Protein 8HLB (pdb70)

Solvent-accessible surface area: 43357 Å² total; per-residue (Å²): 131,38,119,63,30,114,92,89,60,90,30,161,145,100,35,9,43,0,27,49,11,106,28,0,2,35,45,23,45,35,5,45,25,1,144,67,0,2,62,121,114,46,35,22,78,28,68,60,7,117,123,44,27,17,14,100,129,103,13,13,13,25,65,23,46,90,23,39,101,151,4,91,56,46,33,77,70,86,64,58,17,66,66,95,46,42,33,44,25,46,11,47,80,53,39,63,44,61,15,65,67,151,90,19,16,24,4,6,16,31,114,239,195,42,91,12,129,15,49,24,54,18,45,14,50,57,88,96,54,0,52,1,49,0,53,6,55,55,28,64,4,90,34,13,2,0,0,1,0,42,21,25,101,76,123,16,1,92,6,6,0,6,7,44,15,122,37,56,50,13,44,19,67,84,17,138,108,41,6,65,4,63,41,55,64,110,133,62,55,0,75,4,102,5,81,46,1,100,103,110,4,33,3,73,7,2,0,0,7,13,0,5,9,13,1,1,15,67,26,2,98,13,27,16,0,16,8,40,97,47,83,60,80,40,16,50,14,18,22,2,39,13,44,85,84,0,22,44,40,54,62,0,0,0,0,0,6,1,25,59,0,17,0,67,38,30,72,31,41,5,37,101,43,84,39,106,90,31,47,32,64,1,58,29,30,111,65,114,92,33,15,38,22,16,6,2,0,0,31,2,78,13,91,19,13,55,95,105,79,7,72,0,42,2,44,0,134,44,30,113,33,124,49,87,71,109,1,88,80,102,14,92,14,84,19,68,50,98,76,33,32,22,15,35,46,97,130,5,51,2,41,0,153,3,88,80,30,2,24,70,36,50,74,0,9,0,3,0,1,7,13,60,72,59,95,19,1,82,5,0,0,15,25,1,54,68,69,16,43,64,34,63,91,54,14,48,11,54,28,40,145,47,98,3,36,1,16,1,87,57,2,49,20,53,3,5,6,20,0,6,0,0,0,1,43,106,82,10,15,25,17,10,58,6,3,94,0,46,0,110,58,80,87,12,55,7,36,2,11,1,1,40,16,12,110,56,2,56,169,78,31,44,2,1,4,2,0,0,0,20,67,0,16,37,116,130,18,114,22,41,4,36,8,67,128,55,113,66,108,86,58,44,62,76,11,29,12,76,11,32,52,137,50,1,7,19,0,9,8,0,32,7,52,30,52,48,87,72,14,108,154,67,132,66,4,13,0,32,4,69,10,123,32,70,126,70,74,43,59,58,50,22,104,63,109,222,22,112,12,101,25,39,53,18,38,45,16,120,79,68,26,71,20,106,0,35,1,91,12,32,50,125,50,21,66,57,12,0,0,0,0,0,16,31,54,104,68,97,9,9,50,0,1,0,17,10,7,1,42,72,75,49,79,33,50,6,113,159,15,120,107,7,4,71,9,55,23,62,87,39,27,19,10,0,60,0,60,0,47,128,0,62,76,113,4,34,8,42,0,5,0,0,4,0,83,16,18,12,0,32,0,42,32,32,1,96,9,0,40,2,23,8,25,95,49,87,63,94,27,15,24,4,25,18,6,26,8,6,65,152,31,80,122,56,25,69,2,0,2,0,0,2,0,12,33,0,29,0,83,20,40,74,14,34,5,31,29,12,53,45,93,86,44,38,29,70,3,73,27,12,124,35,129,83,37,35,47,3,7,5,0,3,2,35,2,74,40,98,29,16,60,121,96,72,8,28,0,8,0,20,1,116,26,26,140,42,122,28,87,74,119,9,116,59,125,162,73,79,0,69,30,68,131,120,124,38,83,12,18,105,51,72,154,7,55,1,29,0,88,18,55,112,122,0,50,38,0,0,0,2,0,13,4,42,62,79,121,34,4,103,2,0,0,36,21,4,84,50,98,31,120,76,17,59,108,28,5,57,10,52,45,89,30,70,57,0,29,0,14,0,66,45,0,77,29,110,0,1,0,32,0,2,0,0,0,8,36,32,58,36,8,32,13,14,25,11,2,34,0,48,8,98,97,97,92,14,71,11,49,9,21,15,4,39,8,19,92,60,0,40,163,72,19,57,1,1,0,5,1,10,1,17,62,0,32,35,129,120,17,150,38,68,8,54,3,62,138,42,138,51,109,83,58,50,88,104,10,48,32,69,15,44,56,171,59,3,7,18,1,6,1,1,11,0,45,22,56,112,75,56,17,84,138,53,116,53,2,5,1,11,0,46,18,114,28,42,127,65,84,52,62,67,42,20,76,107,99

Structure (mmCIF, N/CA/C/O backbone):
data_8HLB
#
_entry.id   8HLB
#
_cell.length_a   1.00
_cell.length_b   1.00
_cell.length_c   1.00
_cell.angle_alpha   90.00
_cell.angle_beta   90.00
_cell.angle_gamma   90.00
#
_symmetry.space_group_name_H-M   'P 1'
#
loop_
_entity.id
_entity.type
_entity.pdbx_description
1 polymer 'Tumor necrosis factor receptor superfamily member 1B,Maltose/maltodextrin-binding periplasmic protein'
2 polymer 'TR109 heavy chain'
3 polymer 'TR109 light chain'
4 polymer 'TR92 heavy chain'
5 polymer 'TR92 light chain'
#
loop_
_atom_site.group_PDB
_atom_site.id
_atom_site.type_symbol
_atom_site.label_atom_id
_atom_site.label_alt_id
_atom_site.label_comp_id
_atom_site.label_asym_id
_atom_site.label_entity_id
_atom_site.label_seq_id
_atom_site.pdbx_PDB_ins_code
_atom_site.Cartn_x
_atom_site.Cartn_y
_atom_site.Cartn_z
_atom_site.occupancy
_atom_site.B_iso_or_equiv
_atom_site.auth_seq_id
_atom_site.auth_comp_id
_atom_site.auth_asym_id
_atom_site.auth_atom_id
_atom_site.pdbx_PDB_model_num
ATOM 1 N N . THR A 1 8 ? 149.55700 115.74100 88.84400 1.000 83.41000 8 THR A N 1
ATOM 2 C CA . THR A 1 8 ? 149.70900 116.61000 87.68300 1.000 83.41000 8 THR A CA 1
ATOM 3 C C . THR A 1 8 ? 148.67800 117.73300 87.70200 1.000 83.41000 8 THR A C 1
ATOM 4 O O . THR A 1 8 ? 147.56200 117.54700 88.18700 1.000 83.41000 8 THR A O 1
ATOM 8 N N . PRO A 1 9 ? 149.05000 118.90200 87.17500 1.000 84.07000 9 PRO A N 1
ATOM 9 C CA . PRO A 1 9 ? 148.10500 120.02500 87.13400 1.000 84.07000 9 PRO A CA 1
ATOM 10 C C . PRO A 1 9 ? 146.97700 119.79600 86.14100 1.000 84.07000 9 PRO A C 1
ATOM 11 O O . PRO A 1 9 ? 146.99700 120.33400 85.03000 1.000 84.07000 9 PRO A O 1
ATOM 15 N N . TYR A 1 10 ? 145.99800 118.98200 86.53000 1.000 94.25000 10 TYR A N 1
ATOM 16 C CA . TYR A 1 10 ? 144.84200 118.72600 85.68000 1.000 94.25000 10 TYR A CA 1
ATOM 17 C C . TYR A 1 10 ? 144.07400 120.01500 85.42200 1.000 94.25000 10 TYR A C 1
ATOM 18 O O . TYR A 1 10 ? 143.61200 120.67200 86.35900 1.000 94.25000 10 TYR A O 1
ATOM 27 N N . ALA A 1 11 ? 143.93800 120.37400 84.15500 1.000 87.66000 11 ALA A N 1
ATOM 28 C CA . ALA A 1 11 ? 143.23800 121.60100 83.79300 1.000 87.66000 11 ALA A CA 1
ATOM 29 C C . ALA A 1 11 ? 141.73600 121.41200 83.95100 1.000 87.66000 11 ALA A C 1
ATOM 30 O O . ALA A 1 11 ? 141.16700 120.50300 83.33200 1.000 87.66000 11 ALA A O 1
ATOM 32 N N . PRO A 1 12 ? 141.05800 122.22600 84.75300 1.000 84.03000 12 PRO A N 1
ATOM 33 C CA . PRO A 1 12 ? 139.61400 122.07100 84.92800 1.000 84.03000 12 PRO A CA 1
ATOM 34 C C . PRO A 1 12 ? 138.81000 122.81100 83.86800 1.000 84.03000 12 PRO A C 1
ATOM 35 O O . PRO A 1 12 ? 139.29300 123.72100 83.19200 1.000 84.03000 12 PRO A O 1
ATOM 39 N N . GLU A 1 13 ? 137.55000 122.40100 83.75000 1.000 91.36000 13 GLU A N 1
ATOM 40 C CA . GLU A 1 13 ? 136.60400 122.97000 82.80900 1.000 91.36000 13 GLU A CA 1
ATOM 41 C 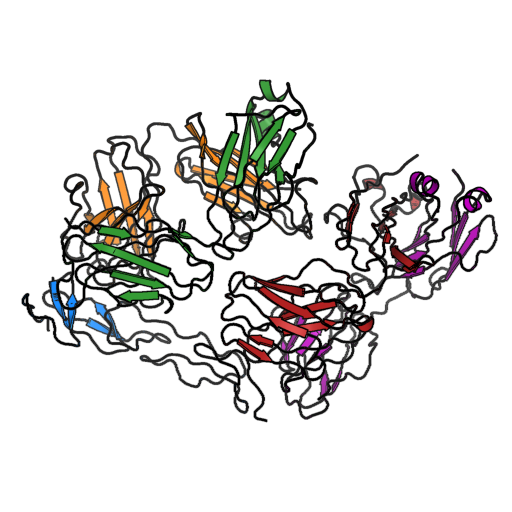C . GLU A 1 13 ? 135.33800 123.31500 83.58100 1.000 91.36000 13 GLU A C 1
ATOM 42 O O . GLU A 1 13 ? 134.80500 122.46000 84.30100 1.000 91.36000 13 GLU A O 1
ATOM 48 N N . PRO A 1 14 ? 134.84300 124.55100 83.48000 1.000 97.17000 14 PRO A N 1
ATOM 49 C CA . PRO A 1 14 ? 133.62000 124.90900 84.21000 1.000 97.17000 14 PRO A CA 1
ATOM 50 C C . PRO A 1 14 ? 132.45300 124.01500 83.81700 1.000 97.17000 14 PRO A C 1
ATOM 51 O O . PRO A 1 14 ? 132.30600 123.62100 82.65900 1.000 97.17000 14 PRO A O 1
ATOM 55 N N . GLY A 1 15 ? 131.61800 123.70100 84.80600 1.000 97.07000 15 GLY A N 1
ATOM 56 C CA . GLY A 1 15 ? 130.58400 122.70400 84.66300 1.000 97.07000 15 GLY A CA 1
ATOM 57 C C . GLY A 1 15 ? 130.97300 121.32100 85.13700 1.000 97.07000 15 GLY A C 1
ATOM 58 O O . GLY A 1 15 ? 130.09200 120.46400 85.28800 1.000 97.07000 15 GLY A O 1
ATOM 59 N N . SER A 1 16 ? 132.25900 121.07600 85.38100 1.000 94.00000 16 SER A N 1
ATOM 60 C CA . SER A 1 16 ? 132.74300 119.80700 85.90400 1.000 94.00000 16 SER A CA 1
ATOM 61 C C . SER A 1 16 ? 133.71500 120.07400 87.04300 1.000 94.00000 16 SER A C 1
ATOM 62 O O . SER A 1 16 ? 134.60700 120.91800 86.92200 1.000 94.00000 16 SER A O 1
ATOM 65 N N . THR A 1 17 ? 133.54200 119.34900 88.14200 1.000 97.19000 17 THR A N 1
ATOM 66 C CA . THR A 1 17 ? 134.35100 119.56100 89.33100 1.000 97.19000 17 THR A CA 1
ATOM 67 C C . THR A 1 17 ? 135.59400 118.67600 89.31300 1.000 97.19000 17 THR A C 1
ATOM 68 O O . THR A 1 17 ? 135.70100 117.72200 88.53900 1.000 97.19000 17 THR A O 1
ATOM 72 N N . CYS A 1 18 ? 136.54100 119.01500 90.18300 1.000 93.12000 18 CYS A N 1
ATOM 73 C CA . CYS A 1 18 ? 137.74900 118.22100 90.33400 1.000 93.12000 18 CYS A CA 1
ATOM 74 C C . CYS A 1 18 ? 137.42700 116.86400 90.94700 1.000 93.12000 18 CYS A C 1
ATOM 75 O O . CYS A 1 18 ? 136.50100 116.72100 91.75000 1.000 93.12000 18 CYS A O 1
ATOM 78 N N . ARG A 1 19 ? 138.20600 115.85900 90.55800 1.000 91.99000 19 ARG A N 1
ATOM 79 C CA . ARG A 1 19 ? 138.06600 114.54500 91.15800 1.000 91.99000 19 ARG A CA 1
ATOM 80 C C . ARG A 1 19 ? 138.53500 114.57700 92.61000 1.000 91.99000 19 ARG A C 1
ATOM 81 O O . ARG A 1 19 ? 139.22500 115.50200 93.04900 1.000 91.99000 19 ARG A O 1
ATOM 89 N N . LEU A 1 20 ? 138.14300 113.55100 93.36000 1.000 85.62000 20 LEU A N 1
ATOM 90 C CA . LEU A 1 20 ? 138.55700 113.44700 94.75100 1.000 85.62000 20 LEU A CA 1
ATOM 91 C C . LEU A 1 20 ? 140.07400 113.30600 94.82100 1.000 85.62000 20 LEU A C 1
ATOM 92 O O . LEU A 1 20 ? 140.71400 112.80300 93.89300 1.000 85.62000 20 LEU A O 1
ATOM 97 N N . ARG A 1 21 ? 140.64600 113.79100 95.92500 1.000 75.49000 21 ARG A N 1
ATOM 98 C CA . ARG A 1 21 ? 142.08400 113.88900 96.17400 1.000 75.49000 21 ARG A CA 1
ATOM 99 C C . ARG A 1 21 ? 142.72800 115.00000 95.35200 1.000 75.49000 21 ARG A C 1
ATOM 100 O O . ARG A 1 21 ? 143.96000 115.06700 95.26000 1.000 75.49000 21 ARG A O 1
ATOM 108 N N . GLU A 1 22 ? 141.92900 115.87700 94.74800 1.000 82.24000 22 GLU A N 1
ATOM 109 C CA . GLU A 1 22 ? 142.43200 117.01100 93.98500 1.000 82.24000 22 GLU A CA 1
ATOM 110 C C . GLU A 1 22 ? 141.70800 118.27200 94.43100 1.000 82.24000 22 GLU A C 1
ATOM 111 O O . GLU A 1 22 ? 140.47500 118.29700 94.47700 1.000 82.24000 22 GLU A O 1
ATOM 117 N N . TYR A 1 23 ? 142.46900 119.31500 94.75300 1.000 69.87000 23 TYR A N 1
ATOM 118 C CA . TYR A 1 23 ? 141.90800 120.59700 95.14500 1.000 69.87000 23 TYR A CA 1
ATOM 119 C C . TYR A 1 23 ? 142.11500 121.60800 94.02000 1.000 69.87000 23 TYR A C 1
ATOM 120 O O . TYR A 1 23 ? 142.82200 121.34600 93.04100 1.000 69.87000 23 TYR A O 1
ATOM 129 N N . TYR A 1 24 ? 141.50000 122.77900 94.16500 1.000 64.12000 24 TYR A N 1
ATOM 130 C CA . TYR A 1 24 ? 141.57200 123.84300 93.16700 1.000 64.12000 24 TYR A CA 1
ATOM 131 C C . TYR A 1 24 ? 142.39700 124.98900 93.74600 1.000 64.12000 24 TYR A C 1
ATOM 132 O O . TYR A 1 24 ? 141.89200 125.81100 94.51500 1.000 64.12000 24 TYR A O 1
ATOM 141 N N . ASP A 1 25 ? 143.67400 125.03100 93.37800 1.000 60.34000 25 ASP A N 1
ATOM 142 C CA . ASP A 1 25 ? 144.53000 126.14800 93.74700 1.000 60.34000 25 ASP A CA 1
ATOM 143 C C . ASP A 1 25 ? 144.00000 127.43900 93.13900 1.000 60.34000 25 ASP A C 1
ATOM 144 O O . ASP A 1 25 ? 143.64700 127.48100 91.95700 1.000 60.34000 25 ASP A O 1
ATOM 149 N N . GLN A 1 26 ? 143.94500 128.49700 93.94700 1.000 51.48000 26 GLN A N 1
ATOM 150 C CA . GLN A 1 26 ? 143.46800 129.79400 93.48800 1.000 51.48000 26 GLN A CA 1
ATOM 151 C C . GLN A 1 26 ? 144.60300 130.76500 93.18800 1.000 51.48000 26 GLN A C 1
ATOM 152 O O . GLN A 1 26 ? 144.36600 131.97500 93.10700 1.000 51.48000 26 GLN A O 1
ATOM 158 N N . THR A 1 27 ? 145.82600 130.26400 93.03000 1.000 60.33000 27 THR A N 1
ATOM 159 C CA . THR A 1 27 ? 146.94900 131.05700 92.54600 1.000 60.33000 27 THR A CA 1
ATOM 160 C C . THR A 1 27 ? 147.31200 130.70200 91.10900 1.000 60.33000 27 THR A C 1
ATOM 161 O O . THR A 1 27 ? 147.49800 131.59400 90.27600 1.000 60.33000 27 THR A O 1
ATOM 165 N N . ALA A 1 28 ? 147.40900 129.40900 90.80200 1.000 67.54000 28 ALA A N 1
ATOM 166 C CA . ALA A 1 28 ? 147.58300 128.95600 89.42900 1.000 67.54000 28 ALA A CA 1
ATOM 167 C C . ALA A 1 28 ? 146.25900 128.75300 88.70600 1.000 67.54000 28 ALA A C 1
ATOM 168 O O . ALA A 1 28 ? 146.26800 12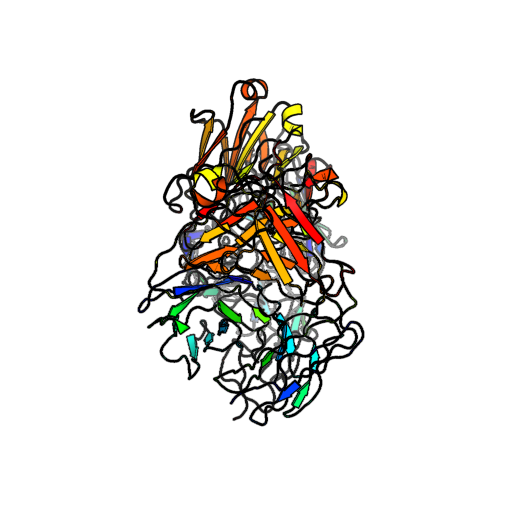8.46500 87.50400 1.000 67.54000 28 ALA A O 1
ATOM 170 N N . GLN A 1 29 ? 145.13300 128.88900 89.40800 1.000 72.55000 29 GLN A N 1
ATOM 171 C CA . GLN A 1 29 ? 143.79000 128.76200 88.84300 1.000 72.55000 29 GLN A CA 1
ATOM 172 C C . GLN A 1 29 ? 143.55700 127.40800 88.18200 1.000 72.55000 29 GLN A C 1
ATOM 173 O O . GLN A 1 29 ? 142.66200 127.27100 87.34200 1.000 72.55000 29 GLN A O 1
ATOM 179 N N . MET A 1 30 ? 144.34100 126.39600 88.54500 1.000 78.60000 30 MET A N 1
ATOM 180 C CA . MET A 1 30 ? 144.22200 125.07400 87.94900 1.000 78.60000 30 MET A CA 1
ATOM 181 C C . MET A 1 30 ? 144.23300 124.02000 89.04500 1.000 78.60000 30 MET A C 1
ATOM 182 O O . MET A 1 30 ? 144.88700 124.19200 90.07700 1.000 78.60000 30 MET A O 1
ATOM 187 N N . CYS A 1 31 ? 143.50100 122.93400 88.81300 1.000 79.87000 31 CYS A N 1
ATOM 188 C CA . CYS A 1 31 ? 143.37700 121.87100 89.79900 1.000 79.87000 31 CYS A CA 1
ATOM 189 C C . CYS A 1 31 ? 144.73200 121.22600 90.06700 1.000 79.87000 31 CYS A C 1
ATOM 190 O O . CYS A 1 31 ? 145.56600 121.09800 89.16700 1.000 79.87000 31 CYS A O 1
ATOM 193 N N . CYS A 1 32 ? 144.95200 120.82800 91.31900 1.000 75.97000 32 CYS A N 1
ATOM 194 C CA . CYS A 1 32 ? 146.19900 120.19900 91.72800 1.000 75.97000 32 CYS A CA 1
ATOM 195 C C . CYS A 1 32 ? 145.89900 119.06800 92.70100 1.000 75.97000 32 CYS A C 1
ATOM 196 O O . CYS A 1 32 ? 144.82100 119.00000 93.29500 1.000 75.97000 32 CYS A O 1
ATOM 199 N N . SER A 1 33 ? 146.87700 118.18100 92.86000 1.000 75.75000 33 SER A N 1
ATOM 200 C CA . SER A 1 33 ? 146.70100 116.97000 93.64500 1.000 75.75000 33 SER A CA 1
ATOM 201 C C . SER A 1 33 ? 146.79800 117.26200 95.14200 1.000 75.75000 33 SER A C 1
ATOM 202 O O . SER A 1 33 ? 147.31300 118.29500 95.57700 1.000 75.75000 33 SER A O 1
ATOM 205 N N . LYS A 1 34 ? 146.29200 116.31800 95.93300 1.000 64.33000 34 LYS A N 1
ATOM 206 C CA . LYS A 1 34 ? 146.34500 116.36300 97.39000 1.000 64.33000 34 LYS A CA 1
ATOM 207 C C . LYS A 1 34 ? 147.13700 115.15400 97.86500 1.000 64.33000 34 LYS A C 1
ATOM 208 O O . LYS A 1 34 ? 146.82600 114.02200 97.48000 1.000 64.33000 34 LYS A O 1
ATOM 214 N N . CYS A 1 35 ? 148.15200 115.38400 98.69400 1.000 63.76000 35 CYS A N 1
ATOM 215 C CA . CYS A 1 35 ? 149.07100 114.31300 99.04400 1.000 63.76000 35 CYS A CA 1
ATOM 216 C C . CYS A 1 35 ? 148.72000 113.70900 100.40300 1.000 63.76000 35 CYS A C 1
ATOM 217 O O . CYS A 1 35 ? 147.80800 114.15300 101.10400 1.000 63.76000 35 CYS A O 1
ATOM 220 N N . SER A 1 36 ? 149.48800 112.68800 100.78000 1.000 63.35000 36 SER A N 1
ATOM 221 C CA . SER A 1 36 ? 149.09700 111.75900 101.82600 1.000 63.35000 36 SER A CA 1
ATOM 222 C C . SER A 1 36 ? 149.04400 112.42900 103.19700 1.000 63.35000 36 SER A C 1
ATOM 223 O O . SER A 1 36 ? 149.71100 113.43600 103.43900 1.000 63.35000 36 SER A O 1
ATOM 226 N N . PRO A 1 37 ? 148.23000 111.88900 104.10500 1.000 61.36000 37 PRO A N 1
ATOM 227 C CA . PRO A 1 37 ? 148.24600 112.37000 105.49000 1.000 61.36000 37 PRO A CA 1
ATOM 228 C C . PRO A 1 37 ? 149.61300 112.17600 106.12800 1.000 61.36000 37 PRO A C 1
ATOM 229 O O . PRO A 1 37 ? 150.33300 111.22200 105.83100 1.000 61.36000 37 PRO A O 1
ATOM 233 N N . GLY A 1 38 ? 149.96100 113.09500 107.02500 1.000 59.40000 38 GLY A N 1
ATOM 234 C CA . GLY A 1 38 ? 151.24700 113.07500 107.68600 1.000 59.40000 38 GLY A CA 1
ATOM 235 C C . GLY A 1 38 ? 152.33400 113.86900 106.99900 1.000 59.40000 38 GLY A C 1
ATOM 236 O O . GLY A 1 38 ? 153.46400 113.90600 107.50100 1.000 59.40000 38 GLY A O 1
ATOM 237 N N . GLN A 1 39 ? 152.03300 114.50100 105.87000 1.000 62.93000 39 GLN A N 1
ATOM 238 C CA . GLN A 1 39 ? 152.97900 115.34700 105.16000 1.000 62.93000 39 GLN A CA 1
ATOM 239 C C . GLN A 1 39 ? 152.25000 116.58700 104.66000 1.000 62.93000 39 GLN A C 1
ATOM 240 O O . GLN A 1 39 ? 151.13200 116.49000 104.14300 1.000 62.93000 39 GLN A O 1
ATOM 246 N N . HIS A 1 40 ? 152.86400 117.74900 104.86100 1.000 54.43000 40 HIS A N 1
ATOM 247 C CA . HIS A 1 40 ? 152.25200 119.03800 104.57500 1.000 54.43000 40 HIS A CA 1
ATOM 248 C C . HIS A 1 40 ? 152.96300 119.70700 103.40800 1.000 54.43000 40 HIS A C 1
ATOM 249 O O . HIS A 1 40 ? 154.17700 119.56100 103.24300 1.000 54.43000 40 HIS A O 1
ATOM 256 N N . ALA A 1 41 ? 152.19900 120.43900 102.59800 1.000 51.99000 41 ALA A N 1
ATOM 257 C CA . ALA A 1 41 ? 152.74000 121.08100 101.40700 1.000 51.99000 41 ALA A CA 1
ATOM 258 C C . ALA A 1 41 ? 153.78300 122.13200 101.76100 1.000 51.99000 41 ALA A C 1
ATOM 259 O O . ALA A 1 41 ? 153.45100 123.18800 102.30600 1.000 51.99000 41 ALA A O 1
ATOM 261 N N . LYS A 1 42 ? 155.04900 121.85100 101.45000 1.000 65.29000 42 LYS A N 1
ATOM 262 C CA . LYS A 1 42 ? 156.10300 122.83000 101.68200 1.000 65.29000 42 LYS A CA 1
ATOM 263 C C . LYS A 1 42 ? 156.13500 123.88100 100.58000 1.000 65.29000 42 LYS A C 1
ATOM 264 O O . LYS A 1 42 ? 156.35500 125.06600 100.85400 1.000 65.29000 42 LYS A O 1
ATOM 270 N N . VAL A 1 43 ? 155.92300 123.46600 99.33400 1.000 61.39000 43 VAL A N 1
ATOM 271 C CA . VAL A 1 43 ? 155.83100 124.37100 98.19400 1.000 61.39000 43 VAL A CA 1
ATOM 272 C C . VAL A 1 43 ? 154.48600 124.13000 97.52500 1.000 61.39000 43 VAL A C 1
ATOM 273 O O . VAL A 1 43 ? 154.20900 123.01700 97.06000 1.000 61.39000 43 VAL A O 1
ATOM 277 N N . PHE A 1 44 ? 153.66000 125.16900 97.47100 1.000 52.06000 44 PHE A N 1
ATOM 278 C CA . PHE A 1 44 ? 152.31000 125.02900 96.95300 1.000 52.06000 44 PHE A CA 1
ATOM 279 C C . PHE A 1 44 ? 152.32400 124.79700 95.44500 1.000 52.06000 44 PHE A C 1
ATOM 280 O O . PHE A 1 44 ? 153.32500 125.01900 94.75900 1.000 52.06000 44 PHE A O 1
ATOM 288 N N . CYS A 1 45 ? 151.18400 124.33700 94.93700 1.000 64.00000 45 CYS A N 1
ATOM 289 C CA . CYS A 1 45 ? 151.04400 124.05200 93.51800 1.000 64.00000 45 CYS A CA 1
ATOM 290 C C . CYS A 1 45 ? 151.20800 125.31700 92.68500 1.000 64.00000 45 CYS A C 1
ATOM 291 O O . CYS A 1 45 ? 150.83800 126.41800 93.10000 1.000 64.00000 45 CYS A O 1
ATOM 294 N N . THR A 1 46 ? 151.77500 125.14400 91.49400 1.000 73.10000 46 THR A N 1
ATOM 295 C CA . THR A 1 46 ? 152.03700 126.25600 90.59300 1.000 73.10000 46 THR A CA 1
ATOM 296 C C . THR A 1 46 ? 151.47100 125.86500 89.22700 1.000 73.10000 46 THR A C 1
ATOM 297 O O . THR A 1 46 ? 150.86500 124.79600 89.10000 1.000 73.10000 46 THR A O 1
ATOM 301 N N . LYS A 1 47 ? 151.63500 126.71500 88.20800 1.000 81.22000 47 LYS A N 1
ATOM 302 C CA . LYS A 1 47 ? 151.12000 126.40300 86.87800 1.000 81.22000 47 LYS A CA 1
ATOM 303 C C . LYS A 1 47 ? 151.70000 125.09600 86.35000 1.000 81.22000 47 LYS A C 1
ATOM 304 O O . LYS A 1 47 ? 150.97600 124.27300 85.77800 1.000 81.22000 47 LYS A O 1
ATOM 310 N N . THR A 1 48 ? 153.00200 124.88600 86.53700 1.000 80.61000 48 THR A N 1
ATOM 311 C CA . THR A 1 48 ? 153.68600 123.69200 86.05500 1.000 80.61000 48 THR A CA 1
ATOM 312 C C . THR A 1 48 ? 153.93700 122.66700 87.15100 1.000 80.61000 48 THR A C 1
ATOM 313 O O . THR A 1 48 ? 153.55900 121.50100 87.00400 1.000 80.61000 48 THR A O 1
ATOM 317 N N . SER A 1 49 ? 154.57200 123.07000 88.24700 1.000 74.72000 49 SER A N 1
ATOM 318 C CA . SER A 1 49 ? 154.87800 122.13800 89.32200 1.000 74.72000 49 SER A CA 1
ATOM 319 C C . SER A 1 49 ? 153.60800 121.70100 90.04400 1.000 74.72000 49 SER A C 1
ATOM 320 O O . SER A 1 49 ? 152.64600 122.46100 90.17600 1.000 74.72000 49 SER A O 1
ATOM 323 N N . ASP A 1 50 ? 153.61400 120.45600 90.50900 1.000 79.81000 50 ASP A N 1
ATOM 324 C CA . ASP A 1 50 ? 152.51400 119.91800 91.29300 1.000 79.81000 50 ASP A CA 1
ATOM 325 C C . ASP A 1 50 ? 152.81200 120.15800 92.77400 1.000 79.81000 50 ASP A C 1
ATOM 326 O O . ASP A 1 50 ? 153.76100 120.86200 93.12900 1.000 79.81000 50 ASP A O 1
ATOM 331 N N . THR A 1 51 ? 152.00400 119.57700 93.65800 1.000 75.89000 51 THR A N 1
ATOM 332 C CA . THR A 1 51 ? 152.19700 119.77100 95.08800 1.000 75.89000 51 THR A CA 1
ATOM 333 C C . THR A 1 51 ? 153.49600 119.12000 95.54600 1.000 75.89000 51 THR A C 1
ATOM 334 O O . THR A 1 51 ? 153.74800 117.94300 95.27300 1.000 75.89000 51 THR A O 1
ATOM 338 N N . VAL A 1 52 ? 154.32300 119.89600 96.24400 1.000 73.14000 52 VAL A N 1
ATOM 339 C CA . VAL A 1 52 ? 155.58300 119.40400 96.78800 1.000 73.14000 52 VAL A CA 1
ATOM 340 C C . VAL A 1 52 ? 155.49100 119.42300 98.30600 1.000 73.14000 52 VAL A C 1
ATOM 341 O O . VAL A 1 52 ? 155.77100 120.44600 98.94100 1.000 73.14000 52 VAL A O 1
ATOM 345 N N . CYS A 1 53 ? 155.10700 118.29800 98.90000 1.000 69.08000 53 CYS A N 1
ATOM 346 C CA . CYS A 1 53 ? 154.83700 118.23700 100.32700 1.000 69.08000 53 CYS A CA 1
ATOM 347 C C . CYS A 1 53 ? 155.85000 117.35400 101.04600 1.000 69.08000 53 CYS A C 1
ATOM 348 O O . CYS A 1 53 ? 156.29700 116.32400 100.53400 1.000 69.08000 53 CYS A O 1
ATOM 351 N N . ASP A 1 54 ? 156.19900 117.78300 102.25700 1.000 64.20000 54 ASP A N 1
ATOM 352 C CA . ASP A 1 54 ? 157.22300 117.15400 103.07800 1.000 64.20000 54 ASP A CA 1
ATOM 353 C C . ASP A 1 54 ? 156.60500 116.70700 104.39300 1.000 64.20000 54 ASP A C 1
ATOM 354 O O . ASP A 1 54 ? 155.67000 117.33800 104.893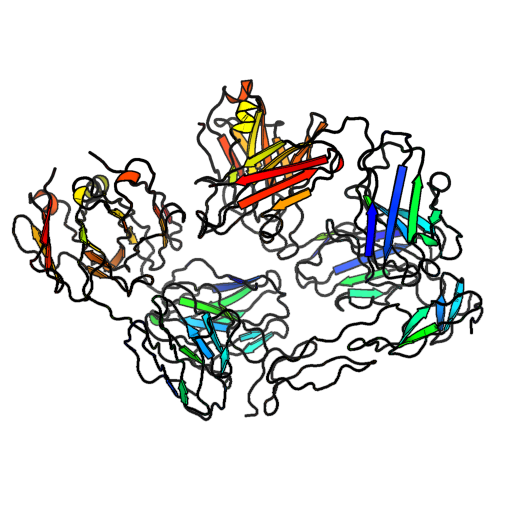00 1.000 64.20000 54 ASP A O 1
ATOM 359 N N . SER A 1 55 ? 157.12700 115.61200 104.94300 1.000 63.84000 55 SER A N 1
ATOM 360 C CA . SER A 1 55 ? 156.60000 115.07600 106.19100 1.000 63.84000 55 SER A CA 1
ATOM 361 C C . SER A 1 55 ? 156.78800 116.07000 107.33000 1.000 63.84000 55 SER A C 1
ATOM 362 O O . SER A 1 55 ? 157.81000 116.75500 107.41900 1.000 63.84000 55 SER A O 1
ATOM 365 N N . CYS A 1 56 ? 155.78900 116.14500 108.20600 1.000 66.86000 56 CYS A N 1
ATOM 366 C CA . CYS A 1 56 ? 155.84100 117.05600 109.33800 1.000 66.86000 56 CYS A CA 1
ATOM 367 C C . CYS A 1 56 ? 156.81700 116.54000 110.39700 1.000 66.86000 56 CYS A C 1
ATOM 368 O O . CYS A 1 56 ? 157.25100 115.38500 110.37800 1.000 66.86000 56 CYS A O 1
ATOM 371 N N . GLU A 1 57 ? 157.16000 117.42000 111.33400 1.000 65.16000 57 GLU A N 1
ATOM 372 C CA . GLU A 1 57 ? 158.16600 117.12200 112.34600 1.000 65.16000 57 GLU A CA 1
ATOM 373 C C . GLU A 1 57 ? 157.54200 116.33100 113.49600 1.000 65.16000 57 GLU A C 1
ATOM 374 O O . GLU A 1 57 ? 156.40600 115.85400 113.41700 1.000 65.16000 57 GLU A O 1
ATOM 380 N N . ASP A 1 58 ? 158.28900 116.19200 114.58900 1.000 73.71000 58 ASP A N 1
ATOM 381 C CA . ASP A 1 58 ? 157.87200 115.34900 115.70100 1.000 73.71000 58 ASP A CA 1
ATOM 382 C C . ASP A 1 58 ? 156.65600 115.92700 116.41900 1.000 73.71000 58 ASP A C 1
ATOM 383 O O . ASP A 1 58 ? 156.47800 117.14500 116.51000 1.000 73.71000 58 ASP A O 1
ATOM 388 N N . SER A 1 59 ? 155.80900 115.02200 116.92100 1.000 72.04000 59 SER A N 1
ATOM 389 C CA . SER A 1 59 ? 154.61100 115.35400 117.68900 1.000 72.04000 59 SER A CA 1
ATOM 390 C C . SER A 1 59 ? 153.60700 116.15300 116.86600 1.000 72.04000 59 SER A C 1
ATOM 391 O O . SER A 1 59 ? 152.64400 116.70000 117.41400 1.000 72.04000 59 SER A O 1
ATOM 394 N N . THR A 1 60 ? 153.81800 116.22200 115.55600 1.000 68.04000 60 THR A N 1
ATOM 395 C CA . THR A 1 60 ? 152.93100 116.92600 114.64100 1.000 68.04000 60 THR A CA 1
ATOM 396 C C . THR A 1 60 ? 152.30700 115.92000 113.68400 1.000 68.04000 60 THR A C 1
ATOM 397 O O . THR A 1 60 ? 153.01200 115.08000 113.11600 1.000 68.04000 60 THR A O 1
ATOM 401 N N . TYR A 1 61 ? 150.99100 116.00800 113.50500 1.000 66.97000 61 TYR A N 1
ATOM 402 C CA . TYR A 1 61 ? 150.25000 115.00800 112.75300 1.000 66.97000 61 TYR A CA 1
ATOM 403 C C . TYR A 1 61 ? 149.29000 115.68700 111.78700 1.000 66.97000 61 TYR A C 1
ATOM 404 O O . TYR A 1 61 ? 149.07800 116.90200 111.83100 1.000 66.97000 61 TYR A O 1
ATOM 413 N N . THR A 1 62 ? 148.71100 114.87700 110.90100 1.000 64.11000 62 THR A N 1
ATOM 414 C CA . THR A 1 62 ? 147.64100 115.32800 110.01300 1.000 64.11000 62 THR A CA 1
ATOM 415 C C . THR A 1 62 ? 146.84400 114.09600 109.61000 1.000 64.11000 62 THR A C 1
ATOM 416 O O . THR A 1 62 ? 147.34600 113.26100 108.85300 1.000 64.11000 62 THR A O 1
ATOM 420 N N . GLN A 1 63 ? 145.61600 113.98300 110.10800 1.000 67.09000 63 GLN A N 1
ATOM 421 C CA . GLN A 1 63 ? 144.80600 112.79000 109.89900 1.000 67.09000 63 GLN A CA 1
ATOM 422 C C . GLN A 1 63 ? 143.97700 112.83600 108.62300 1.000 67.09000 63 GLN A C 1
ATOM 423 O O . GLN A 1 63 ? 143.28900 111.85800 108.31500 1.000 67.09000 63 GLN A O 1
ATOM 429 N N . LEU A 1 64 ? 144.02100 113.93400 107.87500 1.000 63.79000 64 LEU A N 1
ATOM 430 C CA . LEU A 1 64 ? 143.24600 114.07100 106.65200 1.000 63.79000 64 LEU A CA 1
ATOM 431 C C . LEU A 1 64 ? 144.14000 114.57500 105.53000 1.000 63.79000 64 LEU A C 1
ATOM 432 O O . LEU A 1 64 ? 145.13300 115.26800 105.77000 1.000 63.79000 64 LEU A O 1
ATOM 437 N N . TRP A 1 65 ? 143.78100 114.21000 104.29900 1.000 66.42000 65 TRP A N 1
ATOM 438 C CA . TRP A 1 65 ? 144.50100 114.67900 103.12200 1.000 66.42000 65 TRP A CA 1
ATOM 439 C C . TRP A 1 65 ? 144.45900 116.20000 103.09500 1.000 66.42000 65 TRP A C 1
ATOM 440 O O . TRP A 1 65 ? 143.38600 116.79400 102.95500 1.000 66.42000 65 TRP A O 1
ATOM 451 N N . ASN A 1 66 ? 145.61400 116.83700 103.24100 1.000 58.35000 66 ASN A N 1
ATOM 452 C CA . ASN A 1 66 ? 145.68700 118.26200 103.51900 1.000 58.35000 66 ASN A CA 1
ATOM 453 C C . ASN A 1 66 ? 146.45600 118.99600 102.43100 1.000 58.35000 66 ASN A C 1
ATOM 454 O O . ASN A 1 66 ? 147.07200 118.39700 101.54700 1.000 58.35000 66 ASN A O 1
ATOM 459 N N . TRP A 1 67 ? 146.40100 120.32700 102.51600 1.000 47.04000 67 TRP A N 1
ATOM 460 C CA . TRP A 1 67 ? 147.34900 121.18400 101.81800 1.000 47.04000 67 TRP A CA 1
ATOM 461 C C . TRP A 1 67 ? 147.82200 122.31600 102.72500 1.000 47.04000 67 TRP A C 1
ATOM 462 O O . TRP A 1 67 ? 148.42400 123.28000 102.24000 1.000 47.04000 67 TRP A O 1
ATOM 473 N N . VAL A 1 68 ? 147.57200 122.21100 104.02400 1.000 42.24000 68 VAL A N 1
ATOM 474 C CA . VAL A 1 68 ? 147.93100 123.27700 104.96600 1.000 42.24000 68 VAL A CA 1
ATOM 475 C C . VAL A 1 68 ? 149.44400 123.31000 105.14400 1.000 42.24000 68 VAL A C 1
ATOM 476 O O . VAL A 1 68 ? 150.09600 122.25300 105.07600 1.000 42.24000 68 VAL A O 1
ATOM 480 N N . PRO A 1 69 ? 150.04700 124.48100 105.34600 1.000 39.57000 69 PRO A N 1
ATOM 481 C CA . PRO A 1 69 ? 151.50400 124.56600 105.49300 1.000 39.57000 69 PRO A CA 1
ATOM 482 C C . PRO A 1 69 ? 152.02600 124.24000 106.88300 1.000 39.57000 69 PRO A C 1
ATOM 483 O O . PRO A 1 69 ? 153.20800 124.47700 107.14300 1.000 39.57000 69 PRO A O 1
ATOM 487 N N . GLU A 1 70 ? 151.19800 123.71600 107.78400 1.000 47.99000 70 GLU A N 1
ATOM 488 C CA . GLU A 1 70 ? 151.65600 123.41100 109.13100 1.000 47.99000 70 GLU A CA 1
ATOM 489 C C . GLU A 1 70 ? 150.74100 122.36300 109.75000 1.000 47.99000 70 GLU A C 1
ATOM 490 O O . GLU A 1 70 ? 149.52200 122.40500 109.56500 1.000 47.99000 70 GLU A O 1
ATOM 496 N N . CYS A 1 71 ? 151.34000 121.42000 110.47000 1.000 54.51000 71 CYS A N 1
ATOM 497 C CA . CYS A 1 71 ? 150.58800 120.35500 111.11200 1.000 54.51000 71 CYS A CA 1
ATOM 498 C C . CYS A 1 71 ? 150.07100 120.81600 112.47300 1.000 54.51000 71 CYS A C 1
ATOM 499 O O . CYS A 1 71 ? 150.25500 121.96400 112.88700 1.000 54.51000 71 CYS A O 1
ATOM 502 N N . LEU A 1 72 ? 149.40800 119.90600 113.17900 1.000 62.93000 72 LEU A N 1
ATOM 503 C CA . LEU A 1 72 ? 148.90000 120.17100 114.51500 1.000 62.93000 72 LEU A CA 1
ATOM 504 C C . LEU A 1 72 ? 149.95700 119.78300 115.54900 1.000 62.93000 72 LEU A C 1
ATOM 505 O O . LEU A 1 72 ? 151.11400 119.52000 115.21600 1.000 62.93000 72 LEU A O 1
ATOM 510 N N . SER A 1 73 ? 149.56900 119.75100 116.82100 1.000 60.99000 73 SER A N 1
ATOM 511 C CA . SER A 1 73 ? 150.47300 119.36800 117.89400 1.000 60.99000 73 SER A CA 1
ATOM 512 C C . SER A 1 73 ? 149.72400 118.51400 118.90400 1.000 60.99000 73 SER A C 1
ATOM 513 O O . SER A 1 73 ? 148.59700 118.83900 119.28900 1.000 60.99000 73 SER A O 1
ATOM 516 N N . CYS A 1 74 ? 150.35500 117.42400 119.33100 1.000 65.28000 74 CYS A N 1
ATOM 517 C CA . CYS A 1 74 ? 149.75800 116.52100 120.30500 1.000 65.28000 74 CYS A CA 1
ATOM 518 C C . CYS A 1 74 ? 149.96000 117.08400 121.71100 1.000 65.28000 74 CYS A C 1
ATOM 519 O O . CYS A 1 74 ? 150.46900 118.19300 121.89800 1.000 65.28000 74 CYS A O 1
ATOM 522 N N . GLY A 1 75 ? 149.55600 116.31900 122.72300 1.000 64.62000 75 GLY A N 1
ATOM 523 C CA . GLY A 1 75 ? 149.77100 116.73700 124.09200 1.000 64.62000 75 GLY A CA 1
ATOM 524 C C . GLY A 1 75 ? 151.22800 116.64600 124.50000 1.000 64.62000 75 GLY A C 1
ATOM 525 O O . GLY A 1 75 ? 152.01500 115.87100 123.95500 1.000 64.62000 75 GLY A O 1
ATOM 526 N N . SER A 1 76 ? 151.59100 117.46400 125.48900 1.000 63.63000 76 SER A N 1
ATOM 527 C CA . SER A 1 76 ? 152.98200 117.52600 125.93000 1.000 63.63000 76 SER A CA 1
ATOM 528 C C . SER A 1 76 ? 153.41600 116.21700 126.58000 1.000 63.63000 76 SER A C 1
ATOM 529 O O . SER A 1 76 ? 154.45300 115.64500 126.22300 1.000 63.63000 76 SER A O 1
ATOM 532 N N . ARG A 1 77 ? 152.63000 115.72400 127.53400 1.000 68.84000 77 ARG A N 1
ATOM 533 C CA . ARG A 1 77 ? 152.98000 114.51500 128.26600 1.000 68.84000 77 ARG A CA 1
ATOM 534 C C . ARG A 1 77 ? 151.74800 114.02900 129.01500 1.000 68.84000 77 ARG A C 1
ATOM 535 O O . ARG A 1 77 ? 150.79200 114.78000 129.22400 1.000 68.84000 77 ARG A O 1
ATOM 543 N N . CYS A 1 78 ? 151.78300 112.75700 129.41700 1.000 68.78000 78 CYS A N 1
ATOM 544 C CA . CYS A 1 78 ? 150.75100 112.18100 130.27100 1.000 68.78000 78 CYS A CA 1
ATOM 545 C C . CYS A 1 78 ? 151.10100 112.26800 131.75200 1.000 68.78000 78 CYS A C 1
ATOM 546 O O . CYS A 1 78 ? 150.48700 111.56800 132.56800 1.000 68.78000 78 CYS A O 1
ATOM 549 N N . SER A 1 79 ? 152.06500 113.11400 132.11800 1.000 65.83000 79 SER A N 1
ATOM 550 C CA . SER A 1 79 ? 152.46700 113.30700 133.50900 1.000 65.83000 79 SER A CA 1
ATOM 551 C C . SER A 1 79 ? 152.85500 111.98900 134.16900 1.000 65.83000 79 SER A C 1
ATOM 552 O O . SER A 1 79 ? 153.60000 111.19200 133.59200 1.000 65.83000 79 SER A O 1
ATOM 555 N N . SER A 1 80 ? 152.35400 111.75400 135.37700 1.000 59.22000 80 SER A N 1
ATOM 556 C CA . SER A 1 80 ? 152.69900 110.57600 136.15600 1.000 59.22000 80 SER A CA 1
ATOM 557 C C . SER A 1 80 ? 151.51200 109.62600 136.24200 1.000 59.22000 80 SER A C 1
ATOM 558 O O . SER A 1 80 ? 150.35400 110.04400 136.31700 1.000 59.22000 80 SER A O 1
ATOM 561 N N . ASP A 1 81 ? 151.80400 108.33000 136.34100 1.000 53.21000 81 ASP A N 1
ATOM 562 C CA . ASP A 1 81 ? 150.74200 107.28700 136.45600 1.000 53.21000 81 ASP A CA 1
ATOM 563 C C . ASP A 1 81 ? 149.70400 107.41200 135.33100 1.000 53.21000 81 ASP A C 1
ATOM 564 O O . ASP A 1 81 ? 148.54200 107.12300 135.58800 1.000 53.21000 81 ASP A O 1
ATOM 569 N N . GLN A 1 82 ? 150.12900 107.73700 134.10700 1.000 54.97000 82 GLN A N 1
ATOM 570 C CA . GLN A 1 82 ? 149.20000 107.73400 132.94300 1.000 54.97000 82 GLN A CA 1
ATOM 571 C C . GLN A 1 82 ? 149.93400 107.14300 131.72700 1.000 54.97000 82 GLN A C 1
ATOM 572 O O . GLN A 1 82 ? 150.83100 107.81700 131.19700 1.000 54.97000 82 GLN A O 1
ATOM 578 N N . VAL A 1 83 ? 149.56900 105.92400 131.32200 1.000 60.64000 83 VAL A N 1
ATOM 579 C CA . VAL A 1 83 ? 150.20300 105.27700 130.18100 1.000 60.64000 83 VAL A CA 1
ATOM 580 C C . VAL A 1 83 ? 149.53400 105.74500 128.89700 1.000 60.64000 83 VAL A C 1
ATOM 581 O O . VAL A 1 83 ? 148.30900 105.89400 128.83200 1.000 60.64000 83 VAL A O 1
ATOM 585 N N . GLU A 1 84 ? 150.34200 106.00300 127.87300 1.000 64.71000 84 GLU A N 1
ATOM 586 C CA . GLU A 1 84 ? 149.80200 106.40400 126.58200 1.000 64.71000 84 GLU A CA 1
ATOM 587 C C . GLU A 1 84 ? 149.11400 105.22300 125.91200 1.000 64.71000 84 GLU A C 1
ATOM 588 O O . GLU A 1 84 ? 149.73100 104.17800 125.68600 1.000 64.71000 84 GLU A O 1
ATOM 594 N N . THR A 1 85 ? 147.83200 105.38600 125.59200 1.000 69.13000 85 THR A N 1
ATOM 595 C CA . THR A 1 85 ? 147.09100 104.34800 124.89000 1.000 69.13000 85 THR A CA 1
ATOM 596 C C . THR A 1 85 ? 147.22300 104.45100 123.37800 1.000 69.13000 85 THR A C 1
ATOM 597 O O . THR A 1 85 ? 146.79000 103.53400 122.67100 1.000 69.13000 85 THR A O 1
ATOM 601 N N . GLN A 1 86 ? 147.80600 105.53500 122.86900 1.000 73.05000 86 GLN A N 1
ATOM 602 C CA . GLN A 1 86 ? 148.00600 105.69700 121.43100 1.000 73.05000 86 GLN A CA 1
ATOM 603 C C . GLN A 1 86 ? 149.10300 106.73200 121.22800 1.000 73.05000 86 GLN A C 1
ATOM 604 O O . GLN A 1 86 ? 148.89800 107.91400 121.52200 1.000 73.05000 86 GLN A O 1
ATOM 610 N N . ALA A 1 87 ? 150.25500 106.29300 120.73000 1.000 70.88000 87 ALA A N 1
ATOM 611 C CA . ALA A 1 87 ? 151.37200 107.20000 120.51700 1.000 70.88000 87 ALA A CA 1
ATOM 612 C C . ALA A 1 87 ? 151.04500 108.20400 119.41900 1.000 70.88000 87 ALA A C 1
ATOM 613 O O . ALA A 1 87 ? 150.25200 107.93400 118.51400 1.000 70.88000 87 ALA A O 1
ATOM 615 N N . CYS A 1 88 ? 151.66700 109.37900 119.50800 1.000 73.96000 88 CYS A N 1
ATOM 616 C CA . CYS A 1 88 ? 151.41400 110.46500 118.56200 1.000 73.96000 88 CYS A CA 1
ATOM 617 C C . CYS A 1 88 ? 152.32300 110.27600 117.35400 1.000 73.96000 88 CYS A C 1
ATOM 618 O O . CYS A 1 88 ? 153.42200 110.82800 117.28000 1.000 73.96000 88 CYS A O 1
ATOM 621 N N . THR A 1 89 ? 151.86100 109.47700 116.39600 1.000 72.49000 89 THR A N 1
ATOM 622 C CA . THR A 1 89 ? 152.55700 109.31700 115.13000 1.000 72.49000 89 THR A CA 1
ATOM 623 C C . THR A 1 89 ? 152.02000 110.34900 114.14000 1.000 72.49000 89 THR A C 1
ATOM 624 O O . THR A 1 89 ? 151.30000 111.28000 114.51100 1.000 72.49000 89 THR A O 1
ATOM 628 N N . ARG A 1 90 ? 152.36000 110.19300 112.86100 1.000 69.11000 90 ARG A N 1
ATOM 629 C CA . ARG A 1 90 ? 152.06200 111.24500 111.90000 1.000 69.11000 90 ARG A CA 1
ATOM 630 C C . ARG A 1 90 ? 150.58400 111.32500 111.53600 1.000 69.11000 90 ARG A C 1
ATOM 631 O O . ARG A 1 90 ? 150.17800 112.31700 110.92300 1.000 69.11000 90 ARG A O 1
ATOM 639 N N . GLU A 1 91 ? 149.76800 110.32100 111.88000 1.000 74.60000 91 GLU A N 1
ATOM 640 C CA . GLU A 1 91 ? 148.36000 110.34800 111.49300 1.000 74.60000 91 GLU A CA 1
ATOM 641 C C . GLU A 1 91 ? 147.43200 110.22400 112.69800 1.000 74.60000 91 GLU A C 1
ATOM 642 O O . GLU A 1 91 ? 146.27700 109.81800 112.54700 1.000 74.60000 91 GLU A O 1
ATOM 648 N N . GLN A 1 92 ? 147.89800 110.56800 113.89400 1.000 72.73000 92 GLN A N 1
ATOM 649 C CA . GLN A 1 92 ? 147.09500 110.32600 115.08600 1.000 72.73000 92 GLN A CA 1
ATOM 650 C C . GLN A 1 92 ? 147.59500 111.21200 116.22100 1.000 72.73000 92 GLN A C 1
ATOM 651 O O . GLN A 1 92 ? 148.57300 111.95200 116.07700 1.000 72.73000 92 GLN A O 1
ATOM 657 N N . ASN A 1 93 ? 146.90600 111.13100 117.35800 1.000 69.73000 93 ASN A N 1
ATOM 658 C CA . ASN A 1 93 ? 147.10600 112.01400 118.49600 1.000 69.73000 93 ASN A CA 1
ATOM 659 C C . ASN A 1 93 ? 147.82400 111.28200 119.62800 1.000 69.73000 93 ASN A C 1
ATOM 660 O O . ASN A 1 93 ? 148.25800 110.13300 119.48600 1.000 69.73000 93 ASN A O 1
ATOM 665 N N . ARG A 1 94 ? 147.94800 111.96400 120.76200 1.000 66.07000 94 ARG A N 1
ATOM 666 C CA . ARG A 1 94 ? 148.51900 111.41400 121.98900 1.000 66.07000 94 ARG A CA 1
ATOM 667 C C . ARG A 1 94 ? 147.39200 111.33800 123.01500 1.000 66.07000 94 ARG A C 1
ATOM 668 O O . ARG A 1 94 ? 147.14800 112.28800 123.76100 1.000 66.07000 94 ARG A O 1
ATOM 676 N N . ILE A 1 95 ? 146.70600 110.19900 123.05200 1.000 65.04000 95 ILE A N 1
ATOM 677 C CA . ILE A 1 95 ? 145.54900 110.01600 123.92200 1.000 65.04000 95 ILE A CA 1
ATOM 678 C C . ILE A 1 95 ? 146.05000 109.49200 125.26400 1.000 65.04000 95 ILE A C 1
ATOM 679 O O . ILE A 1 95 ? 146.33800 108.30400 125.41500 1.000 65.04000 95 ILE A O 1
ATOM 684 N N . CYS A 1 96 ? 146.15500 110.38500 126.24300 1.000 65.11000 96 CYS A N 1
ATOM 685 C CA . CYS A 1 96 ? 146.42700 109.96600 127.60700 1.000 65.11000 96 CYS A CA 1
ATOM 686 C C . CYS A 1 96 ? 145.20200 109.25600 128.17400 1.000 65.11000 96 CYS A C 1
ATOM 687 O O . CYS A 1 96 ? 144.07100 109.46800 127.72900 1.000 65.11000 96 CYS A O 1
ATOM 690 N N . THR A 1 97 ? 145.42900 108.39900 129.16400 1.000 58.47000 97 THR A N 1
ATOM 691 C CA . THR A 1 97 ? 144.32600 107.65400 129.75800 1.000 58.47000 97 THR A CA 1
ATOM 692 C C . THR A 1 97 ? 144.63800 107.39300 131.22800 1.000 58.47000 97 THR A C 1
ATOM 693 O O . THR A 1 97 ? 145.55400 107.98900 131.80400 1.000 58.47000 97 THR A O 1
ATOM 697 N N . CYS A 1 98 ? 143.86600 106.49400 131.83200 1.000 54.53000 98 CYS A N 1
ATOM 698 C CA . CYS A 1 98 ? 143.93600 106.24600 133.26200 1.000 54.53000 98 CYS A CA 1
ATOM 699 C C . CYS A 1 98 ? 145.22100 105.50700 133.63000 1.000 54.53000 98 CYS A C 1
ATOM 700 O O . CYS A 1 98 ? 146.04800 105.16100 132.78300 1.000 54.53000 98 CYS A O 1
ATOM 703 N N . ARG A 1 99 ? 145.38000 105.26800 134.92900 1.000 50.85000 99 ARG A N 1
ATOM 704 C CA . ARG A 1 99 ? 146.54400 104.56400 135.43300 1.000 50.85000 99 ARG A CA 1
ATOM 705 C C . ARG A 1 99 ? 146.43700 103.07100 135.12700 1.000 50.85000 99 ARG A C 1
ATOM 706 O O . ARG A 1 99 ? 145.33900 102.50900 135.11900 1.000 50.85000 99 ARG A O 1
ATOM 714 N N . PRO A 1 100 ? 147.56200 102.40900 134.85700 1.000 49.59000 100 PRO A N 1
ATOM 715 C CA . PRO A 1 100 ? 147.53700 100.94700 134.73600 1.000 49.59000 100 PRO A CA 1
ATOM 716 C C . PRO A 1 100 ? 147.05700 100.30400 136.02700 1.000 49.59000 100 PRO A C 1
ATOM 717 O O . PRO A 1 100 ? 147.38900 100.75000 137.12600 1.000 49.59000 100 PRO A O 1
ATOM 721 N N . GLY A 1 101 ? 146.26600 99.24500 135.88300 1.000 49.82000 101 GLY A N 1
ATOM 722 C CA . GLY A 1 101 ? 145.70000 98.57200 137.03200 1.000 49.82000 101 GLY A CA 1
ATOM 723 C C . GLY A 1 101 ? 144.46600 99.22200 137.61400 1.000 49.82000 101 GLY A C 1
ATOM 724 O O . GLY A 1 101 ? 143.95600 98.74200 138.63000 1.000 49.82000 101 GLY A O 1
ATOM 725 N N . TRP A 1 102 ? 143.97400 100.30200 137.00700 1.000 51.07000 102 TRP A N 1
ATOM 726 C CA . TRP A 1 102 ? 142.77000 100.98500 137.46400 1.000 51.07000 102 TRP A CA 1
ATOM 727 C C . TRP A 1 102 ? 141.78400 101.06400 136.30700 1.000 51.07000 102 TRP A C 1
ATOM 728 O O . TRP A 1 102 ? 142.01400 100.44700 135.26300 1.000 51.07000 102 TRP A O 1
ATOM 739 N N . TYR A 1 103 ? 140.69000 101.80900 136.46100 1.000 57.66000 103 TYR A N 1
ATOM 740 C CA . TYR A 1 103 ? 139.85500 102.12900 135.31200 1.000 57.66000 103 TYR A CA 1
ATOM 741 C C . TYR A 1 103 ? 139.39900 103.57400 135.42100 1.000 57.66000 103 TYR A C 1
ATOM 742 O O . TYR A 1 103 ? 139.71800 104.28200 136.37900 1.000 57.66000 103 TYR A O 1
ATOM 751 N N . CYS A 1 104 ? 138.64700 104.00900 134.41700 1.000 51.76000 104 CYS A N 1
ATOM 752 C CA . CYS A 1 104 ? 138.04300 105.33000 134.40400 1.000 51.76000 104 CYS A CA 1
ATOM 753 C C . CYS A 1 104 ? 136.52700 105.20800 134.41900 1.000 51.76000 104 CYS A C 1
ATOM 754 O O . CYS A 1 104 ? 135.95100 104.41300 133.67100 1.000 51.76000 104 CYS A O 1
ATOM 757 N N . ALA A 1 105 ? 135.88400 106.00000 135.27900 1.000 48.05000 105 ALA A N 1
ATOM 758 C CA . ALA A 1 105 ? 134.43200 106.07400 135.32300 1.000 48.05000 105 ALA A CA 1
ATOM 759 C C . ALA A 1 105 ? 133.87300 107.35700 134.72800 1.000 48.05000 105 ALA A C 1
ATOM 760 O O . ALA A 1 105 ? 132.69800 107.38100 134.35200 1.000 48.05000 105 ALA A O 1
ATOM 762 N N . LEU A 1 106 ? 134.67600 108.41200 134.63500 1.000 46.14000 106 LEU A N 1
ATOM 763 C CA . LEU A 1 106 ? 134.24700 109.67100 134.04900 1.000 46.14000 106 LEU A CA 1
ATOM 764 C C . LEU A 1 106 ? 134.59000 109.67900 132.56000 1.000 46.14000 106 LEU A C 1
ATOM 765 O O . LEU A 1 106 ? 134.92600 108.64800 131.97300 1.000 46.14000 106 LEU A O 1
ATOM 770 N N . SER A 1 107 ? 134.49700 110.84500 131.92600 1.000 48.48000 107 SER A N 1
ATOM 771 C CA . SER A 1 107 ? 134.83100 110.95100 130.51400 1.000 48.48000 107 SER A CA 1
ATOM 772 C C . SER A 1 107 ? 135.23000 112.38300 130.19800 1.000 48.48000 107 SER A C 1
ATOM 773 O O . SER A 1 107 ? 134.91200 113.31700 130.93900 1.000 48.48000 107 SER A O 1
ATOM 776 N N . LYS A 1 108 ? 135.93200 112.53800 129.08100 1.000 51.36000 108 LYS A N 1
ATOM 777 C CA . LYS A 1 108 ? 136.35700 113.83800 128.58500 1.000 51.36000 108 LYS A CA 1
ATOM 778 C C . LYS A 1 108 ? 136.53100 113.70900 127.07300 1.000 51.36000 108 LYS A C 1
ATOM 779 O O . LYS A 1 108 ? 136.11400 112.71600 126.47000 1.000 51.36000 108 LYS A O 1
ATOM 785 N N . GLN A 1 109 ? 137.14400 114.71800 126.45100 1.000 62.55000 109 GLN A N 1
ATOM 786 C CA . GLN A 1 109 ? 137.37300 114.66300 125.01100 1.000 62.55000 109 GLN A CA 1
ATOM 787 C C . GLN A 1 109 ? 138.36600 113.56100 124.64800 1.000 62.55000 109 GLN A C 1
ATOM 788 O O . GLN A 1 109 ? 138.09800 112.74400 123.75900 1.000 62.55000 109 GLN A O 1
ATOM 794 N N . GLU A 1 110 ? 139.51600 113.52000 125.31900 1.000 63.37000 110 GLU A N 1
ATOM 795 C CA . GLU A 1 110 ? 140.51500 112.48400 125.08200 1.000 63.37000 110 GLU A CA 1
ATOM 796 C C . GLU A 1 110 ? 140.81200 111.65900 126.32300 1.000 63.37000 110 GLU A C 1
ATOM 797 O O . GLU A 1 110 ? 140.70700 110.42700 126.28300 1.000 63.37000 110 GLU A O 1
ATOM 803 N N . GLY A 1 111 ? 141.17400 112.30300 127.43000 1.000 50.81000 111 GLY A N 1
ATOM 804 C CA . GLY A 1 111 ? 141.47600 111.60600 128.66500 1.000 50.81000 111 GLY A CA 1
ATOM 805 C C . GLY A 1 111 ? 140.63800 112.12600 129.81200 1.000 50.81000 111 GLY A C 1
ATOM 806 O O . GLY A 1 111 ? 140.61500 113.33200 130.06500 1.000 50.81000 111 GLY A O 1
ATOM 807 N N . CYS A 1 112 ? 139.96700 111.22800 130.52800 1.000 50.26000 112 CYS A N 1
ATOM 808 C CA . CYS A 1 112 ? 138.91200 111.62800 131.44700 1.000 50.26000 112 CYS A CA 1
ATOM 809 C C . CYS A 1 112 ? 139.47200 112.38000 132.65400 1.000 50.26000 112 CYS A C 1
ATOM 810 O O . CYS A 1 112 ? 140.67800 112.60600 132.78600 1.000 50.26000 112 CYS A O 1
ATOM 813 N N . ARG A 1 113 ? 138.55900 112.77800 133.54200 1.000 37.05000 113 ARG A N 1
ATOM 814 C CA . ARG A 1 113 ? 138.86700 113.65200 134.66500 1.000 37.05000 113 ARG A CA 1
ATOM 815 C C . ARG A 1 113 ? 138.81200 112.94700 136.01700 1.000 37.05000 113 ARG A C 1
ATOM 816 O O . ARG A 1 113 ? 139.07600 113.58200 137.04300 1.000 37.05000 113 ARG A O 1
ATOM 824 N N . LEU A 1 114 ? 138.49700 111.65300 136.05500 1.000 39.27000 114 LEU A N 1
ATOM 825 C CA . LEU A 1 114 ? 138.36300 110.96400 137.33800 1.000 39.27000 114 LEU A CA 1
ATOM 826 C C . LEU A 1 114 ? 138.58000 109.47200 137.12700 1.000 39.27000 114 LEU A C 1
ATOM 827 O O . LEU A 1 114 ? 137.76800 108.81900 136.46500 1.000 39.27000 114 LEU A O 1
ATOM 832 N N . CYS A 1 115 ? 139.65800 108.93900 137.69600 1.000 44.60000 115 CYS A N 1
ATOM 833 C CA . CYS A 1 115 ? 139.91800 107.51000 137.67200 1.000 44.60000 115 CYS A CA 1
ATOM 834 C C . CYS A 1 115 ? 139.28200 106.82700 138.88200 1.000 44.60000 115 CYS A C 1
ATOM 835 O O . CYS A 1 115 ? 138.61500 107.45400 139.70700 1.000 44.60000 115 CYS A O 1
ATOM 838 N N . ALA A 1 116 ? 139.49700 105.52000 138.98700 1.000 50.97000 116 ALA A N 1
ATOM 839 C CA . ALA A 1 116 ? 138.97300 104.73000 140.09100 1.000 50.97000 116 ALA A CA 1
ATOM 840 C C . ALA A 1 116 ? 139.75200 103.42500 140.15900 1.000 50.97000 116 ALA A C 1
ATOM 841 O O . ALA A 1 116 ? 140.26200 102.94800 139.13600 1.000 50.97000 116 ALA A O 1
ATOM 843 N N . PRO A 1 117 ? 139.86700 102.82600 141.34200 1.000 57.50000 117 PRO A N 1
ATOM 844 C CA . PRO A 1 117 ? 140.57500 101.54700 141.45500 1.000 57.50000 117 PRO A CA 1
ATOM 845 C C . PRO A 1 117 ? 139.82900 100.43500 140.73700 1.000 57.50000 117 PRO A C 1
ATOM 846 O O . PRO A 1 117 ? 138.61000 100.48400 140.56500 1.000 57.50000 117 PRO A O 1
ATOM 850 N N . LEU A 1 118 ? 140.57900 99.40600 140.34300 1.000 66.64000 118 LEU A N 1
ATOM 851 C CA . LEU A 1 118 ? 140.04200 98.31400 139.53700 1.000 66.64000 118 LEU A CA 1
ATOM 852 C C . LEU A 1 118 ? 139.02600 97.47000 140.30100 1.000 66.64000 118 LEU A C 1
ATOM 853 O O . LEU A 1 118 ? 138.51500 96.48000 139.76800 1.000 66.64000 118 LEU A O 1
ATOM 858 N N . ARG A 1 119 ? 138.72800 97.85300 141.54200 1.000 70.25000 119 ARG A N 1
ATOM 859 C CA . ARG A 1 119 ? 137.75600 97.15200 142.38100 1.000 70.25000 119 ARG A CA 1
ATOM 860 C C . ARG A 1 119 ? 138.15100 95.69300 142.59300 1.000 70.25000 119 ARG A C 1
ATOM 861 O O . ARG A 1 119 ? 139.32700 95.37900 142.77300 1.000 70.25000 119 ARG A O 1
ATOM 869 N N . GLN B 2 1 ? 159.27000 131.03100 113.68300 1.000 70.60000 1 GLN B N 1
ATOM 870 C CA . GLN B 2 1 ? 157.88600 130.78400 113.30100 1.000 70.60000 1 GLN B CA 1
ATOM 871 C C . GLN B 2 1 ? 157.35500 131.90000 112.41100 1.000 70.60000 1 GLN B C 1
ATOM 872 O O . GLN B 2 1 ? 158.09800 132.79600 112.01100 1.000 70.60000 1 GLN B O 1
ATOM 878 N N . VAL B 2 2 ? 156.06300 131.84200 112.10500 1.000 68.70000 2 VAL B N 1
ATOM 879 C CA . VAL B 2 2 ? 155.43300 132.84000 111.25000 1.000 68.70000 2 VAL B CA 1
ATOM 880 C C . VAL B 2 2 ? 155.17500 134.10100 112.06300 1.000 68.70000 2 VAL B C 1
ATOM 881 O O . VAL B 2 2 ? 154.59900 134.04500 113.15700 1.000 68.70000 2 VAL B O 1
ATOM 885 N N . GLN B 2 3 ? 155.61000 135.24200 111.53600 1.000 70.32000 3 GLN B N 1
ATOM 886 C CA . GLN B 2 3 ? 155.47100 136.50900 112.23600 1.000 70.32000 3 GLN B CA 1
ATOM 887 C C . GLN B 2 3 ? 155.43300 137.63000 111.21100 1.000 70.32000 3 GLN B C 1
ATOM 888 O O . GLN B 2 3 ? 156.29200 137.70400 110.32800 1.000 70.32000 3 GLN B O 1
ATOM 894 N N . LEU B 2 4 ? 154.43200 138.50000 111.33400 1.000 55.27000 4 LEU B N 1
ATOM 895 C CA . LEU B 2 4 ? 154.25000 139.61700 110.41500 1.000 55.27000 4 LEU B CA 1
ATOM 896 C C . LEU B 2 4 ? 154.16500 140.89700 111.22800 1.000 55.27000 4 LEU B C 1
ATOM 897 O O . LEU B 2 4 ? 153.22500 141.07500 112.00700 1.000 55.27000 4 LEU B O 1
ATOM 902 N N . LYS B 2 5 ? 155.13700 141.78400 111.04600 1.000 56.36000 5 LYS B N 1
ATOM 903 C CA . LYS B 2 5 ? 155.18400 143.04600 111.76800 1.000 56.36000 5 LYS B CA 1
ATOM 904 C C . LYS B 2 5 ? 154.77100 144.17800 110.84100 1.000 56.36000 5 LYS B C 1
ATOM 905 O O . LYS B 2 5 ? 155.33000 144.33300 109.75200 1.000 56.36000 5 LYS B O 1
ATOM 911 N N . GLU B 2 6 ? 153.79500 144.96200 111.28200 1.000 49.09000 6 GLU B N 1
ATOM 912 C CA . GLU B 2 6 ? 153.20100 146.04800 110.51600 1.000 49.09000 6 GLU B CA 1
ATOM 913 C C . GLU B 2 6 ? 153.61900 147.38900 111.10600 1.000 49.09000 6 GLU B C 1
ATOM 914 O O . GLU B 2 6 ? 153.42900 147.62800 112.30200 1.000 49.09000 6 GLU B O 1
ATOM 920 N N . SER B 2 7 ? 154.19100 148.25900 110.27000 1.000 56.63000 7 SER B N 1
ATOM 921 C CA . SER B 2 7 ? 154.69500 149.55400 110.71200 1.000 56.63000 7 SER B CA 1
ATOM 922 C C . SER B 2 7 ? 154.25500 150.64200 109.74400 1.000 56.63000 7 SER B C 1
ATOM 923 O O . SER B 2 7 ? 154.39900 150.49200 108.52700 1.000 56.63000 7 SER B O 1
ATOM 926 N N . GLY B 2 8 ? 153.74600 151.74700 110.28600 1.000 64.46000 8 GLY B N 1
ATOM 927 C CA . GLY B 2 8 ? 153.33300 152.87100 109.47900 1.000 64.46000 8 GLY B CA 1
ATOM 928 C C . GLY B 2 8 ? 153.28800 154.16300 110.26900 1.000 64.46000 8 GLY B C 1
ATOM 929 O O . GLY B 2 8 ? 153.26000 154.15800 111.50300 1.000 64.46000 8 GLY B O 1
ATOM 930 N N . PRO B 2 9 ? 153.28800 155.30100 109.57200 1.000 71.34000 9 PRO B N 1
ATOM 931 C CA . PRO B 2 9 ? 153.23000 156.58800 110.27500 1.000 71.34000 9 PRO B CA 1
ATOM 932 C C . PRO B 2 9 ? 151.91800 156.74300 111.02800 1.000 71.34000 9 PRO B C 1
ATOM 933 O O . PRO B 2 9 ? 150.84500 156.41300 110.51900 1.000 71.34000 9 PRO B O 1
ATOM 937 N N . GLY B 2 10 ? 152.01600 157.24900 112.25800 1.000 81.12000 10 GLY B N 1
ATOM 938 C CA . GLY B 2 10 ? 150.82800 157.39700 113.08100 1.000 81.12000 10 GLY B CA 1
ATOM 939 C C . GLY B 2 10 ? 149.85400 158.42700 112.54200 1.000 81.12000 10 GLY B C 1
ATOM 940 O O . GLY B 2 10 ? 148.64400 158.18700 112.50100 1.000 81.12000 10 GLY B O 1
ATOM 941 N N . LEU B 2 11 ? 150.36300 159.58200 112.12000 1.000 90.92000 11 LEU B N 1
ATOM 942 C CA . LEU B 2 11 ? 149.52600 160.68500 111.66600 1.000 90.92000 11 LEU B CA 1
ATOM 943 C C . LEU B 2 11 ? 150.09400 161.26000 110.37900 1.000 90.92000 11 LEU B C 1
ATOM 944 O O . LEU B 2 11 ? 151.29700 161.53000 110.29200 1.000 90.92000 11 LEU B O 1
ATOM 949 N N . VAL B 2 12 ? 149.22800 161.44900 109.38600 1.000 94.31000 12 VAL B N 1
ATOM 950 C CA . VAL B 2 12 ? 149.60200 162.02200 108.09900 1.000 94.31000 12 VAL B CA 1
ATOM 951 C C . VAL B 2 12 ? 148.58100 163.08500 107.72200 1.000 94.31000 12 VAL B C 1
ATOM 952 O O . VAL B 2 12 ? 147.37700 162.91000 107.93800 1.000 94.31000 12 VAL B O 1
ATOM 956 N N . ALA B 2 13 ? 149.06700 164.19200 107.16500 1.000 96.18000 13 ALA B N 1
ATOM 957 C CA . ALA B 2 13 ? 148.19600 165.27800 106.75900 1.000 96.18000 13 ALA B CA 1
ATOM 958 C C . ALA B 2 13 ? 147.34100 164.85700 105.56500 1.000 96.18000 13 ALA B C 1
ATOM 959 O O . ALA B 2 13 ? 147.69700 163.93200 104.83200 1.000 96.18000 13 ALA B O 1
ATOM 961 N N . PRO B 2 14 ? 146.19200 165.50500 105.36500 1.000 94.22000 14 PRO B N 1
ATOM 962 C CA . PRO B 2 14 ? 145.36700 165.18800 104.19400 1.000 94.22000 14 PRO B CA 1
ATOM 963 C C . PRO B 2 14 ? 146.12000 165.43100 102.89500 1.000 94.22000 14 PRO B C 1
ATOM 964 O O . PRO B 2 14 ? 146.93000 166.35400 102.78200 1.000 94.22000 14 PRO B O 1
ATOM 968 N N . SER B 2 15 ? 145.84500 164.57400 101.91100 1.000 91.43000 15 SER B N 1
ATOM 969 C CA . SER B 2 15 ? 146.46000 164.62800 100.58600 1.000 91.43000 15 SER B CA 1
ATOM 970 C C . SER B 2 15 ? 147.97700 164.47300 100.64000 1.000 91.43000 15 SER B C 1
ATOM 971 O O . SER B 2 15 ? 148.68900 165.01100 99.78700 1.000 91.43000 15 SER B O 1
ATOM 974 N N . GLN B 2 16 ? 148.48600 163.74900 101.63100 1.000 88.97000 16 GLN B N 1
ATOM 975 C CA . GLN B 2 16 ? 149.91100 163.48600 101.76600 1.000 88.97000 16 GLN B CA 1
ATOM 976 C C . GLN B 2 16 ? 150.20000 162.01700 101.47400 1.000 88.97000 16 GLN B C 1
ATOM 977 O O . GLN B 2 16 ? 149.30700 161.16700 101.49500 1.000 88.97000 16 GLN B O 1
ATOM 983 N N . SER B 2 17 ? 151.46600 161.72700 101.18500 1.000 85.79000 17 SER B N 1
ATOM 984 C CA . SER B 2 17 ? 151.86700 160.36200 100.87700 1.000 85.79000 17 SER B CA 1
ATOM 985 C C . SER B 2 17 ? 151.80800 159.47900 102.11900 1.000 85.79000 17 SER B C 1
ATOM 986 O O . SER B 2 17 ? 152.10100 159.91300 103.23600 1.000 85.79000 17 SER B O 1
ATOM 989 N N . LEU B 2 18 ? 151.42800 158.22000 101.90800 1.000 72.47000 18 LEU B N 1
ATOM 990 C CA . LEU B 2 18 ? 151.31800 157.22800 102.96900 1.000 72.47000 18 LEU B CA 1
ATOM 991 C C . LEU B 2 18 ? 152.11700 155.99600 102.56900 1.000 72.47000 18 LEU B C 1
ATOM 992 O O . LEU B 2 18 ? 152.06300 155.56400 101.41500 1.000 72.47000 18 LEU B O 1
ATOM 997 N N . SER B 2 19 ? 152.85100 155.42700 103.52500 1.000 67.66000 19 SER B N 1
ATOM 998 C CA . SER B 2 19 ? 153.68700 154.25800 103.26700 1.000 67.66000 19 SER B CA 1
ATOM 999 C C . SER B 2 19 ? 153.66500 153.33900 104.47900 1.000 67.66000 19 SER B C 1
ATOM 1000 O O . SER B 2 19 ? 154.08000 153.73800 105.57100 1.000 67.66000 19 SER B O 1
ATOM 1003 N N . ILE B 2 20 ? 153.18600 152.11300 104.28300 1.000 56.18000 20 ILE B N 1
ATOM 1004 C CA . ILE B 2 20 ? 153.20900 151.07300 105.30600 1.000 56.18000 20 ILE B CA 1
ATOM 1005 C C . ILE B 2 20 ? 154.21100 150.00700 104.89300 1.000 56.18000 20 ILE B C 1
ATOM 1006 O O . ILE B 2 20 ? 154.42100 149.75700 103.70200 1.000 56.18000 20 ILE B O 1
ATOM 1011 N N . THR B 2 21 ? 154.83000 149.37000 105.88600 1.000 57.74000 21 THR B N 1
ATOM 1012 C CA . THR B 2 21 ? 155.77200 148.28500 105.65200 1.000 57.74000 21 THR B CA 1
ATOM 1013 C C . THR B 2 21 ? 155.39600 147.09700 106.52400 1.000 57.74000 21 THR B C 1
ATOM 1014 O O . THR B 2 21 ? 155.22300 147.24200 107.73900 1.000 57.74000 21 THR B O 1
ATOM 1018 N N . CYS B 2 22 ? 155.27700 145.92500 105.90500 1.000 61.43000 22 CYS B N 1
ATOM 1019 C CA . CYS B 2 22 ? 154.99300 144.67600 106.59700 1.000 61.43000 22 CYS B CA 1
ATOM 1020 C C . CYS B 2 22 ? 156.18700 143.75200 106.40100 1.000 61.43000 22 CYS B C 1
ATOM 1021 O O . CYS B 2 22 ? 156.47300 143.32500 105.27600 1.000 61.43000 22 CYS B O 1
ATOM 1024 N N . THR B 2 23 ? 156.88700 143.46300 107.49200 1.000 57.91000 23 THR B N 1
ATOM 1025 C CA . THR B 2 23 ? 158.02200 142.55300 107.47900 1.000 57.91000 23 THR B CA 1
ATOM 1026 C C . THR B 2 23 ? 157.54800 141.15500 107.84900 1.000 57.91000 23 THR B C 1
ATOM 1027 O O . THR B 2 23 ? 156.90400 140.96500 108.88600 1.000 57.91000 23 THR B O 1
ATOM 1031 N N . VAL B 2 24 ? 157.86900 140.18300 107.00300 1.000 65.98000 24 VAL B N 1
ATOM 1032 C CA . VAL B 2 24 ? 157.38900 138.81700 107.15500 1.000 65.98000 24 VAL B CA 1
ATOM 1033 C C . VAL B 2 24 ? 158.54500 137.91900 107.56800 1.000 65.98000 24 VAL B C 1
ATOM 1034 O O . VAL B 2 24 ? 159.70600 138.16300 107.22200 1.000 65.98000 24 VAL B O 1
ATOM 1038 N N . SER B 2 25 ? 158.21600 136.87000 108.31800 1.000 69.39000 25 SER B N 1
ATOM 1039 C CA . SER B 2 25 ? 159.20100 135.87500 108.71400 1.000 69.39000 25 SER B CA 1
ATOM 1040 C C . SER B 2 25 ? 158.49600 134.54200 108.91000 1.000 69.39000 25 SER B C 1
ATOM 1041 O O . SER B 2 25 ? 157.34000 134.50200 109.33600 1.000 69.39000 25 SER B O 1
ATOM 1044 N N . GLY B 2 26 ? 159.19900 133.45600 108.59400 1.000 60.54000 26 GLY B N 1
ATOM 1045 C CA . GLY B 2 26 ? 158.66500 132.12100 108.74100 1.000 60.54000 26 GLY B CA 1
ATOM 1046 C C . GLY B 2 26 ? 158.15600 131.48900 107.46400 1.000 60.54000 26 GLY B C 1
ATOM 1047 O O . GLY B 2 26 ? 157.87000 130.28500 107.46200 1.000 60.54000 26 GLY B O 1
ATOM 1048 N N . PHE B 2 27 ? 158.03000 132.25600 106.38300 1.000 54.88000 27 PHE B N 1
ATOM 1049 C CA . PHE B 2 27 ? 157.57900 131.70500 105.11500 1.000 54.88000 27 PHE B CA 1
ATOM 1050 C C . PHE B 2 27 ? 158.23900 132.47000 103.97800 1.000 54.88000 27 PHE B C 1
ATOM 1051 O O . PHE B 2 27 ? 158.71600 133.59400 104.15200 1.000 54.88000 27 PHE B O 1
ATOM 1059 N N . SER B 2 28 ? 158.26400 131.84000 102.80700 1.000 61.77000 28 SER B N 1
ATOM 1060 C CA . SER B 2 28 ? 158.90300 132.40900 101.62800 1.000 61.77000 28 SER B CA 1
ATOM 1061 C C . SER B 2 28 ? 157.87100 133.17100 100.80400 1.000 61.77000 28 SER B C 1
ATOM 1062 O O . SER B 2 28 ? 156.81400 132.62700 100.46600 1.000 61.77000 28 SER B O 1
ATOM 1065 N N . LEU B 2 29 ? 158.18000 134.42900 100.48200 1.000 60.48000 29 LEU B N 1
ATOM 1066 C CA . LEU B 2 29 ? 157.28800 135.24400 99.66600 1.000 60.48000 29 LEU B CA 1
ATOM 1067 C C . LEU B 2 29 ? 157.23700 134.79900 98.21300 1.000 60.48000 29 LEU B C 1
ATOM 1068 O O . LEU B 2 29 ? 156.34900 135.24800 97.48100 1.000 60.48000 29 LEU B O 1
ATOM 1073 N N . THR B 2 30 ? 158.16100 133.93900 97.77700 1.000 59.73000 30 THR B N 1
ATOM 1074 C CA . THR B 2 30 ? 158.17300 133.51300 96.38200 1.000 59.73000 30 THR B CA 1
ATOM 1075 C C . THR B 2 30 ? 156.91100 132.74100 96.01900 1.000 59.73000 30 THR B C 1
ATOM 1076 O O . THR B 2 30 ? 156.49300 132.74600 94.85500 1.000 59.73000 30 THR B O 1
ATOM 1080 N N . VAL B 2 31 ? 156.28700 132.08500 96.99200 1.000 53.74000 31 VAL B N 1
ATOM 1081 C CA . VAL B 2 31 ? 155.07400 131.31900 96.74300 1.000 53.74000 31 VAL B CA 1
ATOM 1082 C C . VAL B 2 31 ? 153.86900 131.84600 97.51200 1.000 53.74000 31 VAL B C 1
ATOM 1083 O O . VAL B 2 31 ? 152.72700 131.52600 97.14000 1.000 53.74000 31 VAL B O 1
ATOM 1087 N N . TYR B 2 32 ? 154.06100 132.65900 98.54600 1.000 50.68000 32 TYR B N 1
ATOM 1088 C CA . TYR B 2 32 ? 152.97700 133.13400 99.39400 1.000 50.68000 32 TYR B CA 1
ATOM 1089 C C . TYR B 2 32 ? 152.65200 134.58800 99.08100 1.000 50.68000 32 TYR B C 1
ATOM 1090 O O . TYR B 2 32 ? 153.55400 135.41000 98.88800 1.000 50.68000 32 TYR B O 1
ATOM 1099 N N . GLY B 2 33 ? 151.35800 134.89800 99.04100 1.000 39.84000 33 GLY B N 1
ATOM 1100 C CA . GLY B 2 33 ? 150.89100 136.23100 98.74600 1.000 39.84000 33 GLY B CA 1
ATOM 1101 C C . GLY B 2 33 ? 150.47600 136.97200 100.00000 1.000 39.84000 33 GLY B C 1
ATOM 1102 O O . GLY B 2 33 ? 149.83100 136.40700 100.88400 1.000 39.84000 33 GLY B O 1
ATOM 1103 N N . VAL B 2 34 ? 150.85800 138.23600 100.07600 1.000 38.18000 34 VAL B N 1
ATOM 1104 C CA . VAL B 2 34 ? 150.49500 139.09100 101.19700 1.000 38.18000 34 VAL B CA 1
ATOM 1105 C C . VAL B 2 34 ? 149.48600 140.12100 100.71500 1.000 38.18000 34 VAL B C 1
ATOM 1106 O O . VAL B 2 34 ? 149.71500 140.80200 99.70900 1.000 38.18000 34 VAL B O 1
ATOM 1110 N N . ASN B 2 35 ? 148.36500 140.23700 101.42200 1.000 35.08000 35 ASN B N 1
ATOM 1111 C CA . ASN B 2 35 ? 147.36300 141.24100 101.10400 1.000 35.08000 35 ASN B CA 1
ATOM 1112 C C . ASN B 2 35 ? 147.04300 142.05500 102.3480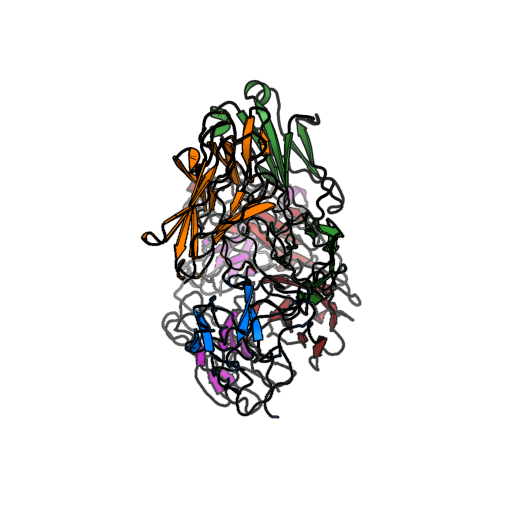0 1.000 35.08000 35 ASN B C 1
ATOM 1113 O O . ASN B 2 35 ? 147.20100 141.59200 103.47900 1.000 35.08000 35 ASN B O 1
ATOM 1118 N N . TRP B 2 36 ? 146.59600 143.28300 102.12100 1.000 37.79000 36 TRP B N 1
ATOM 1119 C CA . TRP B 2 36 ? 146.27000 144.20900 103.19300 1.000 37.79000 36 TRP B CA 1
ATOM 1120 C C . TRP B 2 36 ? 144.77100 144.22200 103.45400 1.000 37.79000 36 TRP B C 1
ATOM 1121 O O . TRP B 2 36 ? 143.95800 143.92100 102.57900 1.000 37.79000 36 TRP B O 1
ATOM 1132 N N . VAL B 2 37 ? 144.41500 144.57500 104.68400 1.000 28.26000 37 VAL B N 1
ATOM 1133 C CA . VAL B 2 37 ? 143.02300 144.74200 105.08200 1.000 28.26000 37 VAL B CA 1
ATOM 1134 C C . VAL B 2 37 ? 142.93300 146.03400 105.88000 1.000 28.26000 37 VAL B C 1
ATOM 1135 O O . VAL B 2 37 ? 143.87200 146.39600 106.59200 1.000 28.26000 37 VAL B O 1
ATOM 1139 N N . ARG B 2 38 ? 141.82500 146.75300 105.73600 1.000 33.50000 38 ARG B N 1
ATOM 1140 C CA . ARG B 2 38 ? 141.64900 148.01500 106.43600 1.000 33.50000 38 ARG B CA 1
ATOM 1141 C C . ARG B 2 38 ? 140.35500 147.98500 107.23100 1.000 33.50000 38 ARG B C 1
ATOM 1142 O O . ARG B 2 38 ? 139.39300 147.30500 106.86300 1.000 33.50000 38 ARG B O 1
ATOM 1150 N N . GLN B 2 39 ? 140.34900 148.72000 108.33700 1.000 36.13000 39 GLN B N 1
ATOM 1151 C CA . GLN B 2 39 ? 139.19300 148.73700 109.22300 1.000 36.13000 39 GLN B CA 1
ATOM 1152 C C . GLN B 2 39 ? 139.01200 150.10600 109.86400 1.000 36.13000 39 GLN B C 1
ATOM 1153 O O . GLN B 2 39 ? 139.82600 150.50600 110.70500 1.000 36.13000 39 GLN B O 1
ATOM 1159 N N . PRO B 2 40 ? 137.97900 150.85800 109.48000 1.000 40.41000 40 PRO B N 1
ATOM 1160 C CA . PRO B 2 40 ? 137.69600 152.11000 110.17500 1.000 40.41000 40 PRO B CA 1
ATOM 1161 C C . PRO B 2 40 ? 137.25900 151.83800 111.60200 1.000 40.41000 40 PRO B C 1
ATOM 1162 O O . PRO B 2 40 ? 136.72500 150.75700 111.90600 1.000 40.41000 40 PRO B O 1
ATOM 1166 N N . PRO B 2 41 ? 137.47900 152.78200 112.51800 1.000 39.08000 41 PRO B N 1
ATOM 1167 C CA . PRO B 2 41 ? 137.16700 152.53400 113.93600 1.000 39.08000 41 PRO B CA 1
ATOM 1168 C C . PRO B 2 41 ? 135.70700 152.16000 114.13800 1.000 39.08000 41 PRO B C 1
ATOM 1169 O O . PRO B 2 41 ? 134.79700 152.91100 113.78100 1.000 39.08000 41 PRO B O 1
ATOM 1173 N N . GLY B 2 42 ? 135.49000 150.98100 114.71600 1.000 45.63000 42 GLY B N 1
ATOM 1174 C CA . GLY B 2 42 ? 134.14500 150.51200 114.97700 1.000 45.63000 42 GLY B CA 1
ATOM 1175 C C . GLY B 2 42 ? 133.36400 150.10000 113.75300 1.000 45.63000 42 GLY B C 1
ATOM 1176 O O . GLY B 2 42 ? 132.13200 150.10400 113.78800 1.000 45.63000 42 GLY B O 1
ATOM 1177 N N . LYS B 2 43 ? 134.04200 149.74500 112.66700 1.000 43.12000 43 LYS B N 1
ATOM 1178 C CA . LYS B 2 43 ? 133.39400 149.34600 111.42700 1.000 43.12000 43 LYS B CA 1
ATOM 1179 C C . LYS B 2 43 ? 133.94400 148.00300 110.96300 1.000 43.12000 43 LYS B C 1
ATOM 1180 O O . LYS B 2 43 ? 134.98300 147.53200 111.43300 1.000 43.12000 43 LYS B O 1
ATOM 1186 N N . GLY B 2 44 ? 133.22600 147.38000 110.03100 1.000 38.12000 44 GLY B N 1
ATOM 1187 C CA . GLY B 2 44 ? 133.67800 146.12200 109.47100 1.000 38.12000 44 GLY B CA 1
ATOM 1188 C C . GLY B 2 44 ? 134.85100 146.30900 108.52700 1.000 38.12000 44 GLY B C 1
ATOM 1189 O O . GLY B 2 44 ? 135.06300 147.38100 107.96200 1.000 38.12000 44 GLY B O 1
ATOM 1190 N N . LEU B 2 45 ? 135.62600 145.24000 108.36100 1.000 32.25000 45 LEU B N 1
ATOM 1191 C CA . LEU B 2 45 ? 136.81100 145.30700 107.51700 1.000 32.25000 45 LEU B CA 1
ATOM 1192 C C . LEU B 2 45 ? 136.43000 145.58400 106.06900 1.000 32.25000 45 LEU B C 1
ATOM 1193 O O . LEU B 2 45 ? 135.37800 145.15900 105.58400 1.000 32.25000 45 LEU B O 1
ATOM 1198 N N . GLU B 2 46 ? 137.29900 146.31900 105.38100 1.000 35.36000 46 GLU B N 1
ATOM 1199 C CA . GLU B 2 46 ? 137.19700 146.52600 103.94400 1.000 35.36000 46 GLU B CA 1
ATOM 1200 C C . GLU B 2 46 ? 138.50400 146.07800 103.31100 1.000 35.36000 46 GLU B C 1
ATOM 1201 O O . GLU B 2 46 ? 139.58300 146.47700 103.75900 1.000 35.36000 46 GLU B O 1
ATOM 1207 N N . TRP B 2 47 ? 138.40200 145.25500 102.27400 1.000 34.40000 47 TRP B N 1
ATOM 1208 C CA . TRP B 2 47 ? 139.56700 144.61900 101.68500 1.000 34.40000 47 TRP B CA 1
ATOM 1209 C C . TRP B 2 47 ? 140.43400 145.64500 100.95300 1.000 34.40000 47 TRP B C 1
ATOM 1210 O O . TRP B 2 47 ? 140.02200 146.77500 100.68400 1.000 34.40000 47 TRP B O 1
ATOM 1221 N N . LEU B 2 48 ? 141.66100 145.23500 100.63900 1.000 33.67000 48 LEU B N 1
ATOM 1222 C CA . LEU B 2 48 ? 142.60500 146.06000 99.89300 1.000 33.67000 48 LEU B CA 1
ATOM 1223 C C . LEU B 2 48 ? 143.33100 145.16400 98.89500 1.000 33.67000 48 LEU B C 1
ATOM 1224 O O . LEU B 2 48 ? 142.94500 144.01600 98.66500 1.000 33.67000 48 LEU B O 1
ATOM 1229 N N . GLY B 2 49 ? 144.39600 145.68200 98.29500 1.000 41.69000 49 GLY B N 1
ATOM 1230 C CA . GLY B 2 49 ? 145.07200 144.94800 97.24600 1.000 41.69000 49 GLY B CA 1
ATOM 1231 C C . GLY B 2 49 ? 145.84300 143.74700 97.76100 1.000 41.69000 49 GLY B C 1
ATOM 1232 O O . GLY B 2 49 ? 146.17000 143.63200 98.94100 1.000 41.69000 49 GLY B O 1
ATOM 1233 N N . MET B 2 50 ? 146.13800 142.83100 96.83700 1.000 44.12000 50 MET B N 1
ATOM 1234 C CA . MET B 2 50 ? 146.97100 141.66900 97.10700 1.000 44.12000 50 MET B CA 1
ATOM 1235 C C . MET B 2 50 ? 148.08500 141.60100 96.07700 1.000 44.12000 50 MET B C 1
ATOM 1236 O O . MET B 2 50 ? 147.95000 142.11300 94.96400 1.000 44.12000 50 MET B O 1
ATOM 1241 N N . ILE B 2 51 ? 149.18600 140.95900 96.45400 1.000 49.76000 51 ILE B N 1
ATOM 1242 C CA . ILE B 2 51 ? 150.29100 140.70600 95.53800 1.000 49.76000 51 ILE B CA 1
ATOM 1243 C C . ILE B 2 51 ? 150.69000 139.24300 95.66700 1.000 49.76000 51 ILE B C 1
ATOM 1244 O O . ILE B 2 51 ? 151.01900 138.78000 96.76500 1.000 49.76000 51 ILE B O 1
ATOM 1249 N N . TRP B 2 52 ? 150.65300 138.51500 94.55400 1.000 54.58000 52 TRP B N 1
ATOM 1250 C CA . TRP B 2 52 ? 151.02700 137.11000 94.55900 1.000 54.58000 52 TRP B CA 1
ATOM 1251 C C . TRP B 2 52 ? 152.54500 136.96100 94.61200 1.000 54.58000 52 TRP B C 1
ATOM 1252 O O . TRP B 2 52 ? 153.29400 137.93500 94.72300 1.000 54.58000 52 TRP B O 1
ATOM 1263 N N . GLY B 2 53 ? 153.00400 135.71200 94.53600 1.000 55.29000 53 GLY B N 1
ATOM 1264 C CA . GLY B 2 53 ? 154.43500 135.46400 94.50800 1.000 55.29000 53 GLY B CA 1
ATOM 1265 C C . GLY B 2 53 ? 155.09400 135.96200 93.23600 1.000 55.29000 53 GLY B C 1
ATOM 1266 O O . GLY B 2 53 ? 156.19500 136.51800 93.27500 1.000 55.29000 53 GLY B O 1
ATOM 1267 N N . ASP B 2 54 ? 154.43400 135.76700 92.09100 1.000 53.94000 54 ASP B N 1
ATOM 1268 C CA . ASP B 2 54 ? 155.02900 136.15700 90.81600 1.000 53.94000 54 ASP B CA 1
ATOM 1269 C C . ASP B 2 54 ? 155.21500 137.66700 90.71900 1.000 53.94000 54 ASP B C 1
ATOM 1270 O O . ASP B 2 54 ? 156.24200 138.14300 90.22200 1.000 53.94000 54 ASP B O 1
ATOM 1275 N N . GLY B 2 55 ? 154.23600 138.43400 91.19000 1.000 49.86000 55 GLY B N 1
ATOM 1276 C CA . GLY B 2 55 ? 154.31300 139.87900 91.13100 1.000 49.86000 55 GLY B CA 1
ATOM 1277 C C . GLY B 2 55 ? 153.02200 140.52000 90.66900 1.000 49.86000 55 GLY B C 1
ATOM 1278 O O . GLY B 2 55 ? 152.79900 141.71300 90.89300 1.000 49.86000 55 GLY B O 1
ATOM 1279 N N . SER B 2 56 ? 152.16700 139.73700 90.01700 1.000 51.99000 56 SER B N 1
ATOM 1280 C CA . SER B 2 56 ? 150.87800 140.24500 89.57300 1.000 51.99000 56 SER B CA 1
ATOM 1281 C C . SER B 2 56 ? 150.00300 140.59300 90.77000 1.000 51.99000 56 SER B C 1
ATOM 1282 O O . SER B 2 56 ? 149.92500 139.83900 91.74300 1.000 51.99000 56 SER B O 1
ATOM 1285 N N . THR B 2 57 ? 149.33900 141.74400 90.69300 1.000 44.74000 57 THR B N 1
ATOM 1286 C CA . THR B 2 57 ? 148.56900 142.28300 91.80400 1.000 44.74000 57 THR B CA 1
ATOM 1287 C C . THR B 2 57 ? 147.13400 142.55800 91.38100 1.000 44.74000 57 THR B C 1
ATOM 1288 O O . THR B 2 57 ? 146.88600 143.09000 90.29500 1.000 44.74000 57 THR B O 1
ATOM 1292 N N . ALA B 2 58 ? 146.19400 142.19300 92.24600 1.000 50.28000 58 ALA B N 1
ATOM 1293 C CA . ALA B 2 58 ? 144.81700 142.64800 92.14200 1.000 50.28000 58 ALA B CA 1
ATOM 1294 C C . ALA B 2 58 ? 144.55000 143.70400 93.21000 1.000 50.28000 58 ALA B C 1
ATOM 1295 O O . ALA B 2 58 ? 145.18600 143.73000 94.26500 1.000 50.28000 58 ALA B O 1
ATOM 1297 N N . TYR B 2 59 ? 143.57500 144.56800 92.93600 1.000 57.10000 59 TYR B N 1
ATOM 1298 C CA . TYR B 2 59 ? 143.28900 145.72700 93.77600 1.000 57.10000 59 TYR B CA 1
ATOM 1299 C C . TYR B 2 59 ? 141.79900 145.74800 94.09900 1.000 57.10000 59 TYR B C 1
ATOM 1300 O O . TYR B 2 59 ? 141.06000 144.80600 93.79900 1.000 57.10000 59 TYR B O 1
ATOM 1309 N N . ASN B 2 60 ? 141.36400 146.83900 94.72300 1.000 62.50000 60 ASN B N 1
ATOM 1310 C CA . ASN B 2 60 ? 139.97000 147.03800 95.07800 1.000 62.50000 60 ASN B CA 1
ATOM 1311 C C . ASN B 2 60 ? 139.19800 147.61500 93.89300 1.000 62.50000 60 ASN B C 1
ATOM 1312 O O . ASN B 2 60 ? 139.75800 147.92300 92.83800 1.000 62.50000 60 ASN B O 1
ATOM 1317 N N . SER B 2 61 ? 137.88700 147.75600 94.07600 1.000 67.05000 61 SER B N 1
ATOM 1318 C CA . SER B 2 61 ? 137.03100 148.29000 93.02400 1.000 67.05000 61 SER B CA 1
ATOM 1319 C C . SER B 2 61 ? 136.93100 149.80700 93.05700 1.000 67.05000 61 SER B C 1
ATOM 1320 O O . SER B 2 61 ? 136.81400 150.43400 91.99700 1.000 67.05000 61 SER B O 1
ATOM 1323 N N . ALA B 2 62 ? 136.97600 150.41300 94.24300 1.000 74.37000 62 ALA B N 1
ATOM 1324 C CA . ALA B 2 62 ? 136.83900 151.85600 94.38000 1.000 74.37000 62 ALA B CA 1
ATOM 1325 C C . ALA B 2 62 ? 138.16400 152.57000 94.60900 1.000 74.37000 62 ALA B C 1
ATOM 1326 O O . ALA B 2 62 ? 138.19900 153.80400 94.55800 1.000 74.37000 62 ALA B O 1
ATOM 1328 N N . LEU B 2 63 ? 139.24800 151.83600 94.85500 1.000 81.39000 63 LEU B N 1
ATOM 1329 C CA . LEU B 2 63 ? 140.56200 152.42000 95.09200 1.000 81.39000 63 LEU B CA 1
ATOM 1330 C C . LEU B 2 63 ? 141.58600 151.91200 94.08200 1.000 81.39000 63 LEU B C 1
ATOM 1331 O O . LEU B 2 63 ? 142.78500 151.88600 94.36400 1.000 81.39000 63 LEU B O 1
ATOM 1336 N N . LYS B 2 64 ? 141.12100 151.50800 92.89800 1.000 79.86000 64 LYS B N 1
ATOM 1337 C CA . LYS B 2 64 ? 142.00300 150.88500 91.91700 1.000 79.86000 64 LYS B CA 1
ATOM 1338 C C . LYS B 2 64 ? 143.11600 151.81300 91.44900 1.000 79.86000 64 LYS B C 1
ATOM 1339 O O . LYS B 2 64 ? 144.15600 151.33000 90.99000 1.000 79.86000 64 LYS B O 1
ATOM 1345 N N . SER B 2 65 ? 142.92900 153.12800 91.55600 1.000 84.78000 65 SER B N 1
ATOM 1346 C CA . SER B 2 65 ? 143.91700 154.09900 91.10400 1.000 84.78000 65 SER B CA 1
ATOM 1347 C C . SER B 2 65 ? 144.53300 154.87200 92.26600 1.000 84.78000 65 SER B C 1
ATOM 1348 O O . SER B 2 65 ? 144.90900 156.03700 92.11300 1.000 84.78000 65 SER B O 1
ATOM 1351 N N . ARG B 2 66 ? 144.64200 154.23900 93.43300 1.000 80.13000 66 ARG B N 1
ATOM 1352 C CA . ARG B 2 66 ? 145.16700 154.92100 94.60900 1.000 80.13000 66 ARG B CA 1
ATOM 1353 C C . ARG B 2 66 ? 146.27600 154.11700 95.27700 1.000 80.13000 66 ARG B C 1
ATOM 1354 O O . ARG B 2 66 ? 147.14900 154.68800 95.93900 1.000 80.13000 66 ARG B O 1
ATOM 1362 N N . LEU B 2 67 ? 146.25400 152.79800 95.11200 1.000 73.93000 67 LEU B N 1
ATOM 1363 C CA . LEU B 2 67 ? 147.20400 151.91100 95.76900 1.000 73.93000 67 LEU B CA 1
ATOM 1364 C C . LEU B 2 67 ? 148.28900 151.47300 94.79300 1.000 73.93000 67 LEU B C 1
ATOM 1365 O O . LEU B 2 67 ? 148.03400 151.30200 93.59800 1.000 73.93000 67 LEU B O 1
ATOM 1370 N N . THR B 2 68 ? 149.50100 151.29500 95.31400 1.000 69.84000 68 THR B N 1
ATOM 1371 C CA . THR B 2 68 ? 150.68400 150.94300 94.53200 1.000 69.84000 68 THR B CA 1
ATOM 1372 C C . THR B 2 68 ? 151.44600 149.80800 95.20500 1.000 69.84000 68 THR B C 1
ATOM 1373 O O . THR B 2 68 ? 152.65500 149.88700 95.43300 1.000 69.84000 68 THR B O 1
ATOM 1377 N N . ILE B 2 69 ? 150.72700 148.73800 95.55400 1.000 61.11000 69 ILE B N 1
ATOM 1378 C CA . ILE B 2 69 ? 151.32200 147.62500 96.28800 1.000 61.11000 69 ILE B CA 1
ATOM 1379 C C . ILE B 2 69 ? 152.49200 147.05200 95.50100 1.000 61.11000 69 ILE B C 1
ATOM 1380 O O . ILE B 2 69 ? 152.34700 146.65400 94.33900 1.000 61.11000 69 ILE B O 1
ATOM 1385 N N . THR B 2 70 ? 153.66000 147.00400 96.13700 1.000 64.42000 70 THR B N 1
ATOM 1386 C CA . THR B 2 70 ? 154.87400 146.45100 95.55400 1.000 64.42000 70 THR B CA 1
ATOM 1387 C C . THR B 2 70 ? 155.56800 145.57900 96.59400 1.000 64.42000 70 THR B C 1
ATOM 1388 O O . THR B 2 70 ? 155.21300 145.58000 97.77600 1.000 64.42000 70 THR B O 1
ATOM 1392 N N . LYS B 2 71 ? 156.57700 144.83300 96.14800 1.000 67.35000 71 LYS B N 1
ATOM 1393 C CA . LYS B 2 71 ? 157.25800 143.86900 96.99700 1.000 67.35000 71 LYS B CA 1
ATOM 1394 C C . LYS B 2 71 ? 158.76500 144.02900 96.85800 1.000 67.35000 71 LYS B C 1
ATOM 1395 O O . LYS B 2 71 ? 159.26900 144.44200 95.81200 1.000 67.35000 71 LYS B O 1
ATOM 1401 N N . ASP B 2 72 ? 159.47600 143.69400 97.93400 1.000 85.58000 72 ASP B N 1
ATOM 1402 C CA . ASP B 2 72 ? 160.93200 143.55900 97.93400 1.000 85.58000 72 ASP B CA 1
ATOM 1403 C C . ASP B 2 72 ? 161.21300 142.13500 98.40700 1.000 85.58000 72 ASP B C 1
ATOM 1404 O O . ASP B 2 72 ? 161.41700 141.89700 99.60100 1.000 85.58000 72 ASP B O 1
ATOM 1409 N N . ASN B 2 73 ? 161.21600 141.19200 97.46000 1.000 82.23000 73 ASN B N 1
ATOM 1410 C CA . ASN B 2 73 ? 161.28100 139.77600 97.81000 1.000 82.23000 73 ASN B CA 1
ATOM 1411 C C . ASN B 2 73 ? 162.58700 139.43400 98.51700 1.000 82.23000 73 ASN B C 1
ATOM 1412 O O . ASN B 2 73 ? 162.59200 138.67800 99.49600 1.000 82.23000 73 ASN B O 1
ATOM 1417 N N . SER B 2 74 ? 163.70700 139.97800 98.03400 1.000 86.49000 74 SER B N 1
ATOM 1418 C CA . SER B 2 74 ? 164.99500 139.68400 98.65300 1.000 86.49000 74 SER B CA 1
ATOM 1419 C C . SER B 2 74 ? 165.04100 140.17900 100.09300 1.000 86.49000 74 SER B C 1
ATOM 1420 O O . SER B 2 74 ? 165.57500 139.49800 100.97500 1.000 86.49000 74 SER B O 1
ATOM 1423 N N . LYS B 2 75 ? 164.48400 141.36200 100.35000 1.000 87.21000 75 LYS B N 1
ATOM 1424 C CA . LYS B 2 75 ? 164.45800 141.91700 101.69600 1.000 87.21000 75 LYS B CA 1
ATOM 1425 C C . LYS B 2 75 ? 163.33700 141.34500 102.55500 1.000 87.21000 75 LYS B C 1
ATOM 1426 O O . LYS B 2 75 ? 163.26900 141.67300 103.74500 1.000 87.21000 75 LYS B O 1
ATOM 1432 N N . THR B 2 76 ? 162.46900 140.50700 101.98500 1.000 78.55000 76 THR B N 1
ATOM 1433 C CA . THR B 2 76 ? 161.34400 139.89800 102.69800 1.000 78.55000 76 THR B CA 1
ATOM 1434 C C . THR B 2 76 ? 160.44900 140.97000 103.32100 1.000 78.55000 76 THR B C 1
ATOM 1435 O O . THR B 2 76 ? 160.26700 141.04400 104.53700 1.000 78.55000 76 THR B O 1
ATOM 1439 N N . GLN B 2 77 ? 159.88700 141.80900 102.45400 1.000 76.40000 77 GLN B N 1
ATOM 1440 C CA . GLN B 2 77 ? 159.02800 142.90100 102.88000 1.000 76.40000 77 GLN B CA 1
ATOM 1441 C C . GLN B 2 77 ? 157.88200 143.06400 101.89600 1.000 76.40000 77 GLN B C 1
ATOM 1442 O O . GLN B 2 77 ? 157.98700 142.68800 100.72600 1.000 76.40000 77 GLN B O 1
ATOM 1448 N N . VAL B 2 78 ? 156.78200 143.63000 102.38600 1.000 62.51000 78 VAL B N 1
ATOM 1449 C CA . VAL B 2 78 ? 155.65700 144.04400 101.55500 1.000 62.51000 78 VAL B CA 1
ATOM 1450 C C . VAL B 2 78 ? 155.30900 145.46300 101.97800 1.000 62.51000 78 VAL B C 1
ATOM 1451 O O . VAL B 2 78 ? 154.78200 145.67200 103.07600 1.000 62.51000 78 VAL B O 1
ATOM 1455 N N . PHE B 2 79 ? 155.62100 146.43900 101.13200 1.000 65.91000 79 PHE B N 1
ATOM 1456 C CA . PHE B 2 79 ? 155.39600 147.83700 101.46600 1.000 65.91000 79 PHE B CA 1
ATOM 1457 C C . PHE B 2 79 ? 154.37200 148.43600 100.51200 1.000 65.91000 79 PHE B C 1
ATOM 1458 O O . PHE B 2 79 ? 154.47300 148.26900 99.29300 1.000 65.91000 79 PHE B O 1
ATOM 1466 N N . LEU B 2 80 ? 153.38500 149.11500 101.08500 1.000 59.28000 80 LEU B N 1
ATOM 1467 C CA . LEU B 2 80 ? 152.29000 149.73500 100.35500 1.000 59.28000 80 LEU B CA 1
ATOM 1468 C C . LEU B 2 80 ? 152.45600 151.24800 100.37600 1.000 59.28000 80 LEU B C 1
ATOM 1469 O O . LEU B 2 80 ? 152.73800 151.83400 101.42600 1.000 59.28000 80 LEU B O 1
ATOM 1474 N N . LYS B 2 81 ? 152.27800 151.87600 99.21500 1.000 70.32000 81 LYS B N 1
ATOM 1475 C CA . LYS B 2 81 ? 152.31400 153.32700 99.10200 1.000 70.32000 81 LYS B CA 1
ATOM 1476 C C . LYS B 2 81 ? 150.99000 153.81000 98.53200 1.000 70.32000 81 LYS B C 1
ATOM 1477 O O . LYS B 2 81 ? 150.53400 153.31100 97.49800 1.000 70.32000 81 LYS B O 1
ATOM 1483 N N . MET B 2 82 ? 150.38300 154.77900 99.20700 1.000 76.65000 82 MET B N 1
ATOM 1484 C CA . MET B 2 82 ? 149.06800 155.29000 98.85800 1.000 76.65000 82 MET B CA 1
ATOM 1485 C C . MET B 2 82 ? 149.09900 156.81300 98.83300 1.000 76.65000 82 MET B C 1
ATOM 1486 O O . MET B 2 82 ? 149.79900 157.44900 99.62700 1.000 76.65000 82 MET B O 1
ATOM 1491 N N . ASN B 2 83 ? 148.33500 157.39300 97.91000 1.000 82.45000 83 ASN B N 1
ATOM 1492 C CA . ASN B 2 83 ? 148.29300 158.83200 97.70800 1.000 82.45000 83 ASN B CA 1
ATOM 1493 C C . ASN B 2 83 ? 146.85900 159.34000 97.78500 1.000 82.45000 83 ASN B C 1
ATOM 1494 O O . ASN B 2 83 ? 145.90000 158.56300 97.78000 1.000 82.45000 83 ASN B O 1
ATOM 1499 N N . SER B 2 84 ? 146.73100 160.66700 97.85800 1.000 88.70000 84 SER B N 1
ATOM 1500 C CA . SER B 2 84 ? 145.43900 161.35600 97.88700 1.000 88.70000 84 SER B CA 1
ATOM 1501 C C . SER B 2 84 ? 144.58900 160.88400 99.06900 1.000 88.70000 84 SER B C 1
ATOM 1502 O O . SER B 2 84 ? 143.52000 160.29100 98.91000 1.000 88.70000 84 SER B O 1
ATOM 1505 N N . LEU B 2 85 ? 145.08900 161.16300 100.27000 1.000 87.60000 85 LEU B N 1
ATOM 1506 C CA . LEU B 2 85 ? 144.43600 160.73800 101.50700 1.000 87.60000 85 LEU B CA 1
ATOM 1507 C C . LEU B 2 85 ? 143.36100 161.74400 101.88900 1.000 87.60000 85 LEU B C 1
ATOM 1508 O O . LEU B 2 85 ? 143.64200 162.82800 102.40100 1.000 87.60000 85 LEU B O 1
ATOM 1513 N N . GLN B 2 86 ? 142.10800 161.37900 101.63900 1.000 83.59000 86 GLN B N 1
ATOM 1514 C CA . GLN B 2 86 ? 141.00000 162.16400 102.15400 1.000 83.59000 86 GLN B CA 1
ATOM 1515 C C . GLN B 2 86 ? 140.80100 161.87500 103.64000 1.000 83.59000 86 GLN B C 1
ATOM 1516 O O . GLN B 2 86 ? 141.31300 160.89400 104.18500 1.000 83.59000 86 GLN B O 1
ATOM 1522 N N . THR B 2 87 ? 140.04600 162.75600 104.30000 1.000 82.33000 87 THR B N 1
ATOM 1523 C CA . THR B 2 87 ? 139.90700 162.68100 105.75000 1.000 82.33000 87 THR B CA 1
ATOM 1524 C C . THR B 2 87 ? 139.15600 161.43800 106.21400 1.000 82.33000 87 THR B C 1
ATOM 1525 O O . THR B 2 87 ? 139.23800 161.09100 107.39600 1.000 82.33000 87 THR B O 1
ATOM 1529 N N . ASP B 2 88 ? 138.43000 160.76400 105.32200 1.000 72.89000 88 ASP B N 1
ATOM 1530 C CA . ASP B 2 88 ? 137.67400 159.58000 105.71200 1.000 72.89000 88 ASP B CA 1
ATOM 1531 C C . ASP B 2 88 ? 138.50900 158.30400 105.73400 1.000 72.89000 88 ASP B C 1
ATOM 1532 O O . ASP B 2 88 ? 138.00900 157.26700 106.18300 1.000 72.89000 88 ASP B O 1
ATOM 1537 N N . ASP B 2 89 ? 139.75500 158.35000 105.26600 1.000 68.30000 89 ASP B N 1
ATOM 1538 C CA . ASP B 2 89 ? 140.60500 157.16500 105.26600 1.000 68.30000 89 ASP B CA 1
ATOM 1539 C C . ASP B 2 89 ? 141.42600 157.06700 106.54500 1.000 68.30000 89 ASP B C 1
ATOM 1540 O O . ASP B 2 89 ? 142.65000 156.91100 106.49200 1.000 68.30000 89 ASP B O 1
ATOM 1545 N N . THR B 2 90 ? 140.76200 157.15000 107.69400 1.000 60.89000 90 THR B N 1
ATOM 1546 C CA . THR B 2 90 ? 141.38500 156.93300 108.99300 1.000 60.89000 90 THR B CA 1
ATOM 1547 C C . THR B 2 90 ? 140.91800 155.58200 109.51400 1.000 60.89000 90 THR B C 1
ATOM 1548 O O . THR B 2 90 ? 139.71500 155.37000 109.70300 1.000 60.89000 90 THR B O 1
ATOM 1552 N N . ALA B 2 91 ? 141.86100 154.67900 109.75100 1.000 49.42000 91 ALA B N 1
ATOM 1553 C CA . ALA B 2 91 ? 141.52700 153.28400 110.01200 1.000 49.42000 91 ALA B CA 1
ATOM 1554 C C . ALA B 2 91 ? 142.77900 152.56000 110.49000 1.000 49.42000 91 ALA B C 1
ATOM 1555 O O . ALA B 2 91 ? 143.86000 153.14700 110.59900 1.000 49.42000 91 ALA B O 1
ATOM 1557 N N . ARG B 2 92 ? 142.61800 151.27400 110.78200 1.000 44.00000 92 ARG B N 1
ATOM 1558 C CA . ARG B 2 92 ? 143.73200 150.37500 111.04000 1.000 44.00000 92 ARG B CA 1
ATOM 1559 C C . ARG B 2 92 ? 144.04900 149.59300 109.77400 1.000 44.00000 92 ARG B C 1
ATOM 1560 O O . ARG B 2 92 ? 143.14200 149.21400 109.02600 1.000 44.00000 92 ARG B O 1
ATOM 1568 N N . TYR B 2 93 ? 145.33700 149.35500 109.53700 1.000 40.68000 93 TYR B N 1
ATOM 1569 C CA . TYR B 2 93 ? 145.81300 148.65600 108.34400 1.000 40.68000 93 TYR B CA 1
ATOM 1570 C C . TYR B 2 93 ? 146.53400 147.38400 108.77900 1.000 40.68000 93 TYR B C 1
ATOM 1571 O O . TYR B 2 93 ? 147.67200 147.43800 109.25300 1.000 40.68000 93 TYR B O 1
ATOM 1580 N N . TYR B 2 94 ? 145.87100 146.24400 108.61200 1.000 33.49000 94 TYR B N 1
ATOM 1581 C CA . TYR B 2 94 ? 146.44300 144.94900 108.94200 1.000 33.49000 94 TYR B CA 1
ATOM 1582 C C . TYR B 2 94 ? 147.16100 144.37400 107.72900 1.000 33.49000 94 TYR B C 1
ATOM 1583 O O . TYR B 2 94 ? 146.59000 144.31000 106.63500 1.000 33.49000 94 TYR B O 1
ATOM 1592 N N . CYS B 2 95 ? 148.40800 143.96000 107.92800 1.000 34.48000 95 CYS B N 1
ATOM 1593 C CA . CYS B 2 95 ? 149.05500 143.05200 106.99900 1.000 34.48000 95 CYS B CA 1
ATOM 1594 C C . CYS B 2 95 ? 148.52300 141.64100 107.22800 1.000 34.48000 95 CYS B C 1
ATOM 1595 O O . CYS B 2 95 ? 147.90600 141.34500 108.25400 1.000 34.48000 95 CYS B O 1
ATOM 1598 N N . ALA B 2 96 ? 148.75900 140.75900 106.26600 1.000 34.90000 96 ALA B N 1
ATOM 1599 C CA . ALA B 2 96 ? 148.18300 139.42300 106.34500 1.000 34.90000 96 ALA B CA 1
ATOM 1600 C C . ALA B 2 96 ? 148.93600 138.49600 105.39600 1.000 34.90000 96 ALA B C 1
ATOM 1601 O O . ALA B 2 96 ? 149.93500 138.88400 104.78100 1.000 34.90000 96 ALA B O 1
ATOM 1603 N N . ARG B 2 97 ? 148.45100 137.26100 105.27800 1.000 36.65000 97 ARG B N 1
ATOM 1604 C CA . ARG B 2 97 ? 149.09000 136.24600 104.45400 1.000 36.65000 97 ARG B CA 1
ATOM 1605 C C . ARG B 2 97 ? 148.03700 135.24500 104.00300 1.000 36.65000 97 ARG B C 1
ATOM 1606 O O . ARG B 2 97 ? 147.17100 134.84600 104.78500 1.000 36.65000 97 ARG B O 1
ATOM 1614 N N . ASP B 2 98 ? 148.13700 134.82400 102.74300 1.000 37.16000 98 ASP B N 1
ATOM 1615 C CA . ASP B 2 98 ? 147.14100 133.92800 102.16800 1.000 37.16000 98 ASP B CA 1
ATOM 1616 C C . ASP B 2 98 ? 147.65000 132.49400 102.14100 1.000 37.16000 98 ASP B C 1
ATOM 1617 O O . ASP B 2 98 ? 147.41800 131.76500 101.17200 1.000 37.16000 98 ASP B O 1
ATOM 1622 N N . GLY B 2 99 ? 148.34300 132.08400 103.20400 1.000 40.16000 99 GLY B N 1
ATOM 1623 C CA . GLY B 2 99 ? 148.98400 130.77900 103.26400 1.000 40.16000 99 GLY B CA 1
ATOM 1624 C C . GLY B 2 99 ? 148.06400 129.60100 103.01200 1.000 40.16000 99 GLY B C 1
ATOM 1625 O O . GLY B 2 99 ? 148.56200 128.48500 102.82300 1.000 40.16000 99 GLY B O 1
ATOM 1626 N N . ARG B 2 100 ? 146.74700 129.80900 103.00100 1.000 35.56000 100 ARG B N 1
ATOM 1627 C CA . ARG B 2 100 ? 145.78900 128.74400 102.72400 1.000 35.56000 100 ARG B CA 1
ATOM 1628 C C . ARG B 2 100 ? 144.82900 129.22000 101.63100 1.000 35.56000 100 ARG B C 1
ATOM 1629 O O . ARG B 2 100 ? 143.71600 129.64900 101.92700 1.000 35.56000 100 ARG B O 1
ATOM 1637 N N . ARG B 2 101 ? 145.26100 129.10300 100.37300 1.000 43.34000 101 ARG B N 1
ATOM 1638 C CA . ARG B 2 101 ? 144.43600 129.39000 99.19300 1.000 43.34000 101 ARG B CA 1
ATOM 1639 C C . ARG B 2 101 ? 143.53100 130.60300 99.40200 1.000 43.34000 101 ARG B C 1
ATOM 1640 O O . ARG B 2 101 ? 142.31800 130.55200 99.19100 1.000 43.34000 101 ARG B O 1
ATOM 1648 N N . TYR B 2 102 ? 144.14900 131.69300 99.85700 1.000 43.82000 102 TYR B N 1
ATOM 1649 C CA . TYR B 2 102 ? 143.51300 132.98000 100.13000 1.000 43.82000 102 TYR B CA 1
ATOM 1650 C C . TYR B 2 102 ? 142.62400 132.94600 101.37300 1.000 43.82000 102 TYR B C 1
ATOM 1651 O O . TYR B 2 102 ? 142.07700 133.97600 101.77600 1.000 43.82000 102 TYR B O 1
ATOM 1660 N N . ALA B 2 103 ? 142.47400 131.79200 102.01300 1.000 35.51000 103 ALA B N 1
ATOM 1661 C CA . ALA B 2 103 ? 141.82400 131.81500 103.31600 1.000 35.51000 103 ALA B CA 1
ATOM 1662 C C . ALA B 2 103 ? 142.80000 132.39700 104.32900 1.000 35.51000 103 ALA B C 1
ATOM 1663 O O . ALA B 2 103 ? 143.65500 131.67700 104.85200 1.000 35.51000 103 ALA B O 1
ATOM 1665 N N . LEU B 2 104 ? 142.68800 133.69900 104.59500 1.000 32.34000 104 LEU B N 1
ATOM 1666 C CA . LEU B 2 104 ? 143.67400 134.41700 105.39400 1.000 32.34000 104 LEU B CA 1
ATOM 1667 C C . LEU B 2 104 ? 143.84000 133.77200 106.76300 1.000 32.34000 104 LEU B C 1
ATOM 1668 O O . LEU B 2 104 ? 142.86000 133.53600 107.47100 1.000 32.34000 104 LEU B O 1
ATOM 1673 N N . ASP B 2 105 ? 145.08900 133.49800 107.13900 1.000 33.62000 105 ASP B N 1
ATOM 1674 C CA . ASP B 2 105 ? 145.33600 132.83000 108.41000 1.000 33.62000 105 ASP B CA 1
ATOM 1675 C C . ASP B 2 105 ? 146.10100 133.71200 109.39000 1.000 33.62000 105 ASP B C 1
ATOM 1676 O O . ASP B 2 105 ? 145.63900 133.93500 110.51300 1.000 33.62000 105 ASP B O 1
ATOM 1681 N N . TYR B 2 106 ? 147.26000 134.22100 108.98700 1.000 39.54000 106 TYR B N 1
ATOM 1682 C CA . TYR B 2 106 ? 148.09800 134.97500 109.90800 1.000 39.54000 106 TYR B CA 1
ATOM 1683 C C . TYR B 2 106 ? 148.05400 136.46400 109.59400 1.000 39.54000 106 TYR B C 1
ATOM 1684 O O . TYR B 2 106 ? 148.17700 136.88300 108.44000 1.000 39.54000 106 TYR B O 1
ATOM 1693 N N . TRP B 2 107 ? 147.87700 137.26300 110.64300 1.000 30.36000 107 TRP B N 1
ATOM 1694 C CA . TRP B 2 107 ? 147.73400 138.70500 110.52300 1.000 30.36000 107 TRP B CA 1
ATOM 1695 C C . TRP B 2 107 ? 148.73500 139.39800 111.43500 1.000 30.36000 107 TRP B C 1
ATOM 1696 O O . TRP B 2 107 ? 149.24000 138.81500 112.39700 1.000 30.36000 107 TRP B O 1
ATOM 1707 N N . GLY B 2 108 ? 149.01600 140.65800 111.11900 1.000 32.64000 108 GLY B N 1
ATOM 1708 C CA . GLY B 2 108 ? 149.88900 141.49300 111.92300 1.000 32.64000 108 GLY B CA 1
ATOM 1709 C C . GLY B 2 108 ? 149.10400 142.62600 112.55400 1.000 32.64000 108 GLY B C 1
ATOM 1710 O O . GLY B 2 108 ? 148.07800 143.05500 112.02500 1.000 32.64000 108 GLY B O 1
ATOM 1711 N N . GLN B 2 109 ? 149.59000 143.10700 113.69400 1.000 42.28000 109 GLN B N 1
ATOM 1712 C CA . GLN B 2 109 ? 148.89700 144.16600 114.41600 1.000 42.28000 109 GLN B CA 1
ATOM 1713 C C . GLN B 2 109 ? 148.95300 145.47200 113.63100 1.000 42.28000 109 GLN B C 1
ATOM 1714 O O . GLN B 2 109 ? 150.01700 145.88100 113.16200 1.000 42.28000 109 GLN B O 1
ATOM 1720 N N . GLY B 2 110 ? 147.80500 146.13400 113.50600 1.000 47.40000 110 GLY B N 1
ATOM 1721 C CA . GLY B 2 110 ? 147.73700 147.35200 112.72800 1.000 47.40000 110 GLY B CA 1
ATOM 1722 C C . GLY B 2 110 ? 148.38100 148.53300 113.42800 1.000 47.40000 110 GLY B C 1
ATOM 1723 O O . GLY B 2 110 ? 148.64000 148.52100 114.63100 1.000 47.40000 110 GLY B O 1
ATOM 1724 N N . THR B 2 111 ? 148.65300 149.57500 112.64200 1.000 57.41000 111 THR B N 1
ATOM 1725 C CA . THR B 2 111 ? 149.27700 150.78900 113.15300 1.000 57.41000 111 THR B CA 1
ATOM 1726 C C . THR B 2 111 ? 148.28400 151.91400 113.41800 1.000 57.41000 111 THR B C 1
ATOM 1727 O O . THR B 2 111 ? 148.67500 152.93400 113.99600 1.000 57.41000 111 THR B O 1
ATOM 1731 N N . SER B 2 112 ? 147.02300 151.75500 113.01100 1.000 56.88000 112 SER B N 1
ATOM 1732 C CA . SER B 2 112 ? 145.95500 152.71900 113.28300 1.000 56.88000 112 SER B CA 1
ATOM 1733 C C . SER B 2 112 ? 146.30300 154.10000 112.71700 1.000 56.88000 112 SER B C 1
ATOM 1734 O O . SER B 2 112 ? 146.50400 155.07600 113.44100 1.000 56.88000 112 SER B O 1
ATOM 1737 N N . VAL B 2 113 ? 146.38000 154.14600 111.38400 1.000 59.24000 113 VAL B N 1
ATOM 1738 C CA . VAL B 2 113 ? 146.66200 155.40000 110.69700 1.000 59.24000 113 VAL B CA 1
ATOM 1739 C C . VAL B 2 113 ? 145.55300 156.40600 110.97300 1.000 59.24000 113 VAL B C 1
ATOM 1740 O O . VAL B 2 113 ? 144.36000 156.08100 110.91900 1.000 59.24000 113 VAL B O 1
ATOM 1744 N N . THR B 2 114 ? 145.94900 157.63900 111.27900 1.000 78.29000 114 THR B N 1
ATOM 1745 C CA . THR B 2 114 ? 145.01700 158.73200 111.51000 1.000 78.29000 114 THR B CA 1
ATOM 1746 C C . THR B 2 114 ? 145.37500 159.89700 110.60000 1.000 78.29000 114 THR B C 1
ATOM 1747 O O . THR B 2 114 ? 146.55400 160.21500 110.42200 1.000 78.29000 114 THR B O 1
ATOM 1751 N N . VAL B 2 115 ? 144.35600 160.52900 110.02700 1.000 91.58000 115 VAL B N 1
ATOM 1752 C CA . VAL B 2 115 ? 144.53400 161.65100 109.11200 1.000 91.58000 115 VAL B CA 1
ATOM 1753 C C . VAL B 2 115 ? 143.94300 162.89300 109.76400 1.000 91.58000 115 VAL B C 1
ATOM 1754 O O . VAL B 2 115 ? 142.73300 162.95700 110.01300 1.000 91.58000 115 VAL B O 1
ATOM 1758 N N . SER B 2 116 ? 144.79400 163.87800 110.03200 1.000 103.27000 116 SER B N 1
ATOM 1759 C CA . SER B 2 116 ? 144.37200 165.13500 110.63700 1.000 103.27000 116 SER B CA 1
ATOM 1760 C C . SER B 2 116 ? 145.47500 166.16200 110.41900 1.000 103.27000 116 SER B C 1
ATOM 1761 O O . SER B 2 116 ? 146.54200 165.85200 109.88100 1.000 103.27000 116 SER B O 1
ATOM 1764 N N . SER B 2 117 ? 145.20900 167.39700 110.84500 1.000 103.69000 117 SER B N 1
ATOM 1765 C CA . SER B 2 117 ? 146.16400 168.48600 110.71000 1.000 103.69000 117 SER B CA 1
ATOM 1766 C C . SER B 2 117 ? 146.69800 168.99600 112.04100 1.000 103.69000 117 SER B C 1
ATOM 1767 O O . SER B 2 117 ? 147.65500 169.77900 112.04300 1.000 103.69000 117 SER B O 1
ATOM 1770 N N . ALA B 2 118 ? 146.11300 168.58200 113.16100 1.000 106.55000 118 ALA B N 1
ATOM 1771 C CA . ALA B 2 118 ? 146.57600 169.03500 114.46400 1.000 106.55000 118 ALA B CA 1
ATOM 1772 C C . ALA B 2 118 ? 147.97000 168.49600 114.76300 1.000 106.55000 118 ALA B C 1
ATOM 1773 O O . ALA B 2 118 ? 148.32400 167.37600 114.38400 1.000 106.55000 118 ALA B O 1
ATOM 1775 N N . SER B 2 119 ? 148.76500 169.31100 115.45000 1.000 105.30000 119 SER B N 1
ATOM 1776 C CA . SER B 2 119 ? 150.12200 168.92100 115.79100 1.000 105.30000 119 SER B CA 1
ATOM 1777 C C . SER B 2 119 ? 150.11800 167.83100 116.86000 1.000 105.30000 119 SER B C 1
ATOM 1778 O O . SER B 2 119 ? 149.16700 167.67700 117.63100 1.000 105.30000 119 SER B O 1
ATOM 1781 N N . THR B 2 120 ? 151.20600 167.06500 116.89400 1.000 94.81000 120 THR B N 1
ATOM 1782 C CA . THR B 2 120 ? 151.33700 165.99200 117.86900 1.000 94.81000 120 THR B CA 1
ATOM 1783 C C . THR B 2 120 ? 151.60300 166.56700 119.25400 1.000 94.81000 120 THR B C 1
ATOM 1784 O O . THR B 2 120 ? 152.46600 167.43400 119.42400 1.000 94.81000 120 THR B O 1
ATOM 1788 N N . LYS B 2 121 ? 150.86000 166.08300 120.24800 1.000 85.65000 121 LYS B N 1
ATOM 1789 C CA . LYS B 2 121 ? 151.00200 166.53000 121.62500 1.000 85.65000 121 LYS B CA 1
ATOM 1790 C C . LYS B 2 121 ? 151.17300 165.32600 122.53800 1.000 85.65000 121 LYS B C 1
ATOM 1791 O O . LYS B 2 121 ? 150.47600 164.31800 122.38800 1.000 85.65000 121 LYS B O 1
ATOM 1797 N N . GLY B 2 122 ? 152.10200 165.43700 123.48400 1.000 83.07000 122 GLY B N 1
ATOM 1798 C CA . GLY B 2 122 ? 152.35900 164.37800 124.42900 1.000 83.07000 122 GLY B CA 1
ATOM 1799 C C . GLY B 2 122 ? 151.28100 164.27800 125.48800 1.000 83.07000 122 GLY B C 1
ATOM 1800 O O . GLY B 2 122 ? 150.53500 165.22900 125.74000 1.000 83.07000 122 GLY B O 1
ATOM 1801 N N . PRO B 2 123 ? 151.18000 163.11600 126.13300 1.000 78.81000 123 PRO B N 1
ATOM 1802 C CA . PRO B 2 123 ? 150.14800 162.91700 127.15600 1.000 78.81000 123 PRO B CA 1
ATOM 1803 C C . PRO B 2 123 ? 150.59700 163.35000 128.54200 1.000 78.81000 123 PRO B C 1
ATOM 1804 O O . PRO B 2 123 ? 151.77100 163.26000 128.90700 1.000 78.81000 123 PRO B O 1
ATOM 1808 N N . SER B 2 124 ? 149.63400 163.82900 129.32400 1.000 80.91000 124 SER B N 1
ATOM 1809 C CA . SER B 2 124 ? 149.85500 164.17000 130.72200 1.000 80.91000 124 SER B CA 1
ATOM 1810 C C . SER B 2 124 ? 149.25300 163.08000 131.59700 1.000 80.91000 124 SER B C 1
ATOM 1811 O O . SER B 2 124 ? 148.07600 162.73500 131.44400 1.000 80.91000 124 SER B O 1
ATOM 1814 N N . VAL B 2 125 ? 150.05700 162.53900 132.50800 1.000 78.27000 125 VAL B N 1
ATOM 1815 C CA . VAL B 2 125 ? 149.65600 161.42000 133.35100 1.000 78.27000 125 VAL B CA 1
ATOM 1816 C C . VAL B 2 125 ? 149.46300 161.91900 134.77700 1.000 78.27000 125 VAL B C 1
ATOM 1817 O O . VAL B 2 125 ? 150.29100 162.67400 135.30100 1.000 78.27000 125 VAL B O 1
ATOM 1821 N N . PHE B 2 126 ? 148.35000 161.52200 135.38600 1.000 80.60000 126 PHE B N 1
ATOM 1822 C CA . PHE B 2 126 ? 148.02600 161.85400 136.76700 1.000 80.60000 126 PHE B CA 1
ATOM 1823 C C . PHE B 2 126 ? 147.83700 160.56400 137.55000 1.000 80.60000 126 PHE B C 1
ATOM 1824 O O . PHE B 2 126 ? 146.99700 159.73000 137.16400 1.000 80.60000 126 PHE B O 1
ATOM 1832 N N . PRO B 2 127 ? 148.58100 160.33700 138.63100 1.000 84.86000 127 PRO B N 1
ATOM 1833 C CA . PRO B 2 127 ? 148.32600 159.14700 139.44900 1.000 84.86000 127 PRO B CA 1
ATOM 1834 C C . PRO B 2 127 ? 147.03900 159.29500 140.23900 1.000 84.86000 127 PRO B C 1
ATOM 1835 O O . PRO B 2 127 ? 146.99100 160.00800 141.24500 1.000 84.86000 127 PRO B O 1
ATOM 1839 N N . LEU B 2 128 ? 145.98400 158.62000 139.78500 1.000 82.29000 128 LEU B N 1
ATOM 1840 C CA . LEU B 2 128 ? 144.66600 158.71600 140.40300 1.000 82.29000 128 LEU B CA 1
ATOM 1841 C C . LEU B 2 128 ? 144.65500 157.75300 141.58600 1.000 82.29000 128 LEU B C 1
ATOM 1842 O O . LEU B 2 128 ? 144.18000 156.61600 141.51100 1.000 82.29000 128 LEU B O 1
ATOM 1847 N N . ALA B 2 129 ? 145.21900 158.22900 142.69500 1.000 87.49000 129 ALA B N 1
ATOM 1848 C CA . ALA B 2 129 ? 145.47000 157.39800 143.85800 1.000 87.49000 129 ALA B CA 1
ATOM 1849 C C . ALA B 2 129 ? 144.16800 157.02500 144.56200 1.000 87.49000 129 ALA B C 1
ATOM 1850 O O . ALA B 2 129 ? 143.17000 157.74400 144.47000 1.000 87.49000 129 ALA B O 1
ATOM 1852 N N . PRO B 2 130 ? 144.15500 155.90400 145.27200 1.000 87.77000 130 PRO B N 1
ATOM 1853 C CA . PRO B 2 130 ? 142.96400 155.49800 146.02200 1.000 87.77000 130 PRO B CA 1
ATOM 1854 C C . PRO B 2 130 ? 142.87600 156.24100 147.35100 1.000 87.77000 130 PRO B C 1
ATOM 1855 O O . PRO B 2 130 ? 143.68400 157.11200 147.66600 1.000 87.77000 130 PRO B O 1
ATOM 1859 N N . SER B 2 131 ? 141.86700 155.87300 148.13300 1.000 90.72000 131 SER B N 1
ATOM 1860 C CA . SER B 2 131 ? 141.62300 156.46600 149.44200 1.000 90.72000 131 SER B CA 1
ATOM 1861 C C . SER B 2 131 ? 140.73700 155.51000 150.23400 1.000 90.72000 131 SER B C 1
ATOM 1862 O O . SER B 2 131 ? 140.50500 154.36800 149.82200 1.000 90.72000 131 SER B O 1
ATOM 1865 N N . SER B 2 132 ? 140.24300 155.97700 151.38300 1.000 89.49000 132 SER B N 1
ATOM 1866 C CA . SER B 2 132 ? 139.33300 155.15800 152.17800 1.000 89.49000 132 SER B CA 1
ATOM 1867 C C . SER B 2 132 ? 138.00400 154.94500 151.46600 1.000 89.49000 132 SER B C 1
ATOM 1868 O O . SER B 2 132 ? 137.34000 153.92600 151.68800 1.000 89.49000 132 SER B O 1
ATOM 1871 N N . LYS B 2 133 ? 137.59500 155.89300 150.61900 1.000 88.66000 133 LYS B N 1
ATOM 1872 C CA . LYS B 2 133 ? 136.36500 155.72500 149.85200 1.000 88.66000 133 LYS B CA 1
ATOM 1873 C C . LYS B 2 133 ? 136.49600 154.59900 148.83300 1.000 88.66000 133 LYS B C 1
ATOM 1874 O O . LYS B 2 133 ? 135.55700 153.81700 148.64000 1.000 88.66000 133 LYS B O 1
ATOM 1880 N N . SER B 2 134 ? 137.64900 154.50800 148.16500 1.000 87.97000 134 SER B N 1
ATOM 1881 C CA . SER B 2 134 ? 137.84400 153.47100 147.15600 1.000 87.97000 134 SER B CA 1
ATOM 1882 C C . SER B 2 134 ? 137.82700 152.08000 147.77400 1.000 87.97000 134 SER B C 1
ATOM 1883 O O . SER B 2 134 ? 137.24000 151.15100 147.20700 1.000 87.97000 134 SER B O 1
ATOM 1886 N N . THR B 2 135 ? 138.47100 151.91400 148.92900 1.000 87.97000 135 THR B N 1
ATOM 1887 C CA . THR B 2 135 ? 138.54500 150.61500 149.58500 1.000 87.97000 135 THR B CA 1
ATOM 1888 C C . THR B 2 135 ? 137.15800 150.13300 149.98700 1.000 87.97000 135 THR B C 1
ATOM 1889 O O . THR B 2 135 ? 136.53100 150.69900 150.88900 1.000 87.97000 135 THR B O 1
ATOM 1893 N N . SER B 2 136 ? 136.67100 149.08900 149.31900 1.000 90.51000 136 SER B N 1
ATOM 1894 C CA . SER B 2 136 ? 135.35700 148.52200 149.59700 1.000 90.51000 136 SER B CA 1
ATOM 1895 C C . SER B 2 136 ? 135.49200 147.01000 149.65200 1.000 90.51000 136 SER B C 1
ATOM 1896 O O . SER B 2 136 ? 135.98900 146.39800 148.70200 1.000 90.51000 136 SER B O 1
ATOM 1899 N N . GLY B 2 137 ? 135.04000 146.41300 150.75000 1.000 90.15000 137 GLY B N 1
ATOM 1900 C CA . GLY B 2 137 ? 135.19200 144.97600 150.91100 1.000 90.15000 137 GLY B CA 1
ATOM 1901 C C . GLY B 2 137 ? 136.65700 144.58700 150.95100 1.000 90.15000 137 GLY B C 1
ATOM 1902 O O . GLY B 2 137 ? 137.47500 145.22000 151.62700 1.000 90.15000 137 GLY B O 1
ATOM 1903 N N . GLY B 2 138 ? 136.99900 143.53300 150.21600 1.000 92.98000 138 GLY B N 1
ATOM 1904 C CA . GLY B 2 138 ? 138.36500 143.05100 150.18100 1.000 92.98000 138 GLY B CA 1
ATOM 1905 C C . GLY B 2 138 ? 139.12500 143.43600 148.92900 1.000 92.98000 138 GLY B C 1
ATOM 1906 O O . GLY B 2 138 ? 140.16900 142.84800 148.63000 1.000 92.98000 138 GLY B O 1
ATOM 1907 N N . THR B 2 139 ? 138.61800 144.41900 148.18600 1.000 98.17000 139 THR B N 1
ATOM 1908 C CA . THR B 2 139 ? 139.23600 144.83300 146.93200 1.000 98.17000 139 THR B CA 1
ATOM 1909 C C . THR B 2 139 ? 139.27900 146.35100 146.85400 1.000 98.17000 139 THR B C 1
ATOM 1910 O O . THR B 2 139 ? 138.26400 147.01600 147.07900 1.000 98.17000 139 THR B O 1
ATOM 1914 N N . ALA B 2 140 ? 140.45100 146.89000 146.53300 1.000 94.21000 140 ALA B N 1
ATOM 1915 C CA . ALA B 2 140 ? 140.64100 148.31500 146.33100 1.000 94.21000 140 ALA B CA 1
ATOM 1916 C C . ALA B 2 140 ? 140.70700 148.61200 144.83400 1.000 94.21000 140 ALA B C 1
ATOM 1917 O O . ALA B 2 140 ? 140.46200 147.74200 143.99400 1.000 94.21000 140 ALA B O 1
ATOM 1919 N N . ALA B 2 141 ? 141.03700 149.85400 144.48900 1.000 86.01000 141 ALA B N 1
ATOM 1920 C CA . ALA B 2 141 ? 141.15000 150.25100 143.09300 1.000 86.01000 141 ALA B CA 1
ATOM 1921 C C . ALA B 2 141 ? 142.17000 151.37000 142.96300 1.000 86.01000 141 ALA B C 1
ATOM 1922 O O . ALA B 2 141 ? 142.24800 152.25000 143.82200 1.000 86.01000 141 ALA B O 1
ATOM 1924 N N . LEU B 2 142 ? 142.94200 151.33100 141.88100 1.000 80.29000 142 LEU B N 1
ATOM 1925 C CA . LEU B 2 142 ? 143.97500 152.32000 141.61300 1.000 80.29000 142 LEU B CA 1
ATOM 1926 C C . LEU B 2 142 ? 143.79500 152.85500 140.20100 1.000 80.29000 142 LEU B C 1
ATOM 1927 O O . LEU B 2 142 ? 143.31700 152.14600 139.31100 1.000 80.29000 142 LEU B O 1
ATOM 1932 N N . GLY B 2 143 ? 144.17700 154.10900 139.99800 1.000 77.78000 143 GLY B N 1
ATOM 1933 C CA . GLY B 2 143 ? 143.98900 154.75700 138.71600 1.000 77.78000 143 GLY B CA 1
ATOM 1934 C C . GLY B 2 143 ? 145.25800 155.40200 138.20300 1.000 77.78000 143 GLY B C 1
ATOM 1935 O O . GLY B 2 143 ? 146.09900 155.87200 138.96800 1.000 77.78000 143 GLY B O 1
ATOM 1936 N N . CYS B 2 144 ? 145.36700 155.44900 136.87600 1.000 68.26000 144 CYS B N 1
ATOM 1937 C CA . CYS B 2 144 ? 146.47500 156.12000 136.19100 1.000 68.26000 144 CYS B CA 1
ATOM 1938 C C . CYS B 2 144 ? 145.85700 156.88200 135.02000 1.000 68.26000 144 CYS B C 1
ATOM 1939 O O . CYS B 2 144 ? 145.74900 156.35000 133.91200 1.000 68.26000 144 CYS B O 1
ATOM 1942 N N . LEU B 2 145 ? 145.44900 158.12500 135.27000 1.000 67.37000 145 LEU B N 1
ATOM 1943 C CA . LEU B 2 145 ? 144.71300 158.88800 134.27200 1.000 67.37000 145 LEU B CA 1
ATOM 1944 C C . LEU B 2 145 ? 145.66700 159.47700 133.24200 1.000 67.37000 145 LEU B C 1
ATOM 1945 O O . LEU B 2 145 ? 146.76200 159.93200 133.57800 1.000 67.37000 145 LEU B O 1
ATOM 1950 N N . VAL B 2 146 ? 145.24000 159.47000 131.98100 1.000 63.71000 146 VAL B N 1
ATOM 1951 C CA . VAL B 2 146 ? 145.98500 160.06000 130.87700 1.000 63.71000 146 VAL B CA 1
ATOM 1952 C C . VAL B 2 146 ? 145.08400 161.09000 130.21500 1.000 63.71000 146 VAL B C 1
ATOM 1953 O O . VAL B 2 146 ? 143.90800 160.81300 129.95700 1.000 63.71000 146 VAL B O 1
ATOM 1957 N N . LYS B 2 147 ? 145.62500 162.27600 129.95200 1.000 71.24000 147 LYS B N 1
ATOM 1958 C CA . LYS B 2 147 ? 144.82500 163.36400 129.41100 1.000 71.24000 147 LYS B CA 1
ATOM 1959 C C . LYS B 2 147 ? 145.63800 164.16500 128.40500 1.000 71.24000 147 LYS B C 1
ATOM 1960 O O . LYS B 2 147 ? 146.87000 164.22000 128.47800 1.000 71.24000 147 LYS B O 1
ATOM 1966 N N . ASP B 2 148 ? 144.92500 164.78400 127.45900 1.000 75.41000 148 ASP B N 1
ATOM 1967 C CA . ASP B 2 148 ? 145.47500 165.82600 126.59400 1.000 75.41000 148 ASP B CA 1
ATOM 1968 C C . ASP B 2 148 ? 146.59500 165.27900 125.70600 1.000 75.41000 148 ASP B C 1
ATOM 1969 O O . ASP B 2 148 ? 147.74300 165.72400 125.75800 1.000 75.41000 148 ASP B O 1
ATOM 1974 N N . TYR B 2 149 ? 146.24000 164.29600 124.87900 1.000 72.98000 149 TYR B N 1
ATOM 1975 C CA . TYR B 2 149 ? 147.19400 163.67800 123.97000 1.000 72.98000 149 TYR B CA 1
ATOM 1976 C C . TYR B 2 149 ? 146.56500 163.51200 122.59300 1.000 72.98000 149 TYR B C 1
ATOM 1977 O O . TYR B 2 149 ? 145.34300 163.43900 122.44800 1.000 72.98000 149 TYR B O 1
ATOM 1986 N N . PHE B 2 150 ? 147.43100 163.44400 121.57700 1.000 78.37000 150 PHE B N 1
ATOM 1987 C CA . PHE B 2 150 ? 147.02600 163.28900 120.18700 1.000 78.37000 150 PHE B CA 1
ATOM 1988 C C . PHE B 2 150 ? 148.22500 162.77000 119.41600 1.000 78.37000 150 PHE B C 1
ATOM 1989 O O . PHE B 2 150 ? 149.34500 163.23500 119.66900 1.000 78.37000 150 PHE B O 1
ATOM 1997 N N . PRO B 2 151 ? 148.04900 161.82500 118.47800 1.000 78.76000 151 PRO B N 1
ATOM 1998 C CA . PRO B 2 151 ? 146.81200 161.15700 118.05100 1.000 78.76000 151 PRO B CA 1
ATOM 1999 C C . PRO B 2 151 ? 146.28700 160.10000 119.02100 1.000 78.76000 151 PRO B C 1
ATOM 2000 O O . PRO B 2 151 ? 146.62700 160.10100 120.20300 1.000 78.76000 151 PRO B O 1
ATOM 2004 N N . GLU B 2 152 ? 145.45200 159.19900 118.49400 1.000 71.93000 152 GLU B N 1
ATOM 2005 C CA . GLU B 2 152 ? 144.74600 158.24800 119.35300 1.000 71.93000 152 GLU B CA 1
ATOM 2006 C C . GLU B 2 152 ? 145.64900 157.16900 119.94200 1.000 71.93000 152 GLU B C 1
ATOM 2007 O O . GLU B 2 152 ? 145.59300 156.95700 121.16600 1.000 71.93000 152 GLU B O 1
ATOM 2013 N N . PRO B 2 153 ? 146.46400 156.44300 119.17000 1.000 75.83000 153 PRO B N 1
ATOM 2014 C CA . PRO B 2 153 ? 147.10200 155.23300 119.72000 1.000 75.83000 153 PRO B CA 1
ATOM 2015 C C . PRO B 2 153 ? 148.07500 155.54700 120.84800 1.000 75.83000 153 PRO B C 1
ATOM 2016 O O . PRO B 2 153 ? 149.08700 156.22300 120.65300 1.000 75.83000 153 PRO B O 1
ATOM 2020 N N . VAL B 2 154 ? 147.76100 155.03200 122.03400 1.000 77.31000 154 VAL B N 1
ATOM 2021 C CA . VAL B 2 154 ? 148.60700 155.18100 123.21400 1.000 77.31000 154 VAL B CA 1
ATOM 2022 C C . VAL B 2 154 ? 148.67200 153.83500 123.92200 1.000 77.31000 154 VAL B C 1
ATOM 2023 O O . VAL B 2 154 ? 147.67800 153.10600 123.98600 1.000 77.31000 154 VAL B O 1
ATOM 2027 N N . THR B 2 155 ? 149.85000 153.49400 124.43600 1.000 75.70000 155 THR B N 1
ATOM 2028 C CA . THR B 2 155 ? 150.07000 152.21200 125.09400 1.000 75.70000 155 THR B CA 1
ATOM 2029 C C . THR B 2 155 ? 150.18400 152.42100 126.59600 1.000 75.70000 155 THR B C 1
ATOM 2030 O O . THR B 2 155 ? 150.93400 153.29000 127.05000 1.000 75.70000 155 THR B O 1
ATOM 2034 N N . VAL B 2 156 ? 149.44100 151.62600 127.36300 1.000 77.04000 156 VAL B N 1
ATOM 2035 C CA . VAL B 2 156 ? 149.44600 151.69400 128.82000 1.000 77.04000 156 VAL B CA 1
ATOM 2036 C C . VAL B 2 156 ? 149.77200 150.31100 129.36800 1.000 77.04000 156 VAL B C 1
ATOM 2037 O O . VAL B 2 156 ? 149.25100 149.30200 128.87800 1.000 77.04000 156 VAL B O 1
ATOM 2041 N N . SER B 2 157 ? 150.65600 150.26400 130.36400 1.000 84.31000 157 SER B N 1
ATOM 2042 C CA . SER B 2 157 ? 151.02000 149.01300 131.01200 1.000 84.31000 157 SER B CA 1
ATOM 2043 C C . SER B 2 157 ? 151.14300 149.24500 132.51100 1.000 84.31000 157 SER B C 1
ATOM 2044 O O . SER B 2 157 ? 151.33000 150.37300 132.97600 1.000 84.31000 157 SER B O 1
ATOM 2047 N N . TRP B 2 158 ? 151.02500 148.15700 133.26800 1.000 84.57000 158 TRP B N 1
ATOM 2048 C CA . TRP B 2 158 ? 151.06000 148.20900 134.72300 1.000 84.57000 158 TRP B CA 1
ATOM 2049 C C . TRP B 2 158 ? 152.11700 147.24700 135.24000 1.000 84.57000 158 TRP B C 1
ATOM 2050 O O . TRP B 2 158 ? 152.15600 146.08300 134.82700 1.000 84.57000 158 TRP B O 1
ATOM 2061 N N . ASN B 2 159 ? 152.96700 147.73800 136.14600 1.000 86.61000 159 ASN B N 1
ATOM 2062 C CA . ASN B 2 159 ? 154.05300 146.95000 136.73100 1.000 86.61000 159 ASN B CA 1
ATOM 2063 C C . ASN B 2 159 ? 154.96300 146.37200 135.64900 1.000 86.61000 159 ASN B C 1
ATOM 2064 O O . ASN B 2 159 ? 155.45500 145.24800 135.76400 1.000 86.61000 159 ASN B O 1
ATOM 2069 N N . SER B 2 160 ? 155.18600 147.15400 134.59200 1.000 87.98000 160 SER B N 1
ATOM 2070 C CA . SER B 2 160 ? 156.01200 146.74000 133.45700 1.000 87.98000 160 SER B CA 1
ATOM 2071 C C . SER B 2 160 ? 155.51400 145.42400 132.86400 1.000 87.98000 160 SER B C 1
ATOM 2072 O O . SER B 2 160 ? 156.29600 144.56400 132.45400 1.000 87.98000 160 SER B O 1
ATOM 2075 N N . GLY B 2 161 ? 154.19100 145.26800 132.81900 1.000 83.05000 161 GLY B N 1
ATOM 2076 C CA . GLY B 2 161 ? 153.57200 144.08000 132.27600 1.000 83.05000 161 GLY B CA 1
ATOM 2077 C C . GLY B 2 161 ? 153.36200 142.95200 133.26300 1.000 83.05000 161 GLY B C 1
ATOM 2078 O O . GLY B 2 161 ? 152.73100 141.94900 132.90400 1.000 83.05000 161 GLY B O 1
ATOM 2079 N N . ALA B 2 162 ? 153.86800 143.07700 134.49200 1.000 79.47000 162 ALA B N 1
ATOM 2080 C CA . ALA B 2 162 ? 153.68800 142.01300 135.47400 1.000 79.47000 162 ALA B CA 1
ATOM 2081 C C . ALA B 2 162 ? 152.24000 141.92200 135.93700 1.000 79.47000 162 ALA B C 1
ATOM 2082 O O . ALA B 2 162 ? 151.71400 140.82100 136.13800 1.000 79.47000 162 ALA B O 1
ATOM 2084 N N . LEU B 2 163 ? 151.58100 143.06500 136.11200 1.000 79.43000 163 LEU B N 1
ATOM 2085 C CA . LEU B 2 163 ? 150.20300 143.10000 136.59300 1.000 79.43000 163 LEU B CA 1
ATOM 2086 C C . LEU B 2 163 ? 149.25700 142.99000 135.40400 1.000 79.43000 163 LEU B C 1
ATOM 2087 O O . LEU B 2 163 ? 149.14400 143.92200 134.60100 1.000 79.43000 163 LEU B O 1
ATOM 2092 N N . THR B 2 164 ? 148.57500 141.85200 135.29100 1.000 77.31000 164 THR B N 1
ATOM 2093 C CA . THR B 2 164 ? 147.68700 141.58100 134.16700 1.000 77.31000 164 THR B CA 1
ATOM 2094 C C . THR B 2 164 ? 146.23200 141.44100 134.58400 1.000 77.31000 164 THR B C 1
ATOM 2095 O O . THR B 2 164 ? 145.35800 142.07900 133.98700 1.000 77.31000 164 THR B O 1
ATOM 2099 N N . SER B 2 165 ? 145.94400 140.61900 135.59000 1.000 75.67000 165 SER B N 1
ATOM 2100 C CA . SER B 2 165 ? 144.56500 140.38800 135.99500 1.000 75.67000 165 SER B CA 1
ATOM 2101 C C . SER B 2 165 ? 143.96500 141.64300 136.61700 1.000 75.67000 165 SER B C 1
ATOM 2102 O O . SER B 2 165 ? 144.64000 142.38800 137.33300 1.000 75.67000 165 SER B O 1
ATOM 2105 N N . GLY B 2 166 ? 142.68500 141.87200 136.33900 1.000 69.34000 166 GLY B N 1
ATOM 2106 C CA . GLY B 2 166 ? 141.98400 143.02500 136.87800 1.000 69.34000 166 GLY B CA 1
ATOM 2107 C C . GLY B 2 166 ? 142.48500 144.35900 136.36800 1.000 69.34000 166 GLY B C 1
ATOM 2108 O O . GLY B 2 166 ? 142.61100 145.30900 137.15000 1.000 69.34000 166 GLY B O 1
ATOM 2109 N N . VAL B 2 167 ? 142.77500 144.45500 135.07300 1.000 66.30000 167 VAL B N 1
ATOM 2110 C CA . VAL B 2 167 ? 143.25100 145.68700 134.45600 1.000 66.30000 167 VAL B CA 1
ATOM 2111 C C . VAL B 2 167 ? 142.36700 145.99400 133.25700 1.000 66.30000 167 VAL B C 1
ATOM 2112 O O . VAL B 2 167 ? 142.12600 145.11700 132.41900 1.000 66.30000 167 VAL B O 1
ATOM 2116 N N . HIS B 2 168 ? 141.88400 147.23200 133.17500 1.000 63.55000 168 HIS B N 1
ATOM 2117 C CA . HIS B 2 168 ? 141.10800 147.69100 132.03200 1.000 63.55000 168 HIS B CA 1
ATOM 2118 C C . HIS B 2 168 ? 141.67700 149.00500 131.52100 1.000 63.55000 168 HIS B C 1
ATOM 2119 O O . HIS B 2 168 ? 142.31600 149.75700 132.26200 1.000 63.55000 168 HIS B O 1
ATOM 2126 N N . THR B 2 169 ? 141.43600 149.27200 130.24000 1.000 57.45000 169 THR B N 1
ATOM 2127 C CA . THR B 2 169 ? 141.85000 150.51400 129.59100 1.000 57.45000 169 THR B CA 1
ATOM 2128 C C . THR B 2 169 ? 140.62700 151.07300 128.87300 1.000 57.45000 169 THR B C 1
ATOM 2129 O O . THR B 2 169 ? 140.23900 150.57100 127.81400 1.000 57.45000 169 THR B O 1
ATOM 2133 N N . PHE B 2 170 ? 140.02200 152.10200 129.45400 1.000 56.63000 170 PHE B N 1
ATOM 2134 C CA . PHE B 2 170 ? 138.78600 152.64000 128.91100 1.000 56.63000 170 PHE B CA 1
ATOM 2135 C C . PHE B 2 170 ? 139.03700 153.27600 127.54500 1.000 56.63000 170 PHE B C 1
ATOM 2136 O O . PHE B 2 170 ? 140.08000 153.90300 127.33400 1.000 56.63000 170 PHE B O 1
ATOM 2144 N N . PRO B 2 171 ? 138.11200 153.11800 126.59900 1.000 54.05000 171 PRO B N 1
ATOM 2145 C CA . PRO B 2 171 ? 138.32600 153.66800 125.25600 1.000 54.05000 171 PRO B CA 1
ATOM 2146 C C . PRO B 2 171 ? 138.51300 155.17600 125.29000 1.000 54.05000 171 PRO B C 1
ATOM 2147 O O . PRO B 2 171 ? 137.89400 155.88100 126.08900 1.000 54.05000 171 PRO B O 1
ATOM 2151 N N . ALA B 2 172 ? 139.38300 155.66300 124.41100 1.000 63.85000 172 ALA B N 1
ATOM 2152 C CA . ALA B 2 172 ? 139.66300 157.08900 124.34500 1.000 63.85000 172 ALA B CA 1
ATOM 2153 C C . ALA B 2 172 ? 138.43900 157.85600 123.86500 1.000 63.85000 172 ALA B C 1
ATOM 2154 O O . ALA B 2 172 ? 137.77300 157.45800 122.90500 1.000 63.85000 172 ALA B O 1
ATOM 2156 N N . VAL B 2 173 ? 138.14500 158.96300 124.53800 1.000 63.73000 173 VAL B N 1
ATOM 2157 C CA . VAL B 2 173 ? 137.03000 159.82700 124.17900 1.000 63.73000 173 VAL B CA 1
ATOM 2158 C C . VAL B 2 173 ? 137.58800 161.11500 123.59400 1.000 63.73000 173 VAL B C 1
ATOM 2159 O O . VAL B 2 173 ? 138.69500 161.54900 123.93500 1.000 63.73000 173 VAL B O 1
ATOM 2163 N N . LEU B 2 174 ? 136.81500 161.72600 122.70200 1.000 75.14000 174 LEU B N 1
ATOM 2164 C CA . LEU B 2 174 ? 137.24400 162.93100 122.00000 1.000 75.14000 174 LEU B CA 1
ATOM 2165 C C . LEU B 2 174 ? 136.89800 164.14600 122.85100 1.000 75.14000 174 LEU B C 1
ATOM 2166 O O . LEU B 2 174 ? 135.72800 164.52700 122.95900 1.000 75.14000 174 LEU B O 1
ATOM 2171 N N . GLN B 2 175 ? 137.91600 164.75200 123.45500 1.000 82.32000 175 GLN B N 1
ATOM 2172 C CA . GLN B 2 175 ? 137.71600 165.96500 124.23400 1.000 82.32000 175 GLN B CA 1
ATOM 2173 C C . GLN B 2 175 ? 137.29200 167.10900 123.32000 1.000 82.32000 175 GLN B C 1
ATOM 2174 O O . GLN B 2 175 ? 137.77900 167.23600 122.19300 1.000 82.32000 175 GLN B O 1
ATOM 2180 N N . SER B 2 176 ? 136.36500 167.93900 123.81000 1.000 87.60000 176 SER B N 1
ATOM 2181 C CA . SER B 2 176 ? 135.83000 169.02600 122.99400 1.000 87.60000 176 SER B CA 1
ATOM 2182 C C . SER B 2 176 ? 136.92000 169.98600 122.53700 1.000 87.60000 176 SER B C 1
ATOM 2183 O O . SER B 2 176 ? 136.78300 170.62500 121.48700 1.000 87.60000 176 SER B O 1
ATOM 2186 N N . SER B 2 177 ? 138.00500 170.10600 123.30500 1.000 88.22000 177 SER B N 1
ATOM 2187 C CA . SER B 2 177 ? 139.12500 170.93300 122.87100 1.000 88.22000 177 SER B CA 1
ATOM 2188 C C . SER B 2 177 ? 139.81900 170.34100 121.65200 1.000 88.22000 177 SER B C 1
ATOM 2189 O O . SER B 2 177 ? 140.45700 171.07400 120.88800 1.000 88.22000 177 SER B O 1
ATOM 2192 N N . GLY B 2 178 ? 139.71000 169.02900 121.45400 1.000 75.60000 178 GLY B N 1
ATOM 2193 C CA . GLY B 2 178 ? 140.30300 168.38600 120.29800 1.000 75.60000 178 GLY B CA 1
ATOM 2194 C C . GLY B 2 178 ? 141.41100 167.41400 120.64500 1.000 75.60000 178 GLY B C 1
ATOM 2195 O O . GLY B 2 178 ? 142.33700 167.21500 119.85400 1.000 75.60000 178 GLY B O 1
ATOM 2196 N N . LEU B 2 179 ? 141.32900 166.80100 121.82400 1.000 74.47000 179 LEU B N 1
ATOM 2197 C CA . LEU B 2 179 ? 142.33500 165.85900 122.29600 1.000 74.47000 179 LEU B CA 1
ATOM 2198 C C . LEU B 2 179 ? 141.63900 164.63300 122.87900 1.000 74.47000 179 LEU B C 1
ATOM 2199 O O . LEU B 2 179 ? 140.42200 164.46700 122.76100 1.000 74.47000 179 LEU B O 1
ATOM 2204 N N . TYR B 2 180 ? 142.42200 163.76100 123.50900 1.000 69.70000 180 TYR B N 1
ATOM 2205 C CA . TYR B 2 180 ? 141.93200 162.48400 124.00300 1.000 69.70000 180 TYR B CA 1
ATOM 2206 C C . TYR B 2 180 ? 142.29400 162.29800 125.47300 1.000 69.70000 180 TYR B C 1
ATOM 2207 O O . TYR B 2 180 ? 143.24300 162.90000 125.98500 1.000 69.70000 180 TYR B O 1
ATOM 2216 N N . SER B 2 181 ? 141.52700 161.44100 126.14600 1.000 58.69000 181 SER B N 1
ATOM 2217 C CA . SER B 2 181 ? 141.74400 161.16800 127.56000 1.000 58.69000 181 SER B CA 1
ATOM 2218 C C . SER B 2 181 ? 141.18300 159.79400 127.90200 1.000 58.69000 181 SER B C 1
ATOM 2219 O O . SER B 2 181 ? 140.23100 159.32500 127.27400 1.000 58.69000 181 SER B O 1
ATOM 2222 N N . LEU B 2 182 ? 141.78300 159.16300 128.90700 1.000 62.51000 182 LEU B N 1
ATOM 2223 C CA . LEU B 2 182 ? 141.33600 157.86300 129.39500 1.000 62.51000 182 LEU B CA 1
ATOM 2224 C C . LEU B 2 182 ? 141.83400 157.68400 130.82500 1.000 62.51000 182 LEU B C 1
ATOM 2225 O O . LEU B 2 182 ? 142.57000 158.51900 131.35800 1.000 62.51000 182 LEU B O 1
ATOM 2230 N N . SER B 2 183 ? 141.43900 156.57200 131.43900 1.000 64.97000 183 SER B N 1
ATOM 2231 C CA . SER B 2 183 ? 141.85500 156.25900 132.79800 1.000 64.97000 183 SER B CA 1
ATOM 2232 C C . SER B 2 183 ? 141.96200 154.74800 132.94600 1.000 64.97000 183 SER B C 1
ATOM 2233 O O . SER B 2 183 ? 141.68000 153.99000 132.01600 1.000 64.97000 183 SER B O 1
ATOM 2236 N N . SER B 2 184 ? 142.38100 154.31600 134.13400 1.000 65.73000 184 SER B N 1
ATOM 2237 C CA . SER B 2 184 ? 142.53900 152.90400 134.45000 1.000 65.73000 184 SER B CA 1
ATOM 2238 C C . SER B 2 184 ? 141.78300 152.56900 135.72900 1.000 65.73000 184 SER B C 1
ATOM 2239 O O . SER B 2 184 ? 141.59500 153.42300 136.60000 1.000 65.73000 184 SER B O 1
ATOM 2242 N N . VAL B 2 185 ? 141.35200 151.31400 135.83200 1.000 70.37000 185 VAL B N 1
ATOM 2243 C CA . VAL B 2 185 ? 140.49800 150.87200 136.93000 1.000 70.37000 185 VAL B CA 1
ATOM 2244 C C . VAL B 2 185 ? 141.13600 149.65400 137.59600 1.000 70.37000 185 VAL B C 1
ATOM 2245 O O . VAL B 2 185 ? 140.44200 148.75500 138.08600 1.000 70.37000 185 VAL B O 1
ATOM 2249 N N . VAL B 2 186 ? 142.47100 149.61000 137.59800 1.000 76.80000 186 VAL B N 1
ATOM 2250 C CA . VAL B 2 186 ? 143.19600 148.49400 138.20000 1.000 76.80000 186 VAL B CA 1
ATOM 2251 C C . VAL B 2 186 ? 142.70700 148.25900 139.62000 1.000 76.80000 186 VAL B C 1
ATOM 2252 O O . VAL B 2 186 ? 142.68900 149.17700 140.44800 1.000 76.80000 186 VAL B O 1
ATOM 2256 N N . THR B 2 187 ? 142.30800 147.02200 139.90600 1.000 82.22000 187 THR B N 1
ATOM 2257 C CA . THR B 2 187 ? 141.76800 146.63300 141.20800 1.000 82.22000 187 THR B CA 1
ATOM 2258 C C . THR B 2 187 ? 142.65200 145.53300 141.78400 1.000 82.22000 187 THR B C 1
ATOM 2259 O O . THR B 2 187 ? 142.63800 144.39700 141.30000 1.000 82.22000 187 THR B O 1
ATOM 2263 N N . VAL B 2 188 ? 143.41300 145.86900 142.82000 1.000 98.21000 188 VAL B N 1
ATOM 2264 C CA . VAL B 2 188 ? 144.33000 144.92700 143.45800 1.000 98.21000 188 VAL B CA 1
ATOM 2265 C C . VAL B 2 188 ? 143.69000 144.40700 144.74000 1.000 98.21000 188 VAL B C 1
ATOM 2266 O O . VAL B 2 188 ? 142.77800 145.05300 145.27700 1.000 98.21000 188 VAL B O 1
ATOM 2270 N N . PRO B 2 189 ? 144.10800 143.25000 145.25500 1.000 96.96000 189 PRO B N 1
ATOM 2271 C CA . PRO B 2 189 ? 143.57600 142.78700 146.54200 1.000 96.96000 189 PRO B CA 1
ATOM 2272 C C . PRO B 2 189 ? 143.90000 143.76800 147.65900 1.000 96.96000 189 PRO B C 1
ATOM 2273 O O . PRO B 2 189 ? 144.97700 144.36800 147.69300 1.000 96.96000 189 PRO B O 1
ATOM 2277 N N . SER B 2 190 ? 142.94900 143.92800 148.58100 1.000 96.71000 190 SER B N 1
ATOM 2278 C CA . SER B 2 190 ? 143.12100 144.85800 149.68900 1.000 96.71000 190 SER B CA 1
ATOM 2279 C C . SER B 2 190 ? 144.03300 144.31800 150.78100 1.000 96.71000 190 SER B C 1
ATOM 2280 O O . SER B 2 190 ? 144.55300 145.10600 151.57800 1.000 96.71000 190 SER B O 1
ATOM 2283 N N . SER B 2 191 ? 144.23600 142.99900 150.83800 1.000 95.10000 191 SER B N 1
ATOM 2284 C CA . SER B 2 191 ? 145.06000 142.41300 151.88900 1.000 95.10000 191 SER B CA 1
ATOM 2285 C C . SER B 2 191 ? 146.52900 142.79800 151.76600 1.000 95.10000 191 SER B C 1
ATOM 2286 O O . SER B 2 191 ? 147.27900 142.64400 152.73600 1.000 95.10000 191 SER B O 1
ATOM 2289 N N . SER B 2 192 ? 146.95700 143.29000 150.60700 1.000 102.03000 192 SER B N 1
ATOM 2290 C CA . SER B 2 192 ? 148.34000 143.68100 150.36800 1.000 102.03000 192 SER B CA 1
ATOM 2291 C C . SER B 2 192 ? 148.42400 145.12100 149.87800 1.000 102.03000 192 SER B C 1
ATOM 2292 O O . SER B 2 192 ? 149.21000 145.44900 148.98700 1.000 102.03000 192 SER B O 1
ATOM 2295 N N . LEU B 2 193 ? 147.60100 146.00000 150.45400 1.000 97.20000 193 LEU B N 1
ATOM 2296 C CA . LEU B 2 193 ? 147.61400 147.40200 150.04800 1.000 97.20000 193 LEU B CA 1
ATOM 2297 C C . LEU B 2 193 ? 148.93900 148.07200 150.39400 1.000 97.20000 193 LEU B C 1
ATOM 2298 O O . LEU B 2 193 ? 149.47100 148.85500 149.59900 1.000 97.20000 193 LEU B O 1
ATOM 2303 N N . GLY B 2 194 ? 149.48400 147.78300 151.57800 1.000 98.90000 194 GLY B N 1
ATOM 2304 C CA . GLY B 2 194 ? 150.74300 148.39500 151.96800 1.000 98.90000 194 GLY B CA 1
ATOM 2305 C C . GLY B 2 194 ? 151.91100 147.94300 151.11200 1.000 98.90000 194 GLY B C 1
ATOM 2306 O O . GLY B 2 194 ? 152.74400 148.75700 150.70400 1.000 98.90000 194 GLY B O 1
ATOM 2307 N N . THR B 2 195 ? 151.98800 146.64700 150.82600 1.000 103.19000 195 THR B N 1
ATOM 2308 C CA . THR B 2 195 ? 153.06700 146.09400 150.02400 1.000 103.19000 195 THR B CA 1
ATOM 2309 C C . THR B 2 195 ? 152.66100 146.09000 148.55000 1.000 103.19000 195 THR B C 1
ATOM 2310 O O . THR B 2 195 ? 151.64500 146.67500 148.16300 1.000 103.19000 195 THR B O 1
ATOM 2314 N N . GLN B 2 196 ? 153.46300 145.42800 147.71200 1.000 105.47000 196 GLN B N 1
ATOM 2315 C CA . GLN B 2 196 ? 153.20300 145.30000 146.27800 1.000 105.47000 196 GLN B CA 1
ATOM 2316 C C . GLN B 2 196 ? 153.08000 146.67900 145.62200 1.000 105.47000 196 GLN B C 1
ATOM 2317 O O . GLN B 2 196 ? 152.01900 147.09400 145.15400 1.000 105.47000 196 GLN B O 1
ATOM 2323 N N . THR B 2 197 ? 154.20800 147.38800 145.62900 1.000 109.18000 197 THR B N 1
ATOM 2324 C CA . THR B 2 197 ? 154.27200 148.71800 145.03500 1.000 109.18000 197 THR B CA 1
ATOM 2325 C C . THR B 2 197 ? 153.82500 148.67600 143.57800 1.000 109.18000 197 THR B C 1
ATOM 2326 O O . THR B 2 197 ? 154.28700 147.83800 142.79800 1.000 109.18000 197 THR B O 1
ATOM 2330 N N . TYR B 2 198 ? 152.92800 149.58800 143.21300 1.000 101.11000 198 TYR B N 1
ATOM 2331 C CA . TYR B 2 198 ? 152.27800 149.58000 141.90900 1.000 101.11000 198 TYR B CA 1
ATOM 2332 C C . TYR B 2 198 ? 152.74800 150.76600 141.07900 1.000 101.11000 198 TYR B C 1
ATOM 2333 O O . TYR B 2 198 ? 152.67600 151.91800 141.52600 1.000 101.11000 198 TYR B O 1
ATOM 2342 N N . ILE B 2 199 ? 153.22900 150.47300 139.87200 1.000 97.00000 199 ILE B N 1
ATOM 2343 C CA . ILE B 2 199 ? 153.73300 151.47400 138.94300 1.000 97.00000 199 ILE B CA 1
ATOM 2344 C C . ILE B 2 199 ? 153.00800 151.30800 137.61600 1.000 97.00000 199 ILE B C 1
ATOM 2345 O O . ILE B 2 199 ? 153.01500 150.21800 137.03200 1.000 97.00000 199 ILE B O 1
ATOM 2350 N N . CYS B 2 200 ? 152.38700 152.38200 137.14400 1.000 90.83000 200 CYS B N 1
ATOM 2351 C CA . CYS B 2 200 ? 151.81300 152.43700 135.81000 1.000 90.83000 200 CYS B CA 1
ATOM 2352 C C . CYS B 2 200 ? 152.77000 153.17100 134.88100 1.000 90.83000 200 CYS B C 1
ATOM 2353 O O . CYS B 2 200 ? 153.60500 153.96300 135.32300 1.000 90.83000 200 CYS B O 1
ATOM 2356 N N . ASN B 2 201 ? 152.65900 152.88800 133.58800 1.000 85.09000 201 ASN B N 1
ATOM 2357 C CA . ASN B 2 201 ? 153.44200 153.60500 132.59500 1.000 85.09000 201 ASN B CA 1
ATOM 2358 C C . ASN B 2 201 ? 152.65300 153.72600 131.30100 1.000 85.09000 201 ASN B C 1
ATOM 2359 O O . ASN B 2 201 ? 151.83100 152.86500 130.97600 1.000 85.09000 201 ASN B O 1
ATOM 2364 N N . VAL B 2 202 ? 152.87300 154.83100 130.59400 1.000 79.22000 202 VAL B N 1
ATOM 2365 C CA . VAL B 2 202 ? 152.19400 155.10500 129.33500 1.000 79.22000 202 VAL B CA 1
ATOM 2366 C C . VAL B 2 202 ? 153.21700 155.62900 128.33900 1.000 79.22000 202 VAL B C 1
ATOM 2367 O O . VAL B 2 202 ? 154.12800 156.38100 128.70200 1.000 79.22000 202 VAL B O 1
ATOM 2371 N N . ASN B 2 203 ? 153.08100 155.20700 127.08800 1.000 82.24000 203 ASN B N 1
ATOM 2372 C CA . ASN B 2 203 ? 153.94000 155.67500 126.01400 1.000 82.24000 203 ASN B CA 1
ATOM 2373 C C . ASN B 2 203 ? 153.09200 156.05400 124.81000 1.000 82.24000 203 ASN B C 1
ATOM 2374 O O . ASN B 2 203 ? 152.06000 155.43500 124.52900 1.000 82.24000 203 ASN B O 1
ATOM 2379 N N . HIS B 2 204 ? 153.54200 157.09300 124.11000 1.000 82.30000 204 HIS B N 1
ATOM 2380 C CA . HIS B 2 204 ? 152.87100 157.61900 122.92400 1.000 82.30000 204 HIS B CA 1
ATOM 2381 C C . HIS B 2 204 ? 153.90500 157.67000 121.80400 1.000 82.30000 204 HIS B C 1
ATOM 2382 O O . HIS B 2 204 ? 154.72200 158.59400 121.74900 1.000 82.30000 204 HIS B O 1
ATOM 2389 N N . LYS B 2 205 ? 153.87100 156.67100 120.92300 1.000 86.72000 205 LYS B N 1
ATOM 2390 C CA . LYS B 2 205 ? 154.86400 156.59400 119.85500 1.000 86.72000 205 LYS B CA 1
ATOM 2391 C C . LYS B 2 205 ? 154.88700 157.81900 118.94600 1.000 86.72000 205 LYS B C 1
ATOM 2392 O O . LYS B 2 205 ? 155.99400 158.27600 118.61300 1.000 86.72000 205 LYS B O 1
ATOM 2398 N N . PRO B 2 206 ? 153.75500 158.38200 118.49800 1.000 91.15000 206 PRO B N 1
ATOM 2399 C CA . PRO B 2 206 ? 153.84900 159.60200 117.67500 1.000 91.15000 206 PRO B CA 1
ATOM 2400 C C . PRO B 2 206 ? 154.53700 160.75800 118.38000 1.000 91.15000 206 PRO B C 1
ATOM 2401 O O . PRO B 2 206 ? 155.24900 161.53400 117.73000 1.000 91.15000 206 PRO B O 1
ATOM 2405 N N . SER B 2 207 ? 154.34800 160.89900 119.69100 1.000 87.32000 207 SER B N 1
ATOM 2406 C CA . SER B 2 207 ? 154.99400 161.96800 120.44000 1.000 87.32000 207 SER B CA 1
ATOM 2407 C C . SER B 2 207 ? 156.34900 161.56600 121.00600 1.000 87.32000 207 SER B C 1
ATOM 2408 O O . SER B 2 207 ? 157.06100 162.43000 121.52800 1.000 87.32000 207 SER B O 1
ATOM 2411 N N . ASN B 2 208 ? 156.71500 160.28600 120.91200 1.000 85.77000 208 ASN B N 1
ATOM 2412 C CA . ASN B 2 208 ? 158.02600 159.79100 121.33000 1.000 85.77000 208 ASN B CA 1
ATOM 2413 C C . ASN B 2 208 ? 158.26900 160.12200 122.80700 1.000 85.77000 208 ASN B C 1
ATOM 2414 O O . ASN B 2 208 ? 159.09000 160.97000 123.16300 1.000 85.77000 208 ASN B O 1
ATOM 2419 N N . THR B 2 209 ? 157.48300 159.47800 123.66700 1.000 86.22000 209 THR B N 1
ATOM 2420 C CA . THR B 2 209 ? 157.62600 159.64000 125.10600 1.000 86.22000 209 THR B CA 1
ATOM 2421 C C . THR B 2 209 ? 157.24900 158.34400 125.80900 1.000 86.22000 209 THR B C 1
ATOM 2422 O O . THR B 2 209 ? 156.45100 157.55200 125.30300 1.000 86.22000 209 THR B O 1
ATOM 2426 N N . LYS B 2 210 ? 157.84900 158.13200 126.98100 1.000 88.33000 210 LYS B N 1
ATOM 2427 C CA . LYS B 2 210 ? 157.57400 156.96300 127.82000 1.000 88.33000 210 LYS B CA 1
ATOM 2428 C C . LYS B 2 210 ? 157.59400 157.44400 129.26700 1.000 88.33000 210 LYS B C 1
ATOM 2429 O O . LYS B 2 210 ? 158.66000 157.52200 129.88400 1.000 88.33000 210 LYS B O 1
ATOM 2435 N N . VAL B 2 211 ? 156.42000 157.76300 129.80600 1.000 86.42000 211 VAL B N 1
ATOM 2436 C CA . VAL B 2 211 ? 156.29600 158.38700 131.11700 1.000 86.42000 211 VAL B CA 1
ATOM 2437 C C . VAL B 2 211 ? 155.74900 157.37000 132.10800 1.000 86.42000 211 VAL B C 1
ATOM 2438 O O . VAL B 2 211 ? 154.74600 156.69500 131.83900 1.000 86.42000 211 VAL B O 1
ATOM 2442 N N . ASP B 2 212 ? 156.40300 157.27400 133.26300 1.000 93.23000 212 ASP B N 1
ATOM 2443 C CA . ASP B 2 212 ? 156.02500 156.34900 134.31900 1.000 93.23000 212 ASP B CA 1
ATOM 2444 C C . ASP B 2 212 ? 155.50100 157.12000 135.52200 1.000 93.23000 212 ASP B C 1
ATOM 2445 O O . ASP B 2 212 ? 155.83300 158.29200 135.72500 1.000 93.23000 212 ASP B O 1
ATOM 2450 N N . LYS B 2 213 ? 154.67300 156.45000 136.32000 1.000 95.41000 213 LYS B N 1
ATOM 2451 C CA . LYS B 2 213 ? 154.17800 157.01100 137.56600 1.000 95.41000 213 LYS B CA 1
ATOM 2452 C C . LYS B 2 213 ? 153.91100 155.86800 138.53300 1.000 95.41000 213 LYS B C 1
ATOM 2453 O O . LYS B 2 213 ? 153.74700 154.71600 138.12900 1.000 95.41000 213 LYS B O 1
ATOM 2459 N N . LYS B 2 214 ? 153.87400 156.19700 139.81800 1.000 108.03000 214 LYS B N 1
ATOM 2460 C CA . LYS B 2 214 ? 153.70400 155.20400 140.86600 1.000 108.03000 214 LYS B CA 1
ATOM 2461 C C . LYS B 2 214 ? 152.53500 155.60400 141.75100 1.000 108.03000 214 LYS B C 1
ATOM 2462 O O . LYS B 2 214 ? 152.39700 156.77600 142.11300 1.000 108.03000 214 LYS B O 1
ATOM 2468 N N . VAL B 2 215 ? 151.69300 154.63300 142.09900 1.000 105.09000 215 VAL B N 1
ATOM 2469 C CA . VAL B 2 215 ? 150.45900 154.89900 142.83200 1.000 105.09000 215 VAL B CA 1
ATOM 2470 C C . VAL B 2 215 ? 150.60900 154.32400 144.23700 1.000 105.09000 215 VAL B C 1
ATOM 2471 O O . VAL B 2 215 ? 150.72000 153.10300 144.40900 1.000 105.09000 215 VAL B O 1
ATOM 2475 N N . GLU B 2 216 ? 150.59400 155.20100 145.24600 1.000 105.60000 216 GLU B N 1
ATOM 2476 C CA . GLU B 2 216 ? 150.72300 154.80200 146.64700 1.000 105.60000 216 GLU B CA 1
ATOM 2477 C C . GLU B 2 216 ? 149.45500 155.14300 147.42000 1.000 105.60000 216 GLU B C 1
ATOM 2478 O O . GLU B 2 216 ? 149.22400 156.32500 147.72200 1.000 105.60000 216 GLU B O 1
ATOM 2484 N N . PRO B 2 217 ? 148.64000 154.15100 147.85900 1.000 103.04000 217 PRO B N 1
ATOM 2485 C CA . PRO B 2 217 ? 147.44600 154.41400 148.67500 1.000 103.04000 217 PRO B CA 1
ATOM 2486 C C . PRO B 2 217 ? 147.71200 155.39500 149.82000 1.000 103.04000 217 PRO B C 1
ATOM 2487 O O . PRO B 2 217 ? 146.76300 155.91300 150.39300 1.000 103.04000 217 PRO B O 1
ATOM 2491 N N . ASP C 3 1 ? 131.00800 144.44800 91.82200 1.000 52.68000 1 ASP C N 1
ATOM 2492 C CA . ASP C 3 1 ? 131.50100 143.22200 92.43800 1.000 52.68000 1 ASP C CA 1
ATOM 2493 C C . ASP C 3 1 ? 130.45600 142.61000 93.36600 1.000 52.68000 1 ASP C C 1
ATOM 2494 O O . ASP C 3 1 ? 129.30000 143.03100 93.37600 1.000 52.68000 1 ASP C O 1
ATOM 2499 N N . ILE C 3 2 ? 130.87100 141.61700 94.14500 1.000 48.22000 2 ILE C N 1
ATOM 2500 C CA . ILE C 3 2 ? 129.95200 140.87300 94.99800 1.000 48.22000 2 ILE C CA 1
ATOM 2501 C C . ILE C 3 2 ? 129.62600 141.69900 96.2350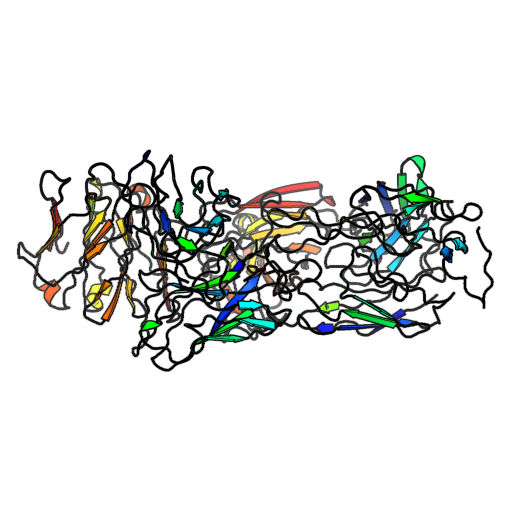0 1.000 48.22000 2 ILE C C 1
ATOM 2502 O O . ILE C 3 2 ? 130.49100 142.38800 96.78900 1.000 48.22000 2 ILE C O 1
ATOM 2507 N N . VAL C 3 3 ? 128.37000 141.63500 96.67000 1.000 48.48000 3 VAL C N 1
ATOM 2508 C CA . VAL C 3 3 ? 127.89800 142.33200 97.86000 1.000 48.48000 3 VAL C CA 1
ATOM 2509 C C . VAL C 3 3 ? 127.35700 141.29500 98.83400 1.000 48.48000 3 VAL C C 1
ATOM 2510 O O . VAL C 3 3 ? 126.55700 140.43400 98.45000 1.000 48.48000 3 VAL C O 1
ATOM 2514 N N . LEU C 3 4 ? 127.79600 141.37400 100.08900 1.000 43.45000 4 LEU C N 1
ATOM 2515 C CA . LEU C 3 4 ? 127.39100 140.44000 101.13000 1.000 43.45000 4 LEU C CA 1
ATOM 2516 C C . LEU C 3 4 ? 126.66800 141.19300 102.23700 1.000 43.45000 4 LEU C C 1
ATOM 2517 O O . LEU C 3 4 ? 127.17300 142.20500 102.73600 1.000 43.45000 4 LEU C O 1
ATOM 2522 N N . THR C 3 5 ? 125.49400 140.69900 102.62000 1.000 51.12000 5 THR C N 1
ATOM 2523 C CA . THR C 3 5 ? 124.70000 141.28700 103.69000 1.000 51.12000 5 THR C CA 1
ATOM 2524 C C . THR C 3 5 ? 124.60900 140.29300 104.83800 1.000 51.12000 5 THR C C 1
ATOM 2525 O O . THR C 3 5 ? 124.21300 139.14200 104.63400 1.000 51.12000 5 THR C O 1
ATOM 2529 N N . GLN C 3 6 ? 124.96200 140.73600 106.03900 1.000 41.87000 6 GLN C N 1
ATOM 2530 C CA . GLN C 3 6 ? 125.03900 139.85600 107.19700 1.000 41.87000 6 GLN C CA 1
ATOM 2531 C C . GLN C 3 6 ? 123.82300 140.04500 108.09200 1.000 41.87000 6 GLN C C 1
ATOM 2532 O O . GLN C 3 6 ? 123.52000 141.16600 108.51200 1.000 41.87000 6 GLN C O 1
ATOM 2538 N N . SER C 3 7 ? 123.13600 138.94300 108.38500 1.000 48.64000 7 SER C N 1
ATOM 2539 C CA . SER C 3 7 ? 121.99500 138.91500 109.27500 1.000 48.64000 7 SER C CA 1
ATOM 2540 C C . SER C 3 7 ? 122.27300 137.95500 110.42300 1.000 48.64000 7 SER C C 1
ATOM 2541 O O . SER C 3 7 ? 122.61300 136.78700 110.18000 1.000 48.64000 7 SER C O 1
ATOM 2544 N N . PRO C 3 8 ? 122.15700 138.40100 111.68300 1.000 48.36000 8 PRO C N 1
ATOM 2545 C CA . PRO C 3 8 ? 121.83500 139.78600 112.04400 1.000 48.36000 8 PRO C CA 1
ATOM 2546 C C . PRO C 3 8 ? 123.04400 140.71400 111.96000 1.000 48.36000 8 PRO C C 1
ATOM 2547 O O . PRO C 3 8 ? 124.01600 140.39400 111.28200 1.000 48.36000 8 PRO C O 1
ATOM 2551 N N . THR C 3 9 ? 122.96800 141.86500 112.62900 1.000 50.87000 9 THR C N 1
ATOM 2552 C CA . THR C 3 9 ? 124.10300 142.76600 112.74600 1.000 50.87000 9 THR C CA 1
ATOM 2553 C C . THR C 3 9 ? 124.58800 142.93300 114.17700 1.000 50.87000 9 THR C C 1
ATOM 2554 O O . THR C 3 9 ? 125.67300 143.48700 114.38200 1.000 50.87000 9 THR C O 1
ATOM 2558 N N . SER C 3 10 ? 123.81700 142.47800 115.16400 1.000 56.63000 10 SER C N 1
ATOM 2559 C CA . SER C 3 10 ? 124.23700 142.46700 116.55800 1.000 56.63000 10 SER C CA 1
ATOM 2560 C C . SER C 3 10 ? 123.31100 141.55900 117.35400 1.000 56.63000 10 SER C C 1
ATOM 2561 O O . SER C 3 10 ? 122.09200 141.75700 117.35100 1.000 56.63000 10 SER C O 1
ATOM 2564 N N . LEU C 3 11 ? 123.86900 140.56200 118.03600 1.000 52.70000 11 LEU C N 1
ATOM 2565 C CA . LEU C 3 11 ? 123.06600 139.61300 118.79000 1.000 52.70000 11 LEU C CA 1
ATOM 2566 C C . LEU C 3 11 ? 123.75200 139.30200 120.11000 1.000 52.70000 11 LEU C C 1
ATOM 2567 O O . LEU C 3 11 ? 124.97400 139.40900 120.23400 1.000 52.70000 11 LEU C O 1
ATOM 2572 N N . ALA C 3 12 ? 122.94700 138.92000 121.09800 1.000 54.68000 12 ALA C N 1
ATOM 2573 C CA . ALA C 3 12 ? 123.44300 138.53700 122.41300 1.000 54.68000 12 ALA C CA 1
ATOM 2574 C C . ALA C 3 12 ? 122.89300 137.16100 122.75200 1.000 54.68000 12 ALA C C 1
ATOM 2575 O O . ALA C 3 12 ? 121.67600 136.95400 122.72500 1.000 54.68000 12 ALA C O 1
ATOM 2577 N N . VAL C 3 13 ? 123.78600 136.22500 123.06100 1.000 50.42000 13 VAL C N 1
ATOM 2578 C CA . VAL C 3 13 ? 123.41600 134.85800 123.40200 1.000 50.42000 13 VAL C CA 1
ATOM 2579 C C . VAL C 3 13 ? 124.14600 134.47300 124.68000 1.000 50.42000 13 VAL C C 1
ATOM 2580 O O . VAL C 3 13 ? 125.36100 134.66700 124.78700 1.000 50.42000 13 VAL C O 1
ATOM 2584 N N . SER C 3 14 ? 123.40700 133.93000 125.64500 1.000 48.86000 14 SER C N 1
ATOM 2585 C CA . SER C 3 14 ? 123.99100 133.56100 126.92400 1.000 48.86000 14 SER C CA 1
ATOM 2586 C C . SER C 3 14 ? 124.92100 132.36000 126.77000 1.000 48.86000 14 SER C C 1
ATOM 2587 O O . SER C 3 14 ? 124.90200 131.64800 125.76300 1.000 48.86000 14 SER C O 1
ATOM 2590 N N . LEU C 3 15 ? 125.74700 132.14800 127.79300 1.000 46.12000 15 LEU C N 1
ATOM 2591 C CA . LEU C 3 15 ? 126.71300 131.05700 127.77300 1.000 46.12000 15 LEU C CA 1
ATOM 2592 C C . LEU C 3 15 ? 126.01500 129.71300 127.61800 1.000 46.12000 15 LEU C C 1
ATOM 2593 O O . LEU C 3 15 ? 124.97900 129.45500 128.23700 1.000 46.12000 15 LEU C O 1
ATOM 2598 N N . GLY C 3 16 ? 126.58800 128.85400 126.77700 1.000 50.31000 16 GLY C N 1
ATOM 2599 C CA . GLY C 3 16 ? 126.08400 127.51400 126.58500 1.000 50.31000 16 GLY C CA 1
ATOM 2600 C C . GLY C 3 16 ? 124.92200 127.38600 125.62900 1.000 50.31000 16 GLY C C 1
ATOM 2601 O O . GLY C 3 16 ? 124.44900 126.26500 125.40500 1.000 50.31000 16 GLY C O 1
ATOM 2602 N N . GLN C 3 17 ? 124.44200 128.48400 125.05700 1.000 48.13000 17 GLN C N 1
ATOM 2603 C CA . GLN C 3 17 ? 123.32500 128.43100 124.12900 1.000 48.13000 17 GLN C CA 1
ATOM 2604 C C . GLN C 3 17 ? 123.81600 128.51200 122.68700 1.000 48.13000 17 GLN C C 1
ATOM 2605 O O . GLN C 3 17 ? 124.96900 128.84900 122.41200 1.000 48.13000 17 GLN C O 1
ATOM 2611 N N . ARG C 3 18 ? 122.91500 128.19400 121.76500 1.000 47.57000 18 ARG C N 1
ATOM 2612 C CA . ARG C 3 18 ? 123.24300 128.17200 120.34800 1.000 47.57000 18 ARG C CA 1
ATOM 2613 C C . ARG C 3 18 ? 123.23500 129.58100 119.76400 1.000 47.57000 18 ARG C C 1
ATOM 2614 O O . ARG C 3 18 ? 122.51000 130.46600 120.22500 1.000 47.57000 18 ARG C O 1
ATOM 2622 N N . ALA C 3 19 ? 124.06200 129.78100 118.73900 1.000 39.09000 19 ALA C N 1
ATOM 2623 C CA . ALA C 3 19 ? 124.09100 131.01600 117.97200 1.000 39.09000 19 ALA C CA 1
ATOM 2624 C C . ALA C 3 19 ? 124.11100 130.67700 116.48900 1.000 39.09000 19 ALA C C 1
ATOM 2625 O O . ALA C 3 19 ? 124.58800 129.61300 116.09000 1.000 39.09000 19 ALA C O 1
ATOM 2627 N N . THR C 3 20 ? 123.58300 131.58800 115.67400 1.000 42.67000 20 THR C N 1
ATOM 2628 C CA . THR C 3 20 ? 123.49000 131.35200 114.24000 1.000 42.67000 20 THR C CA 1
ATOM 2629 C C . THR C 3 20 ? 123.61400 132.67200 113.49400 1.000 42.67000 20 THR C C 1
ATOM 2630 O O . THR C 3 20 ? 123.00500 133.67200 113.88200 1.000 42.67000 20 THR C O 1
ATOM 2634 N N . ILE C 3 21 ? 124.40600 132.66300 112.42100 1.000 41.44000 21 ILE C N 1
ATOM 2635 C CA . ILE C 3 21 ? 124.64400 133.83100 111.58500 1.000 41.44000 21 ILE C CA 1
ATOM 2636 C C . ILE C 3 21 ? 124.41300 133.42700 110.13400 1.000 41.44000 21 ILE C C 1
ATOM 2637 O O . ILE C 3 21 ? 124.50600 132.25100 109.77400 1.000 41.44000 21 ILE C O 1
ATOM 2642 N N . SER C 3 22 ? 124.09600 134.41400 109.29500 1.000 50.01000 22 SER C N 1
ATOM 2643 C CA . SER C 3 22 ? 123.88900 134.16400 107.87200 1.000 50.01000 22 SER C CA 1
ATOM 2644 C C . SER C 3 22 ? 124.44600 135.32500 107.06100 1.000 50.01000 22 SER C C 1
ATOM 2645 O O . SER C 3 22 ? 123.98900 136.46100 107.20500 1.000 50.01000 22 SER C O 1
ATOM 2648 N N . CYS C 3 23 ? 125.41300 135.03500 106.19200 1.000 59.20000 23 CYS C N 1
ATOM 2649 C CA . CYS C 3 23 ? 126.00400 136.03700 105.30400 1.000 59.20000 23 CYS C CA 1
ATOM 2650 C C . CYS C 3 23 ? 125.43700 135.80400 103.90800 1.000 59.20000 23 CYS C C 1
ATOM 2651 O O . CYS C 3 23 ? 126.00000 135.06200 103.10300 1.000 59.20000 23 CYS C O 1
ATOM 2654 N N . ARG C 3 24 ? 124.30500 136.44300 103.62500 1.000 69.66000 24 ARG C N 1
ATOM 2655 C CA . ARG C 3 24 ? 123.64300 136.27100 102.34000 1.000 69.66000 24 ARG C CA 1
ATOM 2656 C C . ARG C 3 24 ? 124.41500 136.98600 101.23700 1.000 69.66000 24 ARG C C 1
ATOM 2657 O O . ARG C 3 24 ? 124.90400 138.10600 101.41900 1.000 69.66000 24 ARG C O 1
ATOM 2665 N N . ALA C 3 25 ? 124.51900 136.33200 100.08500 1.000 67.65000 25 ALA C N 1
ATOM 2666 C CA . ALA C 3 25 ? 125.23500 136.86100 98.93600 1.000 67.65000 25 ALA C CA 1
ATOM 2667 C C . ALA C 3 25 ? 124.25800 137.20100 97.81800 1.000 67.65000 25 ALA C C 1
ATOM 2668 O O . ALA C 3 25 ? 123.23900 136.53000 97.63300 1.000 67.65000 25 ALA C O 1
ATOM 2670 N N . SER C 3 26 ? 124.58100 138.25900 97.07200 1.000 66.76000 26 SER C N 1
ATOM 2671 C CA . SER C 3 26 ? 123.73700 138.67100 95.95700 1.000 66.76000 26 SER C CA 1
ATOM 2672 C C . SER C 3 26 ? 123.87800 137.74400 94.75800 1.000 66.76000 26 SER C C 1
ATOM 2673 O O . SER C 3 26 ? 122.93100 137.59700 93.97800 1.000 66.76000 26 SER C O 1
ATOM 2676 N N . GLU C 3 27 ? 125.03900 137.11500 94.59400 1.000 76.29000 27 GLU C N 1
ATOM 2677 C CA . GLU C 3 27 ? 125.31400 136.24900 93.46000 1.000 76.29000 27 GLU C CA 1
ATOM 2678 C C . GLU C 3 27 ? 125.83500 134.91200 93.96900 1.000 76.29000 27 GLU C C 1
ATOM 2679 O O . GLU C 3 27 ? 126.44300 134.83400 95.03900 1.000 76.29000 27 GLU C O 1
ATOM 2685 N N . SER C 3 28 ? 125.57700 133.85500 93.19800 1.000 81.65000 28 SER C N 1
ATOM 2686 C CA . SER C 3 28 ? 126.04100 132.52100 93.55900 1.000 81.65000 28 SER C CA 1
ATOM 2687 C C . SER C 3 28 ? 127.56100 132.47300 93.62200 1.000 81.65000 28 SER C C 1
ATOM 2688 O O . SER C 3 28 ? 128.23500 132.55300 92.59000 1.000 81.65000 28 SER C O 1
ATOM 2691 N N . VAL C 3 29 ? 128.10900 132.32500 94.82600 1.000 75.96000 29 VAL C N 1
ATOM 2692 C CA . VAL C 3 29 ? 129.55300 132.36900 95.02100 1.000 75.96000 29 VAL C CA 1
ATOM 2693 C C . VAL C 3 29 ? 130.14400 130.96900 94.92200 1.000 75.96000 29 VAL C C 1
ATOM 2694 O O . VAL C 3 29 ? 131.32300 130.76100 95.23000 1.000 75.96000 29 VAL C O 1
ATOM 2698 N N . ASP C 3 30 ? 129.34000 130.00100 94.49100 1.000 79.43000 30 ASP C N 1
ATOM 2699 C CA . ASP C 3 30 ? 129.80000 128.62200 94.34700 1.000 79.43000 30 ASP C CA 1
ATOM 2700 C C . ASP C 3 30 ? 130.41500 128.46800 92.96200 1.000 79.43000 30 ASP C C 1
ATOM 2701 O O . ASP C 3 30 ? 129.70300 128.32700 91.96500 1.000 79.43000 30 ASP C O 1
ATOM 2706 N N . SER C 3 31 ? 131.74700 128.50000 92.89600 1.000 83.52000 31 SER C N 1
ATOM 2707 C CA . SER C 3 31 ? 132.42700 128.36400 91.61200 1.000 83.52000 31 SER C CA 1
ATOM 2708 C C . SER C 3 31 ? 132.55100 126.89900 91.20900 1.000 83.52000 31 SER C C 1
ATOM 2709 O O . SER C 3 31 ? 131.95500 126.46100 90.21800 1.000 83.52000 31 SER C O 1
ATOM 2712 N N . TYR C 3 32 ? 133.30400 126.11800 91.98200 1.000 80.76000 32 TYR C N 1
ATOM 2713 C CA . TYR C 3 32 ? 133.49800 124.69600 91.73400 1.000 80.76000 32 TYR C CA 1
ATOM 2714 C C . TYR C 3 32 ? 133.15600 123.91500 92.99200 1.000 80.76000 32 TYR C C 1
ATOM 2715 O O . TYR C 3 32 ? 133.58400 124.28000 94.09100 1.000 80.76000 32 TYR C O 1
ATOM 2724 N N . GLY C 3 33 ? 132.39500 122.83600 92.82500 1.000 84.53000 33 GLY C N 1
ATOM 2725 C CA . GLY C 3 33 ? 132.05000 121.97300 93.93800 1.000 84.53000 33 GLY C CA 1
ATOM 2726 C C . GLY C 3 33 ? 131.33300 122.69200 95.06100 1.000 84.53000 33 GLY C C 1
ATOM 2727 O O . GLY C 3 33 ? 130.17100 123.08400 94.91800 1.000 84.53000 33 GLY C O 1
ATOM 2728 N N . ASP C 3 34 ? 132.01900 122.86900 96.18500 1.000 73.96000 34 ASP C N 1
ATOM 2729 C CA . ASP C 3 34 ? 131.47800 123.56700 97.34000 1.000 73.96000 34 ASP C CA 1
ATOM 2730 C C . ASP C 3 34 ? 131.74900 125.06400 97.23100 1.000 73.96000 34 ASP C C 1
ATOM 2731 O O . ASP C 3 34 ? 132.66800 125.50600 96.53800 1.000 73.96000 34 ASP C O 1
ATOM 2736 N N . SER C 3 35 ? 130.93000 125.84100 97.93400 1.000 69.00000 35 SER C N 1
ATOM 2737 C CA . SER C 3 35 ? 131.02200 127.29200 97.86500 1.000 69.00000 35 SER C CA 1
ATOM 2738 C C . SER C 3 35 ? 132.32800 127.78900 98.47400 1.000 69.00000 35 SER C C 1
ATOM 2739 O O . SER C 3 35 ? 132.92500 127.14400 99.33900 1.000 69.00000 35 SER C O 1
ATOM 2742 N N . PHE C 3 36 ? 132.77200 128.95200 98.00500 1.000 54.83000 36 PHE C N 1
ATOM 2743 C CA . PHE C 3 36 ? 134.01500 129.56800 98.46600 1.000 54.83000 36 PHE C CA 1
ATOM 2744 C C . PHE C 3 36 ? 133.65000 130.75000 99.35700 1.000 54.83000 36 PHE C C 1
ATOM 2745 O O . PHE C 3 36 ? 133.31000 131.83200 98.88000 1.000 54.83000 36 PHE C O 1
ATOM 2753 N N . LEU C 3 37 ? 133.71700 130.53500 100.66800 1.000 47.66000 37 LEU C N 1
ATOM 2754 C CA . LEU C 3 37 ? 133.42100 131.56800 101.64800 1.000 47.66000 37 LEU C CA 1
ATOM 2755 C C . LEU C 3 37 ? 134.40100 131.44700 102.80800 1.000 47.66000 37 LEU C C 1
ATOM 2756 O O . LEU C 3 37 ? 135.00200 130.39100 103.02400 1.000 47.66000 37 LEU C O 1
ATOM 2761 N N . HIS C 3 38 ? 134.55900 132.53800 103.55300 1.000 43.27000 38 HIS C N 1
ATOM 2762 C CA . HIS C 3 38 ? 135.39800 132.56500 104.74100 1.000 43.27000 38 HIS C CA 1
ATOM 2763 C C . HIS C 3 38 ? 134.62400 133.21200 105.88300 1.000 43.27000 38 HIS C C 1
ATOM 2764 O O . HIS C 3 38 ? 133.68000 133.97200 105.66300 1.000 43.27000 38 HIS C O 1
ATOM 2771 N N . TRP C 3 39 ? 135.01900 132.88700 107.11100 1.000 37.78000 39 TRP C N 1
ATOM 2772 C CA . TRP C 3 39 ? 134.25200 133.26300 108.29800 1.000 37.78000 39 TRP C CA 1
ATOM 2773 C C . TRP C 3 39 ? 135.16800 133.80100 109.39700 1.000 37.78000 39 TRP C C 1
ATOM 2774 O O . TRP C 3 39 ? 135.12700 133.35000 110.54200 1.000 37.78000 39 TRP C O 1
ATOM 2785 N N . TYR C 3 40 ? 136.01900 134.76700 109.05500 1.000 32.37000 40 TYR C N 1
ATOM 2786 C CA . TYR C 3 40 ? 136.99000 135.30100 110.00500 1.000 32.37000 40 TYR C CA 1
ATOM 2787 C C . TYR C 3 40 ? 136.30700 135.83300 111.26400 1.000 32.37000 40 TYR C C 1
ATOM 2788 O O . TYR C 3 40 ? 135.16000 136.28400 111.24200 1.000 32.37000 40 TYR C O 1
ATOM 2797 N N . GLN C 3 41 ? 137.04100 135.77700 112.37500 1.000 29.71000 41 GLN C N 1
ATOM 2798 C CA . GLN C 3 41 ? 136.59800 136.31100 113.65800 1.000 29.71000 41 GLN C CA 1
ATOM 2799 C C . GLN C 3 41 ? 137.64800 137.27400 114.18700 1.000 29.71000 41 GLN C C 1
ATOM 2800 O O . GLN C 3 41 ? 138.83100 136.92700 114.24600 1.000 29.71000 41 GLN C O 1
ATOM 2806 N N . GLN C 3 42 ? 137.21800 138.46900 114.58700 1.000 31.07000 42 GLN C N 1
ATOM 2807 C CA . GLN C 3 42 ? 138.11200 139.47300 115.15000 1.000 31.07000 42 GLN C CA 1
ATOM 2808 C C . GLN C 3 42 ? 137.67700 139.78700 116.57200 1.000 31.07000 42 GLN C C 1
ATOM 2809 O O . GLN C 3 42 ? 136.58100 140.31500 116.78500 1.000 31.07000 42 GLN C O 1
ATOM 2815 N N . LYS C 3 43 ? 138.53400 139.46400 117.53600 1.000 35.26000 43 LYS C N 1
ATOM 2816 C CA . LYS C 3 43 ? 138.28700 139.82200 118.91900 1.000 35.26000 43 LYS C CA 1
ATOM 2817 C C . LYS C 3 43 ? 138.54000 141.31500 119.12300 1.000 35.26000 43 LYS C C 1
ATOM 2818 O O . LYS C 3 43 ? 139.21900 141.95200 118.31400 1.000 35.26000 43 LYS C O 1
ATOM 2824 N N . PRO C 3 44 ? 137.98500 141.90100 120.18600 1.000 31.23000 44 PRO C N 1
ATOM 2825 C CA . PRO C 3 44 ? 138.21200 143.33200 120.44200 1.000 31.23000 44 PRO C CA 1
ATOM 2826 C C . PRO C 3 44 ? 139.69400 143.64900 120.56800 1.000 31.23000 44 PRO C C 1
ATOM 2827 O O . PRO C 3 44 ? 140.37200 143.18600 121.48700 1.000 31.23000 44 PRO C O 1
ATOM 2831 N N . GLY C 3 45 ? 140.19400 144.44600 119.62700 1.000 31.36000 45 GLY C N 1
ATOM 2832 C CA . GLY C 3 45 ? 141.59200 144.83100 119.61800 1.000 31.36000 45 GLY C CA 1
ATOM 2833 C C . GLY C 3 45 ? 142.48900 143.85600 118.88400 1.000 31.36000 45 GLY C C 1
ATOM 2834 O O . GLY C 3 45 ? 143.38700 144.26600 118.14300 1.000 31.36000 45 GLY C O 1
ATOM 2835 N N . GLN C 3 46 ? 142.25400 142.56200 119.08100 1.000 33.42000 46 GLN C N 1
ATOM 2836 C CA . GLN C 3 46 ? 143.09700 141.54700 118.47400 1.000 33.42000 46 GLN C CA 1
ATOM 2837 C C . GLN C 3 46 ? 142.89700 141.51400 116.95900 1.000 33.42000 46 GLN C C 1
ATOM 2838 O O . GLN C 3 46 ? 141.82600 141.86400 116.45800 1.000 33.42000 46 GLN C O 1
ATOM 2844 N N . PRO C 3 47 ? 143.92300 141.10800 116.20500 1.000 28.93000 47 PRO C N 1
ATOM 2845 C CA . PRO C 3 47 ? 143.73700 140.92400 114.76900 1.000 28.93000 47 PRO C CA 1
ATOM 2846 C C . PRO C 3 47 ? 142.82800 139.74200 114.49700 1.000 28.93000 47 PRO C C 1
ATOM 2847 O O . PRO C 3 47 ? 142.76600 138.79200 115.29600 1.000 28.93000 47 PRO C O 1
ATOM 2851 N N . PRO C 3 48 ? 142.09700 139.75500 113.38400 1.000 29.65000 48 PRO C N 1
ATOM 2852 C CA . PRO C 3 48 ? 141.16800 138.65500 113.10000 1.000 29.65000 48 PRO C CA 1
ATOM 2853 C C . PRO C 3 48 ? 141.89500 137.33000 112.92000 1.000 29.65000 48 PRO C C 1
ATOM 2854 O O . PRO C 3 48 ? 143.03100 137.28200 112.44600 1.000 29.65000 48 PRO C O 1
ATOM 2858 N N . ILE C 3 49 ? 141.22700 136.25000 113.31200 1.000 27.94000 49 ILE C N 1
ATOM 2859 C CA . ILE C 3 49 ? 141.74500 134.90100 113.13600 1.000 27.94000 49 ILE C CA 1
ATOM 2860 C C . ILE C 3 49 ? 140.75100 134.10500 112.30200 1.000 27.94000 49 ILE C C 1
ATOM 2861 O O . ILE C 3 49 ? 139.55000 134.38800 112.27400 1.000 27.94000 49 ILE C O 1
ATOM 2866 N N . LEU C 3 50 ? 141.26500 133.09500 111.61100 1.000 29.28000 50 LEU C N 1
ATOM 2867 C CA . LEU C 3 50 ? 140.48800 132.34200 110.64000 1.000 29.28000 50 LEU C CA 1
ATOM 2868 C C . LEU C 3 50 ? 139.74900 131.18600 111.30200 1.000 29.28000 50 LEU C C 1
ATOM 2869 O O . LEU C 3 50 ? 140.26200 130.52900 112.21000 1.000 29.28000 50 LEU C O 1
ATOM 2874 N N . LEU C 3 51 ? 138.52800 130.95200 110.83200 1.000 32.46000 51 LEU C N 1
ATOM 2875 C CA . LEU C 3 51 ? 137.72900 129.79100 111.19300 1.000 32.46000 51 LEU C CA 1
ATOM 2876 C C . LEU C 3 51 ? 136.70500 129.57900 110.09000 1.000 32.46000 51 LEU C C 1
ATOM 2877 O O . LEU C 3 51 ? 136.13700 130.54400 109.57100 1.000 32.46000 51 LEU C O 1
ATOM 2882 N N . ILE C 3 52 ? 136.48700 128.31300 109.73300 1.000 34.54000 52 ILE C N 1
ATOM 2883 C CA . ILE C 3 52 ? 135.63400 127.94000 108.60800 1.000 34.54000 52 ILE C CA 1
ATOM 2884 C C . ILE C 3 52 ? 136.14300 128.64700 107.35900 1.000 34.54000 52 ILE C C 1
ATOM 2885 O O . ILE C 3 52 ? 135.69900 129.75400 107.03200 1.000 34.54000 52 ILE C O 1
ATOM 2890 N N . TYR C 3 53 ? 137.07400 128.01400 106.64600 1.000 36.71000 53 TYR C N 1
ATOM 2891 C CA . TYR C 3 53 ? 137.79800 128.68500 105.57800 1.000 36.71000 53 TYR C CA 1
ATOM 2892 C C . TYR C 3 53 ? 137.34700 128.30300 104.17500 1.000 36.71000 53 TYR C C 1
ATOM 2893 O O . TYR C 3 53 ? 137.82400 128.90700 103.20800 1.000 36.71000 53 TYR C O 1
ATOM 2902 N N . ARG C 3 54 ? 136.45500 127.32500 104.02500 1.000 44.47000 54 ARG C N 1
ATOM 2903 C CA . ARG C 3 54 ? 135.88000 127.03100 102.71000 1.000 44.47000 54 ARG C CA 1
ATOM 2904 C C . ARG C 3 54 ? 134.50700 126.39600 102.95300 1.000 44.47000 54 ARG C C 1
ATOM 2905 O O . ARG C 3 54 ? 134.41100 125.19500 103.20700 1.000 44.47000 54 ARG C O 1
ATOM 2913 N N . ALA C 3 55 ? 133.46200 127.22000 102.87100 1.000 52.37000 55 ALA C N 1
ATOM 2914 C CA . ALA C 3 55 ? 132.08800 126.77700 103.08300 1.000 52.37000 55 ALA C CA 1
ATOM 2915 C C . ALA C 3 55 ? 131.92200 126.10400 104.44000 1.000 52.37000 55 ALA C C 1
ATOM 2916 O O . ALA C 3 55 ? 131.28600 126.65900 105.34200 1.000 52.37000 55 ALA C O 1
ATOM 2918 N N . SER C 3 56 ? 132.48900 124.90500 104.59000 1.000 48.66000 56 SER C N 1
ATOM 2919 C CA . SER C 3 56 ? 132.40900 124.16000 105.83700 1.000 48.66000 56 SER C CA 1
ATOM 2920 C C . SER C 3 56 ? 133.74100 123.59800 106.30800 1.000 48.66000 56 SER C C 1
ATOM 2921 O O . SER C 3 56 ? 133.78200 122.99500 107.38500 1.000 48.66000 56 SER C O 1
ATOM 2924 N N . ASN C 3 57 ? 134.81900 123.76200 105.54600 1.000 41.29000 57 ASN C N 1
ATOM 2925 C CA . ASN C 3 57 ? 136.11400 123.25000 105.96900 1.000 41.29000 57 ASN C CA 1
ATOM 2926 C C . ASN C 3 57 ? 136.63300 124.04900 107.15700 1.000 41.29000 57 ASN C C 1
ATOM 2927 O O . ASN C 3 57 ? 136.66400 125.28200 107.12500 1.000 41.29000 57 ASN C O 1
ATOM 2932 N N . LEU C 3 58 ? 137.05300 123.34200 108.20100 1.000 30.69000 58 LEU C N 1
ATOM 2933 C CA . LEU C 3 58 ? 137.47200 123.95500 109.45300 1.000 30.69000 58 LEU C CA 1
ATOM 2934 C C . LEU C 3 58 ? 138.98700 124.11100 109.48500 1.000 30.69000 58 LEU C C 1
ATOM 2935 O O . LEU C 3 58 ? 139.72200 123.22400 109.04300 1.000 30.69000 58 LEU C O 1
ATOM 2940 N N . ASP C 3 59 ? 139.44500 125.24300 110.01100 1.000 28.29000 59 ASP C N 1
ATOM 2941 C CA . ASP C 3 59 ? 140.87000 125.52600 110.07200 1.000 28.29000 59 ASP C CA 1
ATOM 2942 C C . ASP C 3 59 ? 141.56900 124.57800 111.04300 1.000 28.29000 59 ASP C C 1
ATOM 2943 O O . ASP C 3 59 ? 140.95300 123.98200 111.93000 1.000 28.29000 59 ASP C O 1
ATOM 2948 N N . SER C 3 60 ? 142.88000 124.44500 110.86100 1.000 29.70000 60 SER C N 1
ATOM 2949 C CA . SER C 3 60 ? 143.69000 123.53300 111.66100 1.000 29.70000 60 SER C CA 1
ATOM 2950 C C . SER C 3 60 ? 144.03500 124.19600 112.98900 1.000 29.70000 60 SER C C 1
ATOM 2951 O O . SER C 3 60 ? 144.85000 125.12200 113.03600 1.000 29.70000 60 SER C O 1
ATOM 2954 N N . GLY C 3 61 ? 143.42200 123.72100 114.07000 1.000 29.38000 61 GLY C N 1
ATOM 2955 C CA . GLY C 3 61 ? 143.68900 124.26300 115.38800 1.000 29.38000 61 GLY C CA 1
ATOM 2956 C C . GLY C 3 61 ? 142.61600 125.21600 115.87100 1.000 29.38000 61 GLY C C 1
ATOM 2957 O O . GLY C 3 61 ? 142.91500 126.24500 116.48400 1.000 29.38000 61 GLY C O 1
ATOM 2958 N N . ILE C 3 62 ? 141.36000 124.87800 115.60000 1.000 30.08000 62 ILE C N 1
ATOM 2959 C CA . ILE C 3 62 ? 140.21600 125.70300 115.97800 1.000 30.08000 62 ILE C CA 1
ATOM 2960 C C . ILE C 3 62 ? 139.22200 124.81300 116.71600 1.000 30.08000 62 ILE C C 1
ATOM 2961 O O . ILE C 3 62 ? 139.04700 123.64700 116.33500 1.000 30.08000 62 ILE C O 1
ATOM 2966 N N . PRO C 3 63 ? 138.57400 125.29800 117.77600 1.000 27.45000 63 PRO C N 1
ATOM 2967 C CA . PRO C 3 63 ? 137.63600 124.44600 118.51700 1.000 27.45000 63 PRO C CA 1
ATOM 2968 C C . PRO C 3 63 ? 136.51900 123.92600 117.62600 1.000 27.45000 63 PRO C C 1
ATOM 2969 O O . PRO C 3 63 ? 136.03600 124.62000 116.73000 1.000 27.45000 63 PRO C O 1
ATOM 2973 N N . ALA C 3 64 ? 136.11000 122.68300 117.88700 1.000 27.23000 64 ALA C N 1
ATOM 2974 C CA . ALA C 3 64 ? 135.11100 122.01100 117.06700 1.000 27.23000 64 ALA C CA 1
ATOM 2975 C C . ALA C 3 64 ? 133.70900 122.57400 117.24900 1.000 27.23000 64 ALA C C 1
ATOM 2976 O O . ALA C 3 64 ? 132.80900 122.18900 116.49600 1.000 27.23000 64 ALA C O 1
ATOM 2978 N N . ARG C 3 65 ? 133.49700 123.46000 118.22400 1.000 33.86000 65 ARG C N 1
ATOM 2979 C CA . ARG C 3 65 ? 132.17100 124.02700 118.43600 1.000 33.86000 65 ARG C CA 1
ATOM 2980 C C . ARG C 3 65 ? 131.72300 124.92600 117.29100 1.000 33.86000 65 ARG C C 1
ATOM 2981 O O . ARG C 3 65 ? 130.53600 125.26100 117.22200 1.000 33.86000 65 ARG C O 1
ATOM 2989 N N . PHE C 3 66 ? 132.62900 125.32400 116.40200 1.000 32.79000 66 PHE C N 1
ATOM 2990 C CA . PHE C 3 66 ? 132.24400 126.02600 115.18900 1.000 32.79000 66 PHE C CA 1
ATOM 2991 C C . PHE C 3 66 ? 131.81500 125.02400 114.12100 1.000 32.79000 66 PHE C C 1
ATOM 2992 O O . PHE C 3 66 ? 132.03200 123.81500 114.24000 1.000 32.79000 66 PHE C O 1
ATOM 3000 N N . SER C 3 67 ? 131.19800 125.53600 113.06100 1.000 38.43000 67 SER C N 1
ATOM 3001 C CA . SER C 3 67 ? 130.76300 124.69400 111.95400 1.000 38.43000 67 SER C CA 1
ATOM 3002 C C . SER C 3 67 ? 130.47400 125.58700 110.75700 1.000 38.43000 67 SER C C 1
ATOM 3003 O O . SER C 3 67 ? 130.36300 126.80800 110.88100 1.000 38.43000 67 SER C O 1
ATOM 3006 N N . GLY C 3 68 ? 130.35400 124.95700 109.59100 1.000 52.78000 68 GLY C N 1
ATOM 3007 C CA . GLY C 3 68 ? 130.04200 125.67600 108.37500 1.000 52.78000 68 GLY C CA 1
ATOM 3008 C C . GLY C 3 68 ? 129.06900 124.88600 107.52500 1.000 52.78000 68 GLY C C 1
ATOM 3009 O O . GLY C 3 68 ? 128.97000 123.66000 107.62800 1.000 52.78000 68 GLY C O 1
ATOM 3010 N N . SER C 3 69 ? 128.34500 125.61400 106.68000 1.000 68.22000 69 SER C N 1
ATOM 3011 C CA . SER C 3 69 ? 127.34900 125.01700 105.80000 1.000 68.22000 69 SER C CA 1
ATOM 3012 C C . SER C 3 69 ? 126.90700 126.07100 104.79500 1.000 68.22000 69 SER C C 1
ATOM 3013 O O . SER C 3 69 ? 127.38600 127.20800 104.80500 1.000 68.22000 69 SER C O 1
ATOM 3016 N N . GLY C 3 70 ? 125.99100 125.67400 103.92600 1.000 77.21000 70 GLY C N 1
ATOM 3017 C CA . GLY C 3 70 ? 125.39400 126.57400 102.96500 1.000 77.21000 70 GLY C CA 1
ATOM 3018 C C . GLY C 3 70 ? 126.13000 126.56100 101.63500 1.000 77.21000 70 GLY C C 1
ATOM 3019 O O . GLY C 3 70 ? 127.30600 126.19700 101.53700 1.000 77.21000 70 GLY C O 1
ATOM 3020 N N . SER C 3 71 ? 125.41000 126.97200 100.59500 1.000 83.74000 71 SER C N 1
ATOM 3021 C CA . SER C 3 71 ? 125.97400 127.05400 99.25600 1.000 83.74000 71 SER C CA 1
ATOM 3022 C C . SER C 3 71 ? 125.15200 128.03500 98.43500 1.000 83.74000 71 SER C C 1
ATOM 3023 O O . SER C 3 71 ? 124.02200 128.37800 98.79300 1.000 83.74000 71 SER C O 1
ATOM 3026 N N . ARG C 3 72 ? 125.75500 128.50000 97.33900 1.000 85.21000 72 ARG C N 1
ATOM 3027 C CA . ARG C 3 72 ? 125.10100 129.36600 96.36300 1.000 85.21000 72 ARG C CA 1
ATOM 3028 C C . ARG C 3 72 ? 124.76400 130.72400 96.96800 1.000 85.21000 72 ARG C C 1
ATOM 3029 O O . ARG C 3 72 ? 125.46900 131.70900 96.72500 1.000 85.21000 72 ARG C O 1
ATOM 3037 N N . THR C 3 73 ? 123.68700 130.79100 97.75300 1.000 82.85000 73 THR C N 1
ATOM 3038 C CA . THR C 3 73 ? 123.28800 132.04600 98.38000 1.000 82.85000 73 THR C CA 1
ATOM 3039 C C . THR C 3 73 ? 123.26700 131.94800 99.90100 1.000 82.85000 73 THR C C 1
ATOM 3040 O O . THR C 3 73 ? 123.88600 132.76600 100.59000 1.000 82.85000 73 THR C O 1
ATOM 3044 N N . ASP C 3 74 ? 122.55900 130.95500 100.43600 1.000 83.64000 74 ASP C N 1
ATOM 3045 C CA . ASP C 3 74 ? 122.40700 130.83400 101.88100 1.000 83.64000 74 ASP C CA 1
ATOM 3046 C C . ASP C 3 74 ? 123.67000 130.28000 102.53000 1.000 83.64000 74 ASP C C 1
ATOM 3047 O O . ASP C 3 74 ? 124.38100 129.46300 101.94300 1.000 83.64000 74 ASP C O 1
ATOM 3052 N N . PHE C 3 75 ? 123.94700 130.74500 103.74700 1.000 69.84000 75 PHE C N 1
ATOM 3053 C CA . PHE C 3 75 ? 125.17800 130.42600 104.45700 1.000 69.84000 75 PHE C CA 1
ATOM 3054 C C . PHE C 3 75 ? 124.91200 130.46900 105.95500 1.000 69.84000 75 PHE C C 1
ATOM 3055 O O . PHE C 3 75 ? 124.05300 131.22100 106.42300 1.000 69.84000 75 PHE C O 1
ATOM 3063 N N . THR C 3 76 ? 125.65500 129.65500 106.70500 1.000 57.36000 76 THR C N 1
ATOM 3064 C CA . THR C 3 76 ? 125.40800 129.51700 108.13600 1.000 57.36000 76 THR C CA 1
ATOM 3065 C C . THR C 3 76 ? 126.69700 129.17000 108.86600 1.000 57.36000 76 THR C C 1
ATOM 3066 O O . THR C 3 76 ? 127.40800 128.24200 108.47100 1.000 57.36000 76 THR C O 1
ATOM 3070 N N . LEU C 3 77 ? 126.98600 129.91700 109.93100 1.000 41.74000 77 LEU C N 1
ATOM 3071 C CA . LEU C 3 77 ? 128.07900 129.62200 110.85000 1.000 41.74000 77 LEU C CA 1
ATOM 3072 C C . LEU C 3 77 ? 127.48000 129.41300 112.23300 1.000 41.74000 77 LEU C C 1
ATOM 3073 O O . LEU C 3 77 ? 126.89600 130.33900 112.80300 1.000 41.74000 77 LEU C O 1
ATOM 3078 N N . THR C 3 78 ? 127.62500 128.20500 112.76900 1.000 40.22000 78 THR C N 1
ATOM 3079 C CA . THR C 3 78 ? 126.96800 127.81600 114.00900 1.000 40.22000 78 THR C CA 1
ATOM 3080 C C . THR C 3 78 ? 128.00000 127.59600 115.10300 1.000 40.22000 78 THR C C 1
ATOM 3081 O O . THR C 3 78 ? 128.98200 126.87400 114.90100 1.000 40.22000 78 THR C O 1
ATOM 3085 N N . ILE C 3 79 ? 127.77100 128.21200 116.25400 1.000 39.04000 79 ILE C N 1
ATOM 3086 C CA . ILE C 3 79 ? 128.57400 127.98800 117.45300 1.000 39.04000 79 ILE C CA 1
ATOM 3087 C C . ILE C 3 79 ? 127.62000 127.40500 118.49000 1.000 39.04000 79 ILE C C 1
ATOM 3088 O O . ILE C 3 79 ? 126.96800 128.14100 119.23600 1.000 39.04000 79 ILE C O 1
ATOM 3093 N N . ASN C 3 80 ? 127.52600 126.06900 118.54000 1.000 46.89000 80 ASN C N 1
ATOM 3094 C CA . ASN C 3 80 ? 126.49600 125.45100 119.37600 1.000 46.89000 80 ASN C CA 1
ATOM 3095 C C . ASN C 3 80 ? 126.70800 125.74400 120.85800 1.000 46.89000 80 ASN C C 1
ATOM 3096 O O . ASN C 3 80 ? 125.75500 126.20300 121.51300 1.000 46.89000 80 ASN C O 1
ATOM 3101 N N . PRO C 3 81 ? 127.88200 125.51500 121.45100 1.000 46.53000 81 PRO C N 1
ATOM 3102 C CA . PRO C 3 81 ? 128.15700 126.12400 122.75600 1.000 46.53000 81 PRO C CA 1
ATOM 3103 C C . PRO C 3 81 ? 128.91200 127.43200 122.59000 1.000 46.53000 81 PRO C C 1
ATOM 3104 O O . PRO C 3 81 ? 129.82200 127.55500 121.76800 1.000 46.53000 81 PRO C O 1
ATOM 3108 N N . VAL C 3 82 ? 128.53300 128.42400 123.38800 1.000 44.98000 82 VAL C N 1
ATOM 3109 C CA . VAL C 3 82 ? 129.16800 129.73700 123.36300 1.000 44.98000 82 VAL C CA 1
ATOM 3110 C C . VAL C 3 82 ? 129.82800 129.95200 124.71500 1.000 44.98000 82 VAL C C 1
ATOM 3111 O O . VAL C 3 82 ? 129.14000 130.08500 125.73600 1.000 44.98000 82 VAL C O 1
ATOM 3115 N N . GLU C 3 83 ? 131.15600 129.98700 124.72800 1.000 49.13000 83 GLU C N 1
ATOM 3116 C CA . GLU C 3 83 ? 131.89500 130.20400 125.95900 1.000 49.13000 83 GLU C CA 1
ATOM 3117 C C . GLU C 3 83 ? 131.96900 131.69600 126.27300 1.000 49.13000 83 GLU C C 1
ATOM 3118 O O . GLU C 3 83 ? 131.47600 132.54400 125.52500 1.000 49.13000 83 GLU C O 1
ATOM 3124 N N . ALA C 3 84 ? 132.59600 132.02000 127.40500 1.000 54.28000 84 ALA C N 1
ATOM 3125 C CA . ALA C 3 84 ? 132.67400 133.41100 127.83600 1.000 54.28000 84 ALA C CA 1
ATOM 3126 C C . ALA C 3 84 ? 133.51100 134.25000 126.88000 1.000 54.28000 84 ALA C C 1
ATOM 3127 O O . ALA C 3 84 ? 133.16700 135.40200 126.59500 1.000 54.28000 84 ALA C O 1
ATOM 3129 N N . ASP C 3 85 ? 134.61000 133.69400 126.37400 1.000 49.40000 85 ASP C N 1
ATOM 3130 C CA . ASP C 3 85 ? 135.53600 134.44700 125.53900 1.000 49.40000 85 ASP C CA 1
ATOM 3131 C C . ASP C 3 85 ? 135.18700 134.40700 124.05700 1.000 49.40000 85 ASP C C 1
ATOM 3132 O O . ASP C 3 85 ? 135.94300 134.95000 123.24600 1.000 49.40000 85 ASP C O 1
ATOM 3137 N N . ASP C 3 86 ? 134.07200 133.78200 123.68100 1.000 47.82000 86 ASP C N 1
ATOM 3138 C CA . ASP C 3 86 ? 133.63300 133.81900 122.29300 1.000 47.82000 86 ASP C CA 1
ATOM 3139 C C . ASP C 3 86 ? 132.85400 135.09700 122.01600 1.000 47.82000 86 ASP C C 1
ATOM 3140 O O . ASP C 3 86 ? 131.74200 135.05100 121.48200 1.000 47.82000 86 ASP C O 1
ATOM 3145 N N . VAL C 3 87 ? 133.43100 136.24100 122.37400 1.000 45.97000 87 VAL C N 1
ATOM 3146 C CA . VAL C 3 87 ? 132.86100 137.54800 122.07600 1.000 45.97000 87 VAL C CA 1
ATOM 3147 C C . VAL C 3 87 ? 133.80000 138.25000 121.10600 1.000 45.97000 87 VAL C C 1
ATOM 3148 O O . VAL C 3 87 ? 134.97800 138.47400 121.41200 1.000 45.97000 87 VAL C O 1
ATOM 3152 N N . ALA C 3 88 ? 133.28900 138.56300 119.92700 1.000 36.97000 88 ALA C N 1
ATOM 3153 C CA . ALA C 3 88 ? 134.09500 139.12100 118.84900 1.000 36.97000 88 ALA C CA 1
ATOM 3154 C C . ALA C 3 88 ? 133.14300 139.60200 117.76300 1.000 36.97000 88 ALA C C 1
ATOM 3155 O O . ALA C 3 88 ? 131.92300 139.65000 117.96100 1.000 36.97000 88 ALA C O 1
ATOM 3157 N N . THR C 3 89 ? 133.70100 139.96500 116.61500 1.000 33.33000 89 THR C N 1
ATOM 3158 C CA . THR C 3 89 ? 132.92700 140.25500 115.41700 1.000 33.33000 89 THR C CA 1
ATOM 3159 C C . THR C 3 89 ? 133.23300 139.17900 114.38400 1.000 33.33000 89 THR C C 1
ATOM 3160 O O . THR C 3 89 ? 134.40000 138.95200 114.04800 1.000 33.33000 89 THR C O 1
ATOM 3164 N N . TYR C 3 90 ? 132.19200 138.51400 113.89400 1.000 33.00000 90 TYR C N 1
ATOM 3165 C CA . TYR C 3 90 ? 132.33000 137.44200 112.91600 1.000 33.00000 90 TYR C CA 1
ATOM 3166 C C . TYR C 3 90 ? 132.02200 137.99600 111.53200 1.000 33.00000 90 TYR C C 1
ATOM 3167 O O . TYR C 3 90 ? 130.94300 138.55200 111.30900 1.000 33.00000 90 TYR C O 1
ATOM 3176 N N . TYR C 3 91 ? 132.96400 137.84100 110.61000 1.000 33.33000 91 TYR C N 1
ATOM 3177 C CA . TYR C 3 91 ? 132.88100 138.42100 109.27700 1.000 33.33000 91 TYR C CA 1
ATOM 3178 C C . TYR C 3 91 ? 132.71800 137.32200 108.23200 1.000 33.33000 91 TYR C C 1
ATOM 3179 O O . TYR C 3 91 ? 132.72600 136.12800 108.54100 1.000 33.33000 91 TYR C O 1
ATOM 3188 N N . CYS C 3 92 ? 132.55800 137.74000 106.97800 1.000 39.10000 92 CYS C N 1
ATOM 3189 C CA . CYS C 3 92 ? 132.40500 136.79900 105.87900 1.000 39.10000 92 CYS C CA 1
ATOM 3190 C C . CYS C 3 92 ? 133.05900 137.37100 104.63000 1.000 39.10000 92 CYS C C 1
ATOM 3191 O O . CYS C 3 92 ? 132.88700 138.55000 104.31400 1.000 39.10000 92 CYS C O 1
ATOM 3194 N N . GLN C 3 93 ? 133.81400 136.52500 103.93000 1.000 37.07000 93 GLN C N 1
ATOM 3195 C CA . GLN C 3 93 ? 134.54700 136.92500 102.73600 1.000 37.07000 93 GLN C CA 1
ATOM 3196 C C . GLN C 3 93 ? 134.42400 135.83900 101.68000 1.000 37.07000 93 GLN C C 1
ATOM 3197 O O . GLN C 3 93 ? 134.53400 134.65100 101.99500 1.000 37.07000 93 GLN C O 1
ATOM 3203 N N . GLN C 3 94 ? 134.21300 136.24800 100.43300 1.000 41.92000 94 GLN C N 1
ATOM 3204 C CA . GLN C 3 94 ? 134.14700 135.33000 99.30700 1.000 41.92000 94 GLN C CA 1
ATOM 3205 C C . GLN C 3 94 ? 135.44400 135.39200 98.50900 1.000 41.92000 94 GLN C C 1
ATOM 3206 O O . GLN C 3 94 ? 136.10500 136.43100 98.44800 1.000 41.92000 94 GLN C O 1
ATOM 3212 N N . SER C 3 95 ? 135.80500 134.26400 97.90300 1.000 42.94000 95 SER C N 1
ATOM 3213 C CA . SER C 3 95 ? 137.10900 134.08300 97.27000 1.000 42.94000 95 SER C CA 1
ATOM 3214 C C . SER C 3 95 ? 136.95700 133.60100 95.83300 1.000 42.94000 95 SER C C 1
ATOM 3215 O O . SER C 3 95 ? 137.59100 132.63400 95.40700 1.000 42.94000 95 SER C O 1
ATOM 3218 N N . ASN C 3 96 ? 136.10500 134.27300 95.05700 1.000 47.25000 96 ASN C N 1
ATOM 3219 C CA . ASN C 3 96 ? 135.82800 133.86200 93.68700 1.000 47.25000 96 ASN C CA 1
ATOM 3220 C C . ASN C 3 96 ? 136.30400 134.87300 92.65200 1.000 47.25000 96 ASN C C 1
ATOM 3221 O O . ASN C 3 96 ? 137.08900 134.52400 91.76700 1.000 47.25000 96 ASN C O 1
ATOM 3226 N N . GLU C 3 97 ? 135.85000 136.12000 92.73400 1.000 43.18000 97 GLU C N 1
ATOM 3227 C CA . GLU C 3 97 ? 136.11300 137.10100 91.69200 1.000 43.18000 97 GLU C CA 1
ATOM 3228 C C . GLU C 3 97 ? 136.71600 138.36100 92.29000 1.000 43.18000 97 GLU C C 1
ATOM 3229 O O . GLU C 3 97 ? 136.31600 138.80200 93.37100 1.000 43.18000 97 GLU C O 1
ATOM 3235 N N . ASP C 3 98 ? 137.68100 138.93200 91.57800 1.000 41.53000 98 ASP C N 1
ATOM 3236 C CA . ASP C 3 98 ? 138.29400 140.17300 92.01600 1.000 41.53000 98 ASP C CA 1
ATOM 3237 C C . ASP C 3 98 ? 137.28600 141.31700 91.92500 1.000 41.53000 98 ASP C C 1
ATOM 3238 O O . ASP C 3 98 ? 136.58000 141.44400 90.92100 1.000 41.53000 98 ASP C O 1
ATOM 3243 N N . PRO C 3 99 ? 137.18900 142.16300 92.95900 1.000 43.17000 99 PRO C N 1
ATOM 3244 C CA . PRO C 3 99 ? 137.90200 141.98500 94.22300 1.000 43.17000 99 PRO C CA 1
ATOM 3245 C C . PRO C 3 99 ? 137.07300 141.20400 95.23400 1.000 43.17000 99 PRO C C 1
ATOM 3246 O O . PRO C 3 99 ? 135.86900 141.03900 95.04400 1.000 43.17000 99 PRO C O 1
ATOM 3250 N N . TYR C 3 100 ? 137.71300 140.73100 96.29800 1.000 36.41000 100 TYR C N 1
ATOM 3251 C CA . TYR C 3 100 ? 137.01900 140.03400 97.37000 1.000 36.41000 100 TYR C CA 1
ATOM 3252 C C . TYR C 3 100 ? 136.48500 141.06000 98.35900 1.000 36.41000 100 TYR C C 1
ATOM 3253 O O . TYR C 3 100 ? 137.23500 141.91600 98.83500 1.000 36.41000 100 TYR C O 1
ATOM 3262 N N . THR C 3 101 ? 135.19300 140.97800 98.66100 1.000 37.08000 101 THR C N 1
ATOM 3263 C CA . THR C 3 101 ? 134.51500 141.98300 99.46800 1.000 37.08000 101 THR C CA 1
ATOM 3264 C C . THR C 3 101 ? 134.06200 141.37700 100.78700 1.000 37.08000 101 THR C C 1
ATOM 3265 O O . THR C 3 101 ? 133.47900 140.28800 100.80800 1.000 37.08000 101 THR C O 1
ATOM 3269 N N . PHE C 3 102 ? 134.32800 142.08700 101.87900 1.000 31.46000 102 PHE C N 1
ATOM 3270 C CA . PHE C 3 102 ? 133.88900 141.67900 103.20300 1.000 31.46000 102 PHE C CA 1
ATOM 3271 C C . PHE C 3 102 ? 132.44500 142.12300 103.42400 1.000 31.46000 102 PHE C C 1
ATOM 3272 O O . PHE C 3 102 ? 131.75400 142.56200 102.50100 1.000 31.46000 102 PHE C O 1
ATOM 3280 N N . GLY C 3 103 ? 131.97400 142.01400 104.66200 1.000 31.83000 103 GLY C N 1
ATOM 3281 C CA . GLY C 3 103 ? 130.64600 142.47000 105.01200 1.000 31.83000 103 GLY C CA 1
ATOM 3282 C C . GLY C 3 103 ? 130.64600 143.28800 106.28400 1.000 31.83000 103 GLY C C 1
ATOM 3283 O O . GLY C 3 103 ? 131.70600 143.53800 106.86500 1.000 31.83000 103 GLY C O 1
ATOM 3284 N N . GLY C 3 104 ? 129.46500 143.71900 106.72800 1.000 33.50000 104 GLY C N 1
ATOM 3285 C CA . GLY C 3 104 ? 129.38400 144.46700 107.96900 1.000 33.50000 104 GLY C CA 1
ATOM 3286 C C . GLY C 3 104 ? 129.76500 143.64600 109.18200 1.000 33.50000 104 GLY C C 1
ATOM 3287 O O . GLY C 3 104 ? 130.43600 144.14700 110.08900 1.000 33.50000 104 GLY C O 1
ATOM 3288 N N . GLY C 3 105 ? 129.35400 142.38300 109.21700 1.000 35.86000 105 GLY C N 1
ATOM 3289 C CA . GLY C 3 105 ? 129.67900 141.51200 110.32600 1.000 35.86000 105 GLY C CA 1
ATOM 3290 C C . GLY C 3 105 ? 128.69900 141.63900 111.47400 1.000 35.86000 105 GLY C C 1
ATOM 3291 O O . GLY C 3 105 ? 127.87700 142.55200 111.55000 1.000 35.86000 105 GLY C O 1
ATOM 3292 N N . THR C 3 106 ? 128.80500 140.68900 112.39500 1.000 38.76000 106 THR C N 1
ATOM 3293 C CA . THR C 3 106 ? 127.95800 140.63500 113.57300 1.000 38.76000 106 THR C CA 1
ATOM 3294 C C . THR C 3 106 ? 128.75300 141.05500 114.80000 1.000 38.76000 106 THR C C 1
ATOM 3295 O O . THR C 3 106 ? 129.95700 141.30700 114.73600 1.000 38.76000 106 THR C O 1
ATOM 3299 N N . LYS C 3 107 ? 128.05400 141.13200 115.93000 1.000 47.46000 107 LYS C N 1
ATOM 3300 C CA . LYS C 3 107 ? 128.65600 141.44500 117.22500 1.000 47.46000 107 LYS C CA 1
ATOM 3301 C C . LYS C 3 107 ? 127.97500 140.54700 118.25100 1.000 47.46000 107 LYS C C 1
ATOM 3302 O O . LYS C 3 107 ? 126.91400 140.88800 118.77900 1.000 47.46000 107 LYS C O 1
ATOM 3308 N N . LEU C 3 108 ? 128.58500 139.39800 118.52600 1.000 46.00000 108 LEU C N 1
ATOM 3309 C CA . LEU C 3 108 ? 127.99600 138.42100 119.43200 1.000 46.00000 108 LEU C CA 1
ATOM 3310 C C . LEU C 3 108 ? 128.29100 138.82700 120.87100 1.000 46.00000 108 LEU C C 1
ATOM 3311 O O . LEU C 3 108 ? 129.45400 138.85600 121.28800 1.000 46.00000 108 LEU C O 1
ATOM 3316 N N . GLU C 3 109 ? 127.24200 139.13500 121.62600 1.000 48.92000 109 GLU C N 1
ATOM 3317 C CA . GLU C 3 109 ? 127.35900 139.58700 123.00300 1.000 48.92000 109 GLU C CA 1
ATOM 3318 C C . GLU C 3 109 ? 126.89800 138.48900 123.95300 1.000 48.92000 109 GLU C C 1
ATOM 3319 O O . GLU C 3 109 ? 126.35300 137.46200 123.54300 1.000 48.92000 109 GLU C O 1
ATOM 3325 N N . ILE C 3 110 ? 127.12600 138.72000 125.24400 1.000 54.05000 110 ILE C N 1
ATOM 3326 C CA . ILE C 3 110 ? 126.75800 137.78000 126.29400 1.000 54.05000 110 ILE C CA 1
ATOM 3327 C C . ILE C 3 110 ? 125.75000 138.44400 127.21800 1.000 54.05000 110 ILE C C 1
ATOM 3328 O O . ILE C 3 110 ? 125.99500 139.54600 127.72200 1.000 54.05000 110 ILE C O 1
ATOM 3333 N N . LYS C 3 111 ? 124.62100 137.77600 127.43700 1.000 58.56000 111 LYS C N 1
ATOM 3334 C CA . LYS C 3 111 ? 123.63300 138.19600 128.42400 1.000 58.56000 111 LYS C CA 1
ATOM 3335 C C . LYS C 3 111 ? 123.79500 137.31700 129.65800 1.000 58.56000 111 LYS C C 1
ATOM 3336 O O . LYS C 3 111 ? 123.40100 136.14600 129.65100 1.000 58.56000 111 LYS C O 1
ATOM 3342 N N . ARG C 3 112 ? 124.38000 137.87800 130.70800 1.000 63.38000 112 ARG C N 1
ATOM 3343 C CA . ARG C 3 112 ? 124.54200 137.17900 131.97200 1.000 63.38000 112 ARG C CA 1
ATOM 3344 C C . ARG C 3 112 ? 123.48700 137.64700 132.96800 1.000 63.38000 112 ARG C C 1
ATOM 3345 O O . ARG C 3 112 ? 122.70600 138.56400 132.70400 1.000 63.38000 112 ARG C O 1
ATOM 3353 N N . THR C 3 113 ? 123.47100 136.99300 134.12600 1.000 61.99000 113 THR C N 1
ATOM 3354 C CA . THR C 3 113 ? 122.57700 137.40500 135.19700 1.000 61.99000 113 THR C CA 1
ATOM 3355 C C . THR C 3 113 ? 122.93600 138.81000 135.66500 1.000 61.99000 113 THR C C 1
ATOM 3356 O O . THR C 3 113 ? 124.09900 139.22300 135.62700 1.000 61.99000 113 THR C O 1
ATOM 3360 N N . VAL C 3 114 ? 121.91400 139.55400 136.09400 1.000 52.83000 114 VAL C N 1
ATOM 3361 C CA . VAL C 3 114 ? 122.10400 140.95100 136.46400 1.000 52.83000 114 VAL C CA 1
ATOM 3362 C C . VAL C 3 114 ? 123.14300 141.05700 137.56800 1.000 52.83000 114 VAL C C 1
ATOM 3363 O O . VAL C 3 114 ? 123.08100 140.34400 138.57700 1.000 52.83000 114 VAL C O 1
ATOM 3367 N N . ALA C 3 115 ? 124.11000 141.94700 137.37700 1.000 53.72000 115 ALA C N 1
ATOM 3368 C CA . ALA C 3 115 ? 125.20200 142.13700 138.31400 1.000 53.72000 115 ALA C CA 1
ATOM 3369 C C . ALA C 3 115 ? 124.93400 143.36400 139.18300 1.000 53.72000 115 ALA C C 1
ATOM 3370 O O . ALA C 3 115 ? 123.87400 143.99200 139.10500 1.000 53.72000 115 ALA C O 1
ATOM 3372 N N . ALA C 3 116 ? 125.90600 143.71500 140.02200 1.000 47.81000 116 ALA C N 1
ATOM 3373 C CA . ALA C 3 116 ? 125.77300 144.83000 140.95400 1.000 47.81000 116 ALA C CA 1
ATOM 3374 C C . ALA C 3 116 ? 126.96300 145.76200 140.78000 1.000 47.81000 116 ALA C C 1
ATOM 3375 O O . ALA C 3 116 ? 128.11800 145.33400 140.98100 1.000 47.81000 116 ALA C O 1
ATOM 3377 N N . PRO C 3 117 ? 126.74700 147.02200 140.41200 1.000 48.66000 117 PRO C N 1
ATOM 3378 C CA . PRO C 3 117 ? 127.86800 147.96000 140.28100 1.000 48.66000 117 PRO C CA 1
ATOM 3379 C C . PRO C 3 117 ? 128.53400 148.26000 141.61200 1.000 48.66000 117 PRO C C 1
ATOM 3380 O O . PRO C 3 117 ? 128.09400 147.78300 142.66200 1.000 48.66000 117 PRO C O 1
ATOM 3384 N N . SER C 3 118 ? 129.60000 149.05800 141.57600 1.000 49.85000 118 SER C N 1
ATOM 3385 C CA . SER C 3 118 ? 130.25600 149.52600 142.79600 1.000 49.85000 118 SER C CA 1
ATOM 3386 C C . SER C 3 118 ? 130.90100 150.86800 142.46300 1.000 49.85000 118 SER C C 1
ATOM 3387 O O . SER C 3 118 ? 131.98800 150.90700 141.88300 1.000 49.85000 118 SER C O 1
ATOM 3390 N N . VAL C 3 119 ? 130.22500 151.95600 142.83000 1.000 55.61000 119 VAL C N 1
ATOM 3391 C CA . VAL C 3 119 ? 130.69400 153.28500 142.46200 1.000 55.61000 119 VAL C CA 1
ATOM 3392 C C . VAL C 3 119 ? 131.93400 153.63100 143.27200 1.000 55.61000 119 VAL C C 1
ATOM 3393 O O . VAL C 3 119 ? 131.92100 153.59200 144.50900 1.000 55.61000 119 VAL C O 1
ATOM 3397 N N . PHE C 3 120 ? 133.01800 153.96200 142.57400 1.000 67.44000 120 PHE C N 1
ATOM 3398 C CA . PHE C 3 120 ? 134.27500 154.37500 143.18800 1.000 67.44000 120 PHE C CA 1
ATOM 3399 C C . PHE C 3 120 ? 134.54200 155.82600 142.82100 1.000 67.44000 120 PHE C C 1
ATOM 3400 O O . PHE C 3 120 ? 134.55900 156.18000 141.63400 1.000 67.44000 120 PHE C O 1
ATOM 3408 N N . ILE C 3 121 ? 134.76000 156.65400 143.83700 1.000 77.89000 121 ILE C N 1
ATOM 3409 C CA . ILE C 3 121 ? 135.01200 158.07800 143.66200 1.000 77.89000 121 ILE C CA 1
ATOM 3410 C C . ILE C 3 121 ? 136.50800 158.33800 143.78800 1.000 77.89000 121 ILE C C 1
ATOM 3411 O O . ILE C 3 121 ? 137.13500 157.95600 144.78300 1.000 77.89000 121 ILE C O 1
ATOM 3416 N N . PHE C 3 122 ? 137.08700 158.96800 142.76900 1.000 83.14000 122 PHE C N 1
ATOM 3417 C CA . PHE C 3 122 ? 138.51000 159.28200 142.74600 1.000 83.14000 122 PHE C CA 1
ATOM 3418 C C . PHE C 3 122 ? 138.67800 160.78600 142.57400 1.000 83.14000 122 PHE C C 1
ATOM 3419 O O . PHE C 3 122 ? 138.15100 161.35800 141.60100 1.000 83.14000 122 PHE C O 1
ATOM 3427 N N . PRO C 3 123 ? 139.39700 161.45500 143.47100 1.000 95.58000 123 PRO C N 1
ATOM 3428 C CA . PRO C 3 123 ? 139.50300 162.91300 143.41900 1.000 95.58000 123 PRO C CA 1
ATOM 3429 C C . PRO C 3 123 ? 140.60700 163.35200 142.47500 1.000 95.58000 123 PRO C C 1
ATOM 3430 O O . PRO C 3 123 ? 141.42600 162.52900 142.03900 1.000 95.58000 123 PRO C O 1
ATOM 3434 N N . PRO C 3 124 ? 140.66400 164.63900 142.13300 1.000 102.75000 124 PRO C N 1
ATOM 3435 C CA . PRO C 3 124 ? 141.75400 165.12700 141.28100 1.000 102.75000 124 PRO C CA 1
ATOM 3436 C C . PRO C 3 124 ? 143.10500 165.03400 141.97300 1.000 102.75000 124 PRO C C 1
ATOM 3437 O O . PRO C 3 124 ? 143.21100 165.10200 143.20000 1.000 102.75000 124 PRO C O 1
ATOM 3441 N N . SER C 3 125 ? 144.14800 164.87600 141.16200 1.000 101.55000 125 SER C N 1
ATOM 3442 C CA . SER C 3 125 ? 145.51500 164.79800 141.65800 1.000 101.55000 125 SER C CA 1
ATOM 3443 C C . SER C 3 125 ? 146.12800 166.19000 141.73900 1.000 101.55000 125 SER C C 1
ATOM 3444 O O . SER C 3 125 ? 145.84900 167.05300 140.90200 1.000 101.55000 125 SER C O 1
ATOM 3447 N N . ASP C 3 126 ? 146.99200 166.38800 142.74100 1.000 105.21000 126 ASP C N 1
ATOM 3448 C CA . ASP C 3 126 ? 147.53500 167.71500 143.02400 1.000 105.21000 126 ASP C CA 1
ATOM 3449 C C . ASP C 3 126 ? 148.28800 168.29700 141.83400 1.000 105.21000 126 ASP C C 1
ATOM 3450 O O . ASP C 3 126 ? 148.33400 169.52300 141.67000 1.000 105.21000 126 ASP C O 1
ATOM 3455 N N . GLU C 3 127 ? 148.88800 167.44400 141.00100 1.000 97.97000 127 GLU C N 1
ATOM 3456 C CA . GLU C 3 127 ? 149.56600 167.93500 139.80600 1.000 97.97000 127 GLU C CA 1
ATOM 3457 C C . GLU C 3 127 ? 148.58800 168.64300 138.87700 1.000 97.97000 127 GLU C C 1
ATOM 3458 O O . GLU C 3 127 ? 148.91600 169.67800 138.28600 1.000 97.97000 127 GLU C O 1
ATOM 3464 N N . GLN C 3 128 ? 147.37800 168.10300 138.73900 1.000 98.91000 128 GLN C N 1
ATOM 3465 C CA . GLN C 3 128 ? 146.38500 168.75300 137.89400 1.000 98.91000 128 GLN C CA 1
ATOM 3466 C C . GLN C 3 128 ? 145.87100 170.03800 138.53300 1.000 98.91000 128 GLN C C 1
ATOM 3467 O O . GLN C 3 128 ? 145.57400 171.00900 137.82800 1.000 98.91000 128 GLN C O 1
ATOM 3473 N N . LEU C 3 129 ? 145.75700 170.06500 139.86600 1.000 99.49000 129 LEU C N 1
ATOM 3474 C CA . LEU C 3 129 ? 145.38200 171.30500 140.54000 1.000 99.49000 129 LEU C CA 1
ATOM 3475 C C . LEU C 3 129 ? 146.41300 172.39900 140.29700 1.000 99.49000 129 LEU C C 1
ATOM 3476 O O . LEU C 3 129 ? 146.05300 173.55100 140.02700 1.000 99.49000 129 LEU C O 1
ATOM 3481 N N . LYS C 3 130 ? 147.70200 172.06300 140.38400 1.000 97.79000 130 LYS C N 1
ATOM 3482 C CA . LYS C 3 130 ? 148.72300 173.05600 140.07400 1.000 97.79000 130 LYS C CA 1
ATOM 3483 C C . LYS C 3 130 ? 148.81700 173.32500 138.57700 1.000 97.79000 130 LYS C C 1
ATOM 3484 O O . LYS C 3 130 ? 149.41700 174.32800 138.17600 1.000 97.79000 130 LYS C O 1
ATOM 3490 N N . SER C 3 131 ? 148.24000 172.45400 137.74700 1.000 98.01000 131 SER C N 1
ATOM 3491 C CA . SER C 3 131 ? 148.15700 172.69800 136.31300 1.000 98.01000 131 SER C CA 1
ATOM 3492 C C . SER C 3 131 ? 146.96800 173.56900 135.92400 1.000 98.01000 131 SER C C 1
ATOM 3493 O O . SER C 3 131 ? 146.91700 174.03800 134.78200 1.000 98.01000 131 SER C O 1
ATOM 3496 N N . GLY C 3 132 ? 146.02100 173.79400 136.83000 1.000 100.23000 132 GLY C N 1
ATOM 3497 C CA . GLY C 3 132 ? 144.89300 174.66100 136.56100 1.000 100.23000 132 GLY C CA 1
ATOM 3498 C C . GLY C 3 132 ? 143.60800 173.98100 136.14200 1.000 100.23000 132 GLY C C 1
ATOM 3499 O O . GLY C 3 132 ? 142.69700 174.66700 135.66400 1.000 100.23000 132 GLY C O 1
ATOM 3500 N N . THR C 3 133 ? 143.50100 172.66400 136.30000 1.000 103.35000 133 THR C N 1
ATOM 3501 C CA . THR C 3 133 ? 142.31300 171.92000 135.90900 1.000 103.35000 133 THR C CA 1
ATOM 3502 C C . THR C 3 133 ? 141.93400 170.96700 137.03600 1.000 103.35000 133 THR C C 1
ATOM 3503 O O . THR C 3 133 ? 142.76500 170.60600 137.87300 1.000 103.35000 133 THR C O 1
ATOM 3507 N N . ALA C 3 134 ? 140.66100 170.57600 137.07200 1.000 103.59000 134 ALA C N 1
ATOM 3508 C CA . ALA C 3 134 ? 140.17600 169.59800 138.03200 1.000 103.59000 134 ALA C CA 1
ATOM 3509 C C . ALA C 3 134 ? 139.38700 168.52700 137.29700 1.000 103.59000 134 ALA C C 1
ATOM 3510 O O . ALA C 3 134 ? 138.57600 168.83500 136.41900 1.000 103.59000 134 ALA C O 1
ATOM 3512 N N . SER C 3 135 ? 139.62900 167.27000 137.65900 1.000 98.68000 135 SER C N 1
ATOM 3513 C CA . SER C 3 135 ? 138.95400 166.13700 137.04200 1.000 98.68000 135 SER C CA 1
ATOM 3514 C C . SER C 3 135 ? 138.67600 165.09300 138.10800 1.000 98.68000 135 SER C C 1
ATOM 3515 O O . SER C 3 135 ? 139.59700 164.63200 138.78700 1.000 98.68000 135 SER C O 1
ATOM 3518 N N . VAL C 3 136 ? 137.41000 164.71900 138.24200 1.000 90.03000 136 VAL C N 1
ATOM 3519 C CA . VAL C 3 136 ? 136.96800 163.76900 139.25400 1.000 90.03000 136 VAL C CA 1
ATOM 3520 C C . VAL C 3 136 ? 136.37700 162.56000 138.54600 1.000 90.03000 136 VAL C C 1
ATOM 3521 O O . VAL C 3 136 ? 135.61200 162.70800 137.58800 1.000 90.03000 136 VAL C O 1
ATOM 3525 N N . VAL C 3 137 ? 136.73500 161.36300 139.00200 1.000 80.73000 137 VAL C N 1
ATOM 3526 C CA . VAL C 3 137 ? 136.37300 160.13600 138.29900 1.000 80.73000 137 VAL C CA 1
ATOM 3527 C C . VAL C 3 137 ? 135.40000 159.34400 139.16200 1.000 80.73000 137 VAL C C 1
ATOM 3528 O O . VAL C 3 137 ? 135.77300 158.81900 140.21700 1.000 80.73000 137 VAL C O 1
ATOM 3532 N N . CYS C 3 138 ? 134.15200 159.24700 138.71100 1.000 74.68000 138 CYS C N 1
ATOM 3533 C CA . CYS C 3 138 ? 133.15600 158.39200 139.35500 1.000 74.68000 138 CYS C CA 1
ATOM 3534 C C . CYS C 3 138 ? 133.01600 157.09800 138.55700 1.000 74.68000 138 CYS C C 1
ATOM 3535 O O . CYS C 3 138 ? 132.06800 156.89100 137.79900 1.000 74.68000 138 CYS C O 1
ATOM 3538 N N . LEU C 3 139 ? 133.99000 156.21400 138.74500 1.000 63.11000 139 LEU C N 1
ATOM 3539 C CA . LEU C 3 139 ? 134.09200 155.02200 137.91200 1.000 63.11000 139 LEU C CA 1
ATOM 3540 C C . LEU C 3 139 ? 133.30900 153.87100 138.52900 1.000 63.11000 139 LEU C C 1
ATOM 3541 O O . LEU C 3 139 ? 133.38400 153.63600 139.73700 1.000 63.11000 139 LEU C O 1
ATOM 3546 N N . LEU C 3 140 ? 132.54200 153.17100 137.69800 1.000 51.58000 140 LEU C N 1
ATOM 3547 C CA . LEU C 3 140 ? 131.82400 151.98300 138.13400 1.000 51.58000 140 LEU C CA 1
ATOM 3548 C C . LEU C 3 140 ? 132.75400 150.77700 138.02000 1.000 51.58000 140 LEU C C 1
ATOM 3549 O O . LEU C 3 140 ? 133.95100 150.91200 137.75200 1.000 51.58000 140 LEU C O 1
ATOM 3554 N N . ASN C 3 141 ? 132.21100 149.57900 138.22200 1.000 55.22000 141 ASN C N 1
ATOM 3555 C CA . ASN C 3 141 ? 132.99100 148.35700 138.08700 1.000 55.22000 141 ASN C CA 1
ATOM 3556 C C . ASN C 3 141 ? 132.05300 147.16200 138.12500 1.000 55.22000 141 ASN C C 1
ATOM 3557 O O . ASN C 3 141 ? 131.12100 147.12800 138.93200 1.000 55.22000 141 ASN C O 1
ATOM 3562 N N . ASN C 3 142 ? 132.30100 146.19500 137.24200 1.000 52.26000 142 ASN C N 1
ATOM 3563 C CA . ASN C 3 142 ? 131.62400 144.89900 137.23800 1.000 52.26000 142 ASN C CA 1
ATOM 3564 C C . ASN C 3 142 ? 130.12500 145.01300 136.96600 1.000 52.26000 142 ASN C C 1
ATOM 3565 O O . ASN C 3 142 ? 129.37300 144.06600 137.21200 1.000 52.26000 142 ASN C O 1
ATOM 3570 N N . PHE C 3 143 ? 129.66500 146.14600 136.44700 1.000 53.03000 143 PHE C N 1
ATOM 3571 C CA . PHE C 3 143 ? 128.23900 146.33700 136.23600 1.000 53.03000 143 PHE C CA 1
ATOM 3572 C C . PHE C 3 143 ? 127.77900 145.66500 134.94800 1.000 53.03000 143 PHE C C 1
ATOM 3573 O O . PHE C 3 143 ? 128.53800 145.53000 133.98500 1.000 53.03000 143 PHE C O 1
ATOM 3581 N N . TYR C 3 144 ? 126.51400 145.23500 134.94500 1.000 55.37000 144 TYR C N 1
ATOM 3582 C CA . TYR C 3 144 ? 125.87700 144.65800 133.76900 1.000 55.37000 144 TYR C CA 1
ATOM 3583 C C . TYR C 3 144 ? 124.37300 144.75900 133.94400 1.000 55.37000 144 TYR C C 1
ATOM 3584 O O . TYR C 3 144 ? 123.88200 144.51500 135.05400 1.000 55.37000 144 TYR C O 1
ATOM 3593 N N . PRO C 3 145 ? 123.60900 145.09700 132.89300 1.000 55.65000 145 PRO C N 1
ATOM 3594 C CA . PRO C 3 145 ? 124.04700 145.38600 131.52300 1.000 55.65000 145 PRO C CA 1
ATOM 3595 C C . PRO C 3 145 ? 124.64100 146.77900 131.34300 1.000 55.65000 145 PRO C C 1
ATOM 3596 O O . PRO C 3 145 ? 125.02000 147.42500 132.31700 1.000 55.65000 145 PRO C O 1
ATOM 3600 N N . ARG C 3 146 ? 124.70900 147.23000 130.08900 1.000 57.64000 146 ARG C N 1
ATOM 3601 C CA . ARG C 3 146 ? 125.34800 148.50600 129.78600 1.000 57.64000 146 ARG C CA 1
ATOM 3602 C C . ARG C 3 146 ? 124.59500 149.67200 130.41300 1.000 57.64000 146 ARG C C 1
ATOM 3603 O O . ARG C 3 146 ? 125.20800 150.65700 130.84100 1.000 57.64000 146 ARG C O 1
ATOM 3611 N N . GLU C 3 147 ? 123.26700 149.58100 130.47700 1.000 64.89000 147 GLU C N 1
ATOM 3612 C CA . GLU C 3 147 ? 122.44500 150.68100 130.96800 1.000 64.89000 147 GLU C CA 1
ATOM 3613 C C . GLU C 3 147 ? 122.77700 151.02400 132.41500 1.000 64.89000 147 GLU C C 1
ATOM 3614 O O . GLU C 3 147 ? 122.49000 150.24400 133.32800 1.000 64.89000 147 GLU C O 1
ATOM 3620 N N . ALA C 3 148 ? 123.37800 152.19200 132.62900 1.000 62.40000 148 ALA C N 1
ATOM 3621 C CA . ALA C 3 148 ? 123.72800 152.63800 133.97400 1.000 62.40000 148 ALA C CA 1
ATOM 3622 C C . ALA C 3 148 ? 123.79500 154.15800 133.95400 1.000 62.40000 148 ALA C C 1
ATOM 3623 O O . ALA C 3 148 ? 124.74500 154.72600 133.40800 1.000 62.40000 148 ALA C O 1
ATOM 3625 N N . LYS C 3 149 ? 122.79600 154.80700 134.54700 1.000 64.76000 149 LYS C N 1
ATOM 3626 C CA . LYS C 3 149 ? 122.71900 156.26200 134.54100 1.000 64.76000 149 LYS C CA 1
ATOM 3627 C C . LYS C 3 149 ? 123.57200 156.82700 135.66900 1.000 64.76000 149 LYS C C 1
ATOM 3628 O O . LYS C 3 149 ? 123.35500 156.50600 136.84200 1.000 64.76000 149 LYS C O 1
ATOM 3634 N N . VAL C 3 150 ? 124.53900 157.66800 135.31400 1.000 64.81000 150 VAL C N 1
ATOM 3635 C CA . VAL C 3 150 ? 125.46200 158.27500 136.26600 1.000 64.81000 150 VAL C CA 1
ATOM 3636 C C . VAL C 3 150 ? 125.28700 159.78400 136.17500 1.000 64.81000 150 VAL C C 1
ATOM 3637 O O . VAL C 3 150 ? 125.43300 160.36800 135.09400 1.000 64.81000 150 VAL C O 1
ATOM 3641 N N . GLN C 3 151 ? 124.97400 160.41600 137.30300 1.000 78.59000 151 GLN C N 1
ATOM 3642 C CA . GLN C 3 151 ? 124.81000 161.85900 137.37700 1.000 78.59000 151 GLN C CA 1
ATOM 3643 C C . GLN C 3 151 ? 125.66700 162.41700 138.50400 1.000 78.59000 151 GLN C C 1
ATOM 3644 O O . GLN C 3 151 ? 125.93100 161.73800 139.50100 1.000 78.59000 151 GLN C O 1
ATOM 3650 N N . TRP C 3 152 ? 126.09500 163.66500 138.34000 1.000 90.24000 152 TRP C N 1
ATOM 3651 C CA . TRP C 3 152 ? 126.97700 164.32600 139.29000 1.000 90.24000 152 TRP C CA 1
ATOM 3652 C C . TRP C 3 152 ? 126.21500 165.37600 140.08400 1.000 90.24000 152 TRP C C 1
ATOM 3653 O O . TRP C 3 152 ? 125.39400 166.11300 139.53000 1.000 90.24000 152 TRP C O 1
ATOM 3664 N N . LYS C 3 153 ? 126.49400 165.44000 141.38300 1.000 87.01000 153 LYS C N 1
ATOM 3665 C CA . LYS C 3 153 ? 125.92400 166.44800 142.26700 1.000 87.01000 153 LYS C CA 1
ATOM 3666 C C . LYS C 3 153 ? 127.05500 167.27100 142.86300 1.000 87.01000 153 LYS C C 1
ATOM 3667 O O . LYS C 3 153 ? 127.93000 166.72700 143.54500 1.000 87.01000 153 LYS C O 1
ATOM 3673 N N . VAL C 3 154 ? 127.03700 168.57200 142.60400 1.000 102.28000 154 VAL C N 1
ATOM 3674 C CA . VAL C 3 154 ? 127.99800 169.51000 143.17100 1.000 102.28000 154 VAL C CA 1
ATOM 3675 C C . VAL C 3 154 ? 127.22400 170.38200 144.15000 1.000 102.28000 154 VAL C C 1
ATOM 3676 O O . VAL C 3 154 ? 126.52400 171.31700 143.74400 1.000 102.28000 154 VAL C O 1
ATOM 3680 N N . ASP C 3 155 ? 127.35200 170.07900 145.44200 1.000 99.27000 155 ASP C N 1
ATOM 3681 C CA . ASP C 3 155 ? 126.59300 170.75500 146.49300 1.000 99.27000 155 ASP C CA 1
ATOM 3682 C C . ASP C 3 155 ? 125.09500 170.68400 146.20400 1.000 99.27000 155 ASP C C 1
ATOM 3683 O O . ASP C 3 155 ? 124.36600 171.67400 146.29700 1.000 99.27000 155 ASP C O 1
ATOM 3688 N N . ASN C 3 156 ? 124.64600 169.48600 145.82600 1.000 101.09000 156 ASN C N 1
ATOM 3689 C CA . ASN C 3 156 ? 123.26700 169.16100 145.46800 1.000 101.09000 156 ASN C CA 1
ATOM 3690 C C . ASN C 3 156 ? 122.80100 169.85900 144.19700 1.000 101.09000 156 ASN C C 1
ATOM 3691 O O . ASN C 3 156 ? 121.59600 169.87900 143.91700 1.000 101.09000 156 ASN C O 1
ATOM 3696 N N . ALA C 3 157 ? 123.71700 170.42900 143.41700 1.000 104.20000 157 ALA C N 1
ATOM 3697 C CA . ALA C 3 157 ? 123.39700 171.01400 142.11900 1.000 104.20000 157 ALA C CA 1
ATOM 3698 C C . ALA C 3 157 ? 123.86400 170.04500 141.03900 1.000 104.20000 157 ALA C C 1
ATOM 3699 O O . ALA C 3 157 ? 125.06700 169.80400 140.89000 1.000 104.20000 157 ALA C O 1
ATOM 3701 N N . LEU C 3 158 ? 122.91500 169.49100 140.28800 1.000 108.54000 158 LEU C N 1
ATOM 3702 C CA . LEU C 3 158 ? 123.22800 168.46300 139.30000 1.000 108.54000 158 LEU C CA 1
ATOM 3703 C C . LEU C 3 158 ? 123.87400 169.10100 138.07700 1.000 108.54000 158 LEU C C 1
ATOM 3704 O O . LEU C 3 158 ? 123.24400 169.89700 137.37300 1.000 108.54000 158 LEU C O 1
ATOM 3709 N N . GLN C 3 159 ? 125.13300 168.75400 137.82500 1.000 113.06000 159 GLN C N 1
ATOM 3710 C CA . GLN C 3 159 ? 125.82000 169.22200 136.63100 1.000 113.06000 159 GLN C CA 1
ATOM 3711 C C . GLN C 3 159 ? 125.23900 168.56000 135.38700 1.000 113.06000 159 GLN C C 1
ATOM 3712 O O . GLN C 3 159 ? 124.80500 167.40500 135.41300 1.000 113.06000 159 GLN C O 1
ATOM 3718 N N . SER C 3 160 ? 125.23500 169.30700 134.28600 1.000 111.32000 160 SER C N 1
ATOM 3719 C CA . SER C 3 160 ? 124.75000 168.78900 133.01600 1.000 111.32000 160 SER C CA 1
ATOM 3720 C C . SER C 3 160 ? 125.56300 169.40200 131.88700 1.000 111.32000 160 SER C C 1
ATOM 3721 O O . SER C 3 160 ? 125.85400 170.60100 131.90300 1.000 111.32000 160 SER C O 1
ATOM 3724 N N . GLY C 3 161 ? 125.92700 168.57200 130.91200 1.000 102.45000 161 GLY C N 1
ATOM 3725 C CA . GLY C 3 161 ? 126.70100 169.04900 129.78500 1.000 102.45000 161 GLY C CA 1
ATOM 3726 C C . GLY C 3 161 ? 128.14500 169.36500 130.09500 1.000 102.45000 161 GLY C C 1
ATOM 3727 O O . GLY C 3 161 ? 128.78300 170.10100 129.33900 1.000 102.45000 161 GLY C O 1
ATOM 3728 N N . ASN C 3 162 ? 128.68500 168.82800 131.19200 1.000 97.03000 162 ASN C N 1
ATOM 3729 C CA . ASN C 3 162 ? 130.06600 169.09500 131.57100 1.000 97.03000 162 ASN C CA 1
ATOM 3730 C C . ASN C 3 162 ? 130.78500 167.82200 132.00100 1.000 97.03000 162 ASN C C 1
ATOM 3731 O O . ASN C 3 162 ? 131.72500 167.87600 132.80100 1.000 97.03000 162 ASN C O 1
ATOM 3736 N N . SER C 3 163 ? 130.36400 166.67200 131.47900 1.000 87.14000 163 SER C N 1
ATOM 3737 C CA . SER C 3 163 ? 130.98100 165.40500 131.84000 1.000 87.14000 163 SER C CA 1
ATOM 3738 C C . SER C 3 163 ? 130.95800 164.47600 130.63600 1.000 87.14000 163 SER C C 1
ATOM 3739 O O . SER C 3 163 ? 130.16100 164.64700 129.70900 1.000 87.14000 163 SER C O 1
ATOM 3742 N N . GLN C 3 164 ? 131.84700 163.48700 130.66100 1.000 74.04000 164 GLN C N 1
ATOM 3743 C CA . GLN C 3 164 ? 131.95600 162.49700 129.60100 1.000 74.04000 164 GLN C CA 1
ATOM 3744 C C . GLN C 3 164 ? 132.03800 161.10600 130.21200 1.000 74.04000 164 GLN C C 1
ATOM 3745 O O . GLN C 3 164 ? 132.43200 160.93500 131.36800 1.000 74.04000 164 GLN C O 1
ATOM 3751 N N . GLU C 3 165 ? 131.65600 160.10900 129.42000 1.000 67.87000 165 GLU C N 1
ATOM 3752 C CA . GLU C 3 165 ? 131.67500 158.72200 129.85500 1.000 67.87000 165 GLU C CA 1
ATOM 3753 C C . GLU C 3 165 ? 132.33600 157.85400 128.79500 1.000 67.87000 165 GLU C C 1
ATOM 3754 O O . GLU C 3 165 ? 132.22900 158.11800 127.59400 1.000 67.87000 165 GLU C O 1
ATOM 3760 N N . SER C 3 166 ? 133.02800 156.81500 129.25700 1.000 56.92000 166 SER C N 1
ATOM 3761 C CA . SER C 3 166 ? 133.66500 155.84000 128.38400 1.000 56.92000 166 SER C CA 1
ATOM 3762 C C . SER C 3 166 ? 133.35900 154.45000 128.91300 1.000 56.92000 166 SER C C 1
ATOM 3763 O O . SER C 3 166 ? 133.47900 154.20500 130.11700 1.000 56.92000 166 SER C O 1
ATOM 3766 N N . VAL C 3 167 ? 132.96600 153.54500 128.02200 1.000 55.06000 167 VAL C N 1
ATOM 3767 C CA . VAL C 3 167 ? 132.54700 152.20000 128.39200 1.000 55.06000 167 VAL C CA 1
ATOM 3768 C C . VAL C 3 167 ? 133.41200 151.19700 127.64400 1.000 55.06000 167 VAL C C 1
ATOM 3769 O O . VAL C 3 167 ? 133.55300 151.28400 126.41900 1.000 55.06000 167 VAL C O 1
ATOM 3773 N N . THR C 3 168 ? 133.98600 150.24800 128.37800 1.000 53.86000 168 THR C N 1
ATOM 3774 C CA . THR C 3 168 ? 134.76900 149.18500 127.77000 1.000 53.86000 168 THR C CA 1
ATOM 3775 C C . THR C 3 168 ? 133.84500 148.10600 127.21200 1.000 53.86000 168 THR C C 1
ATOM 3776 O O . THR C 3 168 ? 132.61800 148.19600 127.28700 1.000 53.86000 168 THR C O 1
ATOM 3780 N N . GLU C 3 169 ? 134.44400 147.06600 126.64400 1.000 54.82000 169 GLU C N 1
ATOM 3781 C CA . GLU C 3 169 ? 133.70200 145.93800 126.10600 1.000 54.82000 169 GLU C CA 1
ATOM 3782 C C . GLU C 3 169 ? 133.59900 144.83000 127.14700 1.000 54.82000 169 GLU C C 1
ATOM 3783 O O . GLU C 3 169 ? 134.19500 144.89500 128.22500 1.000 54.82000 169 GLU C O 1
ATOM 3789 N N . GLN C 3 170 ? 132.81500 143.80700 126.81500 1.000 57.32000 170 GLN C N 1
ATOM 3790 C CA . GLN C 3 170 ? 132.67300 142.66200 127.70200 1.000 57.32000 170 GLN C CA 1
ATOM 3791 C C . GLN C 3 170 ? 134.02500 141.99900 127.92200 1.000 57.32000 170 GLN C C 1
ATOM 3792 O O . GLN C 3 170 ? 134.76700 141.74700 126.96900 1.000 57.32000 170 GLN C O 1
ATOM 3798 N N . ASP C 3 171 ? 134.34800 141.72400 129.18200 1.000 67.60000 171 ASP C N 1
ATOM 3799 C CA . ASP C 3 171 ? 135.57800 141.00800 129.48600 1.000 67.60000 171 ASP C CA 1
ATOM 3800 C C . ASP C 3 171 ? 135.50700 139.59100 128.93300 1.000 67.60000 171 ASP C C 1
ATOM 3801 O O . ASP C 3 171 ? 134.45800 138.94200 128.97200 1.000 67.60000 171 ASP C O 1
ATOM 3806 N N . SER C 3 172 ? 136.63400 139.11600 128.40400 1.000 69.11000 172 SER C N 1
ATOM 3807 C CA . SER C 3 172 ? 136.65300 137.80400 127.76700 1.000 69.11000 172 SER C CA 1
ATOM 3808 C C . SER C 3 172 ? 136.37200 136.69200 128.77000 1.000 69.11000 172 SER C C 1
ATOM 3809 O O . SER C 3 172 ? 135.66300 135.73000 128.45800 1.000 69.11000 172 SER C O 1
ATOM 3812 N N . LYS C 3 173 ? 136.91400 136.80700 129.98400 1.000 74.01000 173 LYS C N 1
ATOM 3813 C CA . LYS C 3 173 ? 136.81500 135.70700 130.93500 1.000 74.01000 173 LYS C CA 1
ATOM 3814 C C . LYS C 3 173 ? 135.43300 135.59100 131.56900 1.000 74.01000 173 LYS C C 1
ATOM 3815 O O . LYS C 3 173 ? 134.98300 134.47400 131.84500 1.000 74.01000 173 LYS C O 1
ATOM 3821 N N . ASP C 3 174 ? 134.74300 136.71200 131.81200 1.000 72.74000 174 ASP C N 1
ATOM 3822 C CA . ASP C 3 174 ? 133.48500 136.65000 132.54600 1.000 72.74000 174 ASP C CA 1
ATOM 3823 C C . ASP C 3 174 ? 132.40300 137.60300 132.04300 1.000 72.74000 174 ASP C C 1
ATOM 3824 O O . ASP C 3 174 ? 131.37700 137.74800 132.72000 1.000 72.74000 174 ASP C O 1
ATOM 3829 N N . SER C 3 175 ? 132.59100 138.25800 130.89400 1.000 68.85000 175 SER C N 1
ATOM 3830 C CA . SER C 3 175 ? 131.57500 139.12100 130.28500 1.000 68.85000 175 SER C CA 1
ATOM 3831 C C . SER C 3 175 ? 131.18500 140.26600 131.22700 1.000 68.85000 175 SER C C 1
ATOM 3832 O O . SER C 3 175 ? 130.05700 140.37000 131.70900 1.000 68.85000 175 SER C O 1
ATOM 3835 N N . THR C 3 176 ? 132.16400 141.13300 131.46800 1.000 65.41000 176 THR C N 1
ATOM 3836 C CA . THR C 3 176 ? 132.05200 142.20900 132.44400 1.000 65.41000 176 THR C CA 1
ATOM 3837 C C . THR C 3 176 ? 132.32600 143.55600 131.79000 1.000 65.41000 176 THR C C 1
ATOM 3838 O O . THR C 3 176 ? 133.31300 143.70800 131.06200 1.000 65.41000 176 THR C O 1
ATOM 3842 N N . TYR C 3 177 ? 131.45400 144.52800 132.05500 1.000 54.20000 177 TYR C N 1
ATOM 3843 C CA . TYR C 3 177 ? 131.62000 145.88700 131.56900 1.000 54.20000 177 TYR C CA 1
ATOM 3844 C C . TYR C 3 177 ? 132.39700 146.72500 132.58300 1.000 54.20000 177 TYR C C 1
ATOM 3845 O O . TYR C 3 177 ? 132.83500 146.24000 133.62800 1.000 54.20000 177 TYR C O 1
ATOM 3854 N N . SER C 3 178 ? 132.56600 148.00800 132.26700 1.000 54.70000 178 SER C N 1
ATOM 3855 C CA . SER C 3 178 ? 133.18900 148.97700 133.15900 1.000 54.70000 178 SER C CA 1
ATOM 3856 C C . SER C 3 178 ? 132.94800 150.37100 132.60200 1.000 54.70000 178 SER C C 1
ATOM 3857 O O . SER C 3 178 ? 133.09900 150.59200 131.39800 1.000 54.70000 178 SER C O 1
ATOM 3860 N N . LEU C 3 179 ? 132.57700 151.30200 133.47700 1.000 53.38000 179 LEU C N 1
ATOM 3861 C CA . LEU C 3 179 ? 132.28700 152.67400 133.08700 1.000 53.38000 179 LEU C CA 1
ATOM 3862 C C . LEU C 3 179 ? 133.11600 153.62000 133.94000 1.000 53.38000 179 LEU C C 1
ATOM 3863 O O . LEU C 3 179 ? 133.32700 153.37100 135.13000 1.000 53.38000 179 LEU C O 1
ATOM 3868 N N . SER C 3 180 ? 133.58500 154.70900 133.32800 1.000 59.48000 180 SER C N 1
ATOM 3869 C CA . SER C 3 180 ? 134.43100 155.69200 134.01100 1.000 59.48000 180 SER C CA 1
ATOM 3870 C C . SER C 3 180 ? 133.94400 157.08700 133.62700 1.000 59.48000 180 SER C C 1
ATOM 3871 O O . SER C 3 180 ? 134.39400 157.65900 132.63100 1.000 59.48000 180 SER C O 1
ATOM 3874 N N . SER C 3 181 ? 133.03300 157.63100 134.42800 1.000 70.46000 181 SER C N 1
ATOM 3875 C CA . SER C 3 181 ? 132.53400 158.97900 134.20000 1.000 70.46000 181 SER C CA 1
ATOM 3876 C C . SER C 3 181 ? 133.52600 159.99600 134.74800 1.000 70.46000 181 SER C C 1
ATOM 3877 O O . SER C 3 181 ? 133.97800 159.88300 135.89100 1.000 70.46000 181 SER C O 1
ATOM 3880 N N . THR C 3 182 ? 133.87100 160.98500 133.92900 1.000 80.56000 182 THR C N 1
ATOM 3881 C CA . THR C 3 182 ? 134.82100 162.02200 134.31200 1.000 80.56000 182 THR C CA 1
ATOM 3882 C C . THR C 3 182 ? 134.11200 163.37000 134.34200 1.000 80.56000 182 THR C C 1
ATOM 3883 O O . THR C 3 182 ? 133.40500 163.73000 133.39400 1.000 80.56000 182 THR C O 1
ATOM 3887 N N . LEU C 3 183 ? 134.26900 164.09100 135.44800 1.000 91.95000 183 LEU C N 1
ATOM 3888 C CA . LEU C 3 183 ? 133.78900 165.45900 135.56300 1.000 91.95000 183 LEU C CA 1
ATOM 3889 C C . LEU C 3 183 ? 134.97800 166.40500 135.47700 1.000 91.95000 183 LEU C C 1
ATOM 3890 O O . LEU C 3 183 ? 135.94500 166.26400 136.23300 1.000 91.95000 183 LEU C O 1
ATOM 3895 N N . THR C 3 184 ? 134.89800 167.36500 134.55900 1.000 97.08000 184 THR C N 1
ATOM 3896 C CA . THR C 3 184 ? 135.97700 168.30200 134.29100 1.000 97.08000 184 THR C CA 1
ATOM 3897 C C . THR C 3 184 ? 135.54500 169.70300 134.69800 1.000 97.08000 184 THR C C 1
ATOM 3898 O O . THR C 3 184 ? 134.38400 170.08300 134.51200 1.000 97.08000 184 THR C O 1
ATOM 3902 N N . LEU C 3 185 ? 136.47900 170.46500 135.26400 1.000 105.72000 185 LEU C N 1
ATOM 3903 C CA . LEU C 3 185 ? 136.20200 171.83700 135.65900 1.000 105.72000 185 LEU C CA 1
ATOM 3904 C C . LEU C 3 185 ? 137.49200 172.64500 135.61600 1.000 105.72000 185 LEU C C 1
ATOM 3905 O O . LEU C 3 185 ? 138.59600 172.10200 135.71000 1.000 105.72000 185 LEU C O 1
ATOM 3910 N N . SER C 3 186 ? 137.33600 173.95600 135.46800 1.000 104.54000 186 SER C N 1
ATOM 3911 C CA . SER C 3 186 ? 138.46400 174.87200 135.49800 1.000 104.54000 186 SER C CA 1
ATOM 3912 C C . SER C 3 186 ? 138.83100 175.20900 136.93900 1.000 104.54000 186 SER C C 1
ATOM 3913 O O . SER C 3 186 ? 138.02600 175.06300 137.86100 1.000 104.54000 186 SER C O 1
ATOM 3916 N N . LYS C 3 187 ? 140.07300 175.66400 137.12300 1.000 102.01000 187 LYS C N 1
ATOM 3917 C CA . LYS C 3 187 ? 140.54000 176.00900 138.46200 1.000 102.01000 187 LYS C CA 1
ATOM 3918 C C . LYS C 3 187 ? 139.74800 177.17400 139.04200 1.000 102.01000 187 LYS C C 1
ATOM 3919 O O . LYS C 3 187 ? 139.45000 177.19400 140.24200 1.000 102.01000 187 LYS C O 1
ATOM 3925 N N . ALA C 3 188 ? 139.40500 178.15700 138.20700 1.000 102.30000 188 ALA C N 1
ATOM 3926 C CA . ALA C 3 188 ? 138.61800 179.29000 138.68400 1.000 102.30000 188 ALA C CA 1
ATOM 3927 C C . ALA C 3 188 ? 137.25100 178.84000 139.18200 1.000 102.30000 188 ALA C C 1
ATOM 3928 O O . ALA C 3 188 ? 136.77800 179.30500 140.22600 1.000 102.30000 188 ALA C O 1
ATOM 3930 N N . ASP C 3 189 ? 136.60100 177.93400 138.45200 1.000 104.84000 189 ASP C N 1
ATOM 3931 C CA . ASP C 3 189 ? 135.31500 177.39900 138.87600 1.000 104.84000 189 ASP C CA 1
ATOM 3932 C C . ASP C 3 189 ? 135.44700 176.29600 139.91700 1.000 104.84000 189 ASP C C 1
ATOM 3933 O O . ASP C 3 189 ? 134.44500 175.93700 140.54500 1.000 104.84000 189 ASP C O 1
ATOM 3938 N N . TYR C 3 190 ? 136.65000 175.75100 140.11400 1.000 101.57000 190 TYR C N 1
ATOM 3939 C CA . TYR C 3 190 ? 136.83000 174.69600 141.10500 1.000 101.57000 190 TYR C CA 1
ATOM 3940 C C . TYR C 3 190 ? 136.81400 175.25500 142.52200 1.000 101.57000 190 TYR C C 1
ATOM 3941 O O . TYR C 3 190 ? 136.30100 174.61000 143.44400 1.000 101.57000 190 TYR C O 1
ATOM 3950 N N . GLU C 3 191 ? 137.37000 176.45200 142.71600 1.000 102.43000 191 GLU C N 1
ATOM 3951 C CA . GLU C 3 191 ? 137.48000 177.03500 144.04600 1.000 102.43000 191 GLU C CA 1
ATOM 3952 C C . GLU C 3 191 ? 136.19400 177.69600 144.52200 1.000 102.43000 191 GLU C C 1
ATOM 3953 O O . GLU C 3 191 ? 136.12700 178.11600 145.68200 1.000 102.43000 191 GLU C O 1
ATOM 3959 N N . LYS C 3 192 ? 135.18000 177.80000 143.66600 1.000 98.70000 192 LYS C N 1
ATOM 3960 C CA . LYS C 3 192 ? 133.91600 178.41900 144.03600 1.000 98.70000 192 LYS C CA 1
ATOM 3961 C C . LYS C 3 192 ? 132.90400 177.41400 144.57900 1.000 98.70000 192 LYS C C 1
ATOM 3962 O O . LYS C 3 192 ? 131.80300 177.81100 144.97300 1.000 98.70000 192 LYS C O 1
ATOM 3968 N N . HIS C 3 193 ? 133.25600 176.13000 144.63400 1.000 98.24000 193 HIS C N 1
ATOM 3969 C CA . HIS C 3 193 ? 132.31400 175.10400 145.06200 1.000 98.24000 193 HIS C CA 1
ATOM 3970 C C . HIS C 3 193 ? 132.89600 174.24200 146.17600 1.000 98.24000 193 HIS C C 1
ATOM 3971 O O . HIS C 3 193 ? 133.94000 174.57500 146.74600 1.000 98.24000 193 HIS C O 1
ATOM 3978 N N . LYS C 3 194 ? 132.23300 173.13500 146.48700 1.000 97.64000 194 LYS C N 1
ATOM 3979 C CA . LYS C 3 194 ? 132.51100 172.36300 147.69500 1.000 97.64000 194 LYS C CA 1
ATOM 3980 C C . LYS C 3 194 ? 132.30100 170.88300 147.38400 1.000 97.64000 194 LYS C C 1
ATOM 3981 O O . LYS C 3 194 ? 132.33600 170.47100 146.22000 1.000 97.64000 194 LYS C O 1
ATOM 3987 N N . VAL C 3 195 ? 132.10000 170.08600 148.43800 1.000 95.91000 195 VAL C N 1
ATOM 3988 C CA . VAL C 3 195 ? 132.08400 168.62400 148.41200 1.000 95.91000 195 VAL C CA 1
ATOM 3989 C C . VAL C 3 195 ? 131.29600 168.06700 147.23000 1.000 95.91000 195 VAL C C 1
ATOM 3990 O O . VAL C 3 195 ? 130.24700 168.60200 146.85400 1.000 95.91000 195 VAL C O 1
ATOM 3994 N N . TYR C 3 196 ? 131.81200 166.99500 146.62900 1.000 88.76000 196 TYR C N 1
ATOM 3995 C CA . TYR C 3 196 ? 131.23600 166.36400 145.45100 1.000 88.76000 196 TYR C CA 1
ATOM 3996 C C . TYR C 3 196 ? 130.68600 164.98400 145.79100 1.000 88.76000 196 TYR C C 1
ATOM 3997 O O . TYR C 3 196 ? 131.01100 164.39600 146.82600 1.000 88.76000 196 TYR C O 1
ATOM 4006 N N . ALA C 3 197 ? 129.84800 164.47000 144.89400 1.000 84.90000 197 ALA C N 1
ATOM 4007 C CA . ALA C 3 197 ? 129.22500 163.16500 145.07200 1.000 84.90000 197 ALA C CA 1
ATOM 4008 C C . ALA C 3 197 ? 128.70300 162.68900 143.72400 1.000 84.90000 197 ALA C C 1
ATOM 4009 O O . ALA C 3 197 ? 128.73000 163.42100 142.73300 1.000 84.90000 197 ALA C O 1
ATOM 4011 N N . CYS C 3 198 ? 128.22600 161.44500 143.69900 1.000 78.80000 198 CYS C N 1
ATOM 4012 C CA . CYS C 3 198 ? 127.69200 160.84300 142.48500 1.000 78.80000 198 CYS C CA 1
ATOM 4013 C C . CYS C 3 198 ? 126.53000 159.92600 142.84000 1.000 78.80000 198 CYS C C 1
ATOM 4014 O O . CYS C 3 198 ? 126.23200 159.68600 144.01200 1.000 78.80000 198 CYS C O 1
ATOM 4017 N N . GLU C 3 199 ? 125.87200 159.41000 141.80200 1.000 76.67000 199 GLU C N 1
ATOM 4018 C CA . GLU C 3 199 ? 124.76300 158.47900 141.95100 1.000 76.67000 199 GLU C CA 1
ATOM 4019 C C . GLU C 3 199 ? 124.78800 157.48100 140.80200 1.000 76.67000 199 GLU C C 1
ATOM 4020 O O . GLU C 3 199 ? 125.40500 157.71500 139.76200 1.000 76.67000 199 GLU C O 1
ATOM 4026 N N . VAL C 3 200 ? 124.10400 156.35700 141.00400 1.000 69.43000 200 VAL C N 1
ATOM 4027 C CA . VAL C 3 200 ? 123.94500 155.33500 139.97800 1.000 69.43000 200 VAL C CA 1
ATOM 4028 C C . VAL C 3 200 ? 122.46300 155.00300 139.87100 1.000 69.43000 200 VAL C C 1
ATOM 4029 O O . VAL C 3 200 ? 121.69600 155.19700 140.81900 1.000 69.43000 200 VAL C O 1
ATOM 4033 N N . THR C 3 201 ? 122.05200 154.51500 138.69800 1.000 66.84000 201 THR C N 1
ATOM 4034 C CA . THR C 3 201 ? 120.64600 154.18200 138.49600 1.000 66.84000 201 THR C CA 1
ATOM 4035 C C . THR C 3 201 ? 120.49700 152.86400 137.73600 1.000 66.84000 201 THR C C 1
ATOM 4036 O O . THR C 3 201 ? 119.42500 152.58600 137.18500 1.000 66.84000 201 THR C O 1
ATOM 4040 N N . HIS C 3 202 ? 121.54200 152.04400 137.69800 1.000 62.21000 202 HIS C N 1
ATOM 4041 C CA . HIS C 3 202 ? 121.46100 150.75800 137.02300 1.000 62.21000 202 HIS C CA 1
ATOM 4042 C C . HIS C 3 202 ? 120.46700 149.84800 137.73800 1.000 62.21000 202 HIS C C 1
ATOM 4043 O O . HIS C 3 202 ? 120.23600 149.97200 138.94300 1.000 62.21000 202 HIS C O 1
ATOM 4050 N N . GLN C 3 203 ? 119.87500 148.92200 136.98200 1.000 68.91000 203 GLN C N 1
ATOM 4051 C CA . GLN C 3 203 ? 118.89100 148.01300 137.55900 1.000 68.91000 203 GLN C CA 1
ATOM 4052 C C . GLN C 3 203 ? 119.58600 146.88600 138.31100 1.000 68.91000 203 GLN C C 1
ATOM 4053 O O . GLN C 3 203 ? 119.27200 145.70600 138.12000 1.000 68.91000 203 GLN C O 1
ATOM 4059 N N . GLY C 3 204 ? 120.52400 147.25400 139.17800 1.000 72.88000 204 GLY C N 1
ATOM 4060 C CA . GLY C 3 204 ? 121.22000 146.33200 140.05000 1.000 72.88000 204 GLY C CA 1
ATOM 4061 C C . GLY C 3 204 ? 120.88700 146.61000 141.49800 1.000 72.88000 204 GLY C C 1
ATOM 4062 O O . GLY C 3 204 ? 119.86800 146.14300 142.01500 1.000 72.88000 204 GLY C O 1
ATOM 4063 N N . LEU C 3 205 ? 121.76800 147.35600 142.16300 1.000 76.33000 205 LEU C N 1
ATOM 4064 C CA . LEU C 3 205 ? 121.51500 147.81200 143.52100 1.000 76.33000 205 LEU C CA 1
ATOM 4065 C C . LEU C 3 205 ? 120.16000 148.50500 143.60900 1.000 76.33000 205 LEU C C 1
ATOM 4066 O O . LEU C 3 205 ? 119.71000 149.15900 142.66300 1.000 76.33000 205 LEU C O 1
ATOM 4071 N N . SER C 3 206 ? 119.50700 148.35000 144.76400 1.000 79.27000 206 SER C N 1
ATOM 4072 C CA . SER C 3 206 ? 118.11400 148.76600 144.89900 1.000 79.27000 206 SER C CA 1
ATOM 4073 C C . SER C 3 206 ? 117.94700 150.27000 144.71600 1.000 79.27000 206 SER C C 1
ATOM 4074 O O . SER C 3 206 ? 117.01200 150.71900 144.04200 1.000 79.27000 206 SER C O 1
ATOM 4077 N N . SER C 3 207 ? 118.83700 151.06100 145.29700 1.000 74.81000 207 SER C N 1
ATOM 4078 C CA . SER C 3 207 ? 118.69700 152.50700 145.33400 1.000 74.81000 207 SER C CA 1
ATOM 4079 C C . SER C 3 207 ? 119.96400 153.16900 144.82100 1.000 74.81000 207 SER C C 1
ATOM 4080 O O . SER C 3 207 ? 121.04300 152.56700 144.84200 1.000 74.81000 207 SER C O 1
ATOM 4083 N N . PRO C 3 208 ? 119.86100 154.41000 144.32900 1.000 73.67000 208 PRO C N 1
ATOM 4084 C CA . PRO C 3 208 ? 121.06400 155.14900 143.92300 1.000 73.67000 208 PRO C CA 1
ATOM 4085 C C . PRO C 3 208 ? 122.09100 155.26700 145.03700 1.000 73.67000 208 PRO C C 1
ATOM 4086 O O . PRO C 3 208 ? 121.84400 155.91500 146.05800 1.000 73.67000 208 PRO C O 1
ATOM 4090 N N . VAL C 3 209 ? 123.24300 154.64800 144.84400 1.000 71.01000 209 VAL C N 1
ATOM 4091 C CA . VAL C 3 209 ? 124.32000 154.67200 145.82500 1.000 71.01000 209 VAL C CA 1
ATOM 4092 C C . VAL C 3 209 ? 125.17600 155.90500 145.58500 1.000 71.01000 209 VAL C C 1
ATOM 4093 O O . VAL C 3 209 ? 125.46900 156.27400 144.44400 1.000 71.01000 209 VAL C O 1
ATOM 4097 N N . THR C 3 210 ? 125.58000 156.55500 146.67300 1.000 80.76000 210 THR C N 1
ATOM 4098 C CA . THR C 3 210 ? 126.37500 157.77200 146.60200 1.000 80.76000 210 THR C CA 1
ATOM 4099 C C . THR C 3 210 ? 127.65000 157.59600 147.41000 1.000 80.76000 210 THR C C 1
ATOM 4100 O O . THR C 3 210 ? 127.59500 157.30100 148.60800 1.000 80.76000 210 THR C O 1
ATOM 4104 N N . LYS C 3 211 ? 128.79100 157.77300 146.75200 1.000 79.42000 211 LYS C N 1
ATOM 4105 C CA . LYS C 3 211 ? 130.08600 157.84000 147.41300 1.000 79.42000 211 LYS C CA 1
ATOM 4106 C C . LYS C 3 211 ? 130.61300 159.26100 147.28400 1.000 79.42000 211 LYS C C 1
ATOM 4107 O O . LYS C 3 211 ? 130.87300 159.73100 146.17100 1.000 79.42000 211 LYS C O 1
ATOM 4113 N N . SER C 3 212 ? 130.77100 159.94000 148.41700 1.000 87.64000 212 SER C N 1
ATOM 4114 C CA . SER C 3 212 ? 131.10200 161.35900 148.43800 1.000 87.64000 212 SER C CA 1
ATOM 4115 C C . SER C 3 212 ? 132.43000 161.55700 149.14700 1.000 87.64000 212 SER C C 1
ATOM 4116 O O . SER C 3 212 ? 132.63200 161.03600 150.24900 1.000 87.64000 212 SER C O 1
ATOM 4119 N N . PHE C 3 213 ? 133.32800 162.30700 148.51800 1.000 97.40000 213 PHE C N 1
ATOM 4120 C CA . PHE C 3 213 ? 134.59700 162.68800 149.12200 1.000 97.40000 213 PHE C CA 1
ATOM 4121 C C . PHE C 3 213 ? 134.55200 164.16800 149.48100 1.000 97.40000 213 PHE C C 1
ATOM 4122 O O . PHE C 3 213 ? 134.10800 164.99400 148.67800 1.000 97.40000 213 PHE C O 1
ATOM 4130 N N . ASN C 3 214 ? 134.98300 164.49400 150.69700 1.000 97.30000 214 ASN C N 1
ATOM 4131 C CA . ASN C 3 214 ? 134.96000 165.87900 151.14300 1.000 97.30000 214 ASN C CA 1
ATOM 4132 C C . ASN C 3 214 ? 136.00300 166.70600 150.39900 1.000 97.30000 214 ASN C C 1
ATOM 4133 O O . ASN C 3 214 ? 137.07100 166.21500 150.02600 1.000 97.30000 214 ASN C O 1
ATOM 4138 N N . ARG C 3 215 ? 135.67500 167.97500 150.17100 1.000 100.64000 215 ARG C N 1
ATOM 4139 C CA . ARG C 3 215 ? 136.59800 168.86700 149.48600 1.000 100.64000 215 ARG C CA 1
ATOM 4140 C C . ARG C 3 215 ? 137.72900 169.28400 150.41700 1.000 100.64000 215 ARG C C 1
ATOM 4141 O O . ARG C 3 215 ? 137.49900 169.68900 151.56000 1.000 100.64000 215 ARG C O 1
ATOM 4149 N N . GLY C 3 216 ? 138.95700 169.19000 149.91900 1.000 103.42000 216 GLY C N 1
ATOM 4150 C CA . GLY C 3 216 ? 140.12600 169.55800 150.69500 1.000 103.42000 216 GLY C CA 1
ATOM 4151 C C . GLY C 3 216 ? 140.37900 168.64000 151.87500 1.000 103.42000 216 GLY C C 1
ATOM 4152 O O . GLY C 3 216 ? 141.04000 167.61000 151.74300 1.000 103.42000 216 GLY C O 1
ATOM 4153 N N . LYS D 4 1 ? 145.67400 129.58700 139.36900 1.000 71.76000 1 LYS D N 1
ATOM 4154 C CA . LYS D 4 1 ? 144.93000 130.47200 138.48100 1.000 71.76000 1 LYS D CA 1
ATOM 4155 C C . LYS D 4 1 ? 143.42800 130.27400 138.64700 1.000 71.76000 1 LYS D C 1
ATOM 4156 O O . LYS D 4 1 ? 142.66800 131.24000 138.68700 1.000 71.76000 1 LYS D O 1
ATOM 4162 N N . VAL D 4 2 ? 143.00600 129.01100 138.74000 1.000 47.73000 2 VAL D N 1
ATOM 4163 C CA . VAL D 4 2 ? 141.59700 128.71400 138.96200 1.000 47.73000 2 VAL D CA 1
ATOM 4164 C C . VAL D 4 2 ? 141.19100 129.22000 140.33600 1.000 47.73000 2 VAL D C 1
ATOM 4165 O O . VAL D 4 2 ? 141.89500 129.00200 141.32900 1.000 47.73000 2 VAL D O 1
ATOM 4169 N N . GLN D 4 3 ? 140.05300 129.90400 140.40000 1.000 48.95000 3 GLN D N 1
ATOM 4170 C CA . GLN D 4 3 ? 139.54300 130.43200 141.65500 1.000 48.95000 3 GLN D CA 1
ATOM 4171 C C . GLN D 4 3 ? 138.10700 129.97600 141.85600 1.000 48.95000 3 GLN D C 1
ATOM 4172 O O . GLN D 4 3 ? 137.32200 129.92000 140.90500 1.000 48.95000 3 GLN D O 1
ATOM 4178 N N . LEU D 4 4 ? 137.77300 129.63700 143.09600 1.000 34.67000 4 LEU D N 1
ATOM 4179 C CA . LEU D 4 4 ? 136.42500 129.23400 143.46400 1.000 34.67000 4 LEU D CA 1
ATOM 4180 C C . LEU D 4 4 ? 135.92500 130.20200 144.52500 1.000 34.67000 4 LEU D C 1
ATOM 4181 O O . LEU D 4 4 ? 136.61300 130.43400 145.52500 1.000 34.67000 4 LEU D O 1
ATOM 4186 N N . GLN D 4 5 ? 134.74300 130.77400 144.31000 1.000 38.17000 5 GLN D N 1
ATOM 4187 C CA . GLN D 4 5 ? 134.23100 131.82700 145.17700 1.000 38.17000 5 GLN D CA 1
ATOM 4188 C C . GLN D 4 5 ? 132.87300 131.43400 145.73600 1.000 38.17000 5 GLN D C 1
ATOM 4189 O O . GLN D 4 5 ? 131.99200 131.00200 144.98800 1.000 38.17000 5 GLN D O 1
ATOM 4195 N N . GLN D 4 6 ? 132.70900 131.58900 147.04500 1.000 37.37000 6 GLN D N 1
ATOM 4196 C CA . GLN D 4 6 ? 131.45200 131.33300 147.73200 1.000 37.37000 6 GLN D CA 1
ATOM 4197 C C . GLN D 4 6 ? 130.84700 132.65000 148.20600 1.000 37.37000 6 GLN D C 1
ATOM 4198 O O . GLN D 4 6 ? 131.36200 133.73600 147.92800 1.000 37.37000 6 GLN D O 1
ATOM 4204 N N . SER D 4 7 ? 129.73700 132.54600 148.93200 1.000 45.10000 7 SER D N 1
ATOM 4205 C CA . SER D 4 7 ? 129.06900 133.72200 149.46400 1.000 45.10000 7 SER D CA 1
ATOM 4206 C C . SER D 4 7 ? 129.81200 134.24000 150.69600 1.000 45.10000 7 SER D C 1
ATOM 4207 O O . SER D 4 7 ? 130.83800 133.69600 151.11400 1.000 45.10000 7 SER D O 1
ATOM 4210 N N . GLY D 4 8 ? 129.29000 135.31300 151.28500 1.000 49.67000 8 GLY D N 1
ATOM 4211 C CA . GLY D 4 8 ? 129.91600 135.90600 152.45100 1.000 49.67000 8 GLY D CA 1
ATOM 4212 C C . GLY D 4 8 ? 129.64200 135.15300 153.73600 1.000 49.67000 8 GLY D C 1
ATOM 4213 O O . GLY D 4 8 ? 130.56100 134.59100 154.34000 1.000 49.67000 8 GLY D O 1
ATOM 4214 N N . ALA D 4 9 ? 128.38000 135.12900 154.15700 1.000 46.09000 9 ALA D N 1
ATOM 4215 C CA . ALA D 4 9 ? 127.95500 134.42700 155.36200 1.000 46.09000 9 ALA D CA 1
ATOM 4216 C C . ALA D 4 9 ? 126.43500 134.42300 155.39600 1.000 46.09000 9 ALA D C 1
ATOM 4217 O O . ALA D 4 9 ? 125.78400 135.29900 154.81900 1.000 46.09000 9 ALA D O 1
ATOM 4219 N N . GLU D 4 10 ? 125.87500 133.42400 156.07400 1.000 43.61000 10 GLU D N 1
ATOM 4220 C CA . GLU D 4 10 ? 124.43200 133.30400 156.21200 1.000 43.61000 10 GLU D CA 1
ATOM 4221 C C . GLU D 4 10 ? 124.08600 132.91100 157.63900 1.000 43.61000 10 GLU D C 1
ATOM 4222 O O . GLU D 4 10 ? 124.95900 132.66000 158.47300 1.000 43.61000 10 GLU D O 1
ATOM 4228 N N . LEU D 4 11 ? 122.78400 132.86900 157.90900 1.000 38.21000 11 LEU D N 1
ATOM 4229 C CA . LEU D 4 11 ? 122.25000 132.38600 159.17200 1.000 38.21000 11 LEU D CA 1
ATOM 4230 C C . LEU D 4 11 ? 120.83100 131.90900 158.91400 1.000 38.21000 11 LEU D C 1
ATOM 4231 O O . LEU D 4 11 ? 120.06300 132.57900 158.22000 1.000 38.21000 11 LEU D O 1
ATOM 4236 N N . VAL D 4 12 ? 120.48900 130.74900 159.46800 1.000 40.22000 12 VAL D N 1
ATOM 4237 C CA . VAL D 4 12 ? 119.17700 130.15300 159.24500 1.000 40.22000 12 VAL D CA 1
ATOM 4238 C C . VAL D 4 12 ? 118.61000 129.67100 160.57000 1.000 40.22000 12 VAL D C 1
ATOM 4239 O O . VAL D 4 12 ? 119.20500 129.89100 161.63000 1.000 40.22000 12 VAL D O 1
ATOM 4243 N N . LYS D 4 13 ? 117.45300 129.01500 160.51800 1.000 48.39000 13 LYS D N 1
ATOM 4244 C CA . LYS D 4 13 ? 116.80200 128.46400 161.69200 1.000 48.39000 13 LYS D CA 1
ATOM 4245 C C . LYS D 4 13 ? 116.57000 126.97000 161.50600 1.000 48.39000 13 LYS D C 1
ATOM 4246 O O . LYS D 4 13 ? 116.48200 126.49300 160.37100 1.000 48.39000 13 LYS D O 1
ATOM 4252 N N . PRO D 4 14 ? 116.49800 126.20000 162.60300 1.000 45.89000 14 PRO D N 1
ATOM 4253 C CA . PRO D 4 14 ? 116.23000 124.75900 162.48400 1.000 45.89000 14 PRO D CA 1
ATOM 4254 C C . PRO D 4 14 ? 115.01600 124.45500 161.62100 1.000 45.89000 14 PRO D C 1
ATOM 4255 O O . PRO D 4 14 ? 113.88600 124.80200 161.97700 1.000 45.89000 14 PRO D O 1
ATOM 4259 N N . GLY D 4 15 ? 115.24400 123.80400 160.48400 1.000 52.77000 15 GLY D N 1
ATOM 4260 C CA . GLY D 4 15 ? 114.18000 123.54900 159.53400 1.000 52.77000 15 GLY D CA 1
ATOM 4261 C C . GLY D 4 15 ? 114.11800 124.59300 158.43800 1.000 52.77000 15 GLY D C 1
ATOM 4262 O O . GLY D 4 15 ? 113.03600 125.07300 158.08700 1.000 52.77000 15 GLY D O 1
ATOM 4263 N N . ALA D 4 16 ? 115.27700 124.95300 157.89000 1.000 52.46000 16 ALA D N 1
ATOM 4264 C CA . ALA D 4 16 ? 115.35100 125.94100 156.82100 1.000 52.46000 16 ALA D CA 1
ATOM 4265 C C . ALA D 4 16 ? 116.09700 125.37100 155.62200 1.000 52.46000 16 ALA D C 1
ATOM 4266 O O . ALA D 4 16 ? 116.37100 124.16800 155.57300 1.000 52.46000 16 ALA D O 1
ATOM 4268 N N . SER D 4 17 ? 116.42000 126.22200 154.64600 1.000 56.45000 17 SER D N 1
ATOM 4269 C CA . SER D 4 17 ? 117.14100 125.76700 153.45800 1.000 56.45000 17 SER D CA 1
ATOM 4270 C C . SER D 4 17 ? 117.89300 126.96200 152.87200 1.000 56.45000 17 SER D C 1
ATOM 4271 O O . SER D 4 17 ? 117.28700 127.81600 152.22100 1.000 56.45000 17 SER D O 1
ATOM 4274 N N . VAL D 4 18 ? 119.19900 127.00600 153.10800 1.000 42.52000 18 VAL D N 1
ATOM 4275 C CA . VAL D 4 18 ? 120.06900 128.00900 152.50900 1.000 42.52000 18 VAL D CA 1
ATOM 4276 C C . VAL D 4 18 ? 120.80500 127.36200 151.34600 1.000 42.52000 18 VAL D C 1
ATOM 4277 O O . VAL D 4 18 ? 121.13500 126.17000 151.37500 1.000 42.52000 18 VAL D O 1
ATOM 4281 N N . LYS D 4 19 ? 121.04700 128.14500 150.29900 1.000 40.54000 19 LYS D N 1
ATOM 4282 C CA . LYS D 4 19 ? 121.66000 127.65000 149.07100 1.000 40.54000 19 LYS D CA 1
ATOM 4283 C C . LYS D 4 19 ? 123.07700 128.20100 148.97800 1.000 40.54000 19 LYS D C 1
ATOM 4284 O O . LYS D 4 19 ? 123.27000 129.40700 148.79000 1.000 40.54000 19 LYS D O 1
ATOM 4290 N N . LEU D 4 20 ? 124.06400 127.31700 149.10900 1.000 38.75000 20 LEU D N 1
ATOM 4291 C CA . LEU D 4 20 ? 125.46100 127.71200 149.00300 1.000 38.75000 20 LEU D CA 1
ATOM 4292 C C . LEU D 4 20 ? 125.86900 127.75100 147.53600 1.000 38.75000 20 LEU D C 1
ATOM 4293 O O . LEU D 4 20 ? 125.65800 126.78400 146.80000 1.000 38.75000 20 LEU D O 1
ATOM 4298 N N . SER D 4 21 ? 126.45600 128.86400 147.11200 1.000 37.30000 21 SER D N 1
ATOM 4299 C CA . SER D 4 21 ? 126.83600 129.06500 145.72100 1.000 37.30000 21 SER D CA 1
ATOM 4300 C C . SER D 4 21 ? 128.35000 129.01300 145.58900 1.000 37.30000 21 SER D C 1
ATOM 4301 O O . SER D 4 21 ? 129.06300 129.70900 146.31900 1.000 37.30000 21 SER D O 1
ATOM 4304 N N . CYS D 4 22 ? 128.83600 128.19300 144.65800 1.000 31.52000 22 CYS D N 1
ATOM 4305 C CA . CYS D 4 22 ? 130.25900 128.09700 144.34700 1.000 31.52000 22 CYS D CA 1
ATOM 4306 C C . CYS D 4 22 ? 130.44600 128.46500 142.88200 1.000 31.52000 22 CYS D C 1
ATOM 4307 O O . CYS D 4 22 ? 129.98200 127.74400 141.99300 1.000 31.52000 22 CYS D O 1
ATOM 4310 N N . LYS D 4 23 ? 131.11200 129.58900 142.63200 1.000 38.24000 23 LYS D N 1
ATOM 4311 C CA . LYS D 4 23 ? 131.33900 130.09600 141.28600 1.000 38.24000 23 LYS D CA 1
ATOM 4312 C C . LYS D 4 23 ? 132.79600 129.87000 140.90300 1.000 38.24000 23 LYS D C 1
ATOM 4313 O O . LYS D 4 23 ? 133.70400 130.29300 141.62800 1.000 38.24000 23 LYS D O 1
ATOM 4319 N N . ALA D 4 24 ? 133.01300 129.20500 139.77200 1.000 38.05000 24 ALA D N 1
ATOM 4320 C CA . ALA D 4 24 ? 134.35000 128.92800 139.27200 1.000 38.05000 24 ALA D CA 1
ATOM 4321 C C . ALA D 4 24 ? 134.78000 130.00200 138.28300 1.000 38.05000 24 ALA D C 1
ATOM 4322 O O . ALA D 4 24 ? 133.97600 130.50600 137.49500 1.000 38.05000 24 ALA D O 1
ATOM 4324 N N . SER D 4 25 ? 136.06400 130.35100 138.32900 1.000 46.43000 25 SER D N 1
ATOM 4325 C CA . SER D 4 25 ? 136.59500 131.38800 137.45600 1.000 46.43000 25 SER D CA 1
ATOM 4326 C C . SER D 4 25 ? 138.00700 131.01900 137.02900 1.000 46.43000 25 SER D C 1
ATOM 4327 O O . SER D 4 25 ? 138.84600 130.68900 137.87300 1.000 46.43000 25 SER D O 1
ATOM 4330 N N . GLY D 4 26 ? 138.25900 131.08000 135.72400 1.000 42.42000 26 GLY D N 1
ATOM 4331 C CA . GLY D 4 26 ? 139.58400 130.85600 135.18200 1.000 42.42000 26 GLY D CA 1
ATOM 4332 C C . GLY D 4 26 ? 139.61200 129.85300 134.04800 1.000 42.42000 26 GLY D C 1
ATOM 4333 O O . GLY D 4 26 ? 140.33000 130.04500 133.06300 1.000 42.42000 26 GLY D O 1
ATOM 4334 N N . TYR D 4 27 ? 138.83000 128.78600 134.16800 1.000 45.88000 27 TYR D N 1
ATOM 4335 C CA . TYR D 4 27 ? 138.68000 127.77300 133.13000 1.000 45.88000 27 TYR D CA 1
ATOM 4336 C C . TYR D 4 27 ? 137.22200 127.73600 132.67400 1.000 45.88000 27 TYR D C 1
ATOM 4337 O O . TYR D 4 27 ? 136.39700 128.55500 133.08900 1.000 45.88000 27 TYR D O 1
ATOM 4346 N N . THR D 4 28 ? 136.90800 126.77100 131.81800 1.000 46.56000 28 THR D N 1
ATOM 4347 C CA . THR D 4 28 ? 135.55600 126.61800 131.29900 1.000 46.56000 28 THR D CA 1
ATOM 4348 C C . THR D 4 28 ? 134.65500 126.05900 132.39900 1.000 46.56000 28 THR D C 1
ATOM 4349 O O . THR D 4 28 ? 135.08700 125.79000 133.52200 1.000 46.56000 28 THR D O 1
ATOM 4353 N N . PHE D 4 29 ? 133.37500 125.87500 132.07800 1.000 48.39000 29 PHE D N 1
ATOM 4354 C CA . PHE D 4 29 ? 132.44800 125.22000 132.98700 1.000 48.39000 29 PHE D CA 1
ATOM 4355 C C . PHE D 4 29 ? 131.93800 123.88100 132.48600 1.000 48.39000 29 PHE D C 1
ATOM 4356 O O . PHE D 4 29 ? 131.55600 123.04500 133.31000 1.000 48.39000 29 PHE D O 1
ATOM 4364 N N . THR D 4 30 ? 131.91900 123.64900 131.17200 1.000 44.72000 30 THR D N 1
ATOM 4365 C CA . THR D 4 30 ? 131.59000 122.31900 130.67600 1.000 44.72000 30 THR D CA 1
ATOM 4366 C C . THR D 4 30 ? 132.61000 121.28800 131.12900 1.000 44.72000 30 THR D C 1
ATOM 4367 O O . THR D 4 30 ? 132.30900 120.09000 131.13000 1.000 44.72000 30 THR D O 1
ATOM 4371 N N . GLU D 4 31 ? 133.81100 121.72800 131.51400 1.000 48.35000 31 GLU D N 1
ATOM 4372 C CA . GLU D 4 31 ? 134.85000 120.85600 132.05900 1.000 48.35000 31 GLU D CA 1
ATOM 4373 C C . GLU D 4 31 ? 135.33700 121.48400 133.36300 1.000 48.35000 31 GLU D C 1
ATOM 4374 O O . GLU D 4 31 ? 136.38800 122.12800 133.40000 1.000 48.35000 31 GLU D O 1
ATOM 4380 N N . SER D 4 32 ? 134.57200 121.28200 134.43800 1.000 41.25000 32 SER D N 1
ATOM 4381 C CA . SER D 4 32 ? 134.99500 121.72400 135.76600 1.000 41.25000 32 SER D CA 1
ATOM 4382 C C . SER D 4 32 ? 134.16700 120.94800 136.78900 1.000 41.25000 32 SER D C 1
ATOM 4383 O O . SER D 4 32 ? 133.01000 121.29600 137.03500 1.000 41.25000 32 SER D O 1
ATOM 4386 N N . ILE D 4 33 ? 134.76400 119.92200 137.38100 1.000 32.56000 33 ILE D N 1
ATOM 4387 C CA . ILE D 4 33 ? 134.07100 119.13300 138.39200 1.000 32.56000 33 ILE D CA 1
ATOM 4388 C C . ILE D 4 33 ? 134.14700 119.85900 139.72800 1.000 32.56000 33 ILE D C 1
ATOM 4389 O O . ILE D 4 33 ? 135.07600 120.63100 139.98500 1.000 32.56000 33 ILE D O 1
ATOM 4394 N N . ILE D 4 34 ? 133.15000 119.63700 140.58300 1.000 35.19000 34 ILE D N 1
ATOM 4395 C CA . ILE D 4 34 ? 133.04300 120.33500 141.85800 1.000 35.19000 34 ILE D CA 1
ATOM 4396 C C . ILE D 4 34 ? 132.70200 119.33400 142.95500 1.000 35.19000 34 ILE D C 1
ATOM 4397 O O . ILE D 4 34 ? 131.75100 118.55800 142.81900 1.000 35.19000 34 ILE D O 1
ATOM 4402 N N . HIS D 4 35 ? 133.48100 119.35300 144.03600 1.000 51.89000 35 HIS D N 1
ATOM 4403 C CA . HIS D 4 35 ? 133.21400 118.57600 145.23700 1.000 51.89000 35 HIS D CA 1
ATOM 4404 C C . HIS D 4 35 ? 132.95800 119.52600 146.39800 1.000 51.89000 35 HIS D C 1
ATOM 4405 O O . HIS D 4 35 ? 133.46500 120.65000 146.42200 1.000 51.89000 35 HIS D O 1
ATOM 4412 N N . TRP D 4 36 ? 132.18100 119.06100 147.37300 1.000 25.37000 36 TRP D N 1
ATOM 4413 C CA . TRP D 4 36 ? 131.82600 119.85100 148.54400 1.000 25.37000 36 TRP D CA 1
ATOM 4414 C C . TRP D 4 36 ? 132.28200 119.13100 149.80300 1.000 25.37000 36 TRP D C 1
ATOM 4415 O O . TRP D 4 36 ? 132.09300 117.91800 149.92800 1.000 25.37000 36 TRP D O 1
ATOM 4426 N N . VAL D 4 37 ? 132.88300 119.87300 150.73200 1.000 30.27000 37 VAL D N 1
ATOM 4427 C CA . VAL D 4 37 ? 133.32100 119.31700 152.00400 1.000 30.27000 37 VAL D CA 1
ATOM 4428 C C . VAL D 4 37 ? 132.87400 120.23600 153.13300 1.000 30.27000 37 VAL D C 1
ATOM 4429 O O . VAL D 4 37 ? 132.66400 121.43900 152.94100 1.000 30.27000 37 VAL D O 1
ATOM 4433 N N . LYS D 4 38 ? 132.73100 119.65500 154.32300 1.000 30.76000 38 LYS D N 1
ATOM 4434 C CA . LYS D 4 38 ? 132.23500 120.35300 155.50300 1.000 30.76000 38 LYS D CA 1
ATOM 4435 C C . LYS D 4 38 ? 133.26500 120.24600 156.61700 1.000 30.76000 38 LYS D C 1
ATOM 4436 O O . LYS D 4 38 ? 133.61900 119.13800 157.03000 1.000 30.76000 38 LYS D O 1
ATOM 4442 N N . GLN D 4 39 ? 133.73500 121.39100 157.10600 1.000 29.44000 39 GLN D N 1
ATOM 4443 C CA . GLN D 4 39 ? 134.64900 121.45400 158.23900 1.000 29.44000 39 GLN D CA 1
ATOM 4444 C C . GLN D 4 39 ? 133.86500 121.92700 159.45600 1.000 29.44000 39 GLN D C 1
ATOM 4445 O O . GLN D 4 39 ? 133.45400 123.09000 159.52200 1.000 29.44000 39 GLN D O 1
ATOM 4451 N N . ARG D 4 40 ? 133.65700 121.03000 160.41400 1.000 40.37000 40 ARG D N 1
ATOM 4452 C CA . ARG D 4 40 ? 132.98200 121.41700 161.63900 1.000 40.37000 40 ARG D CA 1
ATOM 4453 C C . ARG D 4 40 ? 133.96700 122.08300 162.59500 1.000 40.37000 40 ARG D C 1
ATOM 4454 O O . ARG D 4 40 ? 135.15200 122.24900 162.29800 1.000 40.37000 40 ARG D O 1
ATOM 4462 N N . SER D 4 41 ? 133.45900 122.47400 163.75900 1.000 45.02000 41 SER D N 1
ATOM 4463 C CA . SER D 4 41 ? 134.28200 123.15700 164.75100 1.000 45.02000 41 SER D CA 1
ATOM 4464 C C . SER D 4 41 ? 135.18700 122.14600 165.44400 1.000 45.02000 41 SER D C 1
ATOM 4465 O O . SER D 4 41 ? 134.72200 121.32800 166.24300 1.000 45.02000 41 SER D O 1
ATOM 4468 N N . GLY D 4 42 ? 136.47200 122.20000 165.14200 1.000 48.29000 42 GLY D N 1
ATOM 4469 C CA . GLY D 4 42 ? 137.46000 121.34800 165.79700 1.000 48.29000 42 GLY D CA 1
ATOM 4470 C C . GLY D 4 42 ? 137.81000 120.03000 165.13500 1.000 48.29000 42 GLY D C 1
ATOM 4471 O O . GLY D 4 42 ? 138.98700 119.69500 165.00700 1.000 48.29000 42 GLY D O 1
ATOM 4472 N N . GLN D 4 43 ? 136.80400 119.27500 164.70800 1.000 47.06000 43 GLN D N 1
ATOM 4473 C CA . GLN D 4 43 ? 137.03100 117.93800 164.17300 1.000 47.06000 43 GLN D CA 1
ATOM 4474 C C . GLN D 4 43 ? 137.63700 118.03400 162.77200 1.000 47.06000 43 GLN D C 1
ATOM 4475 O O . GLN D 4 43 ? 137.95700 119.11400 162.26700 1.000 47.06000 43 GLN D O 1
ATOM 4481 N N . GLY D 4 44 ? 137.80300 116.87500 162.12700 1.000 35.04000 44 GLY D N 1
ATOM 4482 C CA . GLY D 4 44 ? 138.37000 116.82200 160.79800 1.000 35.04000 44 GLY D CA 1
ATOM 4483 C C . GLY D 4 44 ? 137.33800 117.02700 159.70400 1.000 35.04000 44 GLY D C 1
ATOM 4484 O O . GLY D 4 44 ? 136.13100 117.02500 159.94000 1.000 35.04000 44 GLY D O 1
ATOM 4485 N N . LEU D 4 45 ? 137.84100 117.20100 158.48700 1.000 28.45000 45 LEU D N 1
ATOM 4486 C CA . LEU D 4 45 ? 136.99400 117.47800 157.33900 1.000 28.45000 45 LEU D CA 1
ATOM 4487 C C . LEU D 4 45 ? 136.28500 116.20700 156.87400 1.000 28.45000 45 LEU D C 1
ATOM 4488 O O . LEU D 4 45 ? 136.70800 115.08400 157.16100 1.000 28.45000 45 LEU D O 1
ATOM 4493 N N . GLU D 4 46 ? 135.18900 116.40100 156.14600 1.000 30.77000 46 GLU D N 1
ATOM 4494 C CA . GLU D 4 46 ? 134.39500 115.31800 155.58200 1.000 30.77000 46 GLU D CA 1
ATOM 4495 C C . GLU D 4 46 ? 134.37600 115.48300 154.06600 1.000 30.77000 46 GLU D C 1
ATOM 4496 O O . GLU D 4 46 ? 135.10400 116.30800 153.51000 1.000 30.77000 46 GLU D O 1
ATOM 4502 N N . TRP D 4 47 ? 133.55600 114.68600 153.38100 1.000 31.22000 47 TRP D N 1
ATOM 4503 C CA . TRP D 4 47 ? 133.47100 114.77600 151.93000 1.000 31.22000 47 TRP D CA 1
ATOM 4504 C C . TRP D 4 47 ? 132.06200 114.46000 151.45000 1.000 31.22000 47 TRP D C 1
ATOM 4505 O O . TRP D 4 47 ? 131.33200 113.68400 152.07100 1.000 31.22000 47 TRP D O 1
ATOM 4516 N N . ILE D 4 48 ? 131.69400 115.07500 150.32200 1.000 32.46000 48 ILE D N 1
ATOM 4517 C CA . ILE D 4 48 ? 130.38600 114.92700 149.69900 1.000 32.46000 48 ILE D CA 1
ATOM 4518 C C . ILE D 4 48 ? 130.61200 114.72100 148.20400 1.000 32.46000 48 ILE D C 1
ATOM 4519 O O . ILE D 4 48 ? 131.64400 115.10800 147.65400 1.000 32.46000 48 ILE D O 1
ATOM 4524 N N . GLY D 4 49 ? 129.63200 114.10100 147.54600 1.000 33.41000 49 GLY D N 1
ATOM 4525 C CA . GLY D 4 49 ? 129.74300 113.75600 146.13900 1.000 33.41000 49 GLY D CA 1
ATOM 4526 C C . GLY D 4 49 ? 130.01400 114.90300 145.18300 1.000 33.41000 49 GLY D C 1
ATOM 4527 O O . GLY D 4 49 ? 130.02400 116.07000 145.58400 1.000 33.41000 49 GLY D O 1
ATOM 4528 N N . TRP D 4 50 ? 130.22600 114.58100 143.90800 1.000 39.01000 50 TRP D N 1
ATOM 4529 C CA . TRP D 4 50 ? 130.62800 115.55100 142.89900 1.000 39.01000 50 TRP D CA 1
ATOM 4530 C C . TRP D 4 50 ? 129.51800 115.77000 141.87800 1.000 39.01000 50 TRP D C 1
ATOM 4531 O O . TRP D 4 50 ? 128.57000 114.98800 141.76800 1.000 39.01000 50 TRP D O 1
ATOM 4542 N N . PHE D 4 51 ? 129.66000 116.86100 141.12100 1.000 39.70000 51 PHE D N 1
ATOM 4543 C CA . PHE D 4 51 ? 128.61700 117.36700 140.23300 1.000 39.70000 51 PHE D CA 1
ATOM 4544 C C . PHE D 4 51 ? 129.20100 117.75200 138.86900 1.000 39.70000 51 PHE D C 1
ATOM 4545 O O . PHE D 4 51 ? 129.09600 118.89000 138.42600 1.000 39.70000 51 PHE D O 1
ATOM 4553 N N . TYR D 4 52 ? 129.90100 116.81800 138.21600 1.000 40.62000 52 TYR D N 1
ATOM 4554 C CA . TYR D 4 52 ? 130.48400 117.12300 136.90900 1.000 40.62000 52 TYR D CA 1
ATOM 4555 C C . TYR D 4 52 ? 129.40400 117.62200 135.95600 1.000 40.62000 52 TYR D C 1
ATOM 4556 O O . TYR D 4 52 ? 128.54100 116.84300 135.53400 1.000 40.62000 52 TYR D O 1
ATOM 4565 N N . PRO D 4 53 ? 129.41500 118.90600 135.59000 1.000 41.62000 53 PRO D N 1
ATOM 4566 C CA . PRO D 4 53 ? 128.27300 119.47100 134.86000 1.000 41.62000 53 PRO D CA 1
ATOM 4567 C C . PRO D 4 53 ? 128.24600 119.11000 133.38300 1.000 41.62000 53 PRO D C 1
ATOM 4568 O O . PRO D 4 53 ? 127.16400 118.96300 132.80500 1.000 41.62000 53 PRO D O 1
ATOM 4572 N N . GLY D 4 54 ? 129.42000 118.96600 132.76400 1.000 42.79000 54 GLY D N 1
ATOM 4573 C CA . GLY D 4 54 ? 129.46100 118.69900 131.33400 1.000 42.79000 54 GLY D CA 1
ATOM 4574 C C . GLY D 4 54 ? 128.74000 117.42200 130.95000 1.000 42.79000 54 GLY D C 1
ATOM 4575 O O . GLY D 4 54 ? 127.94100 117.40700 130.01100 1.000 42.79000 54 GLY D O 1
ATOM 4576 N N . SER D 4 55 ? 129.00800 116.33600 131.66900 1.000 42.26000 55 SER D N 1
ATOM 4577 C CA . SER D 4 55 ? 128.26300 115.09600 131.50900 1.000 42.26000 55 SER D CA 1
ATOM 4578 C C . SER D 4 55 ? 127.15700 114.95000 132.54200 1.000 42.26000 55 SER D C 1
ATOM 4579 O O . SER D 4 55 ? 126.44400 113.94200 132.52800 1.000 42.26000 55 SER D O 1
ATOM 4582 N N . ASP D 4 56 ? 127.00000 115.93600 133.42700 1.000 44.80000 56 ASP D N 1
ATOM 4583 C CA . ASP D 4 56 ? 125.99900 115.90700 134.49400 1.000 44.80000 56 ASP D CA 1
ATOM 4584 C C . ASP D 4 56 ? 126.11500 114.63000 135.32400 1.000 44.80000 56 ASP D C 1
ATOM 4585 O O . ASP D 4 56 ? 125.11800 114.01400 135.70500 1.000 44.80000 56 ASP D O 1
ATOM 4590 N N . ASN D 4 57 ? 127.35200 114.22500 135.60000 1.000 43.47000 57 ASN D N 1
ATOM 4591 C CA . ASN D 4 57 ? 127.60400 113.08600 136.47000 1.000 43.47000 57 ASN D CA 1
ATOM 4592 C C . ASN D 4 57 ? 127.49400 113.53900 137.91900 1.000 43.47000 57 ASN D C 1
ATOM 4593 O O . ASN D 4 57 ? 128.24300 114.41800 138.36100 1.000 43.47000 57 ASN D O 1
ATOM 4598 N N . ILE D 4 58 ? 126.56100 112.94000 138.65300 1.000 42.68000 58 ILE D N 1
ATOM 4599 C CA . ILE D 4 58 ? 126.25700 113.32100 140.02500 1.000 42.68000 58 ILE D CA 1
ATOM 4600 C C . ILE D 4 58 ? 126.55100 112.13200 140.92700 1.000 42.68000 58 ILE D C 1
ATOM 4601 O O . ILE D 4 58 ? 126.04700 111.02800 140.69000 1.000 42.68000 58 ILE D O 1
ATOM 4606 N N . ASN D 4 59 ? 127.36300 112.35800 141.95500 1.000 40.42000 59 ASN D N 1
ATOM 4607 C CA . ASN D 4 59 ? 127.69000 111.32800 142.92800 1.000 40.42000 59 ASN D CA 1
ATOM 4608 C C . ASN D 4 59 ? 127.55100 111.90800 144.32600 1.000 40.42000 59 ASN D C 1
ATOM 4609 O O . ASN D 4 59 ? 127.82600 113.08900 144.55200 1.000 40.42000 59 ASN D O 1
ATOM 4614 N N . TYR D 4 60 ? 127.12200 111.06900 145.26600 1.000 43.48000 60 TYR D N 1
ATOM 4615 C CA . TYR D 4 60 ? 126.91100 111.49300 146.64200 1.000 43.48000 60 TYR D CA 1
ATOM 4616 C C . TYR D 4 60 ? 127.56800 110.51800 147.60700 1.000 43.48000 60 TYR D C 1
ATOM 4617 O O . TYR D 4 60 ? 127.58000 109.30500 147.38200 1.000 43.48000 60 TYR D O 1
ATOM 4626 N N . ASN D 4 61 ? 128.11500 111.06700 148.68700 1.000 40.51000 61 ASN D N 1
ATOM 4627 C CA . ASN D 4 61 ? 128.60500 110.24500 149.78100 1.000 40.51000 61 ASN D CA 1
ATOM 4628 C C . ASN D 4 61 ? 127.43400 109.58900 150.50300 1.000 40.51000 61 ASN D C 1
ATOM 4629 O O . ASN D 4 61 ? 126.32600 110.13000 150.55300 1.000 40.51000 61 ASN D O 1
ATOM 4634 N N . GLU D 4 62 ? 127.69000 108.40500 151.06400 1.000 51.68000 62 GLU D N 1
ATOM 4635 C CA . GLU D 4 62 ? 126.63000 107.65800 151.73500 1.000 51.68000 62 GLU D CA 1
ATOM 4636 C C . GLU D 4 62 ? 126.08400 108.42100 152.93700 1.000 51.68000 62 GLU D C 1
ATOM 4637 O O . GLU D 4 62 ? 124.86900 108.44400 153.16700 1.000 51.68000 62 GLU D O 1
ATOM 4643 N N . LYS D 4 63 ? 126.96800 109.04600 153.71800 1.000 50.24000 63 LYS D N 1
ATOM 4644 C CA . LYS D 4 63 ? 126.53300 109.74000 154.92700 1.000 50.24000 63 LYS D CA 1
ATOM 4645 C C . LYS D 4 63 ? 125.63900 110.93000 154.60200 1.000 50.24000 63 LYS D C 1
ATOM 4646 O O . LYS D 4 63 ? 124.63000 111.15800 155.28100 1.000 50.24000 63 LYS D O 1
ATOM 4652 N N . PHE D 4 64 ? 125.98700 111.69800 153.56900 1.000 44.48000 64 PHE D N 1
ATOM 4653 C CA . PHE D 4 64 ? 125.28900 112.93200 153.23200 1.000 44.48000 64 PHE D CA 1
ATOM 4654 C C . PHE D 4 64 ? 124.32700 112.75800 152.06300 1.000 44.48000 64 PHE D C 1
ATOM 4655 O O . PHE D 4 64 ? 124.15900 113.67800 151.25600 1.000 44.48000 64 PHE D O 1
ATOM 4663 N N . LYS D 4 65 ? 123.69400 111.58800 151.95200 1.000 52.71000 65 LYS D N 1
ATOM 4664 C CA . LYS D 4 65 ? 122.78500 111.33900 150.83700 1.000 52.71000 65 LYS D CA 1
ATOM 4665 C C . LYS D 4 65 ? 121.55900 112.24200 150.89500 1.000 52.71000 65 LYS D C 1
ATOM 4666 O O . LYS D 4 65 ? 121.10900 112.75500 149.86400 1.000 52.71000 65 LYS D O 1
ATOM 4672 N N . ASP D 4 66 ? 121.00100 112.44600 152.08700 1.000 53.62000 66 ASP D N 1
ATOM 4673 C CA . ASP D 4 66 ? 119.69700 113.08100 152.23600 1.000 53.62000 66 ASP D CA 1
ATOM 4674 C C . ASP D 4 66 ? 119.79100 114.44200 152.91800 1.000 53.62000 66 ASP D C 1
ATOM 4675 O O . ASP D 4 66 ? 118.86200 114.85700 153.61300 1.000 53.62000 66 ASP D O 1
ATOM 4680 N N . LYS D 4 67 ? 120.89800 115.14700 152.73200 1.000 46.53000 67 LYS D N 1
ATOM 4681 C CA . LYS D 4 67 ? 121.03000 116.49900 153.26000 1.000 46.53000 67 LYS D CA 1
ATOM 4682 C C . LYS D 4 67 ? 121.34600 117.53000 152.19000 1.000 46.53000 67 LYS D C 1
ATOM 4683 O O . LYS D 4 67 ? 120.78900 118.63100 152.21700 1.000 46.53000 67 LYS D O 1
ATOM 4689 N N . ALA D 4 68 ? 122.21000 117.19900 151.23800 1.000 41.21000 68 ALA D N 1
ATOM 4690 C CA . ALA D 4 68 ? 122.64700 118.12900 150.20900 1.000 41.21000 68 ALA D CA 1
ATOM 4691 C C . ALA D 4 68 ? 122.06700 117.73700 148.85900 1.000 41.21000 68 ALA D C 1
ATOM 4692 O O . ALA D 4 68 ? 122.03900 116.55500 148.50300 1.000 41.21000 68 ALA D O 1
ATOM 4694 N N . THR D 4 69 ? 121.59800 118.73500 148.11500 1.000 41.63000 69 THR D N 1
ATOM 4695 C CA . THR D 4 69 ? 121.15500 118.55400 146.73900 1.000 41.63000 69 THR D CA 1
ATOM 4696 C C . THR D 4 69 ? 121.94700 119.49400 145.84200 1.000 41.63000 69 THR D C 1
ATOM 4697 O O . THR D 4 69 ? 122.01500 120.69700 146.10600 1.000 41.63000 69 THR D O 1
ATOM 4701 N N . LEU D 4 70 ? 122.54600 118.94600 144.79100 1.000 37.77000 70 LEU D N 1
ATOM 4702 C CA . LEU D 4 70 ? 123.41300 119.70800 143.90400 1.000 37.77000 70 LEU D CA 1
ATOM 4703 C C . LEU D 4 70 ? 122.68500 120.04200 142.61000 1.000 37.77000 70 LEU D C 1
ATOM 4704 O O . LEU D 4 70 ? 122.04100 119.17800 142.00800 1.000 37.77000 70 LEU D O 1
ATOM 4709 N N . THR D 4 71 ? 122.79100 121.29900 142.18300 1.000 41.24000 71 THR D N 1
ATOM 4710 C CA . THR D 4 71 ? 122.20000 121.69200 140.91000 1.000 41.24000 71 THR D CA 1
ATOM 4711 C C . THR D 4 71 ? 122.95500 122.89200 140.36200 1.000 41.24000 71 THR D C 1
ATOM 4712 O O . THR D 4 71 ? 123.47900 123.70500 141.12100 1.000 41.24000 71 THR D O 1
ATOM 4716 N N . ALA D 4 72 ? 122.99900 123.00700 139.03800 1.000 45.23000 72 ALA D N 1
ATOM 4717 C CA . ALA D 4 72 ? 123.70200 124.12900 138.43500 1.000 45.23000 72 ALA D CA 1
ATOM 4718 C C . ALA D 4 72 ? 123.00300 124.55500 137.15700 1.000 45.23000 72 ALA D C 1
ATOM 4719 O O . ALA D 4 72 ? 122.33800 123.76000 136.48800 1.000 45.23000 72 ALA D O 1
ATOM 4721 N N . ASP D 4 73 ? 123.16700 125.83300 136.82900 1.000 50.18000 73 ASP D N 1
ATOM 4722 C CA . ASP D 4 73 ? 122.71700 126.39500 135.56500 1.000 50.18000 73 ASP D CA 1
ATOM 4723 C C . ASP D 4 73 ? 123.94100 126.82900 134.77600 1.000 50.18000 73 ASP D C 1
ATOM 4724 O O . ASP D 4 73 ? 124.76100 127.60700 135.27400 1.000 50.18000 73 ASP D O 1
ATOM 4729 N N . LYS D 4 74 ? 124.06500 126.32900 133.54900 1.000 52.53000 74 LYS D N 1
ATOM 4730 C CA . LYS D 4 74 ? 125.22600 126.65000 132.73100 1.000 52.53000 74 LYS D CA 1
ATOM 4731 C C . LYS D 4 74 ? 125.04500 128.00500 132.06000 1.000 52.53000 74 LYS D C 1
ATOM 4732 O O . LYS D 4 74 ? 125.19400 128.13100 130.84100 1.000 52.53000 74 LYS D O 1
ATOM 4738 N N . SER D 4 75 ? 124.72300 129.02200 132.85800 1.000 48.70000 75 SER D N 1
ATOM 4739 C CA . SER D 4 75 ? 124.61200 130.39100 132.38700 1.000 48.70000 75 SER D CA 1
ATOM 4740 C C . SER D 4 75 ? 125.47100 131.36000 133.18100 1.000 48.70000 75 SER D C 1
ATOM 4741 O O . SER D 4 75 ? 125.66800 132.49600 132.73400 1.000 48.70000 75 SER D O 1
ATOM 4744 N N . SER D 4 76 ? 125.98200 130.94900 134.34300 1.000 46.49000 76 SER D N 1
ATOM 4745 C CA . SER D 4 76 ? 126.86300 131.79300 135.13800 1.000 46.49000 76 SER D CA 1
ATOM 4746 C C . SER D 4 76 ? 128.03500 131.01200 135.71900 1.000 46.49000 76 SER D C 1
ATOM 4747 O O . SER D 4 76 ? 128.80900 131.58300 136.49900 1.000 46.49000 76 SER D O 1
ATOM 4750 N N . SER D 4 77 ? 128.18700 129.73300 135.36600 1.000 46.29000 77 SER D N 1
ATOM 4751 C CA . SER D 4 77 ? 129.27200 128.88700 135.86500 1.000 46.29000 77 SER D CA 1
ATOM 4752 C C . SER D 4 77 ? 129.26200 128.82100 137.39200 1.000 46.29000 77 SER D C 1
ATOM 4753 O O . SER D 4 77 ? 130.26600 129.08400 138.05600 1.000 46.29000 77 SER D O 1
ATOM 4756 N N . THR D 4 78 ? 128.10500 128.47200 137.94900 1.000 41.73000 78 THR D N 1
ATOM 4757 C CA . THR D 4 78 ? 127.93200 128.35400 139.38800 1.000 41.73000 78 THR D CA 1
ATOM 4758 C C . THR D 4 78 ? 127.27100 127.02500 139.72000 1.000 41.73000 78 THR D C 1
ATOM 4759 O O . THR D 4 78 ? 126.44100 126.52000 138.96000 1.000 41.73000 78 THR D O 1
ATOM 4763 N N . VAL D 4 79 ? 127.64600 126.46700 140.86700 1.000 36.78000 79 VAL D N 1
ATOM 4764 C CA . VAL D 4 79 ? 127.06100 125.24100 141.39400 1.000 36.78000 79 VAL D CA 1
ATOM 4765 C C . VAL D 4 79 ? 126.40000 125.57000 142.72500 1.000 36.78000 79 VAL D C 1
ATOM 4766 O O . VAL D 4 79 ? 127.02300 126.18800 143.59600 1.000 36.78000 79 VAL D O 1
ATOM 4770 N N . TYR D 4 80 ? 125.14300 125.16800 142.87900 1.000 37.84000 80 TYR D N 1
ATOM 4771 C CA . TYR D 4 80 ? 124.35300 125.45500 144.06300 1.000 37.84000 80 TYR D CA 1
ATOM 4772 C C . TYR D 4 80 ? 124.15000 124.17600 144.85900 1.000 37.84000 80 TYR D C 1
ATOM 4773 O O . TYR D 4 80 ? 123.75800 123.14000 144.30400 1.000 37.84000 80 TYR D O 1
ATOM 4782 N N . MET D 4 81 ? 124.42500 124.26300 146.15600 1.000 39.33000 81 MET D N 1
ATOM 4783 C CA . MET D 4 81 ? 124.22100 123.19000 147.12000 1.000 39.33000 81 MET D CA 1
ATOM 4784 C C . MET D 4 81 ? 123.07700 123.61000 148.03200 1.000 39.33000 81 MET D C 1
ATOM 4785 O O . MET D 4 81 ? 123.21300 124.56200 148.80700 1.000 39.33000 81 MET D O 1
ATOM 4790 N N . GLU D 4 82 ? 121.94800 122.92100 147.92100 1.000 48.31000 82 GLU D N 1
ATOM 4791 C CA . GLU D 4 82 ? 120.77800 123.19400 148.74100 1.000 48.31000 82 GLU D CA 1
ATOM 4792 C C . GLU D 4 82 ? 120.80300 122.26000 149.94100 1.000 48.31000 82 GLU D C 1
ATOM 4793 O O . GLU D 4 82 ? 120.88800 121.03700 149.77900 1.000 48.31000 82 GLU D O 1
ATOM 4799 N N . LEU D 4 83 ? 120.73600 122.83700 151.13500 1.000 46.07000 83 LEU D N 1
ATOM 4800 C CA . LEU D 4 83 ? 120.79300 122.08800 152.37900 1.000 46.07000 83 LEU D CA 1
ATOM 4801 C C . LEU D 4 83 ? 119.39600 121.97200 152.97200 1.000 46.07000 83 LEU D C 1
ATOM 4802 O O . LEU D 4 83 ? 118.62500 122.93600 152.96200 1.000 46.07000 83 LEU D O 1
ATOM 4807 N N . THR D 4 84 ? 119.07300 120.78800 153.48200 1.000 52.76000 84 THR D N 1
ATOM 4808 C CA . THR D 4 84 ? 117.76700 120.51100 154.05600 1.000 52.76000 84 THR D CA 1
ATOM 4809 C C . THR D 4 84 ? 117.91200 120.07200 155.50800 1.000 52.76000 84 THR D C 1
ATOM 4810 O O . THR D 4 84 ? 118.98700 119.65500 155.94600 1.000 52.76000 84 THR D O 1
ATOM 4814 N N . ARG D 4 85 ? 116.80300 120.17700 156.24200 1.000 54.74000 85 ARG D N 1
ATOM 4815 C CA . ARG D 4 85 ? 116.69000 119.73300 157.63600 1.000 54.74000 85 ARG D CA 1
ATOM 4816 C C . ARG D 4 85 ? 117.88200 120.18800 158.48200 1.000 54.74000 85 ARG D C 1
ATOM 4817 O O . ARG D 4 85 ? 118.45700 119.43800 159.27100 1.000 54.74000 85 ARG D O 1
ATOM 4825 N N . LEU D 4 86 ? 118.20200 121.47700 158.36800 1.000 46.26000 86 LEU D N 1
ATOM 4826 C CA . LEU D 4 86 ? 119.38100 122.01800 159.03300 1.000 46.26000 86 LEU D CA 1
ATOM 4827 C C . LEU D 4 86 ? 119.20000 122.04800 160.54400 1.000 46.26000 86 LEU D C 1
ATOM 4828 O O . LEU D 4 86 ? 118.65900 123.01300 161.09200 1.000 46.26000 86 LEU D O 1
ATOM 4833 N N . THR D 4 87 ? 119.65600 120.99900 161.22200 1.000 46.50000 87 THR D N 1
ATOM 4834 C CA . THR D 4 87 ? 119.65000 120.97300 162.67400 1.000 46.50000 87 THR D CA 1
ATOM 4835 C C . THR D 4 87 ? 120.81100 121.80800 163.20900 1.000 46.50000 87 THR D C 1
ATOM 4836 O O . THR D 4 87 ? 121.55600 122.44200 162.45800 1.000 46.50000 87 THR D O 1
ATOM 4840 N N . SER D 4 88 ? 120.97300 121.80700 164.53200 1.000 49.84000 88 SER D N 1
ATOM 4841 C CA . SER D 4 88 ? 122.03600 122.58900 165.14900 1.000 49.84000 88 SER D CA 1
ATOM 4842 C C . SER D 4 88 ? 123.42300 122.02600 164.87100 1.000 49.84000 88 SER D C 1
ATOM 4843 O O . SER D 4 88 ? 124.41400 122.70400 165.16100 1.000 49.84000 88 SER D O 1
ATOM 4846 N N . GLU D 4 89 ? 123.51900 120.81600 164.32000 1.000 44.86000 89 GLU D N 1
ATOM 4847 C CA . GLU D 4 89 ? 124.80900 120.18900 164.07000 1.000 44.86000 89 GLU D CA 1
ATOM 4848 C C . GLU D 4 89 ? 125.45000 120.62900 162.76000 1.000 44.86000 89 GLU D C 1
ATOM 4849 O O . GLU D 4 89 ? 126.58900 120.23600 162.49000 1.000 44.86000 89 GLU D O 1
ATOM 4855 N N . ASP D 4 90 ? 124.75900 121.42300 161.94600 1.000 35.82000 90 ASP D N 1
ATOM 4856 C CA . ASP D 4 90 ? 125.27700 121.84000 160.65000 1.000 35.82000 90 ASP D CA 1
ATOM 4857 C C . ASP D 4 90 ? 125.97300 123.19300 160.68700 1.000 35.82000 90 ASP D C 1
ATOM 4858 O O . ASP D 4 90 ? 126.37200 123.69300 159.63200 1.000 35.82000 90 ASP D O 1
ATOM 4863 N N . SER D 4 91 ? 126.12900 123.79800 161.86300 1.000 33.61000 91 SER D N 1
ATOM 4864 C CA . SER D 4 91 ? 126.82500 125.07400 161.95700 1.000 33.61000 91 SER D CA 1
ATOM 4865 C C . SER D 4 91 ? 128.31700 124.86100 161.75200 1.000 33.61000 91 SER D C 1
ATOM 4866 O O . SER D 4 91 ? 129.04500 124.58500 162.71000 1.000 33.61000 91 SER D O 1
ATOM 4869 N N . ALA D 4 92 ? 128.78200 124.99300 160.51400 1.000 27.76000 92 ALA D N 1
ATOM 4870 C CA . ALA D 4 92 ? 130.15400 124.63000 160.19500 1.000 27.76000 92 ALA D CA 1
ATOM 4871 C C . ALA D 4 92 ? 130.58400 125.35600 158.93300 1.000 27.76000 92 ALA D C 1
ATOM 4872 O O . ALA D 4 92 ? 129.75300 125.83300 158.15800 1.000 27.76000 92 ALA D O 1
ATOM 4874 N N . VAL D 4 93 ? 131.90000 125.43200 158.73500 1.000 29.46000 93 VAL D N 1
ATOM 4875 C CA . VAL D 4 93 ? 132.42500 126.03000 157.51700 1.000 29.46000 93 VAL D CA 1
ATOM 4876 C C . VAL D 4 93 ? 132.21800 125.06300 156.36100 1.000 29.46000 93 VAL D C 1
ATOM 4877 O O . VAL D 4 93 ? 132.32400 123.84000 156.52100 1.000 29.46000 93 VAL D O 1
ATOM 4881 N N . TYR D 4 94 ? 131.89500 125.60300 155.19300 1.000 29.63000 94 TYR D N 1
ATOM 4882 C CA . TYR D 4 94 ? 131.63200 124.79900 154.00500 1.000 29.63000 94 TYR D CA 1
ATOM 4883 C C . TYR D 4 94 ? 132.59500 125.20600 152.90100 1.000 29.63000 94 TYR D C 1
ATOM 4884 O O . TYR D 4 94 ? 132.67400 126.38800 152.54800 1.000 29.63000 94 TYR D O 1
ATOM 4893 N N . PHE D 4 95 ? 133.32300 124.22800 152.36400 1.000 27.13000 95 PHE D N 1
ATOM 4894 C CA . PHE D 4 95 ? 134.29600 124.44500 151.30500 1.000 27.13000 95 PHE D CA 1
ATOM 4895 C C . PHE D 4 95 ? 133.82500 123.75800 150.03200 1.000 27.13000 95 PHE D C 1
ATOM 4896 O O . PHE D 4 95 ? 133.23100 122.67600 150.08200 1.000 27.13000 95 PHE D O 1
ATOM 4904 N N . CYS D 4 96 ? 134.08800 124.38800 148.89200 1.000 27.74000 96 CYS D N 1
ATOM 4905 C CA . CYS D 4 96 ? 133.90800 123.76300 147.59000 1.000 27.74000 96 CYS D CA 1
ATOM 4906 C C . CYS D 4 96 ? 135.25900 123.72500 146.89200 1.000 27.74000 96 CYS D C 1
ATOM 4907 O O . CYS D 4 96 ? 135.93700 124.75100 146.79100 1.000 27.74000 96 CYS D O 1
ATOM 4910 N N . ALA D 4 97 ? 135.65400 122.54200 146.43100 1.000 29.84000 97 ALA D N 1
ATOM 4911 C CA . ALA D 4 97 ? 136.99500 122.33700 145.90900 1.000 29.84000 97 ALA D CA 1
ATOM 4912 C C . ALA D 4 97 ? 136.94500 121.45900 144.66900 1.000 29.84000 97 ALA D C 1
ATOM 4913 O O . ALA D 4 97 ? 135.98400 120.72300 144.44100 1.000 29.84000 97 ALA D O 1
ATOM 4915 N N . SER D 4 98 ? 138.00900 121.54200 143.87200 1.000 32.08000 98 SER D N 1
ATOM 4916 C CA . SER D 4 98 ? 138.11300 120.80600 142.62100 1.000 32.08000 98 SER D CA 1
ATOM 4917 C C . SER D 4 98 ? 139.55700 120.38500 142.39900 1.000 32.08000 98 SER D C 1
ATOM 4918 O O . SER D 4 98 ? 140.48300 120.97400 142.96100 1.000 32.08000 98 SER D O 1
ATOM 4921 N N . HIS D 4 99 ? 139.74300 119.36200 141.56900 1.000 30.01000 99 HIS D N 1
ATOM 4922 C CA . HIS D 4 99 ? 141.06600 118.86600 141.22300 1.000 30.01000 99 HIS D CA 1
ATOM 4923 C C . HIS D 4 99 ? 141.39400 119.19300 139.77100 1.000 30.01000 99 HIS D C 1
ATOM 4924 O O . HIS D 4 99 ? 140.59700 119.78400 139.04000 1.000 30.01000 99 HIS D O 1
ATOM 4931 N N . GLU D 4 100 ? 142.59600 118.79900 139.35600 1.000 37.56000 100 GLU D N 1
ATOM 4932 C CA . GLU D 4 100 ? 143.05500 119.02900 137.99200 1.000 37.56000 100 GLU D CA 1
ATOM 4933 C C . GLU D 4 100 ? 143.27400 117.73700 137.22200 1.000 37.56000 100 GLU D C 1
ATOM 4934 O O . GLU D 4 100 ? 142.71000 117.56700 136.13500 1.000 37.56000 100 GLU D O 1
ATOM 4940 N N . GLY D 4 101 ? 144.07700 116.82300 137.74900 1.000 37.00000 101 GLY D N 1
ATOM 4941 C CA . GLY D 4 101 ? 144.29100 115.54800 137.10500 1.000 37.00000 101 GLY D CA 1
ATOM 4942 C C . GLY D 4 101 ? 143.15800 114.58700 137.37200 1.000 37.00000 101 GLY D C 1
ATOM 4943 O O . GLY D 4 101 ? 142.28700 114.80700 138.22500 1.000 37.00000 101 GLY D O 1
ATOM 4944 N N . PRO D 4 102 ? 143.15400 113.48500 136.63300 1.000 37.71000 102 PRO D N 1
ATOM 4945 C CA . PRO D 4 102 ? 142.08600 112.49200 136.80500 1.000 37.71000 102 PRO D CA 1
ATOM 4946 C C . PRO D 4 102 ? 142.30800 111.55400 137.98000 1.000 37.71000 102 PRO D C 1
ATOM 4947 O O . PRO D 4 102 ? 142.15400 110.33800 137.83500 1.000 37.71000 102 PRO D O 1
ATOM 4951 N N . TYR D 4 103 ? 142.60700 112.12300 139.14900 1.000 33.29000 103 TYR D N 1
ATOM 4952 C CA . TYR D 4 103 ? 142.75800 111.24700 140.32800 1.000 33.29000 103 TYR D CA 1
ATOM 4953 C C . TYR D 4 103 ? 141.93300 111.80200 141.46500 1.000 33.29000 103 TYR D C 1
ATOM 4954 O O . TYR D 4 103 ? 141.30600 110.98500 142.13400 1.000 33.29000 103 TYR D O 1
ATOM 4963 N N . VAL D 4 104 ? 141.93600 113.11700 141.64300 1.000 32.73000 104 VAL D N 1
ATOM 4964 C CA . VAL D 4 104 ? 141.10900 113.78700 142.64800 1.000 32.73000 104 VAL D CA 1
ATOM 4965 C C . VAL D 4 104 ? 141.97600 114.13600 143.85400 1.000 32.73000 104 VAL D C 1
ATOM 4966 O O . VAL D 4 104 ? 141.89800 113.49800 144.91000 1.000 32.73000 104 VAL D O 1
ATOM 4970 N N . TYR D 4 105 ? 142.85600 115.11100 143.67900 1.000 38.06000 105 TYR D N 1
ATOM 4971 C CA . TYR D 4 105 ? 143.59500 115.72900 144.77100 1.000 38.06000 105 TYR D CA 1
ATOM 4972 C C . TYR D 4 105 ? 143.28100 117.21900 144.77500 1.000 38.06000 105 TYR D C 1
ATOM 4973 O O . TYR D 4 105 ? 143.50100 117.90800 143.77400 1.000 38.06000 105 TYR D O 1
ATOM 4982 N N . PHE D 4 106 ? 142.73700 117.70500 145.88900 1.000 51.89000 106 PHE D N 1
ATOM 4983 C CA . PHE D 4 106 ? 142.11200 119.02700 145.93900 1.000 51.89000 106 PHE D CA 1
ATOM 4984 C C . PHE D 4 106 ? 143.18400 120.10500 145.90400 1.000 51.89000 106 PHE D C 1
ATOM 4985 O O . PHE D 4 106 ? 143.79400 120.42900 146.92400 1.000 51.89000 106 PHE D O 1
ATOM 4993 N N . ASP D 4 107 ? 143.40400 120.68100 144.72500 1.000 37.69000 107 ASP D N 1
ATOM 4994 C CA . ASP D 4 107 ? 144.36700 121.75800 144.56100 1.000 37.69000 107 ASP D CA 1
ATOM 4995 C C . ASP D 4 107 ? 143.72200 123.13500 144.51000 1.000 37.69000 107 ASP D C 1
ATOM 4996 O O . ASP D 4 107 ? 144.40400 124.13000 144.77500 1.000 37.69000 107 ASP D O 1
ATOM 5001 N N . TYR D 4 108 ? 142.43500 123.21600 144.18300 1.000 35.62000 108 TYR D N 1
ATOM 5002 C CA . TYR D 4 108 ? 141.71500 124.48200 144.07300 1.000 35.62000 108 TYR D CA 1
ATOM 5003 C C . TYR D 4 108 ? 140.68800 124.53400 145.20000 1.000 35.62000 108 TYR D C 1
ATOM 5004 O O . TYR D 4 108 ? 139.57000 124.03300 145.05500 1.000 35.62000 108 TYR D O 1
ATOM 5013 N N . TRP D 4 109 ? 141.06800 125.14600 146.31700 1.000 26.38000 109 TRP D N 1
ATOM 5014 C CA . TRP D 4 109 ? 140.24000 125.18300 147.51600 1.000 26.38000 109 TRP D CA 1
ATOM 5015 C C . TRP D 4 109 ? 139.50400 126.51400 147.58800 1.000 26.38000 109 TRP D C 1
ATOM 5016 O O . TRP D 4 109 ? 140.12400 127.56000 147.80900 1.000 26.38000 109 TRP D O 1
ATOM 5027 N N . GLY D 4 110 ? 138.18800 126.47200 147.41100 1.000 25.94000 110 GLY D N 1
ATOM 5028 C CA . GLY D 4 110 ? 137.39800 127.67900 147.50000 1.000 25.94000 110 GLY D CA 1
ATOM 5029 C C . GLY D 4 110 ? 137.28700 128.18900 148.92200 1.000 25.94000 110 GLY D C 1
ATOM 5030 O O . GLY D 4 110 ? 137.42200 127.45000 149.89600 1.000 25.94000 110 GLY D O 1
ATOM 5031 N N . GLN D 4 111 ? 137.04200 129.49200 149.03600 1.000 34.19000 111 GLN D N 1
ATOM 5032 C CA . GLN D 4 111 ? 136.86500 130.10300 150.34500 1.000 34.19000 111 GLN D CA 1
ATOM 5033 C C . GLN D 4 111 ? 135.63300 129.52700 151.03000 1.000 34.19000 111 GLN D C 1
ATOM 5034 O O . GLN D 4 111 ? 134.58900 129.33100 150.40400 1.000 34.19000 111 GLN D O 1
ATOM 5040 N N . GLY D 4 112 ? 135.76100 129.25200 152.32500 1.000 34.20000 112 GLY D N 1
ATOM 5041 C CA . GLY D 4 112 ? 134.70300 128.59100 153.06700 1.000 34.20000 112 GLY D CA 1
ATOM 5042 C C . GLY D 4 112 ? 133.65600 129.56600 153.58000 1.000 34.20000 112 GLY D C 1
ATOM 5043 O O . GLY D 4 112 ? 133.97300 130.66700 154.02500 1.000 34.20000 112 GLY D O 1
ATOM 5044 N N . THR D 4 113 ? 132.39900 129.14100 153.50600 1.000 38.43000 113 THR D N 1
ATOM 5045 C CA . THR D 4 113 ? 131.30500 129.89600 154.09600 1.000 38.43000 113 THR D CA 1
ATOM 5046 C C . THR D 4 113 ? 131.11000 129.46200 155.54600 1.000 38.43000 113 THR D C 1
ATOM 5047 O O . THR D 4 113 ? 131.47900 128.35400 155.93600 1.000 38.43000 113 THR D O 1
ATOM 5051 N N . THR D 4 114 ? 130.49200 130.33400 156.34200 1.000 30.46000 114 THR D N 1
ATOM 5052 C CA . THR D 4 114 ? 130.46200 130.14100 157.78700 1.000 30.46000 114 THR D CA 1
ATOM 5053 C C . THR D 4 114 ? 129.02800 129.94700 158.27000 1.000 30.46000 114 THR D C 1
ATOM 5054 O O . THR D 4 114 ? 128.57800 130.61500 159.20700 1.000 30.46000 114 THR D O 1
ATOM 5058 N N . LEU D 4 115 ? 128.29500 129.05600 157.60600 1.000 28.06000 115 LEU D N 1
ATOM 5059 C CA . LEU D 4 115 ? 126.90300 128.79400 157.95200 1.000 28.06000 115 LEU D CA 1
ATOM 5060 C C . LEU D 4 115 ? 126.75200 128.39600 159.41500 1.000 28.06000 115 LEU D C 1
ATOM 5061 O O . LEU D 4 115 ? 127.48400 127.54100 159.92000 1.000 28.06000 115 LEU D O 1
ATOM 5066 N N . THR D 4 116 ? 125.78600 129.02200 160.08700 1.000 32.11000 116 THR D N 1
ATOM 5067 C CA . THR D 4 116 ? 125.43200 128.71100 161.46500 1.000 32.11000 116 THR D CA 1
ATOM 5068 C C . THR D 4 116 ? 123.92500 128.53900 161.57000 1.000 32.11000 116 THR D C 1
ATOM 5069 O O . THR D 4 116 ? 123.16300 129.24800 160.90700 1.000 32.11000 116 THR D O 1
ATOM 5073 N N . VAL D 4 117 ? 123.49600 127.59100 162.39900 1.000 40.43000 117 VAL D N 1
ATOM 5074 C CA . VAL D 4 117 ? 122.08500 127.25800 162.55700 1.000 40.43000 117 VAL D CA 1
ATOM 5075 C C . VAL D 4 117 ? 121.68100 127.55500 163.99400 1.000 40.43000 117 VAL D C 1
ATOM 5076 O O . VAL D 4 117 ? 122.28800 127.02900 164.93600 1.000 40.43000 117 VAL D O 1
ATOM 5080 N N . SER D 4 118 ? 120.65800 128.39100 164.16000 1.000 45.02000 118 SER D N 1
ATOM 5081 C CA . SER D 4 118 ? 120.16200 128.75700 165.47900 1.000 45.02000 118 SER D CA 1
ATOM 5082 C C . SER D 4 118 ? 118.75000 129.30100 165.33600 1.000 45.02000 118 SER D C 1
ATOM 5083 O O . SER D 4 118 ? 118.33000 129.70600 164.25000 1.000 45.02000 118 SER D O 1
ATOM 5086 N N . SER D 4 119 ? 118.02300 129.31300 166.45200 1.000 51.04000 119 SER D N 1
ATOM 5087 C CA . SER D 4 119 ? 116.66500 129.83900 166.47400 1.000 51.04000 119 SER D CA 1
ATOM 5088 C C . SER D 4 119 ? 116.60400 131.32400 166.80400 1.000 51.04000 119 SER D C 1
ATOM 5089 O O . SER D 4 119 ? 115.51900 131.91100 166.74000 1.000 51.04000 119 SER D O 1
ATOM 5092 N N . ALA D 4 120 ? 117.73100 131.94100 167.15000 1.000 52.48000 120 ALA D N 1
ATOM 5093 C CA . ALA D 4 120 ? 117.75800 133.35000 167.51400 1.000 52.48000 120 ALA D CA 1
ATOM 5094 C C . ALA D 4 120 ? 117.77700 134.20900 166.25100 1.000 52.48000 120 ALA D C 1
ATOM 5095 O O . ALA D 4 120 ? 117.56200 133.72800 165.13600 1.000 52.48000 120 ALA D O 1
ATOM 5097 N N . SER D 4 121 ? 118.03400 135.50300 166.41800 1.000 48.36000 121 SER D N 1
ATOM 5098 C CA . SER D 4 121 ? 118.08900 136.44100 165.31000 1.000 48.36000 121 SER D CA 1
ATOM 5099 C C . SER D 4 121 ? 119.42300 137.17400 165.33100 1.000 48.36000 121 SER D C 1
ATOM 5100 O O . SER D 4 121 ? 120.11800 137.21300 166.34900 1.000 48.36000 121 SER D O 1
ATOM 5103 N N . THR D 4 122 ? 119.77200 137.75700 164.18800 1.000 37.48000 122 THR D N 1
ATOM 5104 C CA . THR D 4 122 ? 121.02800 138.47600 164.06800 1.000 37.48000 122 THR D CA 1
ATOM 5105 C C . THR D 4 122 ? 120.99000 139.77300 164.87000 1.000 37.48000 122 THR D C 1
ATOM 5106 O O . THR D 4 122 ? 119.92900 140.27400 165.25100 1.000 37.48000 122 THR D O 1
ATOM 5110 N N . LYS D 4 123 ? 122.17700 140.31600 165.12700 1.000 38.64000 123 LYS D N 1
ATOM 5111 C CA . LYS D 4 123 ? 122.31000 141.55400 165.88200 1.000 38.64000 123 LYS D CA 1
ATOM 5112 C C . LYS D 4 123 ? 123.59900 142.24400 165.46800 1.000 38.64000 123 LYS D C 1
ATOM 5113 O O . LYS D 4 123 ? 124.65400 141.60600 165.41100 1.000 38.64000 123 LYS D O 1
ATOM 5119 N N . GLY D 4 124 ? 123.51000 143.53800 165.17700 1.000 40.54000 124 GLY D N 1
ATOM 5120 C CA . GLY D 4 124 ? 124.66000 144.30900 164.77400 1.000 40.54000 124 GLY D CA 1
ATOM 5121 C C . GLY D 4 124 ? 125.66600 144.47300 165.89400 1.000 40.54000 124 GLY D C 1
ATOM 5122 O O . GLY D 4 124 ? 125.31200 144.57600 167.07200 1.000 40.54000 124 GLY D O 1
ATOM 5123 N N . PRO D 4 125 ? 126.94600 144.50800 165.54500 1.000 38.91000 125 PRO D N 1
ATOM 5124 C CA . PRO D 4 125 ? 127.99000 144.62000 166.56400 1.000 38.91000 125 PRO D CA 1
ATOM 5125 C C . PRO D 4 125 ? 128.15700 146.04800 167.06100 1.000 38.91000 125 PRO D C 1
ATOM 5126 O O . PRO D 4 125 ? 127.81500 147.02100 166.38900 1.000 38.91000 125 PRO D O 1
ATOM 5130 N N . SER D 4 126 ? 128.69700 146.15100 168.27100 1.000 41.90000 126 SER D N 1
ATOM 5131 C CA . SER D 4 126 ? 129.08300 147.42500 168.86000 1.000 41.90000 126 SER D CA 1
ATOM 5132 C C . SER D 4 126 ? 130.60100 147.52900 168.82800 1.000 41.90000 126 SER D C 1
ATOM 5133 O O . SER D 4 126 ? 131.29500 146.59600 169.23600 1.000 41.90000 126 SER D O 1
ATOM 5136 N N . VAL D 4 127 ? 131.11200 148.65800 168.34700 1.000 48.47000 127 VAL D N 1
ATOM 5137 C CA . VAL D 4 127 ? 132.51900 148.74500 167.97200 1.000 48.47000 127 VAL D CA 1
ATOM 5138 C C . VAL D 4 127 ? 133.19100 149.78700 168.86800 1.000 48.47000 127 VAL D C 1
ATOM 5139 O O . VAL D 4 127 ? 134.00700 150.59700 168.41400 1.000 48.47000 127 VAL D O 1
ATOM 5143 N N . PHE D 4 128 ? 132.78900 149.82000 170.14300 1.000 58.15000 128 PHE D N 1
ATOM 5144 C CA . PHE D 4 128 ? 133.39000 150.68900 171.15300 1.000 58.15000 128 PHE D CA 1
ATOM 5145 C C . PHE D 4 128 ? 134.90900 150.74400 171.03100 1.000 58.15000 128 PHE D C 1
ATOM 5146 O O . PHE D 4 128 ? 135.58600 149.71100 171.12900 1.000 58.15000 128 PHE D O 1
ATOM 5154 N N . PRO D 4 129 ? 135.47700 151.92700 170.82000 1.000 59.71000 129 PRO D N 1
ATOM 5155 C CA . PRO D 4 129 ? 136.93200 152.04200 170.69800 1.000 59.71000 129 PRO D CA 1
ATOM 5156 C C . PRO D 4 129 ? 137.62700 151.84000 172.03500 1.000 59.71000 129 PRO D C 1
ATOM 5157 O O . PRO D 4 129 ? 137.02500 151.93100 173.10700 1.000 59.71000 129 PRO D O 1
ATOM 5161 N N . LEU D 4 130 ? 138.92300 151.56000 171.95300 1.000 61.80000 130 LEU D N 1
ATOM 5162 C CA . LEU D 4 130 ? 139.76400 151.35600 173.12100 1.000 61.80000 130 LEU D CA 1
ATOM 5163 C C . LEU D 4 130 ? 140.84200 152.43000 173.18100 1.000 61.80000 130 LEU D C 1
ATOM 5164 O O . LEU D 4 130 ? 141.33100 152.91300 172.15700 1.000 61.80000 130 LEU D O 1
ATOM 5169 N N . ALA D 4 131 ? 141.20700 152.80100 174.40400 1.000 73.82000 131 ALA D N 1
ATOM 5170 C CA . ALA D 4 131 ? 142.15300 153.88600 174.62700 1.000 73.82000 131 ALA D CA 1
ATOM 5171 C C . ALA D 4 131 ? 143.57600 153.35700 174.63100 1.000 73.82000 131 ALA D C 1
ATOM 5172 O O . ALA D 4 131 ? 143.87200 152.40000 175.36100 1.000 73.82000 131 ALA D O 1
ATOM 5174 N N . PRO D 4 132 ? 144.47300 153.93700 173.83900 1.000 82.96000 132 PRO D N 1
ATOM 5175 C CA . PRO D 4 132 ? 145.86900 153.49100 173.85200 1.000 82.96000 132 PRO D CA 1
ATOM 5176 C C . PRO D 4 132 ? 146.55100 153.84100 175.16500 1.000 82.96000 132 PRO D C 1
ATOM 5177 O O . PRO D 4 132 ? 146.11500 154.71500 175.91700 1.000 82.96000 132 PRO D O 1
ATOM 5181 N N . SER D 4 133 ? 147.65000 153.13400 175.43400 1.000 91.17000 133 SER D N 1
ATOM 5182 C CA . SER D 4 133 ? 148.40500 153.31200 176.67500 1.000 91.17000 133 SER D CA 1
ATOM 5183 C C . SER D 4 133 ? 149.30000 154.54700 176.55800 1.000 91.17000 133 SER D C 1
ATOM 5184 O O . SER D 4 133 ? 150.53100 154.47500 176.53700 1.000 91.17000 133 SER D O 1
ATOM 5187 N N . SER D 4 134 ? 148.64400 155.70700 176.47500 1.000 92.85000 134 SER D N 1
ATOM 5188 C CA . SER D 4 134 ? 149.37500 156.97000 176.46900 1.000 92.85000 134 SER D CA 1
ATOM 5189 C C . SER D 4 134 ? 150.11000 157.18100 177.78600 1.000 92.85000 134 SER D C 1
ATOM 5190 O O . SER D 4 134 ? 151.24900 157.66300 177.80200 1.000 92.85000 134 SER D O 1
ATOM 5193 N N . LYS D 4 135 ? 149.46900 156.83200 178.90400 1.000 91.95000 135 LYS D N 1
ATOM 5194 C CA . LYS D 4 135 ? 150.13100 156.92200 180.20000 1.000 91.95000 135 LYS D CA 1
ATOM 5195 C C . LYS D 4 135 ? 151.31500 155.96600 180.28000 1.000 91.95000 135 LYS D C 1
ATOM 5196 O O . LYS D 4 135 ? 152.37300 156.31800 180.81600 1.000 91.95000 135 LYS D O 1
ATOM 5202 N N . SER D 4 136 ? 151.15900 154.75600 179.75100 1.000 96.74000 136 SER D N 1
ATOM 5203 C CA . SER D 4 136 ? 152.22900 153.75800 179.74800 1.000 96.74000 136 SER D CA 1
ATOM 5204 C C . SER D 4 136 ? 153.14300 153.92400 178.53800 1.000 96.74000 136 SER D C 1
ATOM 5205 O O . SER D 4 136 ? 153.36000 152.99500 177.75900 1.000 96.74000 136 SER D O 1
ATOM 5208 N N . THR D 4 137 ? 153.69000 155.13100 178.37500 1.000 99.72000 137 THR D N 1
ATOM 5209 C CA . THR D 4 137 ? 154.59200 155.40800 177.26400 1.000 99.72000 137 THR D CA 1
ATOM 5210 C C . THR D 4 137 ? 155.95300 154.74500 177.45700 1.000 99.72000 137 THR D C 1
ATOM 5211 O O . THR D 4 137 ? 156.67000 154.52600 176.47400 1.000 99.72000 137 THR D O 1
ATOM 5215 N N . SER D 4 138 ? 156.30500 154.39100 178.69700 1.000 98.68000 138 SER D N 1
ATOM 5216 C CA . SER D 4 138 ? 157.60200 153.77500 178.96200 1.000 98.68000 138 SER D CA 1
ATOM 5217 C C . SER D 4 138 ? 157.78600 152.48000 178.18100 1.000 98.68000 138 SER D C 1
ATOM 5218 O O . SER D 4 138 ? 158.90700 152.15900 177.76900 1.000 98.68000 138 SER D O 1
ATOM 5221 N N . GLY D 4 139 ? 156.70700 151.72200 177.97400 1.000 94.23000 139 GLY D N 1
ATOM 5222 C CA . GLY D 4 139 ? 156.80700 150.51600 177.17000 1.000 94.23000 139 GLY D CA 1
ATOM 5223 C C . GLY D 4 139 ? 157.18100 150.79200 175.72800 1.000 94.23000 139 GLY D C 1
ATOM 5224 O O . GLY D 4 139 ? 157.91100 150.01100 175.11100 1.000 94.23000 139 GLY D O 1
ATOM 5225 N N . GLY D 4 140 ? 156.68900 151.89800 175.16900 1.000 96.13000 140 GLY D N 1
ATOM 5226 C CA . GLY D 4 140 ? 156.99200 152.27400 173.80600 1.000 96.13000 140 GLY D CA 1
ATOM 5227 C C . GLY D 4 140 ? 156.16800 151.57800 172.74800 1.000 96.13000 140 GLY D C 1
ATOM 5228 O O . GLY D 4 140 ? 156.34200 151.87100 171.55800 1.000 96.13000 140 GLY D O 1
ATOM 5229 N N . THR D 4 141 ? 155.27700 150.66900 173.13500 1.000 88.43000 141 THR D N 1
ATOM 5230 C CA . THR D 4 141 ? 154.44500 149.90000 172.21500 1.000 88.43000 141 THR D CA 1
ATOM 5231 C C . THR D 4 141 ? 152.99700 149.91500 172.68200 1.000 88.43000 141 THR D C 1
ATOM 5232 O O . THR D 4 141 ? 152.34500 148.87500 172.80400 1.000 88.43000 141 THR D O 1
ATOM 5236 N N . ALA D 4 142 ? 152.48500 151.11000 172.97400 1.000 83.29000 142 ALA D N 1
ATOM 5237 C CA . ALA D 4 142 ? 151.11800 151.25300 173.46000 1.000 83.29000 142 ALA D CA 1
ATOM 5238 C C . ALA D 4 142 ? 150.12900 150.64700 172.47400 1.000 83.29000 142 ALA D C 1
ATOM 5239 O O . ALA D 4 142 ? 150.18700 150.91300 171.27000 1.000 83.29000 142 ALA D O 1
ATOM 5241 N N . ALA D 4 143 ? 149.21900 149.83100 172.99500 1.000 71.55000 143 ALA D N 1
ATOM 5242 C CA . ALA D 4 143 ? 148.29200 149.06000 172.18200 1.000 71.55000 143 ALA D CA 1
ATOM 5243 C C . ALA D 4 143 ? 146.91700 149.70900 172.17600 1.000 71.55000 143 ALA D C 1
ATOM 5244 O O . ALA D 4 143 ? 146.46500 150.24600 173.19100 1.000 71.55000 143 ALA D O 1
ATOM 5246 N N . LEU D 4 144 ? 146.25500 149.65400 171.02400 1.000 63.59000 144 LEU D N 1
ATOM 5247 C CA . LEU D 4 144 ? 144.90400 150.17100 170.87500 1.000 63.59000 144 LEU D CA 1
ATOM 5248 C C . LEU D 4 144 ? 144.05700 149.15700 170.12400 1.000 63.59000 144 LEU D C 1
ATOM 5249 O O . LEU D 4 144 ? 144.55500 148.42400 169.26700 1.000 63.59000 144 LEU D O 1
ATOM 5254 N N . GLY D 4 145 ? 142.77000 149.11500 170.45400 1.000 54.01000 145 GLY D N 1
ATOM 5255 C CA . GLY D 4 145 ? 141.89900 148.12000 169.86400 1.000 54.01000 145 GLY D CA 1
ATOM 5256 C C . GLY D 4 145 ? 140.49000 148.58900 169.57600 1.000 54.01000 145 GLY D C 1
ATOM 5257 O O . GLY D 4 145 ? 140.20100 149.78800 169.59400 1.000 54.01000 145 GLY D O 1
ATOM 5258 N N . CYS D 4 146 ? 139.60300 147.63300 169.30400 1.000 51.26000 146 CYS D N 1
ATOM 5259 C CA . CYS D 4 146 ? 138.19600 147.91500 169.00800 1.000 51.26000 146 CYS D CA 1
ATOM 5260 C C . CYS D 4 146 ? 137.36200 146.78800 169.60800 1.000 51.26000 146 CYS D C 1
ATOM 5261 O O . CYS D 4 146 ? 137.28200 145.69900 169.03300 1.000 51.26000 146 CYS D O 1
ATOM 5264 N N . LEU D 4 147 ? 136.73300 147.05200 170.75200 1.000 47.87000 147 LEU D N 1
ATOM 5265 C CA . LEU D 4 147 ? 136.02200 146.00300 171.46900 1.000 47.87000 147 LEU D CA 1
ATOM 5266 C C . LEU D 4 147 ? 134.70800 145.65700 170.78300 1.000 47.87000 147 LEU D C 1
ATOM 5267 O O . LEU D 4 147 ? 133.66200 146.22700 171.10900 1.000 47.87000 147 LEU D O 1
ATOM 5272 N N . VAL D 4 148 ? 134.75000 144.72700 169.83200 1.000 40.60000 148 VAL D N 1
ATOM 5273 C CA . VAL D 4 148 ? 133.52800 144.25600 169.19000 1.000 40.60000 148 VAL D CA 1
ATOM 5274 C C . VAL D 4 148 ? 132.68800 143.52700 170.23000 1.000 40.60000 148 VAL D C 1
ATOM 5275 O O . VAL D 4 148 ? 133.13400 142.54400 170.83100 1.000 40.60000 148 VAL D O 1
ATOM 5279 N N . LYS D 4 149 ? 131.47100 144.01100 170.44900 1.000 51.57000 149 LYS D N 1
ATOM 5280 C CA . LYS D 4 149 ? 130.63400 143.55200 171.54600 1.000 51.57000 149 LYS D CA 1
ATOM 5281 C C . LYS D 4 149 ? 129.21800 143.28000 171.06300 1.000 51.57000 149 LYS D C 1
ATOM 5282 O O . LYS D 4 149 ? 128.65000 144.06300 170.29600 1.000 51.57000 149 LYS D O 1
ATOM 5288 N N . ASP D 4 150 ? 128.66100 142.15400 171.51700 1.000 54.91000 150 ASP D N 1
ATOM 5289 C CA . ASP D 4 150 ? 127.23700 141.84200 171.38000 1.000 54.91000 150 ASP D CA 1
ATOM 5290 C C . ASP D 4 150 ? 126.81600 141.68600 169.91600 1.000 54.91000 150 ASP D C 1
ATOM 5291 O O . ASP D 4 150 ? 125.87900 142.33300 169.44800 1.000 54.91000 150 ASP D O 1
ATOM 5296 N N . TYR D 4 151 ? 127.51300 140.81500 169.19600 1.000 44.32000 151 TYR D N 1
ATOM 5297 C CA . TYR D 4 151 ? 127.11100 140.39700 167.86000 1.000 44.32000 151 TYR D CA 1
ATOM 5298 C C . TYR D 4 151 ? 126.81900 138.90300 167.88900 1.000 44.32000 151 TYR D C 1
ATOM 5299 O O . TYR D 4 151 ? 127.63200 138.12000 168.39000 1.000 44.32000 151 TYR D O 1
ATOM 5308 N N . PHE D 4 152 ? 125.64800 138.51000 167.38800 1.000 45.17000 152 PHE D N 1
ATOM 5309 C CA . PHE D 4 152 ? 125.26800 137.10600 167.50600 1.000 45.17000 152 PHE D CA 1
ATOM 5310 C C . PHE D 4 152 ? 125.93000 136.20300 166.46600 1.000 45.17000 152 PHE D C 1
ATOM 5311 O O . PHE D 4 152 ? 126.50800 135.17900 166.84700 1.000 45.17000 152 PHE D O 1
ATOM 5319 N N . PRO D 4 153 ? 125.84700 136.49400 165.16500 1.000 39.64000 153 PRO D N 1
ATOM 5320 C CA . PRO D 4 153 ? 126.42000 135.55900 164.18200 1.000 39.64000 153 PRO D CA 1
ATOM 5321 C C . PRO D 4 153 ? 127.92700 135.44400 164.34200 1.000 39.64000 153 PRO D C 1
ATOM 5322 O O . PRO D 4 153 ? 128.64200 136.44600 164.39400 1.000 39.64000 153 PRO D O 1
ATOM 5326 N N . GLU D 4 154 ? 128.40300 134.20400 164.42300 1.000 40.77000 154 GLU D N 1
ATOM 5327 C CA . GLU D 4 154 ? 129.82900 133.95600 164.61900 1.000 40.77000 154 GLU D CA 1
ATOM 5328 C C . GLU D 4 154 ? 130.72200 134.58800 163.55600 1.000 40.77000 154 GLU D C 1
ATOM 5329 O O . GLU D 4 154 ? 131.77000 135.14200 163.92900 1.000 40.77000 154 GLU D O 1
ATOM 5335 N N . PRO D 4 155 ? 130.40600 134.53700 162.24500 1.000 34.24000 155 PRO D N 1
ATOM 5336 C CA . PRO D 4 155 ? 131.27300 135.21000 161.26600 1.000 34.24000 155 PRO D CA 1
ATOM 5337 C C . PRO D 4 155 ? 131.43000 136.69500 161.54400 1.000 34.24000 155 PRO D C 1
ATOM 5338 O O . PRO D 4 155 ? 130.44800 137.44200 161.56900 1.000 34.24000 155 PRO D O 1
ATOM 5342 N N . VAL D 4 156 ? 132.66800 137.12800 161.75600 1.000 33.19000 156 VAL D N 1
ATOM 5343 C CA . VAL D 4 156 ? 132.97700 138.52900 162.01900 1.000 33.19000 156 VAL D CA 1
ATOM 5344 C C . VAL D 4 156 ? 134.37000 138.81300 161.47700 1.000 33.19000 156 VAL D C 1
ATOM 5345 O O . VAL D 4 156 ? 135.26500 137.96700 161.56800 1.000 33.19000 156 VAL D O 1
ATOM 5349 N N . THR D 4 157 ? 134.54900 139.99300 160.89300 1.000 34.68000 157 THR D N 1
ATOM 5350 C CA . THR D 4 157 ? 135.80900 140.38000 160.27000 1.000 34.68000 157 THR D CA 1
ATOM 5351 C C . THR D 4 157 ? 136.20700 141.74900 160.80000 1.000 34.68000 157 THR D C 1
ATOM 5352 O O . THR D 4 157 ? 135.52900 142.74500 160.52700 1.000 34.68000 157 THR D O 1
ATOM 5356 N N . VAL D 4 158 ? 137.30100 141.80100 161.55500 1.000 37.06000 158 VAL D N 1
ATOM 5357 C CA . VAL D 4 158 ? 137.81100 143.06800 162.06400 1.000 37.06000 158 VAL D CA 1
ATOM 5358 C C . VAL D 4 158 ? 139.08600 143.43200 161.31900 1.000 37.06000 158 VAL D C 1
ATOM 5359 O O . VAL D 4 158 ? 140.18800 143.04800 161.72500 1.000 37.06000 158 VAL D O 1
ATOM 5363 N N . SER D 4 159 ? 138.94600 144.17800 160.23000 1.000 50.59000 159 SER D N 1
ATOM 5364 C CA . SER D 4 159 ? 140.10200 144.63500 159.47700 1.000 50.59000 159 SER D CA 1
ATOM 5365 C C . SER D 4 159 ? 140.63300 145.93400 160.06900 1.000 50.59000 159 SER D C 1
ATOM 5366 O O . SER D 4 159 ? 139.87200 146.83400 160.43400 1.000 50.59000 159 SER D O 1
ATOM 5369 N N . TRP D 4 160 ? 141.95600 146.02800 160.15500 1.000 60.76000 160 TRP D N 1
ATOM 5370 C CA . TRP D 4 160 ? 142.62100 147.15200 160.79800 1.000 60.76000 160 TRP D CA 1
ATOM 5371 C C . TRP D 4 160 ? 143.24500 148.04500 159.73700 1.000 60.76000 160 TRP D C 1
ATOM 5372 O O . TRP D 4 160 ? 144.03000 147.57400 158.90800 1.000 60.76000 160 TRP D O 1
ATOM 5383 N N . ASN D 4 161 ? 142.89100 149.33200 159.77100 1.000 63.58000 161 ASN D N 1
ATOM 5384 C CA . ASN D 4 161 ? 143.35800 150.31900 158.79800 1.000 63.58000 161 ASN D CA 1
ATOM 5385 C C . ASN D 4 161 ? 143.00800 149.91200 157.37000 1.000 63.58000 161 ASN D C 1
ATOM 5386 O O . ASN D 4 161 ? 143.76200 150.18800 156.43400 1.000 63.58000 161 ASN D O 1
ATOM 5391 N N . SER D 4 162 ? 141.85600 149.26000 157.20200 1.000 60.56000 162 SER D N 1
ATOM 5392 C CA . SER D 4 162 ? 141.39300 148.77800 155.89900 1.000 60.56000 162 SER D CA 1
ATOM 5393 C C . SER D 4 162 ? 142.43600 147.88200 155.23500 1.000 60.56000 162 SER D C 1
ATOM 5394 O O . SER D 4 162 ? 142.66400 147.94500 154.02500 1.000 60.56000 162 SER D O 1
ATOM 5397 N N . GLY D 4 163 ? 143.07500 147.03400 156.03800 1.000 65.56000 163 GLY D N 1
ATOM 5398 C CA . GLY D 4 163 ? 144.07100 146.10800 155.54300 1.000 65.56000 163 GLY D CA 1
ATOM 5399 C C . GLY D 4 163 ? 145.46000 146.68000 155.36800 1.000 65.56000 163 GLY D C 1
ATOM 5400 O O . GLY D 4 163 ? 146.35900 145.95000 154.93400 1.000 65.56000 163 GLY D O 1
ATOM 5401 N N . ALA D 4 164 ? 145.66900 147.95800 155.68900 1.000 70.34000 164 ALA D N 1
ATOM 5402 C CA . ALA D 4 164 ? 146.99000 148.55400 155.51500 1.000 70.34000 164 ALA D CA 1
ATOM 5403 C C . ALA D 4 164 ? 147.96100 148.08400 156.59100 1.000 70.34000 164 ALA D C 1
ATOM 5404 O O . ALA D 4 164 ? 149.14700 147.87200 156.31400 1.000 70.34000 164 ALA D O 1
ATOM 5406 N N . LEU D 4 165 ? 147.48100 147.91800 157.82200 1.000 71.97000 165 LEU D N 1
ATOM 5407 C CA . LEU D 4 165 ? 148.31700 147.52400 158.95200 1.000 71.97000 165 LEU D CA 1
ATOM 5408 C C . LEU D 4 165 ? 147.83600 146.17400 159.46800 1.000 71.97000 165 LEU D C 1
ATOM 5409 O O . LEU D 4 165 ? 146.75800 146.07900 160.06400 1.000 71.97000 165 LEU D O 1
ATOM 5414 N N . THR D 4 166 ? 148.63800 145.12900 159.23800 1.000 73.58000 166 THR D N 1
ATOM 5415 C CA . THR D 4 166 ? 148.34600 143.79400 159.74700 1.000 73.58000 166 THR D CA 1
ATOM 5416 C C . THR D 4 166 ? 149.55500 143.17600 160.44100 1.000 73.58000 166 THR D C 1
ATOM 5417 O O . THR D 4 166 ? 149.64900 141.94800 160.53300 1.000 73.58000 166 THR D O 1
ATOM 5421 N N . SER D 4 167 ? 150.48000 143.99800 160.92900 1.000 73.20000 167 SER D N 1
ATOM 5422 C CA . SER D 4 167 ? 151.65800 143.52400 161.64500 1.000 73.20000 167 S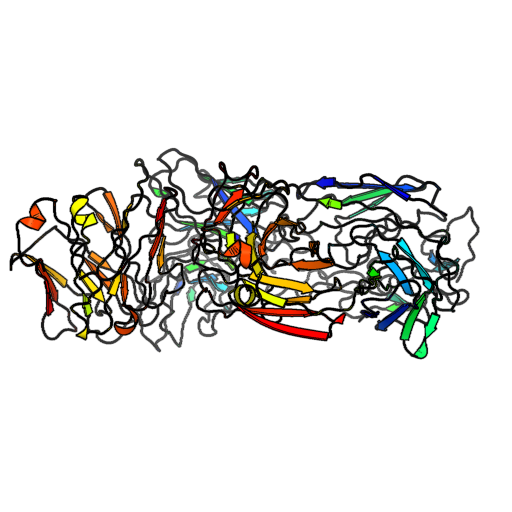ER D CA 1
ATOM 5423 C C . SER D 4 167 ? 151.41500 143.67000 163.14100 1.000 73.20000 167 SER D C 1
ATOM 5424 O O . SER D 4 167 ? 151.20300 144.78300 163.63500 1.000 73.20000 167 SER D O 1
ATOM 5427 N N . GLY D 4 168 ? 151.44800 142.54900 163.85800 1.000 64.43000 168 GLY D N 1
ATOM 5428 C CA . GLY D 4 168 ? 151.17000 142.54500 165.27700 1.000 64.43000 168 GLY D CA 1
ATOM 5429 C C . GLY D 4 168 ? 149.70300 142.56500 165.64000 1.000 64.43000 168 GLY D C 1
ATOM 5430 O O . GLY D 4 168 ? 149.37900 142.61700 166.83400 1.000 64.43000 168 GLY D O 1
ATOM 5431 N N . VAL D 4 169 ? 148.80600 142.52400 164.65600 1.000 57.25000 169 VAL D N 1
ATOM 5432 C CA . VAL D 4 169 ? 147.37600 142.57500 164.93400 1.000 57.25000 169 VAL D CA 1
ATOM 5433 C C . VAL D 4 169 ? 146.93000 141.26900 165.57100 1.000 57.25000 169 VAL D C 1
ATOM 5434 O O . VAL D 4 169 ? 147.22500 140.17800 165.06600 1.000 57.25000 169 VAL D O 1
ATOM 5438 N N . HIS D 4 170 ? 146.21500 141.37400 166.68500 1.000 48.33000 170 HIS D N 1
ATOM 5439 C CA . HIS D 4 170 ? 145.64400 140.22600 167.37100 1.000 48.33000 170 HIS D CA 1
ATOM 5440 C C . HIS D 4 170 ? 144.12500 140.30000 167.30200 1.000 48.33000 170 HIS D C 1
ATOM 5441 O O . HIS D 4 170 ? 143.53700 141.37400 167.45200 1.000 48.33000 170 HIS D O 1
ATOM 5448 N N . THR D 4 171 ? 143.49800 139.14900 167.06500 1.000 39.94000 171 THR D N 1
ATOM 5449 C CA . THR D 4 171 ? 142.07000 139.06000 166.77000 1.000 39.94000 171 THR D CA 1
ATOM 5450 C C . THR D 4 171 ? 141.45600 137.93600 167.60900 1.000 39.94000 171 THR D C 1
ATOM 5451 O O . THR D 4 171 ? 140.87400 136.98500 167.08800 1.000 39.94000 171 THR D O 1
ATOM 5455 N N . PHE D 4 172 ? 141.65200 138.02700 168.93300 1.000 39.92000 172 PHE D N 1
ATOM 5456 C CA . PHE D 4 172 ? 141.26000 137.02800 169.92500 1.000 39.92000 172 PHE D CA 1
ATOM 5457 C C . PHE D 4 172 ? 139.93800 136.36000 169.57500 1.000 39.92000 172 PHE D C 1
ATOM 5458 O O . PHE D 4 172 ? 138.97400 137.04400 169.21000 1.000 39.92000 172 PHE D O 1
ATOM 5466 N N . PRO D 4 173 ? 139.85800 135.03300 169.65900 1.000 39.87000 173 PRO D N 1
ATOM 5467 C CA . PRO D 4 173 ? 138.59100 134.35400 169.37000 1.000 39.87000 173 PRO D CA 1
ATOM 5468 C C . PRO D 4 173 ? 137.48700 134.84200 170.29500 1.000 39.87000 173 PRO D C 1
ATOM 5469 O O . PRO D 4 173 ? 137.72400 135.16800 171.46000 1.000 39.87000 173 PRO D O 1
ATOM 5473 N N . ALA D 4 174 ? 136.27400 134.90200 169.75500 1.000 48.41000 174 ALA D N 1
ATOM 5474 C CA . ALA D 4 174 ? 135.15300 135.46700 170.48500 1.000 48.41000 174 ALA D CA 1
ATOM 5475 C C . ALA D 4 174 ? 134.79800 134.61100 171.69600 1.000 48.41000 174 ALA D C 1
ATOM 5476 O O . ALA D 4 174 ? 135.01900 133.39800 171.72700 1.000 48.41000 174 ALA D O 1
ATOM 5478 N N . VAL D 4 175 ? 134.23700 135.26700 172.70300 1.000 58.89000 175 VAL D N 1
ATOM 5479 C CA . VAL D 4 175 ? 133.79500 134.60500 173.90900 1.000 58.89000 175 VAL D CA 1
ATOM 5480 C C . VAL D 4 175 ? 132.27800 134.46300 173.86000 1.000 58.89000 175 VAL D C 1
ATOM 5481 O O . VAL D 4 175 ? 131.60300 135.05200 173.02100 1.000 58.89000 175 VAL D O 1
ATOM 5485 N N . LEU D 4 176 ? 131.73300 133.66500 174.76900 1.000 69.12000 176 LEU D N 1
ATOM 5486 C CA . LEU D 4 176 ? 130.29100 133.46000 174.87800 1.000 69.12000 176 LEU D CA 1
ATOM 5487 C C . LEU D 4 176 ? 129.82500 134.17300 176.14500 1.000 69.12000 176 LEU D C 1
ATOM 5488 O O . LEU D 4 176 ? 129.82200 133.59800 177.23400 1.000 69.12000 176 LEU D O 1
ATOM 5493 N N . GLN D 4 177 ? 129.43200 135.43400 175.99200 1.000 69.33000 177 GLN D N 1
ATOM 5494 C CA . GLN D 4 177 ? 128.98700 136.22300 177.13000 1.000 69.33000 177 GLN D CA 1
ATOM 5495 C C . GLN D 4 177 ? 127.68500 135.66300 177.69700 1.000 69.33000 177 GLN D C 1
ATOM 5496 O O . GLN D 4 177 ? 127.00500 134.84000 177.07700 1.000 69.33000 177 GLN D O 1
ATOM 5502 N N . SER D 4 178 ? 127.34700 136.12000 178.90500 1.000 76.59000 178 SER D N 1
ATOM 5503 C CA . SER D 4 178 ? 126.14600 135.63100 179.57600 1.000 76.59000 178 SER D CA 1
ATOM 5504 C C . SER D 4 178 ? 124.88600 135.95300 178.78400 1.000 76.59000 178 SER D C 1
ATOM 5505 O O . SER D 4 178 ? 123.93700 135.16000 178.77900 1.000 76.59000 178 SER D O 1
ATOM 5508 N N . SER D 4 179 ? 124.85300 137.10600 178.11200 1.000 77.53000 179 SER D N 1
ATOM 5509 C CA . SER D 4 179 ? 123.69000 137.47100 177.31300 1.000 77.53000 179 SER D CA 1
ATOM 5510 C C . SER D 4 179 ? 123.50900 136.56800 176.10000 1.000 77.53000 179 SER D C 1
ATOM 5511 O O . SER D 4 179 ? 122.42000 136.54600 175.51800 1.000 77.53000 179 SER D O 1
ATOM 5514 N N . GLY D 4 180 ? 124.54200 135.82900 175.70900 1.000 69.40000 180 GLY D N 1
ATOM 5515 C CA . GLY D 4 180 ? 124.46400 134.94000 174.57100 1.000 69.40000 180 GLY D CA 1
ATOM 5516 C C . GLY D 4 180 ? 124.97600 135.50500 173.26600 1.000 69.40000 180 GLY D C 1
ATOM 5517 O O . GLY D 4 180 ? 124.76500 134.88100 172.22000 1.000 69.40000 180 GLY D O 1
ATOM 5518 N N . LEU D 4 181 ? 125.63600 136.65900 173.29000 1.000 57.15000 181 LEU D N 1
ATOM 5519 C CA . LEU D 4 181 ? 126.15700 137.30200 172.09300 1.000 57.15000 181 LEU D CA 1
ATOM 5520 C C . LEU D 4 181 ? 127.67500 137.33700 172.17200 1.000 57.15000 181 LEU D C 1
ATOM 5521 O O . LEU D 4 181 ? 128.23600 137.73500 173.19800 1.000 57.15000 181 LEU D O 1
ATOM 5526 N N . TYR D 4 182 ? 128.33500 136.92400 171.09300 1.000 51.37000 182 TYR D N 1
ATOM 5527 C CA . TYR D 4 182 ? 129.78600 136.83300 171.09200 1.000 51.37000 182 TYR D CA 1
ATOM 5528 C C . TYR D 4 182 ? 130.42200 138.22000 171.12700 1.000 51.37000 182 TYR D C 1
ATOM 5529 O O . TYR D 4 182 ? 129.79000 139.23500 170.82700 1.000 51.37000 182 TYR D O 1
ATOM 5538 N N . SER D 4 183 ? 131.69800 138.24900 171.50600 1.000 44.25000 183 SER D N 1
ATOM 5539 C CA . SER D 4 183 ? 132.44200 139.49600 171.60100 1.000 44.25000 183 SER D CA 1
ATOM 5540 C C . SER D 4 183 ? 133.93100 139.19400 171.52700 1.000 44.25000 183 SER D C 1
ATOM 5541 O O . SER D 4 183 ? 134.39800 138.21600 172.11300 1.000 44.25000 183 SER D O 1
ATOM 5544 N N . LEU D 4 184 ? 134.66500 140.03600 170.80700 1.000 37.78000 184 LEU D N 1
ATOM 5545 C CA . LEU D 4 184 ? 136.10900 139.91100 170.68200 1.000 37.78000 184 LEU D CA 1
ATOM 5546 C C . LEU D 4 184 ? 136.77700 141.22100 171.08100 1.000 37.78000 184 LEU D C 1
ATOM 5547 O O . LEU D 4 184 ? 136.12300 142.24400 171.29000 1.000 37.78000 184 LEU D O 1
ATOM 5552 N N . SER D 4 185 ? 138.10000 141.17600 171.18800 1.000 39.50000 185 SER D N 1
ATOM 5553 C CA . SER D 4 185 ? 138.88300 142.28600 171.71800 1.000 39.50000 185 SER D CA 1
ATOM 5554 C C . SER D 4 185 ? 140.10300 142.54400 170.84000 1.000 39.50000 185 SER D C 1
ATOM 5555 O O . SER D 4 185 ? 141.23600 142.60800 171.31800 1.000 39.50000 185 SER D O 1
ATOM 5558 N N . SER D 4 186 ? 139.87900 142.67000 169.53200 1.000 41.45000 186 SER D N 1
ATOM 5559 C CA . SER D 4 186 ? 140.97300 142.91300 168.59800 1.000 41.45000 186 SER D CA 1
ATOM 5560 C C . SER D 4 186 ? 141.77000 144.14400 169.00500 1.000 41.45000 186 SER D C 1
ATOM 5561 O O . SER D 4 186 ? 141.20100 145.19000 169.33000 1.000 41.45000 186 SER D O 1
ATOM 5564 N N . VAL D 4 187 ? 143.09400 144.00500 168.99500 1.000 47.86000 187 VAL D N 1
ATOM 5565 C CA . VAL D 4 187 ? 143.99300 145.05100 169.47000 1.000 47.86000 187 VAL D CA 1
ATOM 5566 C C . VAL D 4 187 ? 145.33300 144.89800 168.76300 1.000 47.86000 187 VAL D C 1
ATOM 5567 O O . VAL D 4 187 ? 145.80400 143.78100 168.53200 1.000 47.86000 187 VAL D O 1
ATOM 5571 N N . VAL D 4 188 ? 145.94300 146.02900 168.41500 1.000 62.50000 188 VAL D N 1
ATOM 5572 C CA . VAL D 4 188 ? 147.24900 146.06500 167.76900 1.000 62.50000 188 VAL D CA 1
ATOM 5573 C C . VAL D 4 188 ? 148.16300 146.98000 168.57300 1.000 62.50000 188 VAL D C 1
ATOM 5574 O O . VAL D 4 188 ? 147.72500 148.01200 169.09500 1.000 62.50000 188 VAL D O 1
ATOM 5578 N N . THR D 4 189 ? 149.42900 146.58500 168.69400 1.000 77.81000 189 THR D N 1
ATOM 5579 C CA . THR D 4 189 ? 150.43300 147.34800 169.43500 1.000 77.81000 189 THR D CA 1
ATOM 5580 C C . THR D 4 189 ? 151.21300 148.19200 168.43300 1.000 77.81000 189 THR D C 1
ATOM 5581 O O . THR D 4 189 ? 152.18400 147.73600 167.82900 1.000 77.81000 189 THR D O 1
ATOM 5585 N N . VAL D 4 190 ? 150.78000 149.43600 168.25800 1.000 91.55000 190 VAL D N 1
ATOM 5586 C CA . VAL D 4 190 ? 151.43300 150.36600 167.34200 1.000 91.55000 190 VAL D CA 1
ATOM 5587 C C . VAL D 4 190 ? 152.59800 151.03700 168.06200 1.000 91.55000 190 VAL D C 1
ATOM 5588 O O . VAL D 4 190 ? 152.59600 151.11300 169.29900 1.000 91.55000 190 VAL D O 1
ATOM 5592 N N . PRO D 4 191 ? 153.61600 151.51200 167.34400 1.000 105.96000 191 PRO D N 1
ATOM 5593 C CA . PRO D 4 191 ? 154.70300 152.24200 168.00600 1.000 105.96000 191 PRO D CA 1
ATOM 5594 C C . PRO D 4 191 ? 154.19300 153.50600 168.68300 1.000 105.96000 191 PRO D C 1
ATOM 5595 O O . PRO D 4 191 ? 153.26900 154.16600 168.20400 1.000 105.96000 191 PRO D O 1
ATOM 5599 N N . SER D 4 192 ? 154.81000 153.83100 169.82100 1.000 107.76000 192 SER D N 1
ATOM 5600 C CA . SER D 4 192 ? 154.40000 155.01000 170.57800 1.000 107.76000 192 SER D CA 1
ATOM 5601 C C . SER D 4 192 ? 154.64000 156.29100 169.78900 1.000 107.76000 192 SER D C 1
ATOM 5602 O O . SER D 4 192 ? 153.81400 157.21100 169.81900 1.000 107.76000 192 SER D O 1
ATOM 5605 N N . SER D 4 193 ? 155.77200 156.37400 169.08400 1.000 109.47000 193 SER D N 1
ATOM 5606 C CA . SER D 4 193 ? 156.09300 157.58500 168.33500 1.000 109.47000 193 SER D CA 1
ATOM 5607 C C . SER D 4 193 ? 155.07700 157.84300 167.22800 1.000 109.47000 193 SER D C 1
ATOM 5608 O O . SER D 4 193 ? 154.64800 158.98500 167.02400 1.000 109.47000 193 SER D O 1
ATOM 5611 N N . SER D 4 194 ? 154.67800 156.79700 166.50600 1.000 115.54000 194 SER D N 1
ATOM 5612 C CA . SER D 4 194 ? 153.72300 156.94500 165.41500 1.000 115.54000 194 SER D CA 1
ATOM 5613 C C . SER D 4 194 ? 152.27500 156.90000 165.88200 1.000 115.54000 194 SER D C 1
ATOM 5614 O O . SER D 4 194 ? 151.37100 157.01200 165.04700 1.000 115.54000 194 SER D O 1
ATOM 5617 N N . LEU D 4 195 ? 152.03500 156.72600 167.18300 1.000 113.94000 195 LEU D N 1
ATOM 5618 C CA . LEU D 4 195 ? 150.66600 156.64700 167.68200 1.000 113.94000 195 LEU D CA 1
ATOM 5619 C C . LEU D 4 195 ? 149.91300 157.95400 167.46100 1.000 113.94000 195 LEU D C 1
ATOM 5620 O O . LEU D 4 195 ? 148.74800 157.94600 167.04600 1.000 113.94000 195 LEU D O 1
ATOM 5625 N N . GLY D 4 196 ? 150.56100 159.08900 167.73100 1.000 120.74000 196 GLY D N 1
ATOM 5626 C CA . GLY D 4 196 ? 149.86900 160.36300 167.65600 1.000 120.74000 196 GLY D CA 1
ATOM 5627 C C . GLY D 4 196 ? 149.84700 160.98800 166.27900 1.000 120.74000 196 GLY D C 1
ATOM 5628 O O . GLY D 4 196 ? 149.01900 161.86400 166.01200 1.000 120.74000 196 GLY D O 1
ATOM 5629 N N . THR D 4 197 ? 150.73600 160.55700 165.38900 1.000 125.22000 197 THR D N 1
ATOM 5630 C CA . THR D 4 197 ? 150.89500 161.16900 164.07600 1.000 125.22000 197 THR D CA 1
ATOM 5631 C C . THR D 4 197 ? 150.44500 160.22800 162.96400 1.000 125.22000 197 THR D C 1
ATOM 5632 O O . THR D 4 197 ? 150.97700 160.25500 161.85200 1.000 125.22000 197 THR D O 1
ATOM 5636 N N . GLN D 4 198 ? 149.45400 159.38700 163.24800 1.000 119.12000 198 GLN D N 1
ATOM 5637 C CA . GLN D 4 198 ? 148.92200 158.48100 162.24000 1.000 119.12000 198 GLN D CA 1
ATOM 5638 C C . GLN D 4 198 ? 147.55400 157.98900 162.68900 1.000 119.12000 198 GLN D C 1
ATOM 5639 O O . GLN D 4 198 ? 147.31600 157.80400 163.88500 1.000 119.12000 198 GLN D O 1
ATOM 5645 N N . THR D 4 199 ? 146.66300 157.78300 161.72200 1.000 104.94000 199 THR D N 1
ATOM 5646 C CA . THR D 4 199 ? 145.33100 157.27500 162.01100 1.000 104.94000 199 THR D CA 1
ATOM 5647 C C . THR D 4 199 ? 145.35500 155.75400 162.09400 1.000 104.94000 199 THR D C 1
ATOM 5648 O O . THR D 4 199 ? 146.01200 155.08300 161.29300 1.000 104.94000 199 THR D O 1
ATOM 5652 N N . TYR D 4 200 ? 144.63300 155.21300 163.07200 1.000 93.22000 200 TYR D N 1
ATOM 5653 C CA . TYR D 4 200 ? 144.55200 153.77500 163.31200 1.000 93.22000 200 TYR D CA 1
ATOM 5654 C C . TYR D 4 200 ? 143.09800 153.32600 163.31600 1.000 93.22000 200 TYR D C 1
ATOM 5655 O O . TYR D 4 200 ? 142.63100 152.63500 164.22300 1.000 93.22000 200 TYR D O 1
ATOM 5664 N N . ILE D 4 201 ? 142.35800 153.74600 162.28800 1.000 70.88000 201 ILE D N 1
ATOM 5665 C CA . ILE D 4 201 ? 140.95700 153.37300 162.17100 1.000 70.88000 201 ILE D CA 1
ATOM 5666 C C . ILE D 4 201 ? 140.81900 151.85600 162.03600 1.000 70.88000 201 ILE D C 1
ATOM 5667 O O . ILE D 4 201 ? 141.68700 151.17300 161.47800 1.000 70.88000 201 ILE D O 1
ATOM 5672 N N . CYS D 4 202 ? 139.72600 151.32300 162.57700 1.000 60.25000 202 CYS D N 1
ATOM 5673 C CA . CYS D 4 202 ? 139.40100 149.91100 162.46400 1.000 60.25000 202 CYS D CA 1
ATOM 5674 C C . CYS D 4 202 ? 138.04600 149.75600 161.78700 1.000 60.25000 202 CYS D C 1
ATOM 5675 O O . CYS D 4 202 ? 137.18800 150.63900 161.87400 1.000 60.25000 202 CYS D O 1
ATOM 5678 N N . ASN D 4 203 ? 137.86000 148.62600 161.10600 1.000 50.20000 203 ASN D N 1
ATOM 5679 C CA . ASN D 4 203 ? 136.67900 148.38900 160.27800 1.000 50.20000 203 ASN D CA 1
ATOM 5680 C C . ASN D 4 203 ? 136.10500 147.01500 160.60500 1.000 50.20000 203 ASN D C 1
ATOM 5681 O O . ASN D 4 203 ? 136.73800 145.99100 160.33300 1.000 50.20000 203 ASN D O 1
ATOM 5686 N N . VAL D 4 204 ? 134.90900 146.99300 161.18100 1.000 39.87000 204 VAL D N 1
ATOM 5687 C CA . VAL D 4 204 ? 134.20200 145.75000 161.46600 1.000 39.87000 204 VAL D CA 1
ATOM 5688 C C . VAL D 4 204 ? 133.19000 145.51200 160.35300 1.000 39.87000 204 VAL D C 1
ATOM 5689 O O . VAL D 4 204 ? 132.27100 146.31300 160.15700 1.000 39.87000 204 VAL D O 1
ATOM 5693 N N . ASN D 4 205 ? 133.35500 144.41200 159.62600 1.000 39.81000 205 ASN D N 1
ATOM 5694 C CA . ASN D 4 205 ? 132.48900 144.06600 158.50200 1.000 39.81000 205 ASN D CA 1
ATOM 5695 C C . ASN D 4 205 ? 131.68000 142.83500 158.89800 1.000 39.81000 205 ASN D C 1
ATOM 5696 O O . ASN D 4 205 ? 132.07900 141.70000 158.63700 1.000 39.81000 205 ASN D O 1
ATOM 5701 N N . HIS D 4 206 ? 130.53200 143.06700 159.52600 1.000 36.42000 206 HIS D N 1
ATOM 5702 C CA . HIS D 4 206 ? 129.66100 141.98500 159.97600 1.000 36.42000 206 HIS D CA 1
ATOM 5703 C C . HIS D 4 206 ? 128.67900 141.67300 158.85300 1.000 36.42000 206 HIS D C 1
ATOM 5704 O O . HIS D 4 206 ? 127.63200 142.31100 158.73200 1.000 36.42000 206 HIS D O 1
ATOM 5711 N N . LYS D 4 207 ? 129.02400 140.68700 158.02700 1.000 34.85000 207 LYS D N 1
ATOM 5712 C CA . LYS D 4 207 ? 128.22400 140.38600 156.84000 1.000 34.85000 207 LYS D CA 1
ATOM 5713 C C . LYS D 4 207 ? 126.81100 139.89600 157.14400 1.000 34.85000 207 LYS D C 1
ATOM 5714 O O . LYS D 4 207 ? 125.87000 140.37900 156.49200 1.000 34.85000 207 LYS D O 1
ATOM 5720 N N . PRO D 4 208 ? 126.58000 138.94900 158.06800 1.000 36.29000 208 PRO D N 1
ATOM 5721 C CA . PRO D 4 208 ? 125.21600 138.40200 158.21000 1.000 36.29000 208 PRO D CA 1
ATOM 5722 C C . PRO D 4 208 ? 124.14900 139.44300 158.49900 1.000 36.29000 208 PRO D C 1
ATOM 5723 O O . PRO D 4 208 ? 123.02300 139.31700 158.00300 1.000 36.29000 208 PRO D O 1
ATOM 5727 N N . SER D 4 209 ? 124.46100 140.46600 159.28700 1.000 36.38000 209 SER D N 1
ATOM 5728 C CA . SER D 4 209 ? 123.51900 141.54200 159.55400 1.000 36.38000 209 SER D CA 1
ATOM 5729 C C . SER D 4 209 ? 123.68600 142.71100 158.59600 1.000 36.38000 209 SER D C 1
ATOM 5730 O O . SER D 4 209 ? 123.06200 143.75700 158.80000 1.000 36.38000 209 SER D O 1
ATOM 5733 N N . ASN D 4 210 ? 124.52400 142.56000 157.57100 1.000 36.51000 210 ASN D N 1
ATOM 5734 C CA . ASN D 4 210 ? 124.83500 143.59200 156.58600 1.000 36.51000 210 ASN D CA 1
ATOM 5735 C C . ASN D 4 210 ? 125.44000 144.83900 157.21500 1.000 36.51000 210 ASN D C 1
ATOM 5736 O O . ASN D 4 210 ? 125.53000 145.88100 156.55500 1.000 36.51000 210 ASN D O 1
ATOM 5741 N N . THR D 4 211 ? 125.86300 144.75900 158.47300 1.000 35.34000 211 THR D N 1
ATOM 5742 C CA . THR D 4 211 ? 126.40700 145.91300 159.17300 1.000 35.34000 211 THR D CA 1
ATOM 5743 C C . THR D 4 211 ? 127.88100 146.09000 158.83900 1.000 35.34000 211 THR D C 1
ATOM 5744 O O . THR D 4 211 ? 128.66400 145.14000 158.91600 1.000 35.34000 211 THR D O 1
ATOM 5748 N N . LYS D 4 212 ? 128.25300 147.30900 158.46300 1.000 40.14000 212 LYS D N 1
ATOM 5749 C CA . LYS D 4 212 ? 129.64600 147.68600 158.28000 1.000 40.14000 212 LYS D CA 1
ATOM 5750 C C . LYS D 4 212 ? 129.91000 148.91800 159.12700 1.000 40.14000 212 LYS D C 1
ATOM 5751 O O . LYS D 4 212 ? 129.15000 149.89000 159.06300 1.000 40.14000 212 LYS D O 1
ATOM 5757 N N . VAL D 4 213 ? 130.97600 148.87900 159.91800 1.000 42.48000 213 VAL D N 1
ATOM 5758 C CA . VAL D 4 213 ? 131.28900 149.94000 160.86500 1.000 42.48000 213 VAL D CA 1
ATOM 5759 C C . VAL D 4 213 ? 132.65600 150.51600 160.52900 1.000 42.48000 213 VAL D C 1
ATOM 5760 O O . VAL D 4 213 ? 133.58400 149.77900 160.17700 1.000 42.48000 213 VAL D O 1
ATOM 5764 N N . ASP D 4 214 ? 132.77300 151.83700 160.63800 1.000 56.72000 214 ASP D N 1
ATOM 5765 C CA . ASP D 4 214 ? 134.01200 152.53900 160.33700 1.000 56.72000 214 ASP D CA 1
ATOM 5766 C C . ASP D 4 214 ? 134.43300 153.37100 161.54200 1.000 56.72000 214 ASP D C 1
ATOM 5767 O O . ASP D 4 214 ? 134.75900 154.55500 161.40900 1.000 56.72000 214 ASP D O 1
ATOM 5772 N N . LYS D 4 215 ? 134.41400 152.75700 162.72400 1.000 62.16000 215 LYS D N 1
ATOM 5773 C CA . LYS D 4 215 ? 134.70800 153.48000 163.95400 1.000 62.16000 215 LYS D CA 1
ATOM 5774 C C . LYS D 4 215 ? 136.15200 153.96400 163.97000 1.000 62.16000 215 LYS D C 1
ATOM 5775 O O . LYS D 4 215 ? 137.06700 153.26100 163.53400 1.000 62.16000 215 LYS D O 1
ATOM 5781 N N . LYS D 4 216 ? 136.35100 155.17300 164.48400 1.000 70.39000 216 LYS D N 1
ATOM 5782 C CA . LYS D 4 216 ? 137.66600 155.78500 164.58000 1.000 70.39000 216 LYS D CA 1
ATOM 5783 C C . LYS D 4 216 ? 138.18400 155.70700 166.01000 1.000 70.39000 216 LYS D C 1
ATOM 5784 O O . LYS D 4 216 ? 137.42100 155.81000 166.97400 1.000 70.39000 216 LYS D O 1
ATOM 5790 N N . VAL D 4 217 ? 139.49500 155.51900 166.13800 1.000 74.95000 217 VAL D N 1
ATOM 5791 C CA . VAL D 4 217 ? 140.16500 155.42700 167.42900 1.000 74.95000 217 VAL D CA 1
ATOM 5792 C C . VAL D 4 217 ? 141.26000 156.48200 167.47600 1.000 74.95000 217 VAL D C 1
ATOM 5793 O O . VAL D 4 217 ? 142.08300 156.56900 166.55800 1.000 74.95000 217 VAL D O 1
ATOM 5797 N N . GLU D 4 218 ? 141.26700 157.27900 168.54100 1.000 89.89000 218 GLU D N 1
ATOM 5798 C CA . GLU D 4 218 ? 142.26800 158.31800 168.72300 1.000 89.89000 218 GLU D CA 1
ATOM 5799 C C . GLU D 4 218 ? 142.49300 158.52400 170.21100 1.000 89.89000 218 GLU D C 1
ATOM 5800 O O . GLU D 4 218 ? 141.55600 158.37200 171.00400 1.000 89.89000 218 GLU D O 1
ATOM 5806 N N . PRO D 4 219 ? 143.71700 158.84500 170.62300 1.000 95.21000 219 PRO D N 1
ATOM 5807 C CA . PRO D 4 219 ? 143.97000 159.10500 172.04400 1.000 95.21000 219 PRO D CA 1
ATOM 5808 C C . PRO D 4 219 ? 143.24000 160.34900 172.52300 1.000 95.21000 219 PRO D C 1
ATOM 5809 O O . PRO D 4 219 ? 142.98900 161.28600 171.76100 1.000 95.21000 219 PRO D O 1
ATOM 5813 N N . LYS D 4 220 ? 142.89800 160.34700 173.80900 1.000 101.17000 220 LYS D N 1
ATOM 5814 C CA . LYS D 4 220 ? 142.17900 161.44800 174.42900 1.000 101.17000 220 LYS D CA 1
ATOM 5815 C C . LYS D 4 220 ? 142.93000 161.91600 175.66700 1.000 101.17000 220 LYS D C 1
ATOM 5816 O O . LYS D 4 220 ? 143.73400 161.18200 176.24900 1.000 101.17000 220 LYS D O 1
ATOM 5822 N N . SER D 4 221 ? 142.66000 163.15600 176.06200 1.000 102.86000 221 SER D N 1
ATOM 5823 C CA . SER D 4 221 ? 143.29000 163.74100 177.24000 1.000 102.86000 221 SER D CA 1
ATOM 5824 C C . SER D 4 221 ? 142.26300 164.45900 178.10900 1.000 102.86000 221 SER D C 1
ATOM 5825 O O . SER D 4 221 ? 141.14200 164.72800 177.67700 1.000 102.86000 221 SER D O 1
ATOM 5828 N N . ILE E 5 2 ? 135.29400 102.48700 154.29000 1.000 36.92000 2 ILE E N 1
ATOM 5829 C CA . ILE E 5 2 ? 136.70500 102.76200 154.52500 1.000 36.92000 2 ILE E CA 1
ATOM 5830 C C . ILE E 5 2 ? 136.85500 104.01600 155.38300 1.000 36.92000 2 ILE E C 1
ATOM 5831 O O . ILE E 5 2 ? 136.07500 104.96100 155.26100 1.000 36.92000 2 ILE E O 1
ATOM 5836 N N . VAL E 5 3 ? 137.84500 104.00800 156.27300 1.000 37.95000 3 VAL E N 1
ATOM 5837 C CA . VAL E 5 3 ? 138.11400 105.13500 157.15900 1.000 37.95000 3 VAL E CA 1
ATOM 5838 C C . VAL E 5 3 ? 139.62100 105.33100 157.25100 1.000 37.95000 3 VAL E C 1
ATOM 5839 O O . VAL E 5 3 ? 140.38300 104.36300 157.33200 1.000 37.95000 3 VAL E O 1
ATOM 5843 N N . MET E 5 4 ? 140.05100 106.58800 157.22300 1.000 33.64000 4 MET E N 1
ATOM 5844 C CA . MET E 5 4 ? 141.46000 106.94900 157.30800 1.000 33.64000 4 MET E CA 1
ATOM 5845 C C . MET E 5 4 ? 141.68800 107.70200 158.61200 1.000 33.64000 4 MET E C 1
ATOM 5846 O O . MET E 5 4 ? 141.14000 108.79100 158.80400 1.000 33.64000 4 MET E O 1
ATOM 5851 N N . THR E 5 5 ? 142.49300 107.12400 159.50200 1.000 34.85000 5 THR E N 1
ATOM 5852 C CA . THR E 5 5 ? 142.70200 107.67200 160.83500 1.000 34.85000 5 THR E CA 1
ATOM 5853 C C . THR E 5 5 ? 144.18600 107.86300 161.10600 1.000 34.85000 5 THR E C 1
ATOM 5854 O O . THR E 5 5 ? 145.00700 107.01700 160.74300 1.000 34.85000 5 THR E O 1
ATOM 5858 N N . GLN E 5 6 ? 144.52100 108.97700 161.75300 1.000 30.07000 6 GLN E N 1
ATOM 5859 C CA . GLN E 5 6 ? 145.87100 109.20400 162.24000 1.000 30.07000 6 GLN E CA 1
ATOM 5860 C C . GLN E 5 6 ? 146.04500 108.52700 163.59900 1.000 30.07000 6 GLN E C 1
ATOM 5861 O O . GLN E 5 6 ? 145.14100 107.86000 164.10900 1.000 30.07000 6 GLN E O 1
ATOM 5867 N N . SER E 5 7 ? 147.22100 108.69800 164.20400 1.000 38.11000 7 SER E N 1
ATOM 5868 C CA . SER E 5 7 ? 147.55100 108.01400 165.44900 1.000 38.11000 7 SER E CA 1
ATOM 5869 C C . SER E 5 7 ? 147.59500 108.96200 166.64100 1.000 38.11000 7 SER E C 1
ATOM 5870 O O . SER E 5 7 ? 146.87400 108.75400 167.62200 1.000 38.11000 7 SER E O 1
ATOM 5873 N N . HIS E 5 8 ? 148.42300 109.99900 166.58800 1.000 40.62000 8 HIS E N 1
ATOM 5874 C CA . HIS E 5 8 ? 148.49800 110.99600 167.64500 1.000 40.62000 8 HIS E CA 1
ATOM 5875 C C . HIS E 5 8 ? 147.92900 112.31900 167.15000 1.000 40.62000 8 HIS E C 1
ATOM 5876 O O . HIS E 5 8 ? 147.86600 112.57700 165.94600 1.000 40.62000 8 HIS E O 1
ATOM 5883 N N . LYS E 5 9 ? 147.51400 113.16100 168.09700 1.000 31.11000 9 LYS E N 1
ATOM 5884 C CA . LYS E 5 9 ? 146.83100 114.40200 167.76900 1.000 31.11000 9 LYS E CA 1
ATOM 5885 C C . LYS E 5 9 ? 147.64800 115.65800 168.03900 1.000 31.11000 9 LYS E C 1
ATOM 5886 O O . LYS E 5 9 ? 147.30900 116.71600 167.50100 1.000 31.11000 9 LYS E O 1
ATOM 5892 N N . PHE E 5 10 ? 148.69600 115.57800 168.85200 1.000 35.99000 10 PHE E N 1
ATOM 5893 C CA . PHE E 5 10 ? 149.36400 116.77100 169.36800 1.000 35.99000 10 PHE E CA 1
ATOM 5894 C C . PHE E 5 10 ? 150.88600 116.64100 169.32400 1.000 35.99000 10 PHE E C 1
ATOM 5895 O O . PHE E 5 10 ? 151.56400 116.78100 170.34200 1.000 35.99000 10 PHE E O 1
ATOM 5903 N N . MET E 5 11 ? 151.44100 116.31500 168.15400 1.000 37.62000 11 MET E N 1
ATOM 5904 C CA . MET E 5 11 ? 152.88700 116.43200 167.96500 1.000 37.62000 11 MET E CA 1
ATOM 5905 C C . MET E 5 11 ? 153.41000 117.73900 168.54300 1.000 37.62000 11 MET E C 1
ATOM 5906 O O . MET E 5 11 ? 153.00400 118.82400 168.11800 1.000 37.62000 11 MET E O 1
ATOM 5911 N N . SER E 5 12 ? 154.31100 117.63000 169.51200 1.000 39.20000 12 SER E N 1
ATOM 5912 C CA . SER E 5 12 ? 155.01100 118.77600 170.07200 1.000 39.20000 12 SER E CA 1
ATOM 5913 C C . SER E 5 12 ? 156.47700 118.70500 169.67200 1.000 39.20000 12 SER E C 1
ATOM 5914 O O . SER E 5 12 ? 157.10300 117.64400 169.76300 1.000 39.20000 12 SER E O 1
ATOM 5917 N N . THR E 5 13 ? 157.02300 119.83200 169.23200 1.000 47.13000 13 THR E N 1
ATOM 5918 C CA . THR E 5 13 ? 158.38100 119.86000 168.70700 1.000 47.13000 13 THR E CA 1
ATOM 5919 C C . THR E 5 13 ? 158.95800 121.25300 168.92300 1.000 47.13000 13 THR E C 1
ATOM 5920 O O . THR E 5 13 ? 158.38200 122.08100 169.63500 1.000 47.13000 13 THR E O 1
ATOM 5924 N N . SER E 5 14 ? 160.10700 121.50900 168.30400 1.000 53.96000 14 SER E N 1
ATOM 5925 C CA . SER E 5 14 ? 160.78500 122.79300 168.40000 1.000 53.96000 14 SER E CA 1
ATOM 5926 C C . SER E 5 14 ? 161.36200 123.12500 167.03100 1.000 53.96000 14 SER E C 1
ATOM 5927 O O . SER E 5 14 ? 161.01000 122.51200 166.01900 1.000 53.96000 14 SER E O 1
ATOM 5930 N N . VAL E 5 15 ? 162.25100 124.11000 166.99900 1.000 59.00000 15 VAL E N 1
ATOM 5931 C CA . VAL E 5 15 ? 162.94500 124.49300 165.77600 1.000 59.00000 15 VAL E CA 1
ATOM 5932 C C . VAL E 5 15 ? 164.16400 123.59400 165.62200 1.000 59.00000 15 VAL E C 1
ATOM 5933 O O . VAL E 5 15 ? 165.00800 123.51700 166.52100 1.000 59.00000 15 VAL E O 1
ATOM 5937 N N . GLY E 5 16 ? 164.25800 122.91000 164.48300 1.000 59.08000 16 GLY E N 1
ATOM 5938 C CA . GLY E 5 16 ? 165.37400 122.04600 164.18300 1.000 59.08000 16 GLY E CA 1
ATOM 5939 C C . GLY E 5 16 ? 165.11300 120.56900 164.39100 1.000 59.08000 16 GLY E C 1
ATOM 5940 O O . GLY E 5 16 ? 165.88600 119.74400 163.89200 1.000 59.08000 16 GLY E O 1
ATOM 5941 N N . ASP E 5 17 ? 164.05300 120.21100 165.11100 1.000 57.18000 17 ASP E N 1
ATOM 5942 C CA . ASP E 5 17 ? 163.70800 118.81100 165.29400 1.000 57.18000 17 ASP E CA 1
ATOM 5943 C C . ASP E 5 17 ? 162.94400 118.29600 164.07600 1.000 57.18000 17 ASP E C 1
ATOM 5944 O O . ASP E 5 17 ? 162.68600 119.02400 163.11400 1.000 57.18000 17 ASP E O 1
ATOM 5949 N N . ARG E 5 18 ? 162.57300 117.02000 164.11600 1.000 53.27000 18 ARG E N 1
ATOM 5950 C CA . ARG E 5 18 ? 161.84900 116.38400 163.02500 1.000 53.27000 18 ARG E CA 1
ATOM 5951 C C . ARG E 5 18 ? 160.55700 115.78400 163.55700 1.000 53.27000 18 ARG E C 1
ATOM 5952 O O . ARG E 5 18 ? 160.56200 115.10400 164.58700 1.000 53.27000 18 ARG E O 1
ATOM 5960 N N . VAL E 5 19 ? 159.46200 116.03500 162.85500 1.000 38.80000 19 VAL E N 1
ATOM 5961 C CA . VAL E 5 19 ? 158.15900 115.49100 163.21200 1.000 38.80000 19 VAL E CA 1
ATOM 5962 C C . VAL E 5 19 ? 157.83600 114.35700 162.25300 1.000 38.80000 19 VAL E C 1
ATOM 5963 O O . VAL E 5 19 ? 158.31000 114.32700 161.11300 1.000 38.80000 19 VAL E O 1
ATOM 5967 N N . SER E 5 20 ? 157.03400 113.40400 162.71900 1.000 34.56000 20 SER E N 1
ATOM 5968 C CA . SER E 5 20 ? 156.73800 112.18000 161.98100 1.000 34.56000 20 SER E CA 1
ATOM 5969 C C . SER E 5 20 ? 155.24700 111.87000 162.01900 1.000 34.56000 20 SER E C 1
ATOM 5970 O O . SER E 5 20 ? 154.83100 110.77300 162.39600 1.000 34.56000 20 SER E O 1
ATOM 5973 N N . ILE E 5 21 ? 154.41800 112.85400 161.66400 1.000 25.12000 21 ILE E N 1
ATOM 5974 C CA . ILE E 5 21 ? 152.96900 112.67300 161.60200 1.000 25.12000 21 ILE E CA 1
ATOM 5975 C C . ILE E 5 21 ? 152.63900 111.42500 160.79700 1.000 25.12000 21 ILE E C 1
ATOM 5976 O O . ILE E 5 21 ? 153.02400 111.30900 159.62900 1.000 25.12000 21 ILE E O 1
ATOM 5981 N N . THR E 5 22 ? 151.92500 110.48700 161.40700 1.000 26.07000 22 THR E N 1
ATOM 5982 C CA . THR E 5 22 ? 151.60200 109.22100 160.76600 1.000 26.07000 22 THR E CA 1
ATOM 5983 C C . THR E 5 22 ? 150.18600 109.24100 160.20400 1.000 26.07000 22 THR E C 1
ATOM 5984 O O . THR E 5 22 ? 149.38400 110.13400 160.48400 1.000 26.07000 22 THR E O 1
ATOM 5988 N N . CYS E 5 23 ? 149.89000 108.23100 159.39200 1.000 25.14000 23 CYS E N 1
ATOM 5989 C CA . CYS E 5 23 ? 148.54900 108.04700 158.84300 1.000 25.14000 23 CYS E CA 1
ATOM 5990 C C . CYS E 5 23 ? 148.39900 106.58800 158.45000 1.000 25.14000 23 CYS E C 1
ATOM 5991 O O . CYS E 5 23 ? 149.20000 106.07400 157.66200 1.000 25.14000 23 CYS E O 1
ATOM 5994 N N . LYS E 5 24 ? 147.39000 105.92000 159.00200 1.000 28.32000 24 LYS E N 1
ATOM 5995 C CA . LYS E 5 24 ? 147.17700 104.49600 158.78000 1.000 28.32000 24 LYS E CA 1
ATOM 5996 C C . LYS E 5 24 ? 145.76800 104.28300 158.25400 1.000 28.32000 24 LYS E C 1
ATOM 5997 O O . LYS E 5 24 ? 144.79400 104.65600 158.91500 1.000 28.32000 24 LYS E O 1
ATOM 6003 N N . ALA E 5 25 ? 145.66100 103.67200 157.07700 1.000 31.11000 25 ALA E N 1
ATOM 6004 C CA . ALA E 5 25 ? 144.37200 103.43700 156.44900 1.000 31.11000 25 ALA E CA 1
ATOM 6005 C C . ALA E 5 25 ? 143.65100 102.27400 157.12700 1.000 31.11000 25 ALA E C 1
ATOM 6006 O O . ALA E 5 25 ? 144.14000 101.67500 158.08800 1.000 31.11000 25 ALA E O 1
ATOM 6008 N N . SER E 5 26 ? 142.46200 101.95400 156.61900 1.000 49.92000 26 SER E N 1
ATOM 6009 C CA . SER E 5 26 ? 141.69600 100.81000 157.09100 1.000 49.92000 26 SER E CA 1
ATOM 6010 C C . SER E 5 26 ? 141.73700 99.63200 156.12900 1.000 49.92000 26 SER E C 1
ATOM 6011 O O . SER E 5 26 ? 141.30500 98.53500 156.49900 1.000 49.92000 26 SER E O 1
ATOM 6014 N N . GLN E 5 27 ? 142.23500 99.83100 154.91200 1.000 56.27000 27 GLN E N 1
ATOM 6015 C CA . GLN E 5 27 ? 142.35900 98.76700 153.92600 1.000 56.27000 27 GLN E CA 1
ATOM 6016 C C . GLN E 5 27 ? 143.73600 98.88600 153.28500 1.000 56.27000 27 GLN E C 1
ATOM 6017 O O . GLN E 5 27 ? 144.58100 99.67100 153.72500 1.000 56.27000 27 GLN E O 1
ATOM 6023 N N . ASP E 5 28 ? 143.96800 98.09900 152.23700 1.000 54.65000 28 ASP E N 1
ATOM 6024 C CA . ASP E 5 28 ? 145.19400 98.20800 151.45100 1.000 54.65000 28 ASP E CA 1
ATOM 6025 C C . ASP E 5 28 ? 145.00900 99.35300 150.46500 1.000 54.65000 28 ASP E C 1
ATOM 6026 O O . ASP E 5 28 ? 144.44700 99.17300 149.38300 1.000 54.65000 28 ASP E O 1
ATOM 6031 N N . VAL E 5 29 ? 145.48800 100.53700 150.83600 1.000 40.05000 29 VAL E N 1
ATOM 6032 C CA . VAL E 5 29 ? 145.23400 101.74300 150.05800 1.000 40.05000 29 VAL E CA 1
ATOM 6033 C C . VAL E 5 29 ? 146.40100 101.97800 149.10600 1.000 40.05000 29 VAL E C 1
ATOM 6034 O O . VAL E 5 29 ? 146.51500 103.04300 148.48800 1.000 40.05000 29 VAL E O 1
ATOM 6038 N N . SER E 5 30 ? 147.26400 100.97100 148.96700 1.000 39.39000 30 SER E N 1
ATOM 6039 C CA . SER E 5 30 ? 148.37700 101.01300 148.02400 1.000 39.39000 30 SER E CA 1
ATOM 6040 C C . SER E 5 30 ? 149.22000 102.27200 148.19000 1.000 39.39000 30 SER E C 1
ATOM 6041 O O . SER E 5 30 ? 149.90600 102.43600 149.20400 1.000 39.39000 30 SER E O 1
ATOM 6044 N N . THR E 5 31 ? 149.18000 103.16700 147.19800 1.000 30.01000 31 THR E N 1
ATOM 6045 C CA . THR E 5 31 ? 150.01700 104.36100 147.21200 1.000 30.01000 31 THR E CA 1
ATOM 6046 C C . THR E 5 31 ? 149.21200 105.64400 147.03700 1.000 30.01000 31 THR E C 1
ATOM 6047 O O . THR E 5 31 ? 149.72100 106.61300 146.46500 1.000 30.01000 31 THR E O 1
ATOM 6051 N N . ALA E 5 32 ? 147.97800 105.68600 147.52900 1.000 32.10000 32 ALA E N 1
ATOM 6052 C CA . ALA E 5 32 ? 147.11800 106.85400 147.38800 1.000 32.10000 32 ALA E CA 1
ATOM 6053 C C . ALA E 5 32 ? 146.96600 107.54500 148.73600 1.000 32.10000 32 ALA E C 1
ATOM 6054 O O . ALA E 5 32 ? 146.36200 106.98400 149.65700 1.000 32.10000 32 ALA E O 1
ATOM 6056 N N . VAL E 5 33 ? 147.50900 108.75800 148.84700 1.000 30.34000 33 VAL E N 1
ATOM 6057 C CA . VAL E 5 33 ? 147.30800 109.59700 150.02400 1.000 30.34000 33 VAL E CA 1
ATOM 6058 C C . VAL E 5 33 ? 147.73100 111.01200 149.66200 1.000 30.34000 33 VAL E C 1
ATOM 6059 O O . VAL E 5 33 ? 148.61700 111.21600 148.82800 1.000 30.34000 33 VAL E O 1
ATOM 6063 N N . ALA E 5 34 ? 147.08300 111.99400 150.28400 1.000 29.00000 34 ALA E N 1
ATOM 6064 C CA . ALA E 5 34 ? 147.42400 113.39800 150.11300 1.000 29.00000 34 ALA E CA 1
ATOM 6065 C C . ALA E 5 34 ? 147.45200 114.07600 151.47200 1.000 29.00000 34 ALA E C 1
ATOM 6066 O O . ALA E 5 34 ? 146.65900 113.73800 152.35400 1.000 29.00000 34 ALA E O 1
ATOM 6068 N N . TRP E 5 35 ? 148.35700 115.03700 151.63100 1.000 22.38000 35 TRP E N 1
ATOM 6069 C CA . TRP E 5 35 ? 148.57700 115.72300 152.89600 1.000 22.38000 35 TRP E CA 1
ATOM 6070 C C . TRP E 5 35 ? 148.17800 117.18600 152.77100 1.000 22.38000 35 TRP E C 1
ATOM 6071 O O . TRP E 5 35 ? 148.61400 117.87500 151.84500 1.000 22.38000 35 TRP E O 1
ATOM 6082 N N . TYR E 5 36 ? 147.38000 117.63500 153.72100 1.000 20.63000 36 TYR E N 1
ATOM 6083 C CA . TYR E 5 36 ? 146.92300 119.03700 153.65200 1.000 20.63000 36 TYR E CA 1
ATOM 6084 C C . TYR E 5 36 ? 147.34400 119.79700 154.89500 1.000 20.63000 36 TYR E C 1
ATOM 6085 O O . TYR E 5 36 ? 147.37000 119.21600 155.96200 1.000 20.63000 36 TYR E O 1
ATOM 6094 N N . GLN E 5 37 ? 147.75400 121.02300 154.73400 1.000 34.56000 37 GLN E N 1
ATOM 6095 C CA . GLN E 5 37 ? 148.05800 121.96800 155.80000 1.000 34.56000 37 GLN E CA 1
ATOM 6096 C C . GLN E 5 37 ? 146.89800 122.94600 155.92000 1.000 34.56000 37 GLN E C 1
ATOM 6097 O O . GLN E 5 37 ? 146.46300 123.51900 154.91700 1.000 34.56000 37 GLN E O 1
ATOM 6103 N N . GLN E 5 38 ? 146.40300 123.14200 157.14000 1.000 26.82000 38 GLN E N 1
ATOM 6104 C CA . GLN E 5 38 ? 145.12200 123.80900 157.36300 1.000 26.82000 38 GLN E CA 1
ATOM 6105 C C . GLN E 5 38 ? 145.26500 124.86700 158.45100 1.000 26.82000 38 GLN E C 1
ATOM 6106 O O . GLN E 5 38 ? 144.62700 124.80600 159.49900 1.000 26.82000 38 GLN E O 1
ATOM 6112 N N . LYS E 5 39 ? 146.21100 125.79300 158.26200 1.000 28.03000 39 LYS E N 1
ATOM 6113 C CA . LYS E 5 39 ? 146.35000 126.95300 159.13800 1.000 28.03000 39 LYS E CA 1
ATOM 6114 C C . LYS E 5 39 ? 144.97500 127.51500 159.47700 1.000 28.03000 39 LYS E C 1
ATOM 6115 O O . LYS E 5 39 ? 144.21800 127.88500 158.57200 1.000 28.03000 39 LYS E O 1
ATOM 6121 N N . PRO E 5 40 ? 144.61200 127.57700 160.75900 1.000 27.91000 40 PRO E N 1
ATOM 6122 C CA . PRO E 5 40 ? 143.22900 127.91500 161.12000 1.000 27.91000 40 PRO E CA 1
ATOM 6123 C C . PRO E 5 40 ? 142.82700 129.29600 160.62500 1.000 27.91000 40 PRO E C 1
ATOM 6124 O O . PRO E 5 40 ? 143.61900 130.24000 160.63800 1.000 27.91000 40 PRO E O 1
ATOM 6128 N N . GLY E 5 41 ? 141.57700 129.40000 160.18500 1.000 26.91000 41 GLY E N 1
ATOM 6129 C CA . GLY E 5 41 ? 141.06000 130.63400 159.63300 1.000 26.91000 41 GLY E CA 1
ATOM 6130 C C . GLY E 5 41 ? 141.01900 130.61300 158.11900 1.000 26.91000 41 GLY E C 1
ATOM 6131 O O . GLY E 5 41 ? 140.05100 131.07900 157.51000 1.000 26.91000 41 GLY E O 1
ATOM 6132 N N . GLN E 5 42 ? 142.06500 130.07200 157.50300 1.000 30.48000 42 GLN E N 1
ATOM 6133 C CA . GLN E 5 42 ? 142.15900 129.98800 156.05400 1.000 30.48000 42 GLN E CA 1
ATOM 6134 C C . GLN E 5 42 ? 141.62800 128.63700 155.57500 1.000 30.48000 42 GLN E C 1
ATOM 6135 O O . GLN E 5 42 ? 141.01600 127.87900 156.33100 1.000 30.48000 42 GLN E O 1
ATOM 6141 N N . SER E 5 43 ? 141.86200 128.32200 154.29700 1.000 23.85000 43 SER E N 1
ATOM 6142 C CA . SER E 5 43 ? 141.40700 127.09400 153.66700 1.000 23.85000 43 SER E CA 1
ATOM 6143 C C . SER E 5 43 ? 142.56100 126.11200 153.49400 1.000 23.85000 43 SER E C 1
ATOM 6144 O O . SER E 5 43 ? 143.72200 126.52200 153.39400 1.000 23.85000 43 SER E O 1
ATOM 6147 N N . PRO E 5 44 ? 142.26100 124.81300 153.47800 1.000 24.53000 44 PRO E N 1
ATOM 6148 C CA . PRO E 5 44 ? 143.32000 123.81300 153.35100 1.000 24.53000 44 PRO E CA 1
ATOM 6149 C C . PRO E 5 44 ? 144.15800 124.01800 152.09900 1.000 24.53000 44 PRO E C 1
ATOM 6150 O O . PRO E 5 44 ? 143.65600 124.40600 151.04300 1.000 24.53000 44 PRO E O 1
ATOM 6154 N N . LYS E 5 45 ? 145.44800 123.74400 152.23300 1.000 25.75000 45 LYS E N 1
ATOM 6155 C CA . LYS E 5 45 ? 146.37400 123.70500 151.11400 1.000 25.75000 45 LYS E CA 1
ATOM 6156 C C . LYS E 5 45 ? 146.73800 122.25800 150.79900 1.000 25.75000 45 LYS E C 1
ATOM 6157 O O . LYS E 5 45 ? 146.43900 121.33700 151.56100 1.000 25.75000 45 LYS E O 1
ATOM 6163 N N . LEU E 5 46 ? 147.37800 122.06600 149.65200 1.000 22.67000 46 LEU E N 1
ATOM 6164 C CA . LEU E 5 46 ? 147.88600 120.76600 149.23800 1.000 22.67000 46 LEU E CA 1
ATOM 6165 C C . LEU E 5 46 ? 149.38300 120.70500 149.50300 1.000 22.67000 46 LEU E C 1
ATOM 6166 O O . LEU E 5 46 ? 150.12800 121.59000 149.06800 1.000 22.67000 46 LEU E O 1
ATOM 6171 N N . LEU E 5 47 ? 149.82200 119.67000 150.21600 1.000 27.42000 47 LEU E N 1
ATOM 6172 C CA . LEU E 5 47 ? 151.24500 119.45100 150.44400 1.000 27.42000 47 LEU E CA 1
ATOM 6173 C C . LEU E 5 47 ? 151.80700 118.34400 149.55800 1.000 27.42000 47 LEU E C 1
ATOM 6174 O O . LEU E 5 47 ? 152.71400 118.58500 148.75700 1.000 27.42000 47 LEU E O 1
ATOM 6179 N N . ILE E 5 48 ? 151.26900 117.13000 149.67800 1.000 25.84000 48 ILE E N 1
ATOM 6180 C CA . ILE E 5 48 ? 151.81400 115.94400 149.02900 1.000 25.84000 48 ILE E CA 1
ATOM 6181 C C . ILE E 5 48 ? 150.67900 115.17000 148.37100 1.000 25.84000 48 ILE E C 1
ATOM 6182 O O . ILE E 5 48 ? 149.52200 115.25200 148.79400 1.000 25.84000 48 ILE E O 1
ATOM 6187 N N . TYR E 5 49 ? 151.01300 114.43500 147.31200 1.000 28.83000 49 TYR E N 1
ATOM 6188 C CA . TYR E 5 49 ? 150.11300 113.44000 146.74900 1.000 28.83000 49 TYR E CA 1
ATOM 6189 C C . TYR E 5 49 ? 150.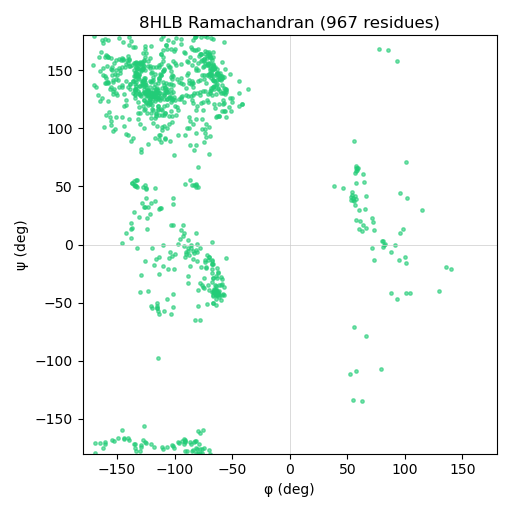94400 112.26900 146.24200 1.000 28.83000 49 TYR E C 1
ATOM 6190 O O . TYR E 5 49 ? 152.15000 112.39100 146.02200 1.000 28.83000 49 TYR E O 1
ATOM 6199 N N . TRP E 5 50 ? 150.28300 111.12000 146.08500 1.000 31.59000 50 TRP E N 1
ATOM 6200 C CA . TRP E 5 50 ? 150.91300 109.85900 145.68500 1.000 31.59000 50 TRP E CA 1
ATOM 6201 C C . TRP E 5 50 ? 151.96800 109.38900 146.68200 1.000 31.59000 50 TRP E C 1
ATOM 6202 O O . TRP E 5 50 ? 152.85900 108.61100 146.32400 1.000 31.59000 50 TRP E O 1
ATOM 6213 N N . THR E 5 51 ? 151.89300 109.89100 147.91400 1.000 27.11000 51 THR E N 1
ATOM 6214 C CA . THR E 5 51 ? 152.66700 109.44600 149.06900 1.000 27.11000 51 THR E CA 1
ATOM 6215 C C . THR E 5 51 ? 154.12500 109.88000 148.97700 1.000 27.11000 51 THR E C 1
ATOM 6216 O O . THR E 5 51 ? 154.85000 109.84500 149.97600 1.000 27.11000 51 THR E O 1
ATOM 6220 N N . SER E 5 52 ? 154.56200 110.32500 147.80500 1.000 30.40000 52 SER E N 1
ATOM 6221 C CA . SER E 5 52 ? 155.93500 110.79700 147.68000 1.000 30.40000 52 SER E CA 1
ATOM 6222 C C . SER E 5 52 ? 156.11700 111.95600 146.71200 1.000 30.40000 52 SER E C 1
ATOM 6223 O O . SER E 5 52 ? 157.25400 112.40100 146.53800 1.000 30.40000 52 SER E O 1
ATOM 6226 N N . THR E 5 53 ? 155.06300 112.46700 146.08400 1.000 29.25000 53 THR E N 1
ATOM 6227 C CA . THR E 5 53 ? 155.19600 113.49200 145.05600 1.000 29.25000 53 THR E CA 1
ATOM 6228 C C . THR E 5 53 ? 154.95300 114.85000 145.69900 1.000 29.25000 53 THR E C 1
ATOM 6229 O O . THR E 5 53 ? 153.85200 115.12900 146.18200 1.000 29.25000 53 THR E O 1
ATOM 6233 N N . ARG E 5 54 ? 155.98200 115.68900 145.70600 1.000 27.25000 54 ARG E N 1
ATOM 6234 C CA . ARG E 5 54 ? 155.86800 117.01600 146.29000 1.000 27.25000 54 ARG E CA 1
ATOM 6235 C C . ARG E 5 54 ? 155.12200 117.93400 145.33000 1.000 27.25000 54 ARG E C 1
ATOM 6236 O O . ARG E 5 54 ? 155.54100 118.11500 144.18300 1.000 27.25000 54 ARG E O 1
ATOM 6244 N N . HIS E 5 55 ? 154.01300 118.50400 145.79400 1.000 26.42000 55 HIS E N 1
ATOM 6245 C CA . HIS E 5 55 ? 153.22700 119.39900 144.95800 1.000 26.42000 55 HIS E CA 1
ATOM 6246 C C . HIS E 5 55 ? 154.01200 120.67100 144.66100 1.000 26.42000 55 HIS E C 1
ATOM 6247 O O . HIS E 5 55 ? 154.86700 121.09600 145.44100 1.000 26.42000 55 HIS E O 1
ATOM 6254 N N . THR E 5 56 ? 153.72400 121.26900 143.50700 1.000 26.39000 56 THR E N 1
ATOM 6255 C CA . THR E 5 56 ? 154.45300 122.45300 143.07000 1.000 26.39000 56 THR E CA 1
ATOM 6256 C C . THR E 5 56 ? 154.29800 123.58800 144.07400 1.000 26.39000 56 THR E C 1
ATOM 6257 O O . THR E 5 56 ? 153.18500 123.91300 144.49800 1.000 26.39000 56 THR E O 1
ATOM 6261 N N . GLY E 5 57 ? 155.42200 124.19000 144.45600 1.000 27.27000 57 GLY E N 1
ATOM 6262 C CA . GLY E 5 57 ? 155.40100 125.36300 145.30600 1.000 27.27000 57 GLY E CA 1
ATOM 6263 C C . GLY E 5 57 ? 155.77500 125.12600 146.75500 1.000 27.27000 57 GLY E C 1
ATOM 6264 O O . GLY E 5 57 ? 156.50700 125.92700 147.34300 1.000 27.27000 57 GLY E O 1
ATOM 6265 N N . VAL E 5 58 ? 155.28600 124.03800 147.34400 1.000 24.51000 58 VAL E N 1
ATOM 6266 C CA . VAL E 5 58 ? 155.52700 123.75900 148.75900 1.000 24.51000 58 VAL E CA 1
ATOM 6267 C C . VAL E 5 58 ? 157.00700 123.45200 148.96000 1.000 24.51000 58 VAL E C 1
ATOM 6268 O O . VAL E 5 58 ? 157.66600 122.95200 148.03600 1.000 24.51000 58 VAL E O 1
ATOM 6272 N N . PRO E 5 59 ? 157.57400 123.74900 150.12800 1.000 28.84000 59 PRO E N 1
ATOM 6273 C CA . PRO E 5 59 ? 159.02300 123.60500 150.30500 1.000 28.84000 59 PRO E CA 1
ATOM 6274 C C . PRO E 5 59 ? 159.46900 122.15300 150.24500 1.000 28.84000 59 PRO E C 1
ATOM 6275 O O . PRO E 5 59 ? 158.68300 121.21600 150.39900 1.000 28.84000 59 PRO E O 1
ATOM 6279 N N . ASP E 5 60 ? 160.77100 121.98300 150.00900 1.000 29.89000 60 ASP E N 1
ATOM 6280 C CA . ASP E 5 60 ? 161.35300 120.65500 149.86500 1.000 29.89000 60 ASP E CA 1
ATOM 6281 C C . ASP E 5 60 ? 161.34300 119.85500 151.16200 1.000 29.89000 60 ASP E C 1
ATOM 6282 O O . ASP E 5 60 ? 161.43800 118.62400 151.11300 1.000 29.89000 60 ASP E O 1
ATOM 6287 N N . ARG E 5 61 ? 161.23200 120.51700 152.31500 1.000 32.90000 61 ARG E N 1
ATOM 6288 C CA . ARG E 5 61 ? 161.30400 119.81500 153.59000 1.000 32.90000 61 ARG E CA 1
ATOM 6289 C C . ARG E 5 61 ? 160.06100 118.98700 153.88400 1.000 32.90000 61 ARG E C 1
ATOM 6290 O O . ARG E 5 61 ? 160.12600 118.07900 154.71800 1.000 32.90000 61 ARG E O 1
ATOM 6298 N N . PHE E 5 62 ? 158.94100 119.26600 153.21900 1.000 29.48000 62 PHE E N 1
ATOM 6299 C CA . PHE E 5 62 ? 157.71100 118.52300 153.46300 1.000 29.48000 62 PHE E CA 1
ATOM 6300 C C . PHE E 5 62 ? 157.70500 117.20800 152.69800 1.000 29.48000 62 PHE E C 1
ATOM 6301 O O . PHE E 5 62 ? 156.73500 116.90500 151.99900 1.000 29.48000 62 PHE E O 1
ATOM 6309 N N . THR E 5 63 ? 158.76100 116.41200 152.82800 1.000 29.40000 63 THR E N 1
ATOM 6310 C CA . THR E 5 63 ? 158.86400 115.19800 152.03000 1.000 29.40000 63 THR E CA 1
ATOM 6311 C C . THR E 5 63 ? 157.97800 114.09800 152.59900 1.000 29.40000 63 THR E C 1
ATOM 6312 O O . THR E 5 63 ? 157.98400 113.83500 153.80500 1.000 29.40000 63 THR E O 1
ATOM 6316 N N . GLY E 5 64 ? 157.19600 113.47100 151.72900 1.000 28.19000 64 GLY E N 1
ATOM 6317 C CA . GLY E 5 64 ? 156.44400 112.30300 152.12000 1.000 28.19000 64 GLY E CA 1
ATOM 6318 C C . GLY E 5 64 ? 157.29600 111.05400 152.08500 1.000 28.19000 64 GLY E C 1
ATOM 6319 O O . GLY E 5 64 ? 158.40000 111.03500 151.54300 1.000 28.19000 64 GLY E O 1
ATOM 6320 N N . SER E 5 65 ? 156.76700 109.98900 152.67400 1.000 26.78000 65 SER E N 1
ATOM 6321 C CA . SER E 5 65 ? 157.47400 108.71600 152.72200 1.000 26.78000 65 SER E CA 1
ATOM 6322 C C . SER E 5 65 ? 156.45800 107.61800 153.00400 1.000 26.78000 65 SER E C 1
ATOM 6323 O O . SER E 5 65 ? 155.24500 107.85100 152.99200 1.000 26.78000 65 SER E O 1
ATOM 6326 N N . GLY E 5 66 ? 156.95600 106.41300 153.25300 1.000 27.59000 66 GLY E N 1
ATOM 6327 C CA . GLY E 5 66 ? 156.10600 105.28300 153.55100 1.000 27.59000 66 GLY E CA 1
ATOM 6328 C C . GLY E 5 66 ? 155.46400 104.69900 152.30900 1.000 27.59000 66 GLY E C 1
ATOM 6329 O O . GLY E 5 66 ? 155.49000 105.26900 151.21800 1.000 27.59000 66 GLY E O 1
ATOM 6330 N N . SER E 5 67 ? 154.87000 103.52500 152.49100 1.000 35.04000 67 SER E N 1
ATOM 6331 C CA . SER E 5 67 ? 154.17800 102.83300 151.41400 1.000 35.04000 67 SER E CA 1
ATOM 6332 C C . SER E 5 67 ? 153.22000 101.82800 152.03200 1.000 35.04000 67 SER E C 1
ATOM 6333 O O . SER E 5 67 ? 153.33300 101.47400 153.20800 1.000 35.04000 67 SER E O 1
ATOM 6336 N N . GLY E 5 68 ? 152.27200 101.36800 151.22200 1.000 33.13000 68 GLY E N 1
ATOM 6337 C CA . GLY E 5 68 ? 151.31100 100.39000 151.68800 1.000 33.13000 68 GLY E CA 1
ATOM 6338 C C . GLY E 5 68 ? 150.19900 100.99000 152.52200 1.000 33.13000 68 GLY E C 1
ATOM 6339 O O . GLY E 5 68 ? 149.30800 101.65900 151.99200 1.000 33.13000 68 GLY E O 1
ATOM 6340 N N . THR E 5 69 ? 150.23800 100.75300 153.83500 1.000 33.62000 69 THR E N 1
ATOM 6341 C CA . THR E 5 69 ? 149.18700 101.21100 154.73100 1.000 33.62000 69 THR E CA 1
ATOM 6342 C C . THR E 5 69 ? 149.66400 102.16900 155.81300 1.000 33.62000 69 THR E C 1
ATOM 6343 O O . THR E 5 69 ? 148.83500 102.64800 156.59100 1.000 33.62000 69 THR E O 1
ATOM 6347 N N . ASP E 5 70 ? 150.96100 102.45500 155.89000 1.000 32.47000 70 ASP E N 1
ATOM 6348 C CA . ASP E 5 70 ? 151.51600 103.34900 156.90200 1.000 32.47000 70 ASP E CA 1
ATOM 6349 C C . ASP E 5 70 ? 152.27300 104.46800 156.19800 1.000 32.47000 70 ASP E C 1
ATOM 6350 O O . ASP E 5 70 ? 153.30500 104.22100 155.56500 1.000 32.47000 70 ASP E O 1
ATOM 6355 N N . TYR E 5 71 ? 151.76800 105.69500 156.31400 1.000 29.95000 71 TYR E N 1
ATOM 6356 C CA . TYR E 5 71 ? 152.32000 106.85100 155.62400 1.000 29.95000 71 TYR E CA 1
ATOM 6357 C C . TYR E 5 71 ? 152.79100 107.87000 156.65000 1.000 29.95000 71 TYR E C 1
ATOM 6358 O O . TYR E 5 71 ? 152.26600 107.92900 157.76500 1.000 29.95000 71 TYR E O 1
ATOM 6367 N N . THR E 5 72 ? 153.78300 108.67500 156.27500 1.000 27.31000 72 THR E N 1
ATOM 6368 C CA . THR E 5 72 ? 154.44900 109.53400 157.25200 1.000 27.31000 72 THR E CA 1
ATOM 6369 C C . THR E 5 72 ? 154.98300 110.78700 156.57100 1.000 27.31000 72 THR E C 1
ATOM 6370 O O . THR E 5 72 ? 155.94700 110.71600 155.80500 1.000 27.31000 72 THR E O 1
ATOM 6374 N N . LEU E 5 73 ? 154.36000 111.92600 156.85500 1.000 26.52000 73 LEU E N 1
ATOM 6375 C CA . LEU E 5 73 ? 154.95400 113.21500 156.54000 1.000 26.52000 73 LEU E CA 1
ATOM 6376 C C . LEU E 5 73 ? 156.08200 113.51400 157.52400 1.000 26.52000 73 LEU E C 1
ATOM 6377 O O . LEU E 5 73 ? 156.13300 112.97000 158.63000 1.000 26.52000 73 LEU E O 1
ATOM 6382 N N . THR E 5 74 ? 157.00000 114.38500 157.11300 1.000 32.85000 74 THR E N 1
ATOM 6383 C CA . THR E 5 74 ? 158.06700 114.79400 158.01600 1.000 32.85000 74 THR E CA 1
ATOM 6384 C C . THR E 5 74 ? 158.58400 116.16700 157.62000 1.000 32.85000 74 THR E C 1
ATOM 6385 O O . THR E 5 74 ? 158.50500 116.56500 156.45600 1.000 32.85000 74 THR E O 1
ATOM 6389 N N . ILE E 5 75 ? 159.10200 116.88900 158.61200 1.000 36.17000 75 ILE E N 1
ATOM 6390 C CA . ILE E 5 75 ? 159.77100 118.16900 158.40900 1.000 36.17000 75 ILE E CA 1
ATOM 6391 C C . ILE E 5 75 ? 161.09500 118.12500 159.15500 1.000 36.17000 75 ILE E C 1
ATOM 6392 O O . ILE E 5 75 ? 161.11300 117.97900 160.38200 1.000 36.17000 75 ILE E O 1
ATOM 6397 N N . SER E 5 76 ? 162.20100 118.25900 158.42400 1.000 46.65000 76 SER E N 1
ATOM 6398 C CA . SER E 5 76 ? 163.51900 118.15800 159.03800 1.000 46.65000 76 SER E CA 1
ATOM 6399 C C . SER E 5 76 ? 164.06700 119.49400 159.51900 1.000 46.65000 76 SER E C 1
ATOM 6400 O O . SER E 5 76 ? 165.08200 119.51100 160.22400 1.000 46.65000 76 SER E O 1
ATOM 6403 N N . SER E 5 77 ? 163.43300 120.60300 159.15600 1.000 40.24000 77 SER E N 1
ATOM 6404 C CA . SER E 5 77 ? 163.90700 121.93500 159.52100 1.000 40.24000 77 SER E CA 1
ATOM 6405 C C . SER E 5 77 ? 162.73400 122.80200 159.96400 1.000 40.24000 77 SER E C 1
ATOM 6406 O O . SER E 5 77 ? 162.52000 123.90100 159.45400 1.000 40.24000 77 SER E O 1
ATOM 6409 N N . VAL E 5 78 ? 161.94800 122.29600 160.91700 1.000 42.51000 78 VAL E N 1
ATOM 6410 C CA . VAL E 5 78 ? 160.70000 122.92700 161.34100 1.000 42.51000 78 VAL E CA 1
ATOM 6411 C C . VAL E 5 78 ? 160.92400 124.38800 161.70500 1.000 42.51000 78 VAL E C 1
ATOM 6412 O O . VAL E 5 78 ? 161.68000 124.70200 162.63100 1.000 42.51000 78 VAL E O 1
ATOM 6416 N N . GLN E 5 79 ? 160.26500 125.28800 160.98200 1.000 38.49000 79 GLN E N 1
ATOM 6417 C CA . GLN E 5 79 ? 160.32200 126.71200 161.25800 1.000 38.49000 79 GLN E CA 1
ATOM 6418 C C . GLN E 5 79 ? 159.06100 127.13800 162.00500 1.000 38.49000 79 GLN E C 1
ATOM 6419 O O . GLN E 5 79 ? 158.23000 126.31100 162.39000 1.000 38.49000 79 GLN E O 1
ATOM 6425 N N . ALA E 5 80 ? 158.91400 128.44900 162.21100 1.000 40.07000 80 ALA E N 1
ATOM 6426 C CA . ALA E 5 80 ? 157.76400 128.96100 162.94700 1.000 40.07000 80 ALA E CA 1
ATOM 6427 C C . ALA E 5 80 ? 156.45800 128.67400 162.21700 1.000 40.07000 80 ALA E C 1
ATOM 6428 O O . ALA E 5 80 ? 155.46100 128.29400 162.84200 1.000 40.07000 80 ALA E O 1
ATOM 6430 N N . GLU E 5 81 ? 156.44100 128.84500 160.89600 1.000 36.57000 81 GLU E N 1
ATOM 6431 C CA . GLU E 5 81 ? 155.20400 128.70500 160.13800 1.000 36.57000 81 GLU E CA 1
ATOM 6432 C C . GLU E 5 81 ? 154.92600 127.25500 159.75900 1.000 36.57000 81 GLU E C 1
ATOM 6433 O O . GLU E 5 81 ? 154.65400 126.95000 158.59400 1.000 36.57000 81 GLU E O 1
ATOM 6439 N N . ASP E 5 82 ? 154.96500 126.36000 160.74400 1.000 34.17000 82 ASP E N 1
ATOM 6440 C CA . ASP E 5 82 ? 154.58100 124.96400 160.57100 1.000 34.17000 82 ASP E CA 1
ATOM 6441 C C . ASP E 5 82 ? 153.48200 124.58000 161.55400 1.000 34.17000 82 ASP E C 1
ATOM 6442 O O . ASP E 5 82 ? 153.40900 123.43500 162.00400 1.000 34.17000 82 ASP E O 1
ATOM 6447 N N . LEU E 5 83 ? 152.62200 125.53400 161.88900 1.000 33.19000 83 LEU E N 1
ATOM 6448 C CA . LEU E 5 83 ? 151.60100 125.37900 162.92000 1.000 33.19000 83 LEU E CA 1
ATOM 6449 C C . LEU E 5 83 ? 150.24500 125.31200 162.22900 1.000 33.19000 83 LEU E C 1
ATOM 6450 O O . LEU E 5 83 ? 149.69800 126.34000 161.82200 1.000 33.19000 83 LEU E O 1
ATOM 6455 N N . ALA E 5 84 ? 149.70000 124.10800 162.10400 1.000 22.90000 84 ALA E N 1
ATOM 6456 C CA . ALA E 5 84 ? 148.42800 123.91100 161.42100 1.000 22.90000 84 ALA E CA 1
ATOM 6457 C C . ALA E 5 84 ? 147.90400 122.52400 161.76700 1.000 22.90000 84 ALA E C 1
ATOM 6458 O O . ALA E 5 84 ? 148.44800 121.83600 162.63600 1.000 22.90000 84 ALA E O 1
ATOM 6460 N N . LEU E 5 85 ? 146.84200 122.11200 161.08400 1.000 24.64000 85 LEU E N 1
ATOM 6461 C CA . LEU E 5 85 ? 146.23800 120.79600 161.26200 1.000 24.64000 85 LEU E CA 1
ATOM 6462 C C . LEU E 5 85 ? 146.41300 120.02300 159.95800 1.000 24.64000 85 LEU E C 1
ATOM 6463 O O . LEU E 5 85 ? 145.68600 120.25300 158.98900 1.000 24.64000 85 LEU E O 1
ATOM 6468 N N . TYR E 5 86 ? 147.37700 119.10700 159.93600 1.000 24.92000 86 TYR E N 1
ATOM 6469 C CA . TYR E 5 86 ? 147.66100 118.33200 158.73700 1.000 24.92000 86 TYR E CA 1
ATOM 6470 C C . TYR E 5 86 ? 146.72700 117.13200 158.63500 1.000 24.92000 86 TYR E C 1
ATOM 6471 O O . TYR E 5 86 ? 146.49900 116.42100 159.61700 1.000 24.92000 86 TYR E O 1
ATOM 6480 N N . TYR E 5 87 ? 146.19200 116.90300 157.43700 1.000 22.45000 87 TYR E N 1
ATOM 6481 C CA . TYR E 5 87 ? 145.26900 115.80200 157.19100 1.000 22.45000 87 TYR E CA 1
ATOM 6482 C C . TYR E 5 87 ? 145.79200 114.91100 156.07100 1.000 22.45000 87 TYR E C 1
ATOM 6483 O O . TYR E 5 87 ? 146.59000 115.33900 155.23600 1.000 22.45000 87 TYR E O 1
ATOM 6492 N N . CYS E 5 88 ? 145.31700 113.66500 156.04800 1.000 24.69000 88 CYS E N 1
ATOM 6493 C CA . CYS E 5 88 ? 145.69100 112.70200 155.02000 1.000 24.69000 88 CYS E CA 1
ATOM 6494 C C . CYS E 5 88 ? 144.44100 112.12800 154.36600 1.000 24.69000 88 CYS E C 1
ATOM 6495 O O . CYS E 5 88 ? 143.42900 111.89800 155.03300 1.000 24.69000 88 CYS E O 1
ATOM 6498 N N . GLN E 5 89 ? 144.50600 111.92400 153.04500 1.000 27.75000 89 GLN E N 1
ATOM 6499 C CA . GLN E 5 89 ? 143.31900 111.45400 152.31500 1.000 27.75000 89 GLN E CA 1
ATOM 6500 C C . GLN E 5 89 ? 143.68400 110.40600 151.29800 1.000 27.75000 89 GLN E C 1
ATOM 6501 O O . GLN E 5 89 ? 144.80100 110.46200 150.81800 1.000 27.75000 89 GLN E O 1
ATOM 6507 N N . HIS E 5 90 ? 142.75500 109.53200 150.96700 1.000 37.81000 90 HIS E N 1
ATOM 6508 C CA . HIS E 5 90 ? 142.89900 108.47400 149.97700 1.000 37.81000 90 HIS E CA 1
ATOM 6509 C C . HIS E 5 90 ? 142.03600 108.78300 148.76000 1.000 37.81000 90 HIS E C 1
ATOM 6510 O O . HIS E 5 90 ? 141.17700 109.66700 148.80100 1.000 37.81000 90 HIS E O 1
ATOM 6517 N N . HIS E 5 91 ? 142.26300 108.04500 147.66900 1.000 51.89000 91 HIS E N 1
ATOM 6518 C CA . HIS E 5 91 ? 141.61100 108.32500 146.39400 1.000 51.89000 91 HIS E CA 1
ATOM 6519 C C . HIS E 5 91 ? 140.92400 107.10500 145.77900 1.000 51.89000 91 HIS E C 1
ATOM 6520 O O . HIS E 5 91 ? 140.92200 106.95900 144.55500 1.000 51.89000 91 HIS E O 1
ATOM 6527 N N . TYR E 5 92 ? 140.33200 106.21900 146.58300 1.000 44.41000 92 TYR E N 1
ATOM 6528 C CA . TYR E 5 92 ? 139.78800 104.97700 146.03800 1.000 44.41000 92 TYR E CA 1
ATOM 6529 C C . TYR E 5 92 ? 138.27000 104.88000 146.11700 1.000 44.41000 92 TYR E C 1
ATOM 6530 O O . TYR E 5 92 ? 137.60800 104.75400 145.08400 1.000 44.41000 92 TYR E O 1
ATOM 6539 N N . SER E 5 93 ? 137.69300 104.93600 147.31100 1.000 37.13000 93 SER E N 1
ATOM 6540 C CA . SER E 5 93 ? 136.27100 104.66500 147.44000 1.000 37.13000 93 SER E CA 1
ATOM 6541 C C . SER E 5 93 ? 135.45500 105.87000 146.99200 1.000 37.13000 93 SER E C 1
ATOM 6542 O O . SER E 5 93 ? 135.96600 106.98100 146.85400 1.000 37.13000 93 SER E O 1
ATOM 6545 N N . THR E 5 94 ? 134.16900 105.63900 146.74300 1.000 40.70000 94 THR E N 1
ATOM 6546 C CA . THR E 5 94 ? 133.26600 106.77000 146.56000 1.000 40.70000 94 THR E CA 1
ATOM 6547 C C . THR E 5 94 ? 133.20000 107.65000 147.80500 1.000 40.70000 94 THR E C 1
ATOM 6548 O O . THR E 5 94 ? 133.27700 108.88200 147.65800 1.000 40.70000 94 THR E O 1
ATOM 6552 N N . PRO E 5 95 ? 133.07700 107.11400 149.03500 1.000 36.75000 95 PRO E N 1
ATOM 6553 C CA . PRO E 5 95 ? 133.16100 107.98000 150.21800 1.000 36.75000 95 PRO E CA 1
ATOM 6554 C C . PRO E 5 95 ? 134.58900 108.30500 150.62900 1.000 36.75000 95 PRO E C 1
ATOM 6555 O O . PRO E 5 95 ? 135.16600 107.60100 151.46300 1.000 36.75000 95 PRO E O 1
ATOM 6559 N N . TYR E 5 96 ? 135.17800 109.34200 150.03600 1.000 32.94000 96 TYR E N 1
ATOM 6560 C CA . TYR E 5 96 ? 136.45800 109.84800 150.51700 1.000 32.94000 96 TYR E CA 1
ATOM 6561 C C . TYR E 5 96 ? 136.35200 110.22400 151.98900 1.000 32.94000 96 TYR E C 1
ATOM 6562 O O . TYR E 5 96 ? 135.39800 110.88600 152.40500 1.000 32.94000 96 TYR E O 1
ATOM 6571 N N . THR E 5 97 ? 137.33400 109.79800 152.78000 1.000 28.85000 97 THR E N 1
ATOM 6572 C CA . THR E 5 97 ? 137.32900 110.03300 154.21700 1.000 28.85000 97 THR E CA 1
ATOM 6573 C C . THR E 5 97 ? 138.67800 110.57800 154.65300 1.000 28.85000 97 THR E C 1
ATOM 6574 O O . THR E 5 97 ? 139.72100 110.03600 154.27600 1.000 28.85000 97 THR E O 1
ATOM 6578 N N . PHE E 5 98 ? 138.65600 111.64400 155.44500 1.000 27.91000 98 PHE E N 1
ATOM 6579 C CA . PHE E 5 98 ? 139.85300 112.16700 156.07700 1.000 27.91000 98 PHE E CA 1
ATOM 6580 C C . PHE E 5 98 ? 139.92400 111.61700 157.50000 1.000 27.91000 98 PHE E C 1
ATOM 6581 O O . PHE E 5 98 ? 139.16700 110.72000 157.88200 1.000 27.91000 98 PHE E O 1
ATOM 6589 N N . GLY E 5 99 ? 140.83700 112.15700 158.29900 1.000 33.41000 99 GLY E N 1
ATOM 6590 C CA . GLY E 5 99 ? 140.97600 111.77500 159.68500 1.000 33.41000 99 GLY E CA 1
ATOM 6591 C C . GLY E 5 99 ? 140.92400 112.98600 160.59700 1.000 33.41000 99 GLY E C 1
ATOM 6592 O O . GLY E 5 99 ? 140.36100 114.02800 160.25900 1.000 33.41000 99 GLY E O 1
ATOM 6593 N N . GLY E 5 100 ? 141.52300 112.82800 161.77300 1.000 26.51000 100 GLY E N 1
ATOM 6594 C CA . GLY E 5 100 ? 141.64000 113.92000 162.71000 1.000 26.51000 100 GLY E CA 1
ATOM 6595 C C . GLY E 5 100 ? 142.72800 114.88800 162.30300 1.000 26.51000 100 GLY E C 1
ATOM 6596 O O . GLY E 5 100 ? 143.42000 114.71900 161.30000 1.000 26.51000 100 GLY E O 1
ATOM 6597 N N . GLY E 5 101 ? 142.87700 115.93400 163.10600 1.000 25.25000 101 GLY E N 1
ATOM 6598 C CA . GLY E 5 101 ? 143.88000 116.93700 162.82000 1.000 25.25000 101 GLY E CA 1
ATOM 6599 C C . GLY E 5 101 ? 145.08900 116.84700 163.72400 1.000 25.25000 101 GLY E C 1
ATOM 6600 O O . GLY E 5 101 ? 145.03600 117.26400 164.88400 1.000 25.25000 101 GLY E O 1
ATOM 6601 N N . THR E 5 102 ? 146.18800 116.30900 163.20500 1.000 26.76000 102 THR E N 1
ATOM 6602 C CA . THR E 5 102 ? 147.43400 116.24000 163.96000 1.000 26.76000 102 THR E CA 1
ATOM 6603 C C . THR E 5 102 ? 148.06400 117.62600 163.97400 1.000 26.76000 102 THR E C 1
ATOM 6604 O O . THR E 5 102 ? 148.70700 118.03400 163.00200 1.000 26.76000 102 THR E O 1
ATOM 6608 N N . LYS E 5 103 ? 147.88400 118.35200 165.07200 1.000 28.80000 103 LYS E N 1
ATOM 6609 C CA . LYS E 5 103 ? 148.30700 119.74200 165.16500 1.000 28.80000 103 LYS E CA 1
ATOM 6610 C C . LYS E 5 103 ? 149.71700 119.81200 165.72900 1.000 28.80000 103 LYS E C 1
ATOM 6611 O O . LYS E 5 103 ? 149.97700 119.31200 166.82700 1.000 28.80000 103 LYS E O 1
ATOM 6617 N N . LEU E 5 104 ? 150.62000 120.42900 164.97700 1.000 32.46000 104 LEU E N 1
ATOM 6618 C CA . LEU E 5 104 ? 151.95900 120.70200 165.46800 1.000 32.46000 104 LEU E CA 1
ATOM 6619 C C . LEU E 5 104 ? 151.92200 121.86600 166.45000 1.000 32.46000 104 LEU E C 1
ATOM 6620 O O . LEU E 5 104 ? 151.04500 122.73100 166.38700 1.000 32.46000 104 LEU E O 1
ATOM 6625 N N . GLU E 5 105 ? 152.88000 121.87600 167.37500 1.000 37.63000 105 GLU E N 1
ATOM 6626 C CA . GLU E 5 105 ? 153.01500 122.98400 168.31100 1.000 37.63000 105 GLU E CA 1
ATOM 6627 C C . GLU E 5 105 ? 154.47800 123.13000 168.69900 1.000 37.63000 105 GLU E C 1
ATOM 6628 O O . GLU E 5 105 ? 155.11800 122.15400 169.10100 1.000 37.63000 105 GLU E O 1
ATOM 6634 N N . ILE E 5 106 ? 154.99400 124.34300 168.57700 1.000 44.84000 106 ILE E N 1
ATOM 6635 C CA . ILE E 5 106 ? 156.40700 124.62900 168.79400 1.000 44.84000 106 ILE E CA 1
ATOM 6636 C C . ILE E 5 106 ? 156.61900 125.05100 170.23800 1.000 44.84000 106 ILE E C 1
ATOM 6637 O O . ILE E 5 106 ? 155.82300 125.81300 170.80000 1.000 44.84000 106 ILE E O 1
ATOM 6642 N N . GLN E 5 107 ? 157.69300 124.55600 170.84800 1.000 60.29000 107 GLN E N 1
ATOM 6643 C CA . GLN E 5 107 ? 158.06600 124.95400 172.19500 1.000 60.29000 107 GLN E CA 1
ATOM 6644 C C . GLN E 5 107 ? 159.37100 125.74000 172.15600 1.000 60.29000 107 GLN E C 1
ATOM 6645 O O . GLN E 5 107 ? 160.24800 125.48200 171.32600 1.000 60.29000 107 GLN E O 1
ATOM 6651 N N . ARG E 5 108 ? 159.48800 126.70800 173.06100 1.000 72.81000 108 ARG E N 1
ATOM 6652 C CA . ARG E 5 108 ? 160.58700 127.66400 173.05600 1.000 72.81000 108 ARG E CA 1
ATOM 6653 C C . ARG E 5 108 ? 160.95300 127.97600 174.50500 1.000 72.81000 108 ARG E C 1
ATOM 6654 O O . ARG E 5 108 ? 160.52800 127.28600 175.43600 1.000 72.81000 108 ARG E O 1
ATOM 6662 N N . THR E 5 109 ? 161.74900 129.02600 174.69700 1.000 92.83000 109 THR E N 1
ATOM 6663 C CA . THR E 5 109 ? 162.17200 129.45000 176.02200 1.000 92.83000 109 THR E CA 1
ATOM 6664 C C . THR E 5 109 ? 161.05300 130.22900 176.71200 1.000 92.83000 109 THR E C 1
ATOM 6665 O O . THR E 5 109 ? 159.92200 130.31100 176.22700 1.000 92.83000 109 THR E O 1
ATOM 6669 N N . VAL E 5 110 ? 161.37500 130.81400 177.86800 1.000 90.26000 110 VAL E N 1
ATOM 6670 C CA . VAL E 5 110 ? 160.37500 131.57300 178.61100 1.000 90.26000 110 VAL E CA 1
ATOM 6671 C C . VAL E 5 110 ? 160.16900 132.94200 177.96900 1.000 90.26000 110 VAL E C 1
ATOM 6672 O O . VAL E 5 110 ? 161.02800 133.46900 177.25300 1.000 90.26000 110 VAL E O 1
ATOM 6676 N N . ALA E 5 111 ? 159.00300 133.52700 178.23800 1.000 74.38000 111 ALA E N 1
ATOM 6677 C CA . ALA E 5 111 ? 158.63400 134.82700 177.70100 1.000 74.38000 111 ALA E CA 1
ATOM 6678 C C . ALA E 5 111 ? 158.10500 135.71600 178.81700 1.000 74.38000 111 ALA E C 1
ATOM 6679 O O . ALA E 5 111 ? 157.54800 135.23300 179.80600 1.000 74.38000 111 ALA E O 1
ATOM 6681 N N . ALA E 5 112 ? 158.28200 137.02500 178.64500 1.000 65.55000 112 ALA E N 1
ATOM 6682 C CA . ALA E 5 112 ? 157.84300 137.99100 179.63900 1.000 65.55000 112 ALA E CA 1
ATOM 6683 C C . ALA E 5 112 ? 156.54800 138.63900 179.17700 1.000 65.55000 112 ALA E C 1
ATOM 6684 O O . ALA E 5 112 ? 156.56600 139.40700 178.20300 1.000 65.55000 112 ALA E O 1
ATOM 6686 N N . PRO E 5 113 ? 155.41500 138.36900 179.82500 1.000 63.53000 113 PRO E N 1
ATOM 6687 C CA . PRO E 5 113 ? 154.14900 138.97300 179.38700 1.000 63.53000 113 PRO E CA 1
ATOM 6688 C C . PRO E 5 113 ? 154.15000 140.48000 179.59100 1.000 63.53000 113 PRO E C 1
ATOM 6689 O O . PRO E 5 113 ? 154.56800 140.97900 180.63800 1.000 63.53000 113 PRO E O 1
ATOM 6693 N N . SER E 5 114 ? 153.67700 141.20200 178.58000 1.000 59.95000 114 SER E N 1
ATOM 6694 C CA . SER E 5 114 ? 153.43500 142.63000 178.71700 1.000 59.95000 114 SER E CA 1
ATOM 6695 C C . SER E 5 114 ? 151.96800 142.85600 179.05800 1.000 59.95000 114 SER E C 1
ATOM 6696 O O . SER E 5 114 ? 151.08100 142.38900 178.34000 1.000 59.95000 114 SER E O 1
ATOM 6699 N N . VAL E 5 115 ? 151.71400 143.56300 180.15600 1.000 60.41000 115 VAL E N 1
ATOM 6700 C CA . VAL E 5 115 ? 150.36600 143.76600 180.67200 1.000 60.41000 115 VAL E CA 1
ATOM 6701 C C . VAL E 5 115 ? 149.90900 145.16700 180.29500 1.000 60.41000 115 VAL E C 1
ATOM 6702 O O . VAL E 5 115 ? 150.58500 146.15300 180.61100 1.000 60.41000 115 VAL E O 1
ATOM 6706 N N . PHE E 5 116 ? 148.76600 145.25300 179.61900 1.000 64.12000 116 PHE E N 1
ATOM 6707 C CA . PHE E 5 116 ? 148.19100 146.52300 179.19700 1.000 64.12000 116 PHE E CA 1
ATOM 6708 C C . PHE E 5 116 ? 146.79200 146.65900 179.77800 1.000 64.12000 116 PHE E C 1
ATOM 6709 O O . PHE E 5 116 ? 145.98200 145.72900 179.68600 1.000 64.12000 116 PHE E O 1
ATOM 6717 N N . ILE E 5 117 ? 146.51900 147.82000 180.37200 1.000 65.71000 117 ILE E N 1
ATOM 6718 C CA . ILE E 5 117 ? 145.22500 148.14600 180.95700 1.000 65.71000 117 ILE E CA 1
ATOM 6719 C C . ILE E 5 117 ? 144.82900 149.55000 180.51800 1.000 65.71000 117 ILE E C 1
ATOM 6720 O O . ILE E 5 117 ? 145.67800 150.44200 180.41300 1.000 65.71000 117 ILE E O 1
ATOM 6725 N N . PHE E 5 118 ? 143.54000 149.73600 180.23600 1.000 65.57000 118 PHE E N 1
ATOM 6726 C CA . PHE E 5 118 ? 143.02000 151.03700 179.83600 1.000 65.57000 118 PHE E CA 1
ATOM 6727 C C . PHE E 5 118 ? 141.51000 151.10800 180.04400 1.000 65.57000 118 PHE E C 1
ATOM 6728 O O . PHE E 5 118 ? 140.80600 150.10600 179.86500 1.000 65.57000 118 PHE E O 1
ATOM 6736 N N . PRO E 5 119 ? 140.98400 152.27000 180.42300 1.000 70.57000 119 PRO E N 1
ATOM 6737 C CA . PRO E 5 119 ? 139.56200 152.37800 180.77000 1.000 70.57000 119 PRO E CA 1
ATOM 6738 C C . PRO E 5 119 ? 138.68000 152.27000 179.53900 1.000 70.57000 119 PRO E C 1
ATOM 6739 O O . PRO E 5 119 ? 139.16700 152.37100 178.40300 1.000 70.57000 119 PRO E O 1
ATOM 6743 N N . PRO E 5 120 ? 137.37000 152.06200 179.72400 1.000 71.56000 120 PRO E N 1
ATOM 6744 C CA . PRO E 5 120 ? 136.45800 152.03000 178.57200 1.000 71.56000 120 PRO E CA 1
ATOM 6745 C C . PRO E 5 120 ? 136.27200 153.39800 177.93900 1.000 71.56000 120 PRO E C 1
ATOM 6746 O O . PRO E 5 120 ? 136.89800 154.37700 178.35600 1.000 71.56000 120 PRO E O 1
ATOM 6750 N N . SER E 5 121 ? 135.41200 153.47600 176.93000 1.000 79.68000 121 SER E N 1
ATOM 6751 C CA . SER E 5 121 ? 135.10800 154.72700 176.25600 1.000 79.68000 121 SER E CA 1
ATOM 6752 C C . SER E 5 121 ? 133.86100 155.36500 176.85900 1.000 79.68000 121 SER E C 1
ATOM 6753 O O . SER E 5 121 ? 133.00800 154.69200 177.44200 1.000 79.68000 121 SER E O 1
ATOM 6756 N N . ASP E 5 122 ? 133.77100 156.68900 176.71100 1.000 87.91000 122 ASP E N 1
ATOM 6757 C CA . ASP E 5 122 ? 132.67900 157.43400 177.33100 1.000 87.91000 122 ASP E CA 1
ATOM 6758 C C . ASP E 5 122 ? 131.32600 157.01700 176.76900 1.000 87.91000 122 ASP E C 1
ATOM 6759 O O . ASP E 5 122 ? 130.35900 156.84800 177.52300 1.000 87.91000 122 ASP E O 1
ATOM 6764 N N . GLU E 5 123 ? 131.23200 156.84800 175.44800 1.000 84.76000 123 GLU E N 1
ATOM 6765 C CA . GLU E 5 123 ? 129.96300 156.43700 174.85800 1.000 84.76000 123 GLU E CA 1
ATOM 6766 C C . GLU E 5 123 ? 129.58800 155.02100 175.27500 1.000 84.76000 123 GLU E C 1
ATOM 6767 O O . GLU E 5 123 ? 128.39800 154.69600 175.35400 1.000 84.76000 123 GLU E O 1
ATOM 6773 N N . GLN E 5 124 ? 130.57900 154.17000 175.54900 1.000 78.87000 124 GLN E N 1
ATOM 6774 C CA . GLN E 5 124 ? 130.27700 152.85000 176.08900 1.000 78.87000 124 GLN E CA 1
ATOM 6775 C C . GLN E 5 124 ? 129.66100 152.95700 177.47700 1.000 78.87000 124 GLN E C 1
ATOM 6776 O O . GLN E 5 124 ? 128.71700 152.22700 177.80500 1.000 78.87000 124 GLN E O 1
ATOM 6782 N N . LEU E 5 125 ? 130.18500 153.86000 178.31000 1.000 83.66000 125 LEU E N 1
ATOM 6783 C CA . LEU E 5 125 ? 129.57500 154.10700 179.61200 1.000 83.66000 125 LEU E CA 1
ATOM 6784 C C . LEU E 5 125 ? 128.15600 154.63200 179.45600 1.000 83.66000 125 LEU E C 1
ATOM 6785 O O . LEU E 5 125 ? 127.25100 154.23400 180.19900 1.000 83.66000 125 LEU E O 1
ATOM 6790 N N . LYS E 5 126 ? 127.94400 155.53100 178.49200 1.000 85.72000 126 LYS E N 1
ATOM 6791 C CA . LYS E 5 126 ? 126.59900 156.02500 178.21800 1.000 85.72000 126 LYS E CA 1
ATOM 6792 C C . LYS E 5 126 ? 125.67900 154.90600 177.74600 1.000 85.72000 126 LYS E C 1
ATOM 6793 O O . LYS E 5 126 ? 124.46400 154.96500 177.97000 1.000 85.72000 126 LYS E O 1
ATOM 6799 N N . SER E 5 127 ? 126.23600 153.88200 177.09500 1.000 86.54000 127 SER E N 1
ATOM 6800 C CA . SER E 5 127 ? 125.41700 152.77600 176.60900 1.000 86.54000 127 SER E CA 1
ATOM 6801 C C . SER E 5 127 ? 124.77000 152.01400 177.76000 1.000 86.54000 127 SER E C 1
ATOM 6802 O O . SER E 5 127 ? 123.58600 151.66500 177.69300 1.000 86.54000 127 SER E O 1
ATOM 6805 N N . GLY E 5 128 ? 125.52700 151.74800 178.82200 1.000 81.26000 128 GLY E N 1
ATOM 6806 C CA . GLY E 5 128 ? 124.96500 151.07400 179.97600 1.000 81.26000 128 GLY E CA 1
ATOM 6807 C C . GLY E 5 128 ? 125.86100 150.03700 180.62400 1.000 81.26000 128 GLY E C 1
ATOM 6808 O O . GLY E 5 128 ? 125.65800 149.68600 181.78900 1.000 81.26000 128 GLY E O 1
ATOM 6809 N N . THR E 5 129 ? 126.84900 149.53300 179.88800 1.000 81.69000 129 THR E N 1
ATOM 6810 C CA . THR E 5 129 ? 127.75400 148.50900 180.39600 1.000 81.69000 129 THR E CA 1
ATOM 6811 C C . THR E 5 129 ? 129.18600 148.88300 180.04900 1.000 81.69000 129 THR E C 1
ATOM 6812 O O . THR E 5 129 ? 129.48700 149.18400 178.89000 1.000 81.69000 129 THR E O 1
ATOM 6816 N N . ALA E 5 130 ? 130.06400 148.85500 181.04900 1.000 76.33000 130 ALA E N 1
ATOM 6817 C CA . ALA E 5 130 ? 131.45600 149.22700 180.86400 1.000 76.33000 130 ALA E CA 1
ATOM 6818 C C . ALA E 5 130 ? 132.30900 147.99200 180.57600 1.000 76.33000 130 ALA E C 1
ATOM 6819 O O . ALA E 5 130 ? 131.83100 146.85600 180.58000 1.000 76.33000 130 ALA E O 1
ATOM 6821 N N . SER E 5 131 ? 133.59600 148.22100 180.31900 1.000 75.27000 131 SER E N 1
ATOM 6822 C CA . SER E 5 131 ? 134.53800 147.13400 180.08000 1.000 75.27000 131 SER E CA 1
ATOM 6823 C C . SER E 5 131 ? 135.93700 147.62500 180.41500 1.000 75.27000 131 SER E C 1
ATOM 6824 O O . SER E 5 131 ? 136.32700 148.71700 179.99400 1.000 75.27000 131 SER E O 1
ATOM 6827 N N . VAL E 5 132 ? 136.68700 146.81500 181.15800 1.000 73.57000 132 VAL E N 1
ATOM 6828 C CA . VAL E 5 132 ? 137.97600 147.22900 181.70000 1.000 73.57000 132 VAL E CA 1
ATOM 6829 C C . VAL E 5 132 ? 139.04800 146.28100 181.17100 1.000 73.57000 132 VAL E C 1
ATOM 6830 O O . VAL E 5 132 ? 139.99300 145.93300 181.88500 1.000 73.57000 132 VAL E O 1
ATOM 6834 N N . VAL E 5 133 ? 138.89100 145.84100 179.92100 1.000 66.81000 133 VAL E N 1
ATOM 6835 C CA . VAL E 5 133 ? 139.70200 144.78000 179.32400 1.000 66.81000 133 VAL E CA 1
ATOM 6836 C C . VAL E 5 133 ? 141.18900 144.94000 179.63200 1.000 66.81000 133 VAL E C 1
ATOM 6837 O O . VAL E 5 133 ? 141.76400 146.02300 179.47400 1.000 66.81000 133 VAL E O 1
ATOM 6841 N N . CYS E 5 134 ? 141.80800 143.85900 180.10400 1.000 73.11000 134 CYS E N 1
ATOM 6842 C CA . CYS E 5 134 ? 143.22900 143.80700 180.42600 1.000 73.11000 134 CYS E CA 1
ATOM 6843 C C . CYS E 5 134 ? 143.87000 142.74900 179.54300 1.000 73.11000 134 CYS E C 1
ATOM 6844 O O . CYS E 5 134 ? 143.39200 141.61100 179.49400 1.000 73.11000 134 CYS E O 1
ATOM 6847 N N . LEU E 5 135 ? 144.93700 143.11400 178.83800 1.000 61.87000 135 LEU E N 1
ATOM 6848 C CA . LEU E 5 135 ? 145.52400 142.21100 177.85700 1.000 61.87000 135 LEU E CA 1
ATOM 6849 C C . LEU E 5 135 ? 146.96100 141.86800 178.22200 1.000 61.87000 135 LEU E C 1
ATOM 6850 O O . LEU E 5 135 ? 147.70200 142.70100 178.75300 1.000 61.87000 135 LEU E O 1
ATOM 6855 N N . LEU E 5 136 ? 147.33600 140.62500 177.93500 1.000 58.11000 136 LEU E N 1
ATOM 6856 C CA . LEU E 5 136 ? 148.69000 140.11900 178.10400 1.000 58.11000 136 LEU E CA 1
ATOM 6857 C C . LEU E 5 136 ? 149.25200 139.79200 176.73000 1.000 58.11000 136 LEU E C 1
ATOM 6858 O O . LEU E 5 136 ? 148.61600 139.07300 175.95200 1.000 58.11000 136 LEU E O 1
ATOM 6863 N N . ASN E 5 137 ? 150.43900 140.31200 176.43700 1.000 57.08000 137 ASN E N 1
ATOM 6864 C CA . ASN E 5 137 ? 151.04500 140.18900 175.12000 1.000 57.08000 137 ASN E CA 1
ATOM 6865 C C . ASN E 5 137 ? 152.36400 139.43700 175.22800 1.000 57.08000 137 ASN E C 1
ATOM 6866 O O . ASN E 5 137 ? 153.18500 139.73900 176.10200 1.000 57.08000 137 ASN E O 1
ATOM 6871 N N . ASN E 5 138 ? 152.55700 138.46000 174.33900 1.000 53.77000 138 ASN E N 1
ATOM 6872 C CA . ASN E 5 138 ? 153.80500 137.70300 174.22300 1.000 53.77000 138 ASN E CA 1
ATOM 6873 C C . ASN E 5 138 ? 154.16900 137.01800 175.54200 1.000 53.77000 138 ASN E C 1
ATOM 6874 O O . ASN E 5 138 ? 155.19900 137.29700 176.15700 1.000 53.77000 138 ASN E O 1
ATOM 6879 N N . PHE E 5 139 ? 153.30300 136.10100 175.96600 1.000 61.14000 139 PHE E N 1
ATOM 6880 C CA . PHE E 5 139 ? 153.51500 135.33300 177.18400 1.000 61.14000 139 PHE E CA 1
ATOM 6881 C C . PHE E 5 139 ? 153.65000 133.85700 176.84100 1.000 61.14000 139 PHE E C 1
ATOM 6882 O O . PHE E 5 139 ? 152.91600 133.33500 175.99700 1.000 61.14000 139 PHE E O 1
ATOM 6890 N N . TYR E 5 140 ? 154.60700 133.19200 177.48800 1.000 74.08000 140 TYR E N 1
ATOM 6891 C CA . TYR E 5 140 ? 154.89100 131.79500 177.24400 1.000 74.08000 140 TYR E CA 1
ATOM 6892 C C . TYR E 5 140 ? 155.70700 131.37300 178.46200 1.000 74.08000 140 TYR E C 1
ATOM 6893 O O . TYR E 5 140 ? 156.72900 132.01800 178.74600 1.000 74.08000 140 TYR E O 1
ATOM 6902 N N . PRO E 5 141 ? 155.31400 130.31400 179.19800 1.000 78.08000 141 PRO E N 1
ATOM 6903 C CA . PRO E 5 141 ? 154.23100 129.32300 179.07600 1.000 78.08000 141 PRO E CA 1
ATOM 6904 C C . PRO E 5 141 ? 152.81400 129.88000 179.04900 1.000 78.08000 141 PRO E C 1
ATOM 6905 O O . PRO E 5 141 ? 152.55700 130.98400 179.52800 1.000 78.08000 141 PRO E O 1
ATOM 6909 N N . ARG E 5 142 ? 151.90300 129.09100 178.47400 1.000 75.55000 142 ARG E N 1
ATOM 6910 C CA . ARG E 5 142 ? 150.49400 129.46000 178.45300 1.000 75.55000 142 ARG E CA 1
ATOM 6911 C C . ARG E 5 142 ? 149.91200 129.56100 179.85400 1.000 75.55000 142 ARG E C 1
ATOM 6912 O O . ARG E 5 142 ? 148.92900 130.28300 180.05600 1.000 75.55000 142 ARG E O 1
ATOM 6920 N N . GLU E 5 143 ? 150.49600 128.86400 180.82500 1.000 82.45000 143 GLU E N 1
ATOM 6921 C CA . GLU E 5 143 ? 150.00600 128.89600 182.19900 1.000 82.45000 143 GLU E CA 1
ATOM 6922 C C . GLU E 5 143 ? 150.29100 130.27000 182.78800 1.000 82.45000 143 GLU E C 1
ATOM 6923 O O . GLU E 5 143 ? 151.41900 130.57400 183.18300 1.000 82.45000 143 GLU E O 1
ATOM 6929 N N . ALA E 5 144 ? 149.26300 131.11100 182.84100 1.000 85.96000 144 ALA E N 1
ATOM 6930 C CA . ALA E 5 144 ? 149.36600 132.43500 183.43200 1.000 85.96000 144 ALA E CA 1
ATOM 6931 C C . ALA E 5 144 ? 147.99200 132.82700 183.94800 1.000 85.96000 144 ALA E C 1
ATOM 6932 O O . ALA E 5 144 ? 146.99100 132.66400 183.24500 1.000 85.96000 144 ALA E O 1
ATOM 6934 N N . LYS E 5 145 ? 147.94900 133.33800 185.17300 1.000 93.70000 145 LYS E N 1
ATOM 6935 C CA . LYS E 5 145 ? 146.69800 133.65400 185.84200 1.000 93.70000 145 LYS E CA 1
ATOM 6936 C C . LYS E 5 145 ? 146.50900 135.16200 185.91900 1.000 93.70000 145 LYS E C 1
ATOM 6937 O O . LYS E 5 145 ? 147.44500 135.90200 186.23400 1.000 93.70000 145 LYS E O 1
ATOM 6943 N N . VAL E 5 146 ? 145.29400 135.61000 185.62000 1.000 91.80000 146 VAL E N 1
ATOM 6944 C CA . VAL E 5 146 ? 144.92700 137.01600 185.70000 1.000 91.80000 146 VAL E CA 1
ATOM 6945 C C . VAL E 5 146 ? 143.87400 137.17400 186.78700 1.000 91.80000 146 VAL E C 1
ATOM 6946 O O . VAL E 5 146 ? 142.93600 136.37400 186.88000 1.000 91.80000 146 VAL E O 1
ATOM 6950 N N . GLN E 5 147 ? 144.04900 138.18700 187.63000 1.000 90.56000 147 GLN E N 1
ATOM 6951 C CA . GLN E 5 147 ? 143.12900 138.41500 188.73300 1.000 90.56000 147 GLN E CA 1
ATOM 6952 C C . GLN E 5 147 ? 142.76800 139.89100 188.78600 1.000 90.56000 147 GLN E C 1
ATOM 6953 O O . GLN E 5 147 ? 143.56900 140.75900 188.43100 1.000 90.56000 147 GLN E O 1
ATOM 6959 N N . TRP E 5 148 ? 141.54600 140.16400 189.23000 1.000 88.55000 148 TRP E N 1
ATOM 6960 C CA . TRP E 5 148 ? 140.97500 141.50200 189.21100 1.000 88.55000 148 TRP E CA 1
ATOM 6961 C C . TRP E 5 148 ? 140.79900 142.01300 190.63200 1.000 88.55000 148 TRP E C 1
ATOM 6962 O O . TRP E 5 148 ? 140.18000 141.34200 191.46400 1.000 88.55000 148 TRP E O 1
ATOM 6973 N N . LYS E 5 149 ? 141.33900 143.19900 190.90700 1.000 87.96000 149 LYS E N 1
ATOM 6974 C CA . LYS E 5 149 ? 141.19400 143.83700 192.20800 1.000 87.96000 149 LYS E CA 1
ATOM 6975 C C . LYS E 5 149 ? 140.63200 145.23400 192.00500 1.000 87.96000 149 LYS E C 1
ATOM 6976 O O . LYS E 5 149 ? 141.27100 146.08000 191.37000 1.000 87.96000 149 LYS E O 1
ATOM 6982 N N . VAL E 5 150 ? 139.43800 145.47200 192.53600 1.000 90.68000 150 VAL E N 1
ATOM 6983 C CA . VAL E 5 150 ? 138.79100 146.77700 192.48400 1.000 90.68000 150 VAL E CA 1
ATOM 6984 C C . VAL E 5 150 ? 138.82800 147.35000 193.89200 1.000 90.68000 150 VAL E C 1
ATOM 6985 O O . VAL E 5 150 ? 138.16800 146.82800 194.79900 1.000 90.68000 150 VAL E O 1
ATOM 6989 N N . ASP E 5 151 ? 139.59100 148.42800 194.07300 1.000 93.88000 151 ASP E N 1
ATOM 6990 C CA . ASP E 5 151 ? 139.84400 148.99800 195.39600 1.000 93.88000 151 ASP E CA 1
ATOM 6991 C C . ASP E 5 151 ? 140.39600 147.93600 196.34300 1.000 93.88000 151 ASP E C 1
ATOM 6992 O O . ASP E 5 151 ? 140.00000 147.84000 197.50700 1.000 93.88000 151 ASP E O 1
ATOM 6997 N N . ASN E 5 152 ? 141.32400 147.12600 195.82500 1.000 92.16000 152 ASN E N 1
ATOM 6998 C CA . ASN E 5 152 ? 141.93100 146.02100 196.56900 1.000 92.16000 152 ASN E CA 1
ATOM 6999 C C . ASN E 5 152 ? 140.87600 145.04600 197.08700 1.000 92.16000 152 ASN E C 1
ATOM 7000 O O . ASN E 5 152 ? 140.94700 144.56800 198.22100 1.000 92.16000 152 ASN E O 1
ATOM 7005 N N . ALA E 5 153 ? 139.88700 144.74600 196.24800 1.000 92.35000 153 ALA E N 1
ATOM 7006 C CA . ALA E 5 153 ? 138.85600 143.76900 196.56200 1.000 92.35000 153 ALA E CA 1
ATOM 7007 C C . ALA E 5 153 ? 138.75500 142.76500 195.42400 1.000 92.35000 153 ALA E C 1
ATOM 7008 O O . ALA E 5 153 ? 138.82500 143.13700 194.25000 1.000 92.35000 153 ALA E O 1
ATOM 7010 N N . LEU E 5 154 ? 138.59100 141.49500 195.77800 1.000 88.91000 154 LEU E N 1
ATOM 7011 C CA . LEU E 5 154 ? 138.58400 140.42200 194.79500 1.000 88.91000 154 LEU E CA 1
ATOM 7012 C C . LEU E 5 154 ? 137.27800 140.40100 194.00900 1.000 88.91000 154 LEU E C 1
ATOM 7013 O O . LEU E 5 154 ? 136.22900 140.84000 194.48800 1.000 88.91000 154 LEU E O 1
ATOM 7018 N N . GLN E 5 155 ? 137.35600 139.88100 192.78500 1.000 84.31000 155 GLN E N 1
ATOM 7019 C CA . GLN E 5 155 ? 136.19300 139.68000 191.93300 1.000 84.31000 155 GLN E CA 1
ATOM 7020 C C . GLN E 5 155 ? 136.21400 138.26800 191.37000 1.000 84.31000 155 GLN E C 1
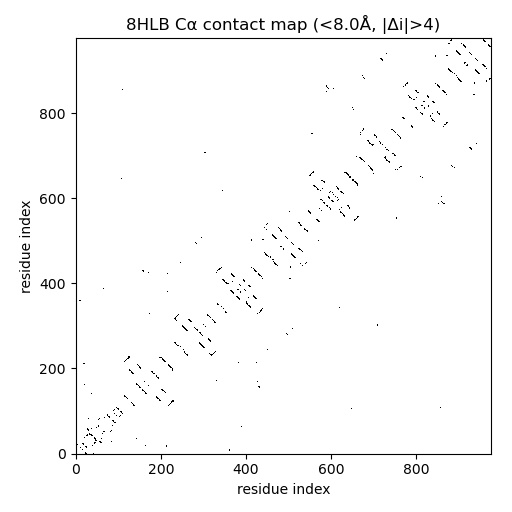ATOM 7021 O O . GLN E 5 155 ? 137.26300 137.77600 190.94300 1.000 84.31000 155 GLN E O 1
ATOM 7027 N N . SER E 5 156 ? 135.05200 137.62000 191.37200 1.000 87.26000 156 SER E N 1
ATOM 7028 C CA . SER E 5 156 ? 134.90900 136.28100 190.82600 1.000 87.26000 156 SER E CA 1
ATOM 7029 C C . SER E 5 156 ? 133.66500 136.22600 189.95200 1.000 87.26000 156 SER E C 1
ATOM 7030 O O . SER E 5 156 ? 132.61200 136.76100 190.31000 1.000 87.26000 156 SER E O 1
ATOM 7033 N N . GLY E 5 157 ? 133.79600 135.56400 188.80700 1.000 87.00000 157 GLY E N 1
ATOM 7034 C CA . GLY E 5 157 ? 132.69000 135.47500 187.86600 1.000 87.00000 157 GLY E CA 1
ATOM 7035 C C . GLY E 5 157 ? 132.29700 136.80400 187.26000 1.000 87.00000 157 GLY E C 1
ATOM 7036 O O . GLY E 5 157 ? 131.12400 137.01000 186.92500 1.000 87.00000 157 GLY E O 1
ATOM 7037 N N . ASN E 5 158 ? 133.26000 137.71800 187.11000 1.000 85.25000 158 ASN E N 1
ATOM 7038 C CA . ASN E 5 158 ? 132.98900 139.01300 186.49900 1.000 85.25000 158 ASN E CA 1
ATOM 7039 C C . ASN E 5 158 ? 133.89100 139.29800 185.30500 1.000 85.25000 158 ASN E C 1
ATOM 7040 O O . ASN E 5 158 ? 133.94400 140.44900 184.85300 1.000 85.25000 158 ASN E O 1
ATOM 7045 N N . SER E 5 159 ? 134.60200 138.30100 184.78200 1.000 78.91000 159 SER E N 1
ATOM 7046 C CA . SER E 5 159 ? 135.48400 138.51100 183.64500 1.000 78.91000 159 SER E CA 1
ATOM 7047 C C . SER E 5 159 ? 135.65200 137.20300 182.88700 1.000 78.91000 159 SER E C 1
ATOM 7048 O O . SER E 5 159 ? 135.66400 136.12100 183.48000 1.000 78.91000 159 SER E O 1
ATOM 7051 N N . GLN E 5 160 ? 135.78300 137.31800 181.56900 1.000 66.06000 160 GLN E N 1
ATOM 7052 C CA . GLN E 5 160 ? 135.98000 136.18100 180.68200 1.000 66.06000 160 GLN E CA 1
ATOM 7053 C C . GLN E 5 160 ? 137.31500 136.32600 179.96700 1.000 66.06000 160 GLN E C 1
ATOM 7054 O O . GLN E 5 160 ? 137.70500 137.43300 179.58500 1.000 66.06000 160 GLN E O 1
ATOM 7060 N N . GLU E 5 161 ? 138.01100 135.20800 179.78800 1.000 55.71000 161 GLU E N 1
ATOM 7061 C CA . GLU E 5 161 ? 139.33900 135.20100 179.19200 1.000 55.71000 161 GLU E CA 1
ATOM 7062 C C . GLU E 5 161 ? 139.29800 134.56200 177.81000 1.000 55.71000 161 GLU E C 1
ATOM 7063 O O . GLU E 5 161 ? 138.59400 133.57200 177.58800 1.000 55.71000 161 GLU E O 1
ATOM 7069 N N . SER E 5 162 ? 140.04100 135.15600 176.87700 1.000 43.47000 162 SER E N 1
ATOM 7070 C CA . SER E 5 162 ? 140.18300 134.61400 175.53100 1.000 43.47000 162 SER E CA 1
ATOM 7071 C C . SER E 5 162 ? 141.64900 134.66500 175.13600 1.000 43.47000 162 SER E C 1
ATOM 7072 O O . SER E 5 162 ? 142.31000 135.68800 175.33400 1.000 43.47000 162 SER E O 1
ATOM 7075 N N . VAL E 5 163 ? 142.15300 133.57000 174.57400 1.000 40.37000 163 VAL E N 1
ATOM 7076 C CA . VAL E 5 163 ? 143.56300 133.44700 174.23400 1.000 40.37000 163 VAL E CA 1
ATOM 7077 C C . VAL E 5 163 ? 143.69100 132.93900 172.80500 1.000 40.37000 163 VAL E C 1
ATOM 7078 O O . VAL E 5 163 ? 142.86100 132.16100 172.32500 1.000 40.37000 163 VAL E O 1
ATOM 7082 N N . THR E 5 164 ? 144.73000 133.40400 172.11600 1.000 41.00000 164 THR E N 1
ATOM 7083 C CA . THR E 5 164 ? 145.00500 132.97400 170.75600 1.000 41.00000 164 THR E CA 1
ATOM 7084 C C . THR E 5 164 ? 145.76400 131.65000 170.75800 1.000 41.00000 164 THR E C 1
ATOM 7085 O O . THR E 5 164 ? 146.09100 131.08600 171.80400 1.000 41.00000 164 THR E O 1
ATOM 7089 N N . GLU E 5 165 ? 146.04800 131.14700 169.56100 1.000 44.06000 165 GLU E N 1
ATOM 7090 C CA . GLU E 5 165 ? 146.85200 129.95000 169.38900 1.000 44.06000 165 GLU E CA 1
ATOM 7091 C C . GLU E 5 165 ? 148.32800 130.34300 169.35400 1.000 44.06000 165 GLU E C 1
ATOM 7092 O O . GLU E 5 165 ? 148.69500 131.48400 169.64600 1.000 44.06000 165 GLU E O 1
ATOM 7098 N N . GLN E 5 166 ? 149.19100 129.39300 169.00000 1.000 44.36000 166 GLN E N 1
ATOM 7099 C CA . GLN E 5 166 ? 150.60000 129.69800 168.80200 1.000 44.36000 166 GLN E CA 1
ATOM 7100 C C . GLN E 5 166 ? 150.74900 130.78800 167.75000 1.000 44.36000 166 GLN E C 1
ATOM 7101 O O . GLN E 5 166 ? 150.09500 130.75000 166.70500 1.000 44.36000 166 GLN E O 1
ATOM 7107 N N . ASP E 5 167 ? 151.59900 131.76900 168.03200 1.000 54.11000 167 ASP E N 1
ATOM 7108 C CA . ASP E 5 167 ? 151.84900 132.82600 167.06200 1.000 54.11000 167 ASP E CA 1
ATOM 7109 C C . ASP E 5 167 ? 152.61700 132.26200 165.87400 1.000 54.11000 167 ASP E C 1
ATOM 7110 O O . ASP E 5 167 ? 153.61300 131.55300 166.04400 1.000 54.11000 167 ASP E O 1
ATOM 7115 N N . SER E 5 168 ? 152.15100 132.57900 164.66600 1.000 52.89000 168 SER E N 1
ATOM 7116 C CA . SER E 5 168 ? 152.75900 132.03400 163.46000 1.000 52.89000 168 SER E CA 1
ATOM 7117 C C . SER E 5 168 ? 154.14500 132.59800 163.18400 1.000 52.89000 168 SER E C 1
ATOM 7118 O O . SER E 5 168 ? 154.84500 132.07000 162.31400 1.000 52.89000 168 SER E O 1
ATOM 7121 N N . LYS E 5 169 ? 154.56000 133.64700 163.89200 1.000 57.67000 169 LYS E N 1
ATOM 7122 C CA . LYS E 5 169 ? 155.86000 134.26600 163.66600 1.000 57.67000 169 LYS E CA 1
ATOM 7123 C C . LYS E 5 169 ? 156.90700 133.86100 164.69400 1.000 57.67000 169 LYS E C 1
ATOM 7124 O O . LYS E 5 169 ? 158.05300 133.59100 164.32500 1.000 57.67000 169 LYS E O 1
ATOM 7130 N N . ASP E 5 170 ? 156.54600 133.81000 165.98000 1.000 60.55000 170 ASP E N 1
ATOM 7131 C CA . ASP E 5 170 ? 157.52000 133.48200 167.01400 1.000 60.55000 170 ASP E CA 1
ATOM 7132 C C . ASP E 5 170 ? 156.98100 132.52000 168.06800 1.000 60.55000 170 ASP E C 1
ATOM 7133 O O . ASP E 5 170 ? 157.61500 132.36900 169.12100 1.000 60.55000 170 ASP E O 1
ATOM 7138 N N . SER E 5 171 ? 155.84300 131.86800 167.82200 1.000 56.16000 171 SER E N 1
ATOM 7139 C CA . SER E 5 171 ? 155.27000 130.88300 168.74400 1.000 56.16000 171 SER E CA 1
ATOM 7140 C C . SER E 5 171 ? 155.01300 131.48000 170.12600 1.000 56.16000 171 SER E C 1
ATOM 7141 O O . SER E 5 171 ? 155.22300 130.83100 171.15200 1.000 56.16000 171 SER E O 1
ATOM 7144 N N . THR E 5 172 ? 154.55600 132.72700 170.15500 1.000 55.82000 172 THR E N 1
ATOM 7145 C CA . THR E 5 172 ? 154.16600 133.39500 171.38500 1.000 55.82000 172 THR E CA 1
ATOM 7146 C C . THR E 5 172 ? 152.65400 133.27100 171.57600 1.000 55.82000 172 THR E C 1
ATOM 7147 O O . THR E 5 172 ? 151.97200 132.53800 170.85600 1.000 55.82000 172 THR E O 1
ATOM 7151 N N . TYR E 5 173 ? 152.11900 133.99200 172.56000 1.000 51.32000 173 TYR E N 1
ATOM 7152 C CA . TYR E 5 173 ? 150.68900 133.95200 172.83300 1.000 51.32000 173 TYR E CA 1
ATOM 7153 C C . TYR E 5 173 ? 150.09800 135.35100 172.92300 1.000 51.32000 173 TYR E C 1
ATOM 7154 O O . TYR E 5 173 ? 150.78600 136.34500 172.66800 1.000 51.32000 173 TYR E O 1
ATOM 7163 N N . SER E 5 174 ? 148.82000 135.42700 173.29300 1.000 46.57000 174 SER E N 1
ATOM 7164 C CA . SER E 5 174 ? 148.14200 136.68500 173.57800 1.000 46.57000 174 SER E CA 1
ATOM 7165 C C . SER E 5 174 ? 146.82200 136.40300 174.28400 1.000 46.57000 174 SER E C 1
ATOM 7166 O O . SER E 5 174 ? 146.01800 135.59900 173.80300 1.000 46.57000 174 SER E O 1
ATOM 7169 N N . LEU E 5 175 ? 146.58600 137.05800 175.41900 1.000 47.06000 175 LEU E N 1
ATOM 7170 C CA . LEU E 5 175 ? 145.41400 136.79700 176.24300 1.000 47.06000 175 LEU E CA 1
ATOM 7171 C C . LEU E 5 175 ? 144.68200 138.10100 176.51800 1.000 47.06000 175 LEU E C 1
ATOM 7172 O O . LEU E 5 175 ? 145.28900 139.17100 176.55700 1.000 47.06000 175 LEU E O 1
ATOM 7177 N N . SER E 5 176 ? 143.36900 138.00400 176.71300 1.000 48.12000 176 SER E N 1
ATOM 7178 C CA . SER E 5 176 ? 142.55900 139.17400 177.01500 1.000 48.12000 176 SER E CA 1
ATOM 7179 C C . SER E 5 176 ? 141.48700 138.81900 178.03200 1.000 48.12000 176 SER E C 1
ATOM 7180 O O . SER E 5 176 ? 140.89400 137.73700 177.97100 1.000 48.12000 176 SER E O 1
ATOM 7183 N N . SER E 5 177 ? 141.24300 139.74300 178.96000 1.000 66.38000 177 SER E N 1
ATOM 7184 C CA . SER E 5 177 ? 140.17100 139.64200 179.93900 1.000 66.38000 177 SER E CA 1
ATOM 7185 C C . SER E 5 177 ? 139.23300 140.82700 179.76200 1.000 66.38000 177 SER E C 1
ATOM 7186 O O . SER E 5 177 ? 139.68000 141.95500 179.52900 1.000 66.38000 177 SER E O 1
ATOM 7189 N N . THR E 5 178 ? 137.93400 140.57000 179.88600 1.000 75.97000 178 THR E N 1
ATOM 7190 C CA . THR E 5 178 ? 136.89000 141.51100 179.48700 1.000 75.97000 178 THR E CA 1
ATOM 7191 C C . THR E 5 178 ? 135.93200 141.78000 180.64000 1.000 75.97000 178 THR E C 1
ATOM 7192 O O . THR E 5 178 ? 134.71400 141.64700 180.50500 1.000 75.97000 178 THR E O 1
ATOM 7196 N N . LEU E 5 179 ? 136.48000 142.13200 181.80400 1.000 77.12000 179 LEU E N 1
ATOM 7197 C CA . LEU E 5 179 ? 135.65400 142.48600 182.95500 1.000 77.12000 179 LEU E CA 1
ATOM 7198 C C . LEU E 5 179 ? 134.60600 143.52300 182.57500 1.000 77.12000 179 LEU E C 1
ATOM 7199 O O . LEU E 5 179 ? 134.92800 144.58200 182.02900 1.000 77.12000 179 LEU E O 1
ATOM 7204 N N . THR E 5 180 ? 133.34900 143.21100 182.87500 1.000 79.35000 180 THR E N 1
ATOM 7205 C CA . THR E 5 180 ? 132.22300 144.08400 182.58500 1.000 79.35000 180 THR E CA 1
ATOM 7206 C C . THR E 5 180 ? 131.42900 144.32000 183.86000 1.000 79.35000 180 THR E C 1
ATOM 7207 O O . THR E 5 180 ? 131.27700 143.41400 184.68400 1.000 79.35000 180 THR E O 1
ATOM 7211 N N . LEU E 5 181 ? 130.92400 145.54000 184.01700 1.000 81.78000 181 LEU E N 1
ATOM 7212 C CA . LEU E 5 181 ? 130.15700 145.92500 185.19200 1.000 81.78000 181 LEU E CA 1
ATOM 7213 C C . LEU E 5 181 ? 128.86000 146.59100 184.75800 1.000 81.78000 181 LEU E C 1
ATOM 7214 O O . LEU E 5 181 ? 128.74600 147.11200 183.64600 1.000 81.78000 181 LEU E O 1
ATOM 7219 N N . SER E 5 182 ? 127.87900 146.57000 185.65700 1.000 88.52000 182 SER E N 1
ATOM 7220 C CA . SER E 5 182 ? 126.58700 147.17600 185.37900 1.000 88.52000 182 SER E CA 1
ATOM 7221 C C . SER E 5 182 ? 126.72000 148.69600 185.30800 1.000 88.52000 182 SER E C 1
ATOM 7222 O O . SER E 5 182 ? 127.79400 149.26900 185.51300 1.000 88.52000 182 SER E O 1
ATOM 7225 N N . LYS E 5 183 ? 125.60100 149.35800 185.00700 1.000 92.47000 183 LYS E N 1
ATOM 7226 C CA . LYS E 5 183 ? 125.61600 150.81000 184.85300 1.000 92.47000 183 LYS E CA 1
ATOM 7227 C C . LYS E 5 183 ? 125.98500 151.50100 186.16000 1.000 92.47000 183 LYS E C 1
ATOM 7228 O O . LYS E 5 183 ? 126.74600 152.47400 186.16600 1.000 92.47000 183 LYS E O 1
ATOM 7234 N N . ALA E 5 184 ? 125.44800 151.01600 187.28000 1.000 95.98000 184 ALA E N 1
ATOM 7235 C CA . ALA E 5 184 ? 125.69600 151.66400 188.56300 1.000 95.98000 184 ALA E CA 1
ATOM 7236 C C . ALA E 5 184 ? 126.95200 151.14400 189.25100 1.000 95.98000 184 ALA E C 1
ATOM 7237 O O . ALA E 5 184 ? 127.56700 151.87500 190.03500 1.000 95.98000 184 ALA E O 1
ATOM 7239 N N . ASP E 5 185 ? 127.34500 149.89800 188.97800 1.000 97.76000 185 ASP E N 1
ATOM 7240 C CA . ASP E 5 185 ? 128.44100 149.28700 189.72600 1.000 97.76000 185 ASP E CA 1
ATOM 7241 C C . ASP E 5 185 ? 129.77300 149.97000 189.43800 1.000 97.76000 185 ASP E C 1
ATOM 7242 O O . ASP E 5 185 ? 130.64400 150.03500 190.31400 1.000 97.76000 185 ASP E O 1
ATOM 7247 N N . TYR E 5 186 ? 129.95700 150.47700 188.21600 1.000 94.54000 186 TYR E N 1
ATOM 7248 C CA . TYR E 5 186 ? 131.23000 151.10200 187.86700 1.000 94.54000 186 TYR E CA 1
ATOM 7249 C C . TYR E 5 186 ? 131.48000 152.35700 188.69500 1.000 94.54000 186 TYR E C 1
ATOM 7250 O O . TYR E 5 186 ? 132.61200 152.61300 189.12200 1.000 94.54000 186 TYR E O 1
ATOM 7259 N N . GLU E 5 187 ? 130.43600 153.15300 188.93200 1.000 95.75000 187 GLU E N 1
ATOM 7260 C CA . GLU E 5 187 ? 130.58100 154.37100 189.72000 1.000 95.75000 187 GLU E CA 1
ATOM 7261 C C . GLU E 5 187 ? 130.57700 154.11100 191.22100 1.000 95.75000 187 GLU E C 1
ATOM 7262 O O . GLU E 5 187 ? 130.67800 155.06800 191.99500 1.000 95.75000 187 GLU E O 1
ATOM 7268 N N . LYS E 5 188 ? 130.46300 152.85500 191.64800 1.000 98.24000 188 LYS E N 1
ATOM 7269 C CA . LYS E 5 188 ? 130.49000 152.52900 193.06800 1.000 98.24000 188 LYS E CA 1
ATOM 7270 C C . LYS E 5 188 ? 131.90100 152.35000 193.61400 1.000 98.24000 188 LYS E C 1
ATOM 7271 O O . LYS E 5 188 ? 132.05600 152.13600 194.82100 1.000 98.24000 188 LYS E O 1
ATOM 7277 N N . HIS E 5 189 ? 132.92900 152.43400 192.77200 1.000 94.40000 189 HIS E N 1
ATOM 7278 C CA . HIS E 5 189 ? 134.30100 152.20500 193.19700 1.000 94.40000 189 HIS E CA 1
ATOM 7279 C C . HIS E 5 189 ? 135.22600 153.21700 192.53200 1.000 94.40000 189 HIS E C 1
ATOM 7280 O O . HIS E 5 189 ? 134.82700 153.96400 191.63600 1.000 94.40000 189 HIS E O 1
ATOM 7287 N N . LYS E 5 190 ? 136.48300 153.22800 192.97600 1.000 92.49000 190 LYS E N 1
ATOM 7288 C CA . LYS E 5 190 ? 137.43000 154.27400 192.60700 1.000 92.49000 190 LYS E CA 1
ATOM 7289 C C . LYS E 5 190 ? 138.60100 153.76800 191.77900 1.000 92.49000 190 LYS E C 1
ATOM 7290 O O . LYS E 5 190 ? 138.87600 154.32100 190.70700 1.000 92.49000 190 LYS E O 1
ATOM 7296 N N . VAL E 5 191 ? 139.30700 152.73900 192.24200 1.000 92.55000 191 VAL E N 1
ATOM 7297 C CA . VAL E 5 191 ? 140.56400 152.30600 191.64100 1.000 92.55000 191 VAL E CA 1
ATOM 7298 C C . VAL E 5 191 ? 140.42000 150.86300 191.17800 1.000 92.55000 191 VAL E C 1
ATOM 7299 O O . VAL E 5 191 ? 139.97400 150.00100 191.94500 1.000 92.55000 191 VAL E O 1
ATOM 7303 N N . TYR E 5 192 ? 140.80100 150.60200 189.92700 1.000 90.02000 192 TYR E N 1
ATOM 7304 C CA . TYR E 5 192 ? 140.74500 149.26800 189.34800 1.000 90.02000 192 TYR E CA 1
ATOM 7305 C C . TYR E 5 192 ? 142.15800 148.77400 189.06600 1.000 90.02000 192 TYR E C 1
ATOM 7306 O O . TYR E 5 192 ? 143.07900 149.57300 188.87800 1.000 90.02000 192 TYR E O 1
ATOM 7315 N N . ALA E 5 193 ? 142.32800 147.45100 189.03900 1.000 89.83000 193 ALA E N 1
ATOM 7316 C CA . ALA E 5 193 ? 143.63600 146.88700 188.73700 1.000 89.83000 193 ALA E CA 1
ATOM 7317 C C . ALA E 5 193 ? 143.49300 145.44500 188.26800 1.000 89.83000 193 ALA E C 1
ATOM 7318 O O . ALA E 5 193 ? 142.64200 144.70200 188.76600 1.000 89.83000 193 ALA E O 1
ATOM 7320 N N . CYS E 5 194 ? 144.33900 145.06300 187.31300 1.000 89.10000 194 CYS E N 1
ATOM 7321 C CA . CYS E 5 194 ? 144.49600 143.67900 186.88500 1.000 89.10000 194 CYS E CA 1
ATOM 7322 C C . CYS E 5 194 ? 145.92200 143.24100 187.18500 1.000 89.10000 194 CYS E C 1
ATOM 7323 O O . CYS E 5 194 ? 146.87400 143.96100 186.86500 1.000 89.10000 194 CYS E O 1
ATOM 7326 N N . GLU E 5 195 ? 146.07300 142.08000 187.81800 1.000 90.15000 195 GLU E N 1
ATOM 7327 C CA . GLU E 5 195 ? 147.39300 141.57400 188.15800 1.000 90.15000 195 GLU E CA 1
ATOM 7328 C C . GLU E 5 195 ? 147.61000 140.23000 187.47800 1.000 90.15000 195 GLU E C 1
ATOM 7329 O O . GLU E 5 195 ? 146.66700 139.45800 187.26900 1.000 90.15000 195 GLU E O 1
ATOM 7335 N N . VAL E 5 196 ? 148.86700 139.96100 187.14100 1.000 86.24000 196 VAL E N 1
ATOM 7336 C CA . VAL E 5 196 ? 149.25400 138.79600 186.35800 1.000 86.24000 196 VAL E CA 1
ATOM 7337 C C . VAL E 5 196 ? 150.27300 137.98900 187.14800 1.000 86.24000 196 VAL E C 1
ATOM 7338 O O . VAL E 5 196 ? 151.26900 138.54000 187.63100 1.000 86.24000 196 VAL E O 1
ATOM 7342 N N . THR E 5 197 ? 150.02400 136.68900 187.27600 1.000 88.93000 197 THR E N 1
ATOM 7343 C CA . THR E 5 197 ? 150.97600 135.75100 187.85700 1.000 88.93000 197 THR E CA 1
ATOM 7344 C C . THR E 5 197 ? 151.40600 134.78400 186.76500 1.000 88.93000 197 THR E C 1
ATOM 7345 O O . THR E 5 197 ? 150.57200 134.06000 186.20900 1.000 88.93000 197 THR E O 1
ATOM 7349 N N . HIS E 5 198 ? 152.70100 134.77400 186.45800 1.000 84.93000 198 HIS E N 1
ATOM 7350 C CA . HIS E 5 198 ? 153.23200 133.97500 185.36500 1.000 84.93000 198 HIS E CA 1
ATOM 7351 C C . HIS E 5 198 ? 154.52700 133.30800 185.80300 1.000 84.93000 198 HIS E C 1
ATOM 7352 O O . HIS E 5 198 ? 155.22500 133.79700 186.69500 1.000 84.93000 198 HIS E O 1
ATOM 7359 N N . GLN E 5 199 ? 154.83700 132.17600 185.16500 1.000 86.85000 199 GLN E N 1
ATOM 7360 C CA . GLN E 5 199 ? 156.06400 131.45400 185.48800 1.000 86.85000 199 GLN E CA 1
ATOM 7361 C C . GLN E 5 199 ? 157.29900 132.26200 185.10800 1.000 86.85000 199 GLN E C 1
ATOM 7362 O O . GLN E 5 199 ? 158.30000 132.25400 185.83300 1.000 86.85000 199 GLN E O 1
ATOM 7368 N N . GLY E 5 200 ? 157.25000 132.96200 183.97800 1.000 87.05000 200 GLY E N 1
ATOM 7369 C CA . GLY E 5 200 ? 158.38600 133.72100 183.50100 1.000 87.05000 200 GLY E CA 1
ATOM 7370 C C . GLY E 5 200 ? 158.62200 135.04800 184.18100 1.000 87.05000 200 GLY E C 1
ATOM 7371 O O . GLY E 5 200 ? 159.60700 135.72300 183.87200 1.000 87.05000 200 GLY E O 1
ATOM 7372 N N . LEU E 5 201 ? 157.74800 135.44600 185.10000 1.000 85.33000 201 LEU E N 1
ATOM 7373 C CA . LEU E 5 201 ? 157.90000 136.68500 185.84800 1.000 85.33000 201 LEU E CA 1
ATOM 7374 C C . LEU E 5 201 ? 158.43300 136.37600 187.24000 1.000 85.33000 201 LEU E C 1
ATOM 7375 O O . LEU E 5 201 ? 157.91900 135.48200 187.92200 1.000 85.33000 201 LEU E O 1
ATOM 7380 N N . SER E 5 202 ? 159.46700 137.11100 187.65400 1.000 85.35000 202 SER E N 1
ATOM 7381 C CA . SER E 5 202 ? 160.02300 136.91900 188.99000 1.000 85.35000 202 SER E CA 1
ATOM 7382 C C . SER E 5 202 ? 158.99900 137.25400 190.06700 1.000 85.35000 202 SER E C 1
ATOM 7383 O O . SER E 5 202 ? 158.87400 136.53100 191.06200 1.000 85.35000 202 SER E O 1
ATOM 7386 N N . SER E 5 203 ? 158.25900 138.34300 189.88600 1.000 84.17000 203 SER E N 1
ATOM 7387 C CA . SER E 5 203 ? 157.21800 138.75500 190.81300 1.000 84.17000 203 SER E CA 1
ATOM 7388 C C . SER E 5 203 ? 155.98100 139.15500 190.02500 1.000 84.17000 203 SER E C 1
ATOM 7389 O O . SER E 5 203 ? 156.09200 139.61600 188.88200 1.000 84.17000 203 SER E O 1
ATOM 7392 N N . PRO E 5 204 ? 154.79200 138.98200 190.60200 1.000 83.67000 204 PRO E N 1
ATOM 7393 C CA . PRO E 5 204 ? 153.57200 139.42200 189.91600 1.000 83.67000 204 PRO E CA 1
ATOM 7394 C C . PRO E 5 204 ? 153.58400 140.92500 189.67800 1.000 83.67000 204 PRO E C 1
ATOM 7395 O O . PRO E 5 204 ? 154.10200 141.69800 190.48600 1.000 83.67000 204 PRO E O 1
ATOM 7399 N N . VAL E 5 205 ? 153.00600 141.33400 188.55200 1.000 79.21000 205 VAL E N 1
ATOM 7400 C CA . VAL E 5 205 ? 152.92300 142.73600 188.16300 1.000 79.21000 205 VAL E CA 1
ATOM 7401 C C . VAL E 5 205 ? 151.45600 143.13700 188.12900 1.000 79.21000 205 VAL E C 1
ATOM 7402 O O . VAL E 5 205 ? 150.64700 142.50200 187.44100 1.000 79.21000 205 VAL E O 1
ATOM 7406 N N . THR E 5 206 ? 151.11600 144.18700 188.86900 1.000 82.39000 206 THR E N 1
ATOM 7407 C CA . THR E 5 206 ? 149.75200 144.69100 188.95400 1.000 82.39000 206 THR E CA 1
ATOM 7408 C C . THR E 5 206 ? 149.67800 146.01700 188.21300 1.000 82.39000 206 THR E C 1
ATOM 7409 O O . THR E 5 206 ? 150.36800 146.97400 188.58000 1.000 82.39000 206 THR E O 1
ATOM 7413 N N . LYS E 5 207 ? 148.84700 146.07700 187.17600 1.000 84.63000 207 LYS E N 1
ATOM 7414 C CA . LYS E 5 207 ? 148.61400 147.30700 186.43300 1.000 84.63000 207 LYS E CA 1
ATOM 7415 C C . LYS E 5 207 ? 147.27200 147.87500 186.86500 1.000 84.63000 207 LYS E C 1
ATOM 7416 O O . LYS E 5 207 ? 146.24200 147.19900 186.75600 1.000 84.63000 207 LYS E O 1
ATOM 7422 N N . SER E 5 208 ? 147.28600 149.11100 187.35200 1.000 83.46000 208 SER E N 1
ATOM 7423 C CA . SER E 5 208 ? 146.11300 149.74200 187.93200 1.000 83.46000 208 SER E CA 1
ATOM 7424 C C . SER E 5 208 ? 145.83100 151.06800 187.24000 1.000 83.46000 208 SER E C 1
ATOM 7425 O O . SER E 5 208 ? 146.66700 151.61800 186.51900 1.000 83.46000 208 SER E O 1
ATOM 7428 N N . PHE E 5 209 ? 144.62400 151.57500 187.47400 1.000 82.05000 209 PHE E N 1
ATOM 7429 C CA . PHE E 5 209 ? 144.23300 152.88500 186.98200 1.000 82.05000 209 PHE E CA 1
ATOM 7430 C C . PHE E 5 209 ? 143.07400 153.41100 187.81600 1.000 82.05000 209 PHE E C 1
ATOM 7431 O O . PHE E 5 209 ? 142.30300 152.64100 188.40100 1.000 82.05000 209 PHE E O 1
ATOM 7439 N N . ASN E 5 210 ? 142.97400 154.73600 187.86900 1.000 87.14000 210 ASN E N 1
ATOM 7440 C CA . ASN E 5 210 ? 141.91300 155.43600 188.57200 1.000 87.14000 210 ASN E CA 1
ATOM 7441 C C . ASN E 5 210 ? 140.98200 156.13000 187.57900 1.000 87.14000 210 ASN E C 1
ATOM 7442 O O . ASN E 5 210 ? 141.10900 155.99300 186.36100 1.000 87.14000 210 ASN E O 1
ATOM 7447 N N . ARG E 5 211 ? 140.03900 156.90200 188.12100 1.000 91.52000 211 ARG E N 1
ATOM 7448 C CA . ARG E 5 211 ? 139.03400 157.56900 187.30100 1.000 91.52000 211 ARG E CA 1
ATOM 7449 C C . ARG E 5 211 ? 139.61300 158.65900 186.40800 1.000 91.52000 211 ARG E C 1
ATOM 7450 O O . ARG E 5 211 ? 138.91200 159.12500 185.50300 1.000 91.52000 211 ARG E O 1
ATOM 7458 N N . GLY E 5 212 ? 140.85200 159.07900 186.63800 1.000 91.29000 212 GLY E N 1
ATOM 7459 C CA . GLY E 5 212 ? 141.44800 160.16300 185.87700 1.000 91.29000 212 GLY E CA 1
ATOM 7460 C C . GLY E 5 212 ? 141.61700 159.87200 184.39800 1.000 91.29000 212 GLY E C 1
ATOM 7461 O O . GLY E 5 212 ? 141.72200 158.71700 183.98700 1.000 91.29000 212 GLY E O 1
#

GO terms:
  GO:0042597 periplasmic space (C, EXP)
  GO:0005515 protein binding (F, IPI)
  GO:0030288 outer membrane-bounded periplasmic space (C, IDA)
  GO:0015768 maltose transport (P, IDA)
  GO:1901982 maltose binding (F, IDA)
  GO:0034289 detection of maltose stimulus (P, IMP)
  GO:0042956 maltodextrin transmembrane transport (P, IMP)
  GO:0015768 maltose transport (P, IMP)
  GO:0060326 cell chemotaxis (P, IMP)
  GO:0042597 periplasmic space (C, IDA)
  GO:0006974 DNA damage response (P, IEP)
  GO:0015768 maltose transport (P, IGI)
  GO:0043190 ATP-binding cassette (ABC) transporter complex (C, IGI)
  GO:0055052 ATP-binding cassette (ABC) transporter complex, substrate-binding subunit-containing (C, IGI)
  GO:0008643 carbohydrate transport (P, IGI)
  GO:0042956 maltodextrin transmembrane transport (P, IDA)
  GO:0016020 membrane (C, IDA)

B-factor: mean 60.27, std 22.81, range [20.63, 125.22]

Foldseek 3Di:
DQAADDPPDDDDPQWDQDPPQRTIAGFDDWQWEFCDDCHVPDGGDTGGADPQFAGQDRDHDNGGDHADPDLPPQWDFPDDRDHNDHGQTEHGPQWHDDADDPRYGDDIGHND/DWAKAKDWAAEDEAQDKTKIKIAIDDDAQLAKKKFKWWFAVPGDIDGAKIAGNVGDIDGDDPCRPFKDWGDDRVRRMTMIMGGRHDQRRFTWMKMFICPDVNPTDDIYGTSGHHYDDDDFDDKDWDWQAWDPVQDDDFKGWTKIKIDFGDDQDKDKDKPNPPDDPQKDWDHWDQDPVGGTITMITRMDTNVQLQDDWMKMWMDDVNVGDIDIDTHHD/DKAWEKPPAEEEDAFQAKDKIKTFIPWFQCDDDFHQKWKWWAAVVRRIDTACGGQFDGDDPDDPQWTGHDGGTIIMIMRGGDALQNFTWIKMWGDHDPPIDIYSTYTYAHDDDFDAKDWDKDWADVVVLVVFKTKIKRKIWQGDDPDKDKWKQFVNNTDDPFKDKDKDFQDNHHGGIMMIIMGMDGNVVVVVTWKIWMWMDDPHDPGTDIDIDGDD/DKAWEWDAEAEEEQFDKDKIKIAIDDDAQLAWKKWKWWAAPPDDIDTFWIQNPNVRDTDTDPVCPPFWDWDDDRPRRMIIIIGGRDDQRRQTWMWMFTDDDPPTDTPHIYDTYGYGYHPDDWDDWDFAWFAWPLVVCVVQFTKIWTKTDFTQRQDKDKDKPVVPDDPQWDWDRWDQDPVRGTITTIMGRHGPVCQQVDWTWMWMCDPHVRDIDTDGDHHDD/DAKEWDDAEAEEAFQAKDWTKIFGPDFLWQFKWKWFAAPPDHIDTADGSQAHGDPPHDPQQGKDDGTGMITTMGRGDDLQRFGFMWMWGDDDPDIYIYGTRTYAHDDDFWDWDKDWDWFDPVVLVVWKTWTKIKTPFGPPPPKDKWKAFVHHGDDPQKDKDKDAQDSHHGTIMMMITGMDGSVVVVVGFKIWMWMDGPRDPDIDIDMDGPD

Nearest PDB structures (foldseek):
  8hlb-assembly1_E  TM=1.005E+00  e=1.742E-42  Homo sapiens
  7c88-assembly2_B  TM=9.650E-01  e=7.977E-35  Mus musculus
  7kba-assembly2_L  TM=9.808E-01  e=8.125E-34  Homo sapiens
  6jjp-assembly2_E  TM=9.278E-01  e=1.087E-34  Homo sapiens
  6vsr-assembly1_B  TM=9.855E-01  e=1.589E-33  Macaca mulatta

Organism: Escherichia coli (strain K12) (NCBI:txid83333)

Secondary structure (DSSP, 8-state):
--PPP-TTSPPPTTEEE-SSS-SEEE-B-TTEEEEE---SSS--EEEE--TT----S-B--SS-----S---SS--BSS---TTS---B---TTEEE-S--SSS-S-EEE--/--EEEEE--SEE-TT--EEEEEEEESS-TTT--EEEEEE-TTS--EEEEEE-SSS-EE--SSSTTTB--EEETTTTEEEEEE----TT--BEEE-B--TTTT----B-----BEE--SPPBPPEEEEE---TTT-BTTB--BEEEEEEEBSS--EEEEGGGT--TT--BPPPEE-TTS-EEE-B-B--BGGGSSSS-EEEEEEETTTTEEEEEEE--/---EEEE-SSEE--TT--EEEEEEESS----SSS--EE--EE-SSSPPB----BTTBPPTT--TT--EEEETTEEEEEESS--TT--SEE--EE-SSSSP-------EE---S------EEEPPPHHHHHHTEEEEEEE--S--SS---EEEEETTEE--SSEE--B-PPPTTT----BEEEEEEEHHHHTT---EEEEE--SSSSS-----B---/--EEE--S--EE-SS---EEEEEEESS-STT---EEEEE-SSS-B--EEEEETTTTEE---STTTTTEEEEEETTTTEEEEEE-S--GGG-EEEEEEE-SSTT----EEPPPEEEEE-SS-----EEEE----STTGGGS--EEEEEEESB-SS---EEEGGGT--SS-B--PPEE-TTS-EE--EEEE--HHHHTTS---EEEEETTTTEEE--------/---B-S-S--EE-SS--B--EEE-SS--TT--EEEE--TTS--EEEEETTTEEPTTS-TT----EETTEEE--BSS--TT--SEEEEE-SSSSS------EE-EE--S---PEEEE----HHHHHHT-----EEEES--SS-EEEEEEESS-B--SS--EEE----TTTS--EEEE-----TTTGGG-S-EEEEEEETT-SS-EEEEE---

InterPro domains:
  IPR006059 Bacterial-type extracellular solute-binding protein [PF01547] (46-314)
  IPR006060 Maltose/Cyclodextrin ABC transporter, substrate-binding protein [PR00181] (36-54)
  IPR006060 Maltose/Cyclodextrin ABC transporter, substrate-binding protein [PR00181] (70-88)
  IPR006060 Maltose/Cyclodextrin ABC transporter, substrate-binding protein [PR00181] (130-149)
  IPR006060 Maltose/Cyclodextrin ABC transporter, substrate-binding protein [PR00181] (151-170)
  IPR006060 Maltose/Cyclodextrin ABC transporter, substrate-binding protein [PR00181] (171-190)
  IPR006060 Maltose/Cyclodextrin ABC transporter, substrate-binding protein [PR00181] (233-252)
  IPR006060 Maltose/Cyclodextrin ABC transporter, substrate-binding protein [PR00181] (299-320)
  IPR006060 Maltose/Cyclodextrin ABC transporter, substrate-binding protein [PR00181] (357-376)
  IPR006061 Solute-binding family 1, conserved site [PS01037] (133-150)

Sequence (977 aa):
TPYAPEPGSTCRLREYYDQTAQMCCSKCSPGQHAKVFCTKTSDTVCDSCEDSTYTQLWNWVPECLSCGSRCSSDQVETQACTREQNRICTCRPGWYCALSKQEGCRLCAPLRQVQLKESGPGLVAPSQSLSITCTVSGFSLTVYGVNWVRQPPGKGLEWLGMIWGDGSTAYNSALKSRLTITKDNSKTQVFLKMNSLQTDDTARYYCARDGRRYALDYWGQGTSVTVSSASTKGPSVFPLAPSSKSTSGGTAALGCLVKDYFPEPVTVSWNSGALTSGVHTFPAVLQSSGLYSLSSVVTVPSSSLGTQTYICNVNHKPSNTKVDKKVEPDIVLTQSPTSLAVSLGQRATISCRASESVDSYGDSFLHWYQQKPGQPPILLIYRASNLDSGIPARFSGSGSRTDFTLTINPVEADDVATYYCQQSNEDPYTFGGGTKLEIKRTVAAPSVFIFPPSDEQLKSGTASVVCLLNNFYPREAKVQWKVDNALQSGNSQESVTEQDSKDSTYSLSSTLTLSKADYEKHKVYACEVTHQGLSSPVTKSFNRGKVQLQQSGAELVKPGASVKLSCKASGYTFTESIIHWVKQRSGQGLEWIGWFYPGSDNINYNEKFKDKATLTADKSSSTVYMELTRLTSEDSAVYFCASHEGPYVYFDYWGQGTTLTVSSASTKGPSVFPLAPSSKSTSGGTAALGCLVKDYFPEPVTVSWNSGALTSGVHTFPAVLQSSGLYSLSSVVTVPSSSLGTQTYICNVNHKPSNTKVDKKVEPKSIVMTQSHKFMSTSVGDRVSITCKASQDVSTAVAWYQQKPGQSPKLLIYWTSTRHTGVPDRFTGSGSGTDYTLTISSVQAEDLALYYCQHHYSTPYTFGGGTKLEIQRTVAAPSVFIFPPSDEQLKSGTASVVCLLNNFYPREAKVQWKVDNALQSGNSQESVTEQDSKDSTYSLSSTLTLSKADYEKHKVYACEVTHQGLSSPVTKSFNRG

Radius of gyration: 34.46 Å; Cα contacts (8 Å, |Δi|>4): 2528; chains: 5; bounding box: 51×82×114 Å